Protein 1S0A (pdb70)

Foldseek 3Di:
DDPVVQVCCLQPPDDPPADNVDGFDDFAFDFWDFQWTAGPVGFIAREQACVPQQQQRTGPDVLLVVLLVVLVVVPQADWPVVDDDDLLVLLLVLVCVPADPQFRAKWKDFAQLVLVVLVLLLLVLLCVLVVAQANAEEEEALAARDDDQQRLLRYHCVLSVCVVVVPPHDHHHYFYHQDAACHDDDPVSCPRVVVCCVVCLRHHSEYEYAAQARPPSARGGHHLVVVVVRLVSCVVSVHFYEHEQQNVACQQQLDRGSNVSNPHHGQKYKYWNLLSPPHTMIMITGGPSSQVSSCSGDVNHRPDGDRRTSRSSSSSSSSSSVVVCVVVPLNVLQVVLQVLLCVLLVCLVVAPQFDDWDGGGQKTKTFGPFFFQQNVLQVLSVVLRHGWHAGGRIGMGRGHSSDDSVSSNSVSVSVSVVRRDCPGGDD/DDVVVQVCCLQPNDDPPADNVDGFDDFAFDFWDQQWTAGPVGFIFREQALVPQQQQRTGPDVLLVVLLVVLVVVPQADWPVVDDDDLLVLLLVLVCVVADPQFRDKFKDFAQLVLVVLVLLLLVLLCVLVVAQANAEEEEALAARDDDQVRLLRYHCVLSVCVVPVVPHDHHHYFYDQDAAQVDDDDPVRCPRVVVCCVVCLRHHSEYEYAAQARPPSARGGHHLVVLVVRQVSCVVSVHFYEHRQQNVACQQQLDNGSNVNNPDHGQKYKYWNLLSPPHTMIMITHGPSSQVSSCNGDVNGSPDGDRRTSRSSSSSSSSSSVVVCVVVVLNVLQVVLQVLLCVLLVVLVPAPFFDDWDGGRQKTKTFGPFFFQQNVLQVLSVVLRHGWHADGRIGMGRGHSSDDSVSSNSSSVSVSVSRNDCPGGD

CATH classification: 3.90.1150.10 (+1 more: 3.40.640.10)

Sequence (854 aa):
MTTDDLAFDQRHILHPFTSMTSPLPVYPVVSAEGCELILSDGRRLVDGMSSWWAAIHGYNHPQLNAAMKSQIDAMSHVMFGGITHAPAIELCRKLVAMTPQPLECVFLADSGSVAVEVAMKMALQYWQAKGEARQRFLTFRNGYHGDTFGAMSVCDPDNSMHSLWKGYLPENLFAPAPQSRMGEWDERDMVGFARLMAAHRHEIAAVIIEPIVQGAGGMRMYHPEWLKRIRKICDREGILLIADEIATGFGRTGKLFACEHAEIAPDILCLGALTGGTMTLSATLTTREVAETISNGEAGCFMHGPTFMGNPLACAAANASLAILESGDWQQQVADIEVQLREQLAPARDAEMVADVRVLGAIGVVETTHPVNMAALQKFFVEQGVWIRPFGKLIYLMPPYIILPQQLQRLTAAVNRAVQDETFFCQMTTDDLAFDQRHILHPFTSMTSPLPVYPVVSAEGCELILSDGRRLVDGMSSWWAAIHGYNHPQLNAAMKSQIDAMSHVMFGGITHAPAIELCRKLVAMTPQPLECVFLADSGSVAVEVAMKMALQYWQAKGEARQRFLTFRNGYHGDTFGAMSVCDPDNSMHSLWKGYLPENLFAPAPQSRMDGEWDERDMVGFARLMAAHRHEIAAVIIEPIVQGAGGMRMYHPEWLKRIRKICDREGILLIADEIATGFGRTGKLFACEHAEIAPDILCLGALTGGTMTLSATLTTREVAETISNGEAGCFMHGPTFMGNPLACAAANASLAILESGDWQQQVADIEVQLREQLAPARDAEMVADVRVLGAIGVVETTHPVNMAALQKFFVEQGVWIRPFGKLIYLMPPYIILPQQLQRLTAAVNRAVQDETFFC

Organism: Escherichia coli (strain K12) (NCBI:txid83333)

Nearest PDB structures (foldseek):
  1s0a-assembly1_A  TM=1.002E+00  e=1.554E-94  Escherichia coli
  1s09-assembly1_A  TM=1.002E+00  e=9.209E-93  Escherichia coli
  1s06-assembly1_A  TM=1.001E+00  e=6.142E-91  Escherichia coli
  1mlz-assembly1_A  TM=1.001E+00  e=1.582E-90  Escherichia coli
  6ed7-assembly1_A  TM=9.965E-01  e=1.898E-89  Escherichia coli

Secondary structure (DSSP, 8-state):
--HHHHHHHHHHB--TT--SSSPPP-EEEEEEEBTEEEETTS-EEEESSTTTTT-TT-BS-HHHHHHHHHHHHH-S----SSEE-HHHHHHHHHHHHHS-TT--EEEEESSHHHHHHHHHHHHHHHHHHHT----EEEEETT----SSHHHHTTS-TTTTTGGGGTTTS---EEEPPP-SB-----GGGGHHHHHHHHHHTTTEEEEEE-SSEE-TTT-EEB-THHHHHHHHHHHHHT-EEEEE-TTTTTTTTSSSSGGGGGT---SEEEE--TTSSSS--EEEEE-HHHHHHHHTSTTSS-S---TTTT-HHHHHHHHHHHHHHHT-HHHHHHHHHHHHHHHHHGGGGG-TTEEEEEEETTEEEEEESS-B-HHHHHHHHHHTTEE---BTTEEEE---TT--HHHHHHHHHHHHHHTSSGGGB--/--HHHHHHHHHHB--TT--SSSPPP-EEEEEEEBTEEEETTS-EEEESSTTTTT-TT-BS-HHHHHHHHHHHHH-S----SSEE-HHHHHHHHHHHHHS-TT--EEEEESSHHHHHHHHHHHHHHHHHHHT----EEEEETT----SSHHHHTTS-TTTTTGGGTTTTS---EEEPPP-SBSSS---GGGGHHHHHHHHHHGGGEEEEEE-SSEETTTT-EEB-THHHHHHHHHHHHHT-EEEEE-TTTTTTTTSSSSGGGGTT---SEEEE--TTSSSS--EEEEE-HHHHHHHHHSTTSS-----TTTT-HHHHHHHHHHHHHHHTSHHHHHHHHHHHHHHHHHGGGGGSTTEEEEEEETTEEEEEESS-B-HHHHHHHHHHTTEE---BTTEEEE---TT--HHHHHHHHHHHHHHTSSGGGB-

GO terms:
  GO:0004015 S-adenosyl-L-methionine:8-amino-7-oxononanoate transaminase activity (F, EXP)
  GO:0030170 pyridoxal phosphate binding (F, IDA)
  GO:0042803 protein homodimerization activity (F, IDA)
  GO:0004015 S-adenosyl-L-methionine:8-amino-7-oxononanoate transaminase activity (F, IDA)
  GO:0009102 biotin biosynthetic process (P, IMP)
  GO:0009102 biotin biosynthetic process (P, IDA)

Radius of gyration: 26.05 Å; Cα contacts (8 Å, |Δi|>4): 1954; chains: 2; bounding box: 64×56×75 Å

B-factor: mean 24.83, std 7.84, range [9.36, 62.86]

Solvent-accessible surface area: 27401 Å² total

Structure (mmCIF, N/CA/C/O backbone):
data_1S0A
#
_entry.id   1S0A
#
_cell.length_a   58.508
_cell.length_b   55.659
_cell.length_c   121.396
_cell.angle_alpha   90.00
_cell.angle_beta   97.04
_cell.angle_gamma   90.00
#
_symmetry.space_group_name_H-M   'P 1 21 1'
#
loop_
_entity.id
_entity.type
_entity.pdbx_description
1 polymer 'Adenosylmethionine-8-amino-7-oxononanoate aminotransferase'
2 non-polymer 'SODIUM ION'
3 water water
#
loop_
_atom_site.group_PDB
_atom_site.id
_atom_site.type_symbol
_atom_site.label_atom_id
_atom_site.label_alt_id
_atom_site.label_comp_id
_atom_site.label_asym_id
_atom_site.label_entity_id
_atom_site.label_seq_id
_atom_site.pdbx_PDB_ins_code
_atom_site.Cartn_x
_atom_site.Cartn_y
_atom_site.Cartn_z
_atom_site.occupancy
_atom_site.B_iso_or_equiv
_atom_site.auth_seq_id
_atom_site.auth_comp_id
_atom_site.auth_asym_id
_atom_site.auth_atom_id
_atom_site.pdbx_PDB_model_num
ATOM 1 N N . MET A 1 1 ? 33.083 17.776 30.800 1.00 35.49 1 MET A N 1
ATOM 2 C CA . MET A 1 1 ? 33.534 16.478 31.380 1.00 35.08 1 MET A CA 1
ATOM 3 C C . MET A 1 1 ? 35.056 16.418 31.529 1.00 34.99 1 MET A C 1
ATOM 4 O O . MET A 1 1 ? 35.789 16.528 30.551 1.00 35.39 1 MET A O 1
ATOM 9 N N . THR A 1 2 ? 35.517 16.348 32.772 1.00 34.53 2 THR A N 1
ATOM 10 C CA . THR A 1 2 ? 36.925 16.126 33.092 1.00 34.19 2 THR A CA 1
ATOM 11 C C . THR A 1 2 ? 37.426 14.711 32.810 1.00 33.92 2 THR A C 1
ATOM 12 O O . THR A 1 2 ? 36.639 13.787 32.598 1.00 33.60 2 THR A O 1
ATOM 16 N N . THR A 1 3 ? 38.749 14.549 32.828 1.00 33.28 3 THR A N 1
ATOM 17 C CA . THR A 1 3 ? 39.367 13.236 32.654 1.00 33.03 3 THR A CA 1
ATOM 18 C C . THR A 1 3 ? 38.905 12.316 33.783 1.00 32.04 3 THR A C 1
ATOM 19 O O . THR A 1 3 ? 38.696 11.123 33.574 1.00 32.00 3 THR A O 1
ATOM 23 N N . ASP A 1 4 ? 38.746 12.877 34.979 1.00 31.17 4 ASP A N 1
ATOM 24 C CA . ASP A 1 4 ? 38.300 12.102 36.130 1.00 30.49 4 ASP A CA 1
ATOM 25 C C . ASP A 1 4 ? 36.863 11.592 35.930 1.00 29.39 4 ASP A C 1
ATOM 26 O O . ASP A 1 4 ? 36.521 10.499 36.391 1.00 28.86 4 ASP A O 1
ATOM 31 N N . ASP A 1 5 ? 36.038 12.393 35.255 1.00 28.00 5 ASP A N 1
ATOM 32 C CA . ASP A 1 5 ? 34.664 12.002 34.915 1.00 27.00 5 ASP A CA 1
ATOM 33 C C . ASP A 1 5 ? 34.723 10.757 34.032 1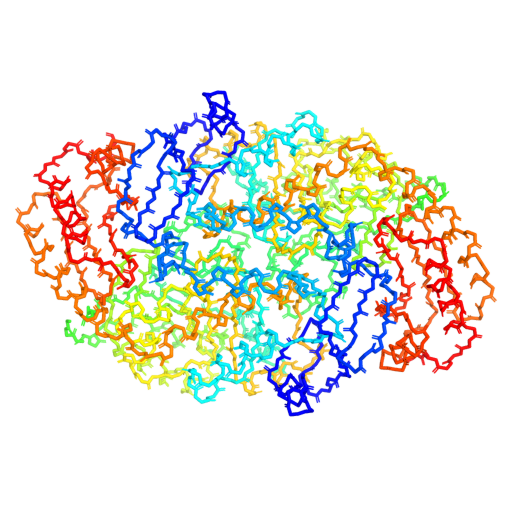.00 25.91 5 ASP A C 1
ATOM 34 O O . ASP A 1 5 ? 33.974 9.795 34.221 1.00 24.79 5 ASP A O 1
ATOM 39 N N . LEU A 1 6 ? 35.625 10.784 33.057 1.00 24.94 6 LEU A N 1
ATOM 40 C CA . LEU A 1 6 ? 35.774 9.676 32.119 1.00 24.01 6 LEU A CA 1
ATOM 41 C C . LEU A 1 6 ? 36.349 8.452 32.818 1.00 23.20 6 LEU A C 1
ATOM 42 O O . LEU A 1 6 ? 36.003 7.321 32.493 1.00 22.50 6 LEU A O 1
ATOM 47 N N . ALA A 1 7 ? 37.223 8.669 33.793 1.00 22.04 7 ALA A N 1
ATOM 48 C CA . ALA A 1 7 ? 37.784 7.543 34.522 1.00 21.55 7 ALA A CA 1
ATOM 49 C C . ALA A 1 7 ? 36.694 6.895 35.377 1.00 20.85 7 ALA A C 1
ATOM 50 O O . ALA A 1 7 ? 36.655 5.674 35.538 1.00 20.78 7 ALA A O 1
ATOM 52 N N . PHE A 1 8 ? 35.812 7.717 35.929 1.00 20.29 8 PHE A N 1
ATOM 53 C CA . PHE A 1 8 ? 34.738 7.196 36.765 1.00 19.77 8 PHE A CA 1
ATOM 54 C C . PHE A 1 8 ? 33.791 6.376 35.903 1.00 18.82 8 PHE A C 1
ATOM 55 O O . PHE A 1 8 ? 33.373 5.297 36.288 1.00 18.30 8 PHE A O 1
ATOM 63 N N . ASP A 1 9 ? 33.454 6.893 34.727 1.00 18.35 9 ASP A N 1
ATOM 64 C CA . ASP A 1 9 ? 32.606 6.144 33.818 1.00 18.00 9 ASP A CA 1
ATOM 65 C C . ASP A 1 9 ? 33.227 4.787 33.502 1.00 18.09 9 ASP A C 1
ATOM 66 O O . ASP A 1 9 ? 32.560 3.759 33.549 1.00 17.85 9 ASP A O 1
ATOM 71 N N . GLN A 1 10 ? 34.524 4.770 33.187 1.00 18.15 10 GLN A N 1
ATOM 72 C CA . GLN A 1 10 ? 35.159 3.508 32.836 1.00 18.74 10 GLN A CA 1
ATOM 73 C C . GLN A 1 10 ? 35.073 2.454 33.939 1.00 18.93 10 GLN A C 1
ATOM 74 O O . GLN A 1 10 ? 34.791 1.292 33.650 1.00 19.45 10 GLN A O 1
ATOM 80 N N . ARG A 1 11 ? 35.300 2.844 35.188 1.00 19.63 11 ARG A N 1
ATOM 81 C CA . ARG A 1 11 ? 35.355 1.853 36.275 1.00 20.03 11 ARG A CA 1
ATOM 82 C C . ARG A 1 11 ? 34.044 1.591 36.999 1.00 19.25 11 ARG A C 1
ATOM 83 O O . ARG A 1 11 ? 33.942 0.569 37.673 1.00 18.90 11 ARG A O 1
ATOM 91 N N . HIS A 1 12 ? 33.052 2.468 36.843 1.00 18.40 12 HIS A N 1
ATOM 92 C CA . HIS A 1 12 ? 31.795 2.338 37.600 1.00 18.04 12 HIS A CA 1
ATOM 93 C C . HIS A 1 12 ? 30.489 2.258 36.800 1.00 17.17 12 HIS A C 1
ATOM 94 O O . HIS A 1 12 ? 29.443 1.916 37.367 1.00 17.06 12 HIS A O 1
ATOM 101 N N . ILE A 1 13 ? 30.524 2.573 35.514 1.00 16.37 13 ILE A N 1
ATOM 102 C CA . ILE A 1 13 ? 29.291 2.625 34.723 1.00 15.86 13 ILE A CA 1
ATOM 103 C C . ILE A 1 13 ? 29.260 1.538 33.648 1.00 16.12 13 ILE A C 1
ATOM 104 O O . ILE A 1 13 ? 30.114 1.506 32.769 1.00 15.39 13 ILE A O 1
ATOM 109 N N . LEU A 1 14 ? 28.287 0.634 33.735 1.00 16.08 14 LEU A N 1
ATOM 110 C CA . LEU A 1 14 ? 28.125 -0.406 32.722 1.00 16.41 14 LEU A CA 1
ATOM 111 C C . LEU A 1 14 ? 27.480 0.202 31.486 1.00 16.80 14 LEU A C 1
ATOM 112 O O . LEU A 1 14 ? 26.657 1.112 31.595 1.00 16.07 14 LEU A O 1
ATOM 117 N N . HIS A 1 15 ? 27.857 -0.314 30.321 1.00 16.67 15 HIS A N 1
ATOM 118 C CA . HIS A 1 15 ? 27.300 0.123 29.051 1.00 16.75 15 HIS A CA 1
ATOM 119 C C . HIS A 1 15 ? 26.732 -1.137 28.379 1.00 17.23 15 HIS A C 1
ATOM 120 O O . HIS A 1 15 ? 26.957 -2.250 28.847 1.00 17.55 15 HIS A O 1
ATOM 127 N N . PRO A 1 16 ? 25.977 -0.989 27.300 1.00 17.35 16 PRO A N 1
ATOM 128 C CA . PRO A 1 16 ? 25.370 -2.159 26.667 1.00 18.08 16 PRO A CA 1
ATOM 129 C C . PRO A 1 16 ? 26.363 -3.226 26.205 1.00 18.99 16 PRO A C 1
ATOM 130 O O . PRO A 1 16 ? 27.329 -2.913 25.511 1.00 18.56 16 PRO A O 1
ATOM 134 N N . PHE A 1 17 ? 26.117 -4.463 26.627 1.00 20.01 17 PHE A N 1
ATOM 135 C CA . PHE A 1 17 ? 26.831 -5.632 26.130 1.00 21.09 17 PHE A CA 1
ATOM 136 C C . PHE A 1 17 ? 28.329 -5.421 25.938 1.00 21.67 17 PHE A C 1
ATOM 137 O O . PHE A 1 17 ? 28.857 -5.654 24.851 1.00 22.59 17 PHE A O 1
ATOM 145 N N . THR A 1 18 ? 29.012 -4.982 26.986 1.00 22.57 18 THR A N 1
ATOM 146 C CA . THR A 1 18 ? 30.442 -4.743 26.889 1.00 23.16 18 THR A CA 1
ATOM 147 C C . THR A 1 18 ? 31.127 -5.011 28.230 1.00 23.42 18 THR A C 1
ATOM 148 O O . THR A 1 18 ? 30.511 -4.902 29.296 1.00 23.32 18 THR A O 1
ATOM 152 N N . SER A 1 19 ? 32.400 -5.391 28.171 1.00 23.76 19 SER A N 1
ATOM 153 C CA . SER A 1 19 ? 33.131 -5.822 29.368 1.00 23.95 19 SER A CA 1
ATOM 154 C C . SER A 1 19 ? 33.447 -4.737 30.389 1.00 24.71 19 SER A C 1
ATOM 155 O O . SER A 1 19 ? 33.790 -3.611 30.034 1.00 24.58 19 SER A O 1
ATOM 158 N N . MET A 1 20 ? 33.349 -5.105 31.667 1.00 25.56 20 MET A N 1
ATOM 159 C CA . MET A 1 20 ? 33.748 -4.232 32.767 1.00 26.46 20 MET A CA 1
ATOM 160 C C . MET A 1 20 ? 35.196 -4.536 33.180 1.00 27.23 20 MET A C 1
ATOM 161 O O . MET A 1 20 ? 35.801 -3.775 33.936 1.00 27.54 20 MET A O 1
ATOM 166 N N . THR A 1 21 ? 35.739 -5.652 32.694 1.00 28.00 21 THR A N 1
ATOM 167 C CA . THR A 1 21 ? 37.111 -6.053 33.012 1.00 28.67 21 THR A CA 1
ATOM 168 C C . THR A 1 21 ? 38.088 -5.636 31.916 1.00 28.87 21 THR A C 1
ATOM 169 O O . THR A 1 21 ? 39.265 -5.382 32.188 1.00 29.94 21 THR A O 1
ATOM 173 N N . SER A 1 22 ? 37.607 -5.601 30.678 1.00 28.51 22 SER A N 1
ATOM 174 C CA . SER A 1 22 ? 38.405 -5.149 29.537 1.00 28.22 22 SER A CA 1
ATOM 175 C C . SER A 1 22 ? 37.596 -4.107 28.763 1.00 27.24 22 SER A C 1
ATOM 176 O O . SER A 1 22 ? 37.263 -4.304 27.607 1.00 27.21 22 SER A O 1
ATOM 179 N N . PRO A 1 23 ? 37.280 -2.988 29.397 1.00 26.39 23 PRO A N 1
ATOM 180 C CA . PRO A 1 23 ? 36.449 -1.975 28.747 1.00 25.50 23 PRO A CA 1
ATOM 181 C C . PRO A 1 23 ? 37.145 -1.322 27.566 1.00 24.81 23 PRO A C 1
ATOM 182 O O . PRO A 1 23 ? 38.363 -1.127 27.588 1.00 24.26 23 PRO A O 1
ATOM 186 N N . LEU A 1 24 ? 36.375 -1.016 26.529 1.00 23.69 24 LEU A N 1
ATOM 187 C CA . LEU A 1 24 ? 36.911 -0.342 25.351 1.00 23.08 24 LEU A CA 1
ATOM 188 C C . LEU A 1 24 ? 36.545 1.135 25.449 1.00 22.24 24 LEU A C 1
ATOM 189 O O . LEU A 1 24 ? 35.640 1.514 26.195 1.00 21.27 24 LEU A O 1
ATOM 194 N N . PRO A 1 25 ? 37.248 1.979 24.711 1.00 21.48 25 PRO A N 1
ATOM 195 C CA . PRO A 1 25 ? 37.013 3.421 24.777 1.00 21.09 25 PRO A CA 1
ATOM 196 C C . PRO A 1 25 ? 35.570 3.838 24.514 1.00 20.44 25 PRO A C 1
ATOM 197 O O . PRO A 1 25 ? 34.887 3.229 23.686 1.00 20.09 25 PRO A O 1
ATOM 201 N N . VAL A 1 26 ? 35.109 4.847 25.241 1.00 19.89 26 VAL A N 1
ATOM 202 C CA . VAL A 1 26 ? 33.821 5.470 24.942 1.00 19.71 26 VAL A CA 1
ATOM 203 C C . VAL A 1 26 ? 34.081 6.940 24.634 1.00 19.22 26 VAL A C 1
ATOM 204 O O . VAL A 1 26 ? 35.061 7.523 25.101 1.00 19.68 26 VAL A O 1
ATOM 208 N N . TYR A 1 27 ? 33.206 7.527 23.830 1.00 18.19 27 TYR A N 1
ATOM 209 C CA . TYR A 1 27 ? 33.369 8.895 23.382 1.00 18.14 27 TYR A CA 1
ATOM 210 C C . TYR A 1 27 ? 32.373 9.807 24.079 1.00 18.39 27 TYR A C 1
ATOM 211 O O . TYR A 1 27 ? 31.182 9.540 24.057 1.00 18.48 27 TYR A O 1
ATOM 220 N N . PRO A 1 28 ? 32.866 10.868 24.711 1.00 19.24 28 PRO A N 1
ATOM 221 C CA . PRO A 1 28 ? 32.011 11.779 25.477 1.00 19.26 28 PRO A CA 1
ATOM 222 C C . PRO A 1 28 ? 31.259 12.764 24.597 1.00 19.50 28 PRO A C 1
ATOM 223 O O . PRO A 1 28 ? 31.865 13.579 23.897 1.00 18.99 28 PRO A O 1
ATOM 227 N N . VAL A 1 29 ? 29.936 12.689 24.641 1.00 19.19 29 VAL A N 1
ATOM 228 C CA . VAL A 1 29 ? 29.092 13.563 23.851 1.00 19.51 29 VAL A CA 1
ATOM 229 C C . VAL A 1 29 ? 28.512 14.633 24.769 1.00 19.94 29 VAL A C 1
ATOM 230 O O . VAL A 1 29 ? 28.013 14.318 25.857 1.00 19.25 29 VAL A O 1
ATOM 234 N N . VAL A 1 30 ? 28.589 15.891 24.340 1.00 20.47 30 VAL A N 1
ATOM 235 C CA . VAL A 1 30 ? 28.082 17.007 25.146 1.00 20.94 30 VAL A CA 1
ATOM 236 C C . VAL A 1 30 ? 26.720 17.520 24.667 1.00 20.94 30 VAL A C 1
ATOM 237 O O . VAL A 1 30 ? 25.919 18.013 25.464 1.00 21.32 30 VAL A O 1
ATOM 241 N N . SER A 1 31 ? 26.451 17.395 23.375 1.00 20.57 31 SER A N 1
ATOM 242 C CA . SER A 1 31 ? 25.190 17.859 22.813 1.00 20.73 31 SER A CA 1
ATOM 243 C C . SER A 1 31 ? 24.993 17.245 21.443 1.00 20.64 31 SER A C 1
ATOM 244 O O . SER A 1 31 ? 25.855 16.526 20.945 1.00 20.07 31 SER A O 1
ATOM 247 N N . ALA A 1 32 ? 23.849 17.523 20.835 1.00 21.01 32 ALA A N 1
ATOM 248 C CA . ALA A 1 32 ? 23.552 17.024 19.504 1.00 21.58 32 ALA A CA 1
ATOM 249 C C . ALA A 1 32 ? 22.576 17.981 18.843 1.00 22.18 32 ALA A C 1
ATOM 250 O O . ALA A 1 32 ? 21.764 18.600 19.522 1.00 22.57 32 ALA A O 1
ATOM 252 N N . GLU A 1 33 ? 22.671 18.118 17.527 1.00 22.53 33 GLU A N 1
ATOM 253 C CA . GLU A 1 33 ? 21.774 18.999 16.791 1.00 22.92 33 GLU A CA 1
ATOM 254 C C . GLU A 1 33 ? 21.727 18.557 15.340 1.00 22.86 33 GLU A C 1
ATOM 255 O O . GLU A 1 33 ? 22.742 18.138 14.773 1.00 22.53 33 GLU A O 1
ATOM 261 N N . GLY A 1 34 ? 20.547 18.645 14.739 1.00 22.73 34 GLY A N 1
ATOM 262 C CA . GLY A 1 34 ? 20.366 18.190 13.385 1.00 22.99 34 GLY A CA 1
ATOM 263 C C . GLY A 1 34 ? 20.743 16.730 13.285 1.00 23.03 34 GLY A C 1
ATOM 264 O O . GLY A 1 34 ? 20.184 15.874 13.967 1.00 23.14 34 GLY A O 1
ATOM 265 N N . CYS A 1 35 ? 21.717 16.445 12.441 1.00 22.76 35 CYS A N 1
ATOM 266 C CA . CYS A 1 35 ? 22.119 15.083 12.205 1.00 22.89 35 CYS A CA 1
ATOM 267 C C . CYS A 1 35 ? 23.549 14.841 12.727 1.00 22.85 35 CYS A C 1
ATOM 268 O O . CYS A 1 35 ? 24.236 13.894 12.321 1.00 23.00 35 CYS A O 1
ATOM 273 N N . GLU A 1 36 ? 23.966 15.681 13.671 1.00 22.64 36 GLU A N 1
ATOM 274 C CA . GLU A 1 36 ? 25.309 15.614 14.231 1.00 22.58 36 GLU A CA 1
ATOM 275 C C . GLU A 1 36 ? 25.363 15.476 15.753 1.00 21.99 36 GLU A C 1
ATOM 276 O O . GLU A 1 36 ? 24.507 16.000 16.478 1.00 21.86 36 GLU A O 1
ATOM 282 N N . LEU A 1 37 ? 26.369 14.732 16.211 1.00 21.16 37 LEU A N 1
ATOM 283 C CA . LEU A 1 37 ? 26.677 14.583 17.619 1.00 20.69 37 LEU A CA 1
ATOM 284 C C . LEU A 1 37 ? 27.897 15.453 17.852 1.00 20.96 37 LEU A C 1
ATOM 285 O O . LEU A 1 37 ? 28.791 15.488 17.008 1.00 20.42 37 LEU A O 1
ATOM 290 N N . ILE A 1 38 ? 27.949 16.139 18.991 1.00 21.42 38 ILE A N 1
ATOM 291 C CA . ILE A 1 38 ? 29.086 16.995 19.312 1.00 22.06 38 ILE A CA 1
ATOM 292 C C . ILE A 1 38 ? 29.856 16.434 20.505 1.00 22.19 38 ILE A C 1
ATOM 293 O O . ILE A 1 38 ? 29.310 16.304 21.591 1.00 21.44 38 ILE A O 1
ATOM 298 N N . LEU A 1 39 ? 31.125 16.093 20.288 1.00 22.56 39 LEU A N 1
ATOM 299 C CA . LEU A 1 39 ? 31.969 15.548 21.347 1.00 23.09 39 LEU A CA 1
ATOM 300 C C . LEU A 1 39 ? 32.482 16.628 22.295 1.00 23.87 39 LEU A C 1
ATOM 301 O O . LEU A 1 39 ? 32.477 17.811 21.960 1.00 23.44 39 LEU A O 1
ATOM 306 N N . SER A 1 40 ? 32.947 16.203 23.471 1.00 24.76 40 SER A N 1
ATOM 307 C CA . SER A 1 40 ? 33.489 17.119 24.467 1.00 25.78 40 SER A CA 1
ATOM 308 C C . SER A 1 40 ? 34.656 17.949 23.918 1.00 26.15 40 SER A C 1
ATOM 309 O O . SER A 1 40 ? 34.878 19.065 24.372 1.00 26.66 40 SER A O 1
ATOM 312 N N . ASP A 1 41 ? 35.398 17.416 22.949 1.00 26.34 41 ASP A N 1
ATOM 313 C CA . ASP A 1 41 ? 36.534 18.152 22.385 1.00 26.61 41 ASP A CA 1
ATOM 314 C C . ASP A 1 41 ? 36.124 19.109 21.258 1.00 26.48 41 ASP A C 1
ATOM 315 O O . ASP A 1 41 ? 36.976 19.762 20.649 1.00 26.55 41 ASP A O 1
ATOM 320 N N . GLY A 1 42 ? 34.826 19.186 20.980 1.00 26.17 42 GLY A N 1
ATOM 321 C CA . GLY A 1 42 ? 34.307 20.065 19.945 1.00 26.06 42 GLY A CA 1
ATOM 322 C C . GLY A 1 42 ? 34.069 19.424 18.586 1.00 25.82 42 GLY A C 1
ATOM 323 O O . GLY A 1 42 ? 33.428 20.026 17.724 1.00 25.77 42 GLY A O 1
ATOM 324 N N . ARG A 1 43 ? 34.561 18.207 18.379 1.00 25.82 43 ARG A N 1
ATOM 325 C CA . ARG A 1 43 ? 34.390 17.530 17.092 1.00 25.87 43 ARG A CA 1
ATOM 326 C C . ARG A 1 43 ? 32.936 17.153 16.794 1.00 25.35 43 ARG A C 1
ATOM 327 O O . ARG A 1 43 ? 32.231 16.625 17.653 1.00 25.17 43 ARG A O 1
ATOM 335 N N . ARG A 1 44 ? 32.504 17.403 15.562 1.00 24.61 44 ARG A N 1
ATOM 336 C CA . ARG A 1 44 ? 31.142 17.095 15.149 1.00 24.17 44 ARG A CA 1
ATOM 337 C C . ARG A 1 44 ? 31.137 15.836 14.320 1.00 23.50 44 ARG A C 1
ATOM 338 O O . ARG A 1 44 ? 31.939 15.672 13.389 1.00 23.56 44 ARG A O 1
ATOM 346 N N . LEU A 1 45 ? 30.223 14.939 14.660 1.00 22.04 45 LEU A N 1
ATOM 347 C CA . LEU A 1 45 ? 30.109 13.683 13.956 1.00 21.29 45 LEU A CA 1
ATOM 348 C C . LEU A 1 45 ? 28.748 13.559 13.306 1.00 20.70 45 LEU A C 1
ATOM 349 O O . LEU A 1 45 ? 27.716 13.761 13.953 1.00 20.78 45 LEU A O 1
ATOM 354 N N . VAL A 1 46 ? 28.750 13.218 12.027 1.00 19.89 46 VAL A N 1
ATOM 355 C CA . VAL A 1 46 ? 27.522 12.912 11.325 1.00 19.42 46 VAL A CA 1
ATOM 356 C C . VAL A 1 46 ? 26.997 11.590 11.860 1.00 19.01 46 VAL A C 1
ATOM 357 O O . VAL A 1 46 ? 27.678 10.570 11.806 1.00 18.40 46 VAL A O 1
ATOM 361 N N . ASP A 1 47 ? 25.774 11.597 12.372 1.00 18.79 47 ASP A N 1
ATOM 362 C CA . ASP A 1 47 ? 25.207 10.389 12.946 1.00 18.53 47 ASP A CA 1
ATOM 363 C C . ASP A 1 47 ? 24.658 9.447 11.888 1.00 18.36 47 ASP A C 1
ATOM 364 O O . ASP A 1 47 ? 23.708 9.780 11.166 1.00 19.27 47 ASP A O 1
ATOM 369 N N . GLY A 1 48 ? 25.234 8.258 11.808 1.00 16.98 48 GLY A N 1
ATOM 370 C CA . GLY A 1 48 ? 24.765 7.262 10.880 1.00 16.63 48 GLY A CA 1
ATOM 371 C C . GLY A 1 48 ? 23.815 6.249 11.494 1.00 15.94 48 GLY A C 1
ATOM 372 O O . GLY A 1 48 ? 23.269 5.405 10.786 1.00 15.93 48 GLY A O 1
ATOM 373 N N . MET A 1 49 ? 23.587 6.348 12.806 1.00 15.54 49 MET A N 1
ATOM 374 C CA . MET A 1 49 ? 22.836 5.321 13.523 1.00 15.68 49 MET A CA 1
ATOM 375 C C . MET A 1 49 ? 21.437 5.677 14.015 1.00 15.39 49 MET A C 1
ATOM 376 O O . MET A 1 49 ? 20.680 4.772 14.349 1.00 15.14 49 MET A O 1
ATOM 381 N N . SER A 1 50 ? 21.105 6.963 14.094 1.00 15.22 50 SER A N 1
ATOM 382 C CA . SER A 1 50 ? 19.824 7.393 14.676 1.00 14.90 50 SER A CA 1
ATOM 383 C C . SER A 1 50 ? 19.684 6.898 16.134 1.00 15.16 50 SER A C 1
ATOM 384 O O . SER A 1 50 ? 18.570 6.613 16.601 1.00 14.27 50 SER A O 1
ATOM 387 N N . SER A 1 51 ? 20.815 6.803 16.832 1.00 15.28 51 SER A N 1
ATOM 388 C CA . SER A 1 51 ? 20.867 6.299 18.206 1.00 15.63 51 SER A CA 1
ATOM 389 C C . SER A 1 51 ? 20.128 4.971 18.294 1.00 16.04 51 SER A C 1
ATOM 390 O O . SER A 1 51 ? 19.347 4.733 19.228 1.00 16.72 51 SER A O 1
ATOM 393 N N . TRP A 1 52 ? 20.399 4.106 17.316 1.00 15.65 52 TRP A N 1
ATOM 394 C CA . TRP A 1 52 ? 19.743 2.811 17.150 1.00 15.85 52 TRP A CA 1
ATOM 395 C C . TRP A 1 52 ? 18.271 2.959 16.757 1.00 15.48 52 TRP A C 1
ATOM 396 O O . TRP A 1 52 ? 17.376 2.742 17.576 1.00 15.41 52 TRP A O 1
ATOM 407 N N . TRP A 1 53 ? 18.067 3.347 15.492 1.00 15.61 53 TRP A N 1
ATOM 408 C CA . TRP A 1 53 ? 16.767 3.426 14.833 1.00 16.15 53 TRP A CA 1
ATOM 409 C C . TRP A 1 53 ? 15.886 4.621 15.225 1.00 16.03 53 TRP A C 1
ATOM 410 O O . TRP A 1 53 ? 15.225 5.230 14.378 1.00 15.61 53 TRP A O 1
ATOM 421 N N . ALA A 1 54 ? 15.902 4.957 16.505 1.00 15.68 54 ALA A N 1
ATOM 422 C CA . ALA A 1 54 ? 14.915 5.858 17.108 1.00 15.98 54 ALA A CA 1
ATOM 423 C C . ALA A 1 54 ? 14.865 7.323 16.652 1.00 16.08 54 ALA A C 1
ATOM 424 O O . ALA A 1 54 ? 13.774 7.883 16.503 1.00 16.01 54 ALA A O 1
ATOM 426 N N . ALA A 1 55 ? 16.020 7.943 16.468 1.00 16.52 55 ALA A N 1
ATOM 427 C CA . ALA A 1 55 ? 16.080 9.368 16.190 1.00 16.73 55 ALA A CA 1
ATOM 428 C C . ALA A 1 55 ? 15.827 9.658 14.707 1.00 17.21 55 ALA A C 1
ATOM 429 O O . ALA A 1 55 ? 16.667 10.257 14.032 1.00 16.64 55 ALA A O 1
ATOM 431 N N . ILE A 1 56 ? 14.646 9.265 14.235 1.00 17.44 56 ILE A N 1
ATOM 432 C CA . ILE A 1 56 ? 14.292 9.421 12.812 1.00 17.63 56 ILE A CA 1
ATOM 433 C C . ILE A 1 56 ? 14.252 10.878 12.357 1.00 18.35 56 ILE A C 1
ATOM 434 O O . ILE A 1 56 ? 14.401 11.154 11.155 1.00 18.51 56 ILE A O 1
ATOM 439 N N . HIS A 1 57 ? 14.076 11.799 13.302 1.00 18.38 57 HIS A N 1
ATOM 440 C CA . HIS A 1 57 ? 14.047 13.233 12.993 1.00 18.98 57 HIS A CA 1
ATOM 441 C C . HIS A 1 57 ? 15.316 13.947 13.4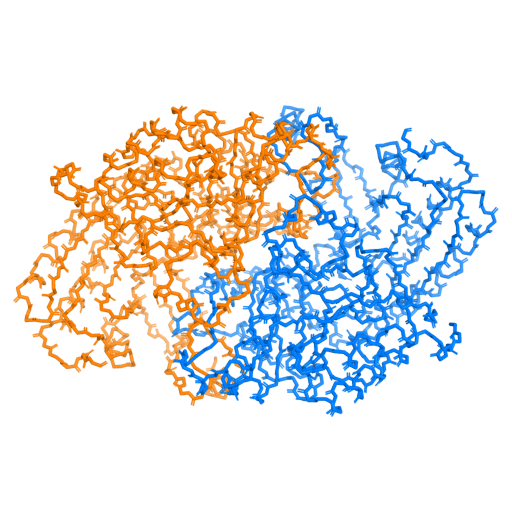18 1.00 19.04 57 HIS A C 1
ATOM 442 O O . HIS A 1 57 ? 15.354 15.172 13.472 1.00 18.57 57 HIS A O 1
ATOM 449 N N . GLY A 1 58 ? 16.363 13.198 13.723 1.00 19.21 58 GLY A N 1
ATOM 450 C CA . GLY A 1 58 ? 17.590 13.817 14.171 1.00 19.76 58 GLY A CA 1
ATOM 451 C C . GLY A 1 58 ? 17.515 14.271 15.614 1.00 20.20 58 GLY A C 1
ATOM 452 O O . GLY A 1 58 ? 16.723 13.745 16.411 1.00 20.69 58 GLY A O 1
ATOM 453 N N . TYR A 1 59 ? 18.339 15.253 15.949 1.00 20.84 59 TYR A N 1
ATOM 454 C CA . TYR A 1 59 ? 18.486 15.725 17.314 1.00 21.45 59 TYR A CA 1
ATOM 455 C C . TYR A 1 59 ? 18.121 17.203 17.450 1.00 22.81 59 TYR A C 1
ATOM 456 O O . TYR A 1 59 ? 18.165 17.958 16.465 1.00 22.73 59 TYR A O 1
ATOM 465 N N . ASN A 1 60 ? 17.776 17.605 18.674 1.00 23.77 60 ASN A N 1
ATOM 466 C CA . ASN A 1 60 ? 17.382 18.983 18.969 1.00 24.72 60 ASN A CA 1
ATOM 467 C C . ASN A 1 60 ? 16.399 19.528 17.948 1.00 24.95 60 ASN A C 1
ATOM 468 O O . ASN A 1 60 ? 16.577 20.630 17.422 1.00 25.70 60 ASN A O 1
ATOM 473 N N . HIS A 1 61 ? 15.374 18.740 17.658 1.00 25.09 61 HIS A N 1
ATOM 474 C CA . HIS A 1 61 ? 14.362 19.124 16.686 1.00 25.15 61 HIS A CA 1
ATOM 475 C C . HIS A 1 61 ? 13.462 20.147 17.367 1.00 25.28 61 HIS A C 1
ATOM 476 O O . HIS A 1 61 ? 12.938 19.890 18.444 1.00 24.89 61 HIS A O 1
ATOM 483 N N . PRO A 1 62 ? 13.297 21.315 16.757 1.00 25.49 62 PRO A N 1
ATOM 484 C CA . PRO A 1 62 ? 12.518 22.395 17.379 1.00 25.59 62 PRO A CA 1
ATOM 485 C C . PRO A 1 62 ? 11.080 22.027 17.766 1.00 25.43 62 PRO A C 1
ATOM 486 O O . PRO A 1 62 ? 10.606 22.491 18.816 1.00 26.14 62 PRO A O 1
ATOM 490 N N . GLN A 1 63 ? 10.403 21.219 16.954 1.00 25.10 63 GLN A N 1
ATOM 491 C CA . GLN A 1 63 ? 9.034 20.801 17.248 1.00 24.82 63 GLN A CA 1
ATOM 492 C C . GLN A 1 63 ? 8.982 19.796 18.407 1.00 24.54 63 GLN A C 1
ATOM 493 O O . GLN A 1 63 ? 8.107 19.885 19.279 1.00 23.92 63 GLN A O 1
ATOM 499 N N . LEU A 1 64 ? 9.898 18.829 18.399 1.00 23.77 64 LEU A N 1
ATOM 500 C CA . LEU A 1 64 ? 9.959 17.846 19.479 1.00 23.28 64 LEU A CA 1
ATOM 501 C C . LEU A 1 64 ? 10.259 18.579 20.778 1.00 23.17 64 LEU A C 1
ATOM 502 O O . LEU A 1 64 ? 9.614 18.316 21.797 1.00 23.37 64 LEU A O 1
ATOM 507 N N . ASN A 1 65 ? 11.224 19.499 20.727 1.00 23.08 65 ASN A N 1
ATOM 508 C CA . ASN A 1 65 ? 11.655 20.276 21.891 1.00 23.35 65 ASN A CA 1
ATOM 509 C C . ASN A 1 65 ? 10.504 21.073 22.497 1.00 23.23 65 ASN A C 1
ATOM 510 O O . ASN A 1 65 ? 10.263 21.018 23.697 1.00 23.37 65 ASN A O 1
ATOM 515 N N . ALA A 1 66 ? 9.801 21.816 21.651 1.00 23.47 66 ALA A N 1
ATOM 516 C CA . ALA A 1 66 ? 8.688 22.656 22.104 1.00 23.22 66 ALA A CA 1
ATOM 517 C C . ALA A 1 66 ? 7.557 21.844 22.749 1.00 23.05 66 ALA A C 1
ATOM 518 O O . ALA A 1 66 ? 7.008 22.237 23.787 1.00 23.39 66 ALA A O 1
ATOM 520 N N . ALA A 1 67 ? 7.213 20.712 22.142 1.00 22.65 67 ALA A N 1
ATOM 521 C CA . ALA A 1 67 ? 6.175 19.832 22.672 1.00 22.23 67 ALA A CA 1
ATOM 522 C C . ALA A 1 67 ? 6.556 19.269 24.051 1.00 22.04 67 ALA A C 1
ATOM 523 O O . ALA A 1 67 ? 5.712 19.184 24.940 1.00 21.79 67 ALA A O 1
ATOM 525 N N . MET A 1 68 ? 7.824 18.888 24.221 1.00 21.74 68 MET A N 1
ATOM 526 C CA . MET A 1 68 ? 8.298 18.366 25.503 1.00 21.57 68 MET A CA 1
ATOM 527 C C . MET A 1 68 ? 8.259 19.440 26.596 1.00 21.70 68 MET A C 1
ATOM 528 O O . MET A 1 68 ? 7.731 19.214 27.690 1.00 20.98 68 MET A O 1
ATOM 533 N N . LYS A 1 69 ? 8.817 20.607 26.290 1.00 21.95 69 LYS A N 1
ATOM 534 C CA . LYS A 1 69 ? 8.846 21.718 27.234 1.00 22.18 69 LYS A CA 1
ATOM 535 C C . LYS A 1 69 ? 7.421 22.134 27.627 1.00 22.15 69 LYS A C 1
ATOM 536 O O . LYS A 1 69 ? 7.151 22.401 28.797 1.00 21.60 69 LYS A O 1
ATOM 542 N N . SER A 1 70 ? 6.519 22.173 26.655 1.00 21.96 70 SER A N 1
ATOM 543 C CA . SER A 1 70 ? 5.119 22.526 26.920 1.00 22.51 70 SER A CA 1
ATOM 544 C C . SER A 1 70 ? 4.443 21.511 27.859 1.00 22.27 70 SER A C 1
ATOM 545 O O . SER A 1 70 ? 3.674 21.897 28.746 1.00 22.58 70 SER A O 1
ATOM 548 N N . GLN A 1 71 ? 4.735 20.224 27.696 1.00 21.73 71 GLN A N 1
ATOM 549 C CA . GLN A 1 71 ? 4.131 19.225 28.587 1.00 20.91 71 GLN A CA 1
ATOM 550 C C . GLN A 1 71 ? 4.727 19.291 29.992 1.00 20.94 71 GLN A C 1
ATOM 551 O O . GLN A 1 71 ? 4.019 19.065 30.984 1.00 21.00 71 GLN A O 1
ATOM 557 N N . ILE A 1 72 ? 6.019 19.602 30.080 1.00 20.31 72 ILE A N 1
ATOM 558 C CA . ILE A 1 72 ? 6.680 19.791 31.372 1.00 20.61 72 ILE A CA 1
ATOM 559 C C . ILE A 1 72 ? 5.938 20.901 32.135 1.00 20.82 72 ILE A C 1
ATOM 560 O O . ILE A 1 72 ? 5.689 20.794 33.326 1.00 20.83 72 ILE A O 1
ATOM 565 N N . ASP A 1 73 ? 5.545 21.949 31.416 1.00 21.75 73 ASP A N 1
ATOM 566 C CA . ASP A 1 73 ? 4.813 23.069 32.010 1.00 21.97 73 ASP A CA 1
ATOM 567 C C . ASP A 1 73 ? 3.454 22.668 32.591 1.00 21.81 73 ASP A C 1
ATOM 568 O O . ASP A 1 73 ? 2.997 23.265 33.558 1.00 22.43 73 ASP A O 1
ATOM 573 N N . ALA A 1 74 ? 2.801 21.689 31.976 1.00 21.59 74 ALA A N 1
ATOM 574 C CA . ALA A 1 74 ? 1.514 21.184 32.449 1.00 21.27 74 ALA A CA 1
ATOM 575 C C . ALA A 1 74 ? 1.746 20.157 33.567 1.00 20.94 74 ALA A C 1
ATOM 576 O O . ALA A 1 74 ? 1.310 20.348 34.702 1.00 21.18 74 ALA A O 1
ATOM 578 N N . MET A 1 75 ? 2.435 19.071 33.220 1.00 20.57 75 MET A N 1
ATOM 579 C CA . MET A 1 75 ? 2.828 18.024 34.159 1.00 20.54 75 MET A CA 1
ATOM 580 C C . MET A 1 75 ? 3.660 16.998 33.380 1.00 19.97 75 MET A C 1
ATOM 581 O O . MET A 1 75 ? 3.212 16.487 32.360 1.00 19.21 75 MET A O 1
ATOM 586 N N . SER A 1 76 ? 4.865 16.700 33.850 1.00 20.15 76 SER A N 1
ATOM 587 C CA . SER A 1 76 ? 5.688 15.709 33.154 1.00 20.04 76 SER A CA 1
ATOM 588 C C . SER A 1 76 ? 5.130 14.303 33.382 1.00 19.24 76 SER A C 1
ATOM 589 O O . SER A 1 76 ? 5.131 13.466 32.462 1.00 19.18 76 SER A O 1
ATOM 592 N N . HIS A 1 77 ? 4.628 14.061 34.594 1.00 18.16 77 HIS A N 1
ATOM 593 C CA . HIS A 1 77 ? 4.034 12.783 34.929 1.00 17.71 77 HIS A CA 1
ATOM 594 C C . HIS A 1 77 ? 2.915 12.843 35.969 1.00 17.69 77 HIS A C 1
ATOM 595 O O . HIS A 1 77 ? 2.947 13.648 36.904 1.00 17.87 77 HIS A O 1
ATOM 602 N N . VAL A 1 78 ? 1.930 11.974 35.763 1.00 17.59 78 VAL A N 1
ATOM 603 C CA . VAL A 1 78 ? 0.879 11.682 36.734 1.00 16.98 78 VAL A CA 1
ATOM 604 C C . VAL A 1 78 ? 0.520 10.211 36.509 1.00 16.66 78 VAL A C 1
ATOM 605 O O . VAL A 1 78 ? 0.614 9.712 35.389 1.00 15.95 78 VAL A O 1
ATOM 609 N N . MET A 1 79 ? 0.135 9.509 37.574 1.00 16.56 79 MET A N 1
ATOM 610 C CA . MET A 1 79 ? -0.228 8.097 37.480 1.00 16.46 79 MET A CA 1
ATOM 611 C C . MET A 1 79 ? -1.423 7.863 36.548 1.00 16.14 79 MET A C 1
ATOM 612 O O . MET A 1 79 ? -2.288 8.734 36.408 1.00 15.87 79 MET A O 1
ATOM 617 N N . PHE A 1 80 ? -1.472 6.679 35.942 1.00 16.13 80 PHE A N 1
ATOM 618 C CA . PHE A 1 80 ? -2.527 6.298 34.987 1.00 16.23 80 PHE A CA 1
ATOM 619 C C . PHE A 1 80 ? -3.596 5.390 35.606 1.00 16.32 80 PHE A C 1
ATOM 620 O O . PHE A 1 80 ? -4.514 4.955 34.917 1.00 16.75 80 PHE A O 1
ATOM 628 N N . GLY A 1 81 ? -3.476 5.083 36.895 1.00 15.92 81 GLY A N 1
ATOM 629 C CA . GLY A 1 81 ? -4.473 4.265 37.562 1.00 16.38 81 GLY A CA 1
ATOM 630 C C . GLY A 1 81 ? -5.640 5.134 38.004 1.00 16.62 81 GLY A C 1
ATOM 631 O O . GLY A 1 81 ? -5.492 5.930 38.924 1.00 16.71 81 GLY A O 1
ATOM 632 N N . GLY A 1 82 ? -6.791 4.987 37.352 1.00 16.84 82 GLY A N 1
ATOM 633 C CA . GLY A 1 82 ? -7.953 5.799 37.679 1.00 17.04 82 GLY A CA 1
ATOM 634 C C . GLY A 1 82 ? -7.916 7.211 37.112 1.00 17.00 82 GLY A C 1
ATOM 635 O O . GLY A 1 82 ? -8.801 8.023 37.395 1.00 17.47 82 GLY A O 1
ATOM 636 N N . ILE A 1 83 ? -6.908 7.490 36.294 1.00 17.22 83 ILE A N 1
ATOM 637 C CA . ILE A 1 83 ? -6.684 8.818 35.729 1.00 17.23 83 ILE A CA 1
ATOM 638 C C . ILE A 1 83 ? -6.372 8.681 34.255 1.00 17.64 83 ILE A C 1
ATOM 639 O O . ILE A 1 83 ? -5.764 7.693 33.830 1.00 17.13 83 ILE A O 1
ATOM 644 N N . THR A 1 84 ? -6.811 9.656 33.465 1.00 18.34 84 THR A N 1
ATOM 645 C CA . THR A 1 84 ? -6.369 9.750 32.078 1.00 18.00 84 THR A CA 1
ATOM 646 C C . THR A 1 84 ? -5.985 11.209 31.809 1.00 17.74 84 THR A C 1
ATOM 647 O O . THR A 1 84 ? -6.131 12.069 32.685 1.00 17.08 84 THR A O 1
ATOM 651 N N . HIS A 1 85 ? -5.427 11.475 30.633 1.00 17.43 85 HIS A N 1
ATOM 652 C CA . HIS A 1 85 ? -4.921 12.796 30.307 1.00 17.54 85 HIS A CA 1
ATOM 653 C C . HIS A 1 85 ? -4.817 12.956 28.786 1.00 17.73 85 HIS A C 1
ATOM 654 O O . HIS A 1 85 ? -4.827 11.975 28.054 1.00 17.17 85 HIS A O 1
ATOM 661 N N . ALA A 1 86 ? -4.714 14.200 28.333 1.00 18.14 86 ALA A N 1
ATOM 662 C CA . ALA A 1 86 ? -4.739 14.516 26.910 1.00 18.48 86 ALA A CA 1
ATOM 663 C C . ALA A 1 86 ? -3.617 13.860 26.090 1.00 18.51 86 ALA A C 1
ATOM 664 O O . ALA A 1 86 ? -3.884 13.313 25.032 1.00 18.29 86 ALA A O 1
ATOM 666 N N . PRO A 1 87 ? -2.369 13.936 26.534 1.00 18.47 87 PRO A N 1
ATOM 667 C CA . PRO A 1 87 ? -1.283 13.331 25.751 1.00 18.15 87 PRO A CA 1
ATOM 668 C C . PRO A 1 87 ? -1.514 11.851 25.428 1.00 17.80 87 PRO A C 1
ATOM 669 O O . PRO A 1 87 ? -1.285 11.427 24.296 1.00 17.49 87 PRO A O 1
ATOM 673 N N . ALA A 1 88 ? -1.966 11.070 26.401 1.00 17.17 88 ALA A N 1
ATOM 674 C CA . ALA A 1 88 ? -2.200 9.650 26.180 1.00 17.02 88 ALA A CA 1
ATOM 675 C C . ALA A 1 88 ? -3.346 9.415 25.200 1.00 16.76 88 ALA A C 1
ATOM 676 O O . ALA A 1 88 ? -3.273 8.561 24.328 1.00 15.96 88 ALA A O 1
ATOM 678 N N . ILE A 1 89 ? -4.424 10.171 25.353 1.00 17.06 89 ILE A N 1
ATOM 679 C CA . ILE A 1 89 ? -5.563 10.029 24.461 1.00 17.42 89 ILE A CA 1
ATOM 680 C C . ILE A 1 89 ? -5.185 10.401 23.014 1.00 17.51 89 ILE A C 1
ATOM 681 O O . ILE A 1 89 ? -5.518 9.664 22.094 1.00 17.74 89 ILE A O 1
ATOM 686 N N . GLU A 1 90 ? -4.474 11.513 22.823 1.00 18.64 90 GLU A N 1
ATOM 687 C CA . GLU A 1 90 ? -4.039 11.945 21.484 1.00 18.96 90 GLU A CA 1
ATOM 688 C C . GLU A 1 90 ? -3.130 10.889 20.852 1.00 18.69 90 GLU A C 1
ATOM 689 O O . GLU A 1 90 ? -3.291 10.541 19.682 1.00 18.20 90 GLU A O 1
ATOM 695 N N . LEU A 1 91 ? -2.175 10.373 21.624 1.00 18.09 91 LEU A N 1
ATOM 696 C CA . LEU A 1 91 ? -1.279 9.337 21.104 1.00 17.43 91 LEU A CA 1
ATOM 697 C C . LEU A 1 91 ? -2.039 8.075 20.713 1.00 16.87 91 LEU A C 1
ATOM 698 O O . LEU A 1 91 ? -1.816 7.522 19.643 1.00 16.97 91 LEU A O 1
ATOM 703 N N . CYS A 1 92 ? -2.928 7.602 21.579 1.00 16.58 92 CYS A N 1
ATOM 704 C CA . CYS A 1 92 ? -3.674 6.389 21.265 1.00 16.33 92 CYS A CA 1
ATOM 705 C C . CYS A 1 92 ? -4.582 6.617 20.047 1.00 16.74 92 CYS A C 1
ATOM 706 O O . CYS A 1 92 ? -4.734 5.725 19.225 1.00 16.60 92 CYS A O 1
ATOM 709 N N . ARG A 1 93 ? -5.132 7.819 19.903 1.00 17.55 93 ARG A N 1
ATOM 710 C CA . ARG A 1 93 ? -5.946 8.123 18.720 1.00 18.33 93 ARG A CA 1
ATOM 711 C C . ARG A 1 93 ? -5.106 7.969 17.443 1.00 18.18 93 ARG A C 1
ATOM 712 O O . ARG A 1 93 ? -5.558 7.389 16.460 1.00 18.52 93 ARG A O 1
ATOM 720 N N . LYS A 1 94 ? -3.889 8.495 17.464 1.00 18.75 94 LYS A N 1
ATOM 721 C CA . LYS A 1 94 ? -3.004 8.417 16.300 1.00 18.74 94 LYS A CA 1
ATOM 722 C C . LYS A 1 94 ? -2.606 6.975 16.011 1.00 18.24 94 LYS A C 1
ATOM 723 O O . LYS A 1 94 ? -2.689 6.517 14.871 1.00 17.81 94 LYS A O 1
ATOM 729 N N . LEU A 1 95 ? -2.188 6.245 17.046 1.00 17.66 95 LEU A N 1
ATOM 730 C CA . LEU A 1 95 ? -1.746 4.869 16.862 1.00 17.23 95 LEU A CA 1
ATOM 731 C C . LEU A 1 95 ? -2.842 3.968 16.304 1.00 17.52 95 LEU A C 1
ATOM 732 O O . LEU A 1 95 ? -2.589 3.123 15.455 1.00 17.12 95 LEU A O 1
ATOM 737 N N . VAL A 1 96 ? -4.064 4.139 16.794 1.00 17.85 96 VAL A N 1
ATOM 738 C CA . VAL A 1 96 ? -5.177 3.346 16.323 1.00 17.57 96 VAL A CA 1
ATOM 739 C C . VAL A 1 96 ? -5.470 3.652 14.847 1.00 17.88 96 VAL A C 1
ATOM 740 O O . VAL A 1 96 ? -5.659 2.727 14.047 1.00 17.39 96 VAL A O 1
ATOM 744 N N . ALA A 1 97 ? -5.475 4.943 14.510 1.00 18.19 97 ALA A N 1
ATOM 745 C CA . ALA A 1 97 ? -5.802 5.431 13.165 1.00 19.12 97 ALA A CA 1
ATOM 746 C C . ALA A 1 97 ? -4.775 5.029 12.109 1.00 19.50 97 ALA A C 1
ATOM 747 O O . ALA A 1 97 ? -5.143 4.725 10.978 1.00 20.04 97 ALA A O 1
ATOM 749 N N . MET A 1 98 ? -3.493 5.050 12.474 1.00 20.09 98 MET A N 1
ATOM 750 C CA . MET A 1 98 ? -2.408 4.756 11.528 1.00 20.08 98 MET A CA 1
ATOM 751 C C . MET A 1 98 ? -2.104 3.269 11.330 1.00 20.18 98 MET A C 1
ATOM 752 O O . MET A 1 98 ? -1.437 2.901 10.365 1.00 20.43 98 MET A O 1
ATOM 757 N N . THR A 1 99 ? -2.577 2.412 12.231 1.00 20.39 99 THR A N 1
ATOM 758 C CA . THR A 1 99 ? -2.350 0.979 12.099 1.00 20.46 99 THR A CA 1
ATOM 759 C C . THR A 1 99 ? -3.565 0.313 11.459 1.00 21.16 99 THR A C 1
ATOM 760 O O . THR A 1 99 ? -4.632 0.930 11.379 1.00 21.59 99 THR A O 1
ATOM 764 N N . PRO A 1 100 ? -3.417 -0.927 10.992 1.00 21.95 100 PRO A N 1
ATOM 765 C CA . PRO A 1 100 ? -4.528 -1.656 10.374 1.00 22.42 100 PRO A CA 1
ATOM 766 C C . PRO A 1 100 ? -5.800 -1.673 11.218 1.00 22.92 100 PRO A C 1
ATOM 767 O O . PRO A 1 100 ? -5.755 -1.725 12.450 1.00 22.88 100 PRO A O 1
ATOM 771 N N . GLN A 1 101 ? -6.932 -1.657 10.526 1.00 23.14 101 GLN A N 1
ATOM 772 C CA . GLN A 1 101 ? -8.251 -1.543 11.149 1.00 23.65 101 GLN A CA 1
ATOM 773 C C . GLN A 1 101 ? -8.500 -2.345 12.432 1.00 23.06 101 GLN A C 1
ATOM 774 O O . GLN A 1 101 ? -9.002 -1.785 13.400 1.00 23.31 101 GLN A O 1
ATOM 780 N N . PRO A 1 102 ? -8.192 -3.644 12.439 1.00 22.64 102 PRO A N 1
ATOM 781 C CA . PRO A 1 102 ? -8.457 -4.493 13.603 1.00 21.87 102 PRO A CA 1
ATOM 782 C C . PRO A 1 102 ? -7.677 -4.133 14.855 1.00 20.83 102 PRO A C 1
ATOM 783 O O . PRO A 1 102 ? -8.113 -4.476 15.948 1.00 20.92 102 PRO A O 1
ATOM 787 N N . LEU A 1 103 ? -6.550 -3.454 14.701 1.00 19.98 103 LEU A N 1
ATOM 788 C CA . LEU A 1 103 ? -5.721 -3.087 15.847 1.00 19.32 103 LEU A CA 1
ATOM 789 C C . LEU A 1 103 ? -6.249 -1.805 16.471 1.00 18.97 103 LEU A C 1
ATOM 790 O O . LEU A 1 103 ? -5.919 -0.725 16.012 1.00 19.25 103 LEU A O 1
ATOM 795 N N . GLU A 1 104 ? -7.045 -1.926 17.530 1.00 18.87 104 GLU A N 1
ATOM 796 C CA . GLU A 1 104 ? -7.731 -0.768 18.102 1.00 19.16 104 GLU A CA 1
ATOM 797 C C . GLU A 1 104 ? -7.692 -0.626 19.628 1.00 18.63 104 GLU A C 1
ATOM 798 O O . GLU A 1 104 ? -8.339 0.272 20.178 1.00 18.53 104 GLU A O 1
ATOM 804 N N . CYS A 1 105 ? -6.977 -1.519 20.304 1.00 18.11 105 CYS A N 1
ATOM 805 C CA . CYS A 1 105 ? -6.829 -1.464 21.757 1.00 18.33 105 CYS A CA 1
ATOM 806 C C . CYS A 1 105 ? -5.351 -1.294 22.043 1.00 17.76 105 CYS A C 1
ATOM 807 O O . CYS A 1 105 ? -4.543 -2.095 21.564 1.00 18.26 105 CYS A O 1
ATOM 810 N N . VAL A 1 106 ? -5.013 -0.274 22.824 1.00 16.92 106 VAL A N 1
ATOM 811 C CA . VAL A 1 106 ? -3.622 0.098 23.062 1.00 16.07 106 VAL A CA 1
ATOM 812 C C . VAL A 1 106 ? -3.202 -0.062 24.515 1.00 16.14 106 VAL A C 1
ATOM 813 O O . VAL A 1 106 ? -3.872 0.438 25.412 1.00 16.50 106 VAL A O 1
ATOM 817 N N . PHE A 1 107 ? -2.085 -0.753 24.720 1.00 15.70 107 PHE A N 1
ATOM 818 C CA . PHE A 1 107 ? -1.450 -0.853 26.029 1.00 15.13 107 PHE A CA 1
ATOM 819 C C . PHE A 1 107 ? -0.109 -0.131 25.936 1.00 15.11 107 PHE A C 1
ATOM 820 O O . PHE A 1 107 ? 0.812 -0.622 25.279 1.00 15.54 107 PHE A O 1
ATOM 828 N N . LEU A 1 108 ? 0.007 1.028 26.578 1.00 14.80 108 LEU A N 1
ATOM 829 C CA . LEU A 1 108 ? 1.255 1.780 26.559 1.00 14.54 108 LEU A CA 1
ATOM 830 C C . LEU A 1 108 ? 2.195 1.223 27.619 1.00 14.75 108 LEU A C 1
ATOM 831 O O . LEU A 1 108 ? 1.751 0.803 28.667 1.00 13.90 108 LEU A O 1
ATOM 836 N N . ALA A 1 109 ? 3.490 1.201 27.328 1.00 14.51 109 ALA A N 1
ATOM 837 C CA . ALA A 1 109 ? 4.463 0.744 28.310 1.00 14.87 109 ALA A CA 1
ATOM 838 C C . ALA A 1 109 ? 5.756 1.556 28.179 1.00 15.39 109 ALA A C 1
ATOM 839 O O . ALA A 1 109 ? 5.803 2.546 27.434 1.00 15.05 109 ALA A O 1
ATOM 841 N N . ASP A 1 110 ? 6.800 1.165 28.908 1.00 16.54 110 ASP A N 1
ATOM 842 C CA . ASP A 1 110 ? 8.011 1.988 28.952 1.00 17.38 110 ASP A CA 1
ATOM 843 C C . ASP A 1 110 ? 9.129 1.628 27.970 1.00 17.27 110 ASP A C 1
ATOM 844 O O . ASP A 1 110 ? 9.851 2.518 27.513 1.00 19.54 110 ASP A O 1
ATOM 853 N N . SER A 1 111 ? 9.287 0.362 27.635 1.00 15.87 111 SER A N 1
ATOM 854 C CA . SER A 1 111 ? 10.405 -0.034 26.779 1.00 15.31 111 SER A CA 1
ATOM 855 C C . SER A 1 111 ? 9.970 -1.132 25.826 1.00 14.49 111 SER A C 1
ATOM 856 O O . SER A 1 111 ? 8.941 -1.764 26.041 1.00 13.94 111 SER A O 1
ATOM 859 N N . GLY A 1 112 ? 10.751 -1.351 24.769 1.00 14.17 112 GLY A N 1
ATOM 860 C CA . GLY A 1 112 ? 10.427 -2.363 23.774 1.00 13.58 112 GLY A CA 1
ATOM 861 C C . GLY A 1 112 ? 10.285 -3.755 24.355 1.00 13.59 112 GLY A C 1
ATOM 862 O O . GLY A 1 112 ? 9.346 -4.491 24.063 1.00 13.16 112 GLY A O 1
ATOM 863 N N . SER A 1 113 ? 11.249 -4.133 25.181 1.00 13.31 113 SER A N 1
ATOM 864 C CA . SER A 1 113 ? 11.232 -5.436 25.801 1.00 13.05 113 SER A CA 1
ATOM 865 C C . SER A 1 113 ? 9.946 -5.659 26.590 1.00 12.69 113 SER A C 1
ATOM 866 O O . SER A 1 113 ? 9.347 -6.729 26.542 1.00 11.92 113 SER A O 1
ATOM 871 N N . VAL A 1 114 ? 9.523 -4.647 27.329 1.00 12.39 114 VAL A N 1
ATOM 872 C CA . VAL A 1 114 ? 8.293 -4.763 28.096 1.00 13.09 114 VAL A CA 1
ATOM 873 C C . VAL A 1 114 ? 7.099 -4.893 27.149 1.00 12.59 114 VAL A C 1
ATOM 874 O O . VAL A 1 114 ? 6.162 -5.637 27.419 1.00 12.69 114 VAL A O 1
ATOM 878 N N . ALA A 1 115 ? 7.135 -4.186 26.031 1.00 13.44 115 ALA A N 1
ATOM 879 C CA . ALA A 1 115 ? 6.036 -4.287 25.060 1.00 13.46 115 ALA A CA 1
ATOM 880 C C . ALA A 1 115 ? 5.893 -5.709 24.515 1.00 13.37 115 ALA A C 1
ATOM 881 O O . ALA A 1 115 ? 4.781 -6.202 24.316 1.00 13.42 115 ALA A O 1
ATOM 883 N N . VAL A 1 116 ? 7.020 -6.367 24.267 1.00 13.80 116 VAL A N 1
ATOM 884 C CA . VAL A 1 116 ? 7.021 -7.757 23.839 1.00 13.86 116 VAL A CA 1
ATOM 885 C C . VAL A 1 116 ? 6.480 -8.651 24.961 1.00 14.29 116 VAL A C 1
ATOM 886 O O . VAL A 1 116 ? 5.681 -9.543 24.709 1.00 14.64 116 VAL A O 1
ATOM 890 N N . GLU A 1 117 ? 6.922 -8.421 26.195 1.00 14.65 117 GLU A N 1
ATOM 891 C CA . GLU A 1 117 ? 6.438 -9.193 27.343 1.00 15.10 117 GLU A CA 1
ATOM 892 C C . GLU A 1 117 ? 4.915 -9.076 27.445 1.00 15.14 117 GLU A C 1
ATOM 893 O O . GLU A 1 117 ? 4.214 -10.054 27.714 1.00 15.66 117 GLU A O 1
ATOM 899 N N . VAL A 1 118 ? 4.421 -7.861 27.218 1.00 14.96 118 VAL A N 1
ATOM 900 C CA . VAL A 1 118 ? 2.991 -7.566 27.235 1.00 14.69 118 VAL A CA 1
ATOM 901 C C . VAL A 1 118 ? 2.294 -8.380 26.146 1.00 14.82 118 VAL A C 1
ATOM 902 O O . VAL A 1 118 ? 1.276 -9.018 26.395 1.00 14.06 118 VAL A O 1
ATOM 906 N N . ALA A 1 119 ? 2.853 -8.353 24.937 1.00 15.10 119 ALA A N 1
ATOM 907 C CA . ALA A 1 119 ? 2.284 -9.099 23.823 1.00 15.88 119 ALA A CA 1
ATOM 908 C C . ALA A 1 119 ? 2.203 -10.590 24.138 1.00 15.98 119 ALA A C 1
ATOM 909 O O . ALA A 1 119 ? 1.179 -11.230 23.893 1.00 16.86 119 ALA A O 1
ATOM 911 N N . MET A 1 120 ? 3.288 -11.141 24.690 1.00 16.49 120 MET A N 1
ATOM 912 C CA . MET A 1 120 ? 3.348 -12.548 25.034 1.00 17.07 120 MET A CA 1
ATOM 913 C C . MET A 1 120 ? 2.315 -12.890 26.102 1.00 17.42 120 MET A C 1
ATOM 914 O O . MET A 1 120 ? 1.628 -13.891 25.977 1.00 18.23 120 MET A O 1
ATOM 919 N N . LYS A 1 121 ? 2.200 -12.048 27.128 1.00 18.05 121 LYS A N 1
ATOM 920 C CA . LYS A 1 121 ? 1.210 -12.235 28.195 1.00 18.45 121 LYS A CA 1
ATOM 921 C C . LYS A 1 121 ? -0.221 -12.145 27.654 1.00 18.96 121 LYS A C 1
ATOM 922 O O . LYS A 1 121 ? -1.106 -12.898 28.083 1.00 19.02 121 LYS A O 1
ATOM 928 N N . MET A 1 122 ? -0.455 -11.243 26.704 1.00 19.27 122 MET A N 1
ATOM 929 C CA . MET A 1 122 ? -1.778 -11.148 26.086 1.00 19.45 122 MET A CA 1
ATOM 930 C C . MET A 1 122 ? -2.137 -12.488 25.454 1.00 19.77 122 MET A C 1
ATOM 931 O O . MET A 1 122 ? -3.242 -13.011 25.653 1.00 19.44 122 MET A O 1
ATOM 936 N N . ALA A 1 123 ? -1.210 -13.034 24.674 1.00 19.44 123 ALA A N 1
ATOM 937 C CA . ALA A 1 123 ? -1.439 -14.307 24.002 1.00 20.20 123 ALA A CA 1
ATOM 938 C C . ALA A 1 123 ? -1.733 -15.419 25.016 1.00 20.52 123 ALA A C 1
ATOM 939 O O . ALA A 1 123 ? -2.662 -16.200 24.831 1.00 20.12 123 ALA A O 1
ATOM 941 N N . LEU A 1 124 ? -0.950 -15.478 26.090 1.00 21.07 124 LEU A N 1
ATOM 942 C CA . LEU A 1 124 ? -1.140 -16.493 27.121 1.00 21.93 124 LEU A CA 1
ATOM 943 C C . LEU A 1 124 ? -2.478 -16.345 27.848 1.00 22.34 124 LEU A C 1
ATOM 944 O O . LEU A 1 124 ? -3.183 -17.339 28.061 1.00 22.65 124 LEU A O 1
ATOM 949 N N . GLN A 1 125 ? -2.826 -15.118 28.233 1.00 22.90 125 GLN A N 1
ATOM 950 C CA . GLN A 1 125 ? -4.078 -14.863 28.950 1.00 23.64 125 GLN A CA 1
ATOM 951 C C . GLN A 1 125 ? -5.289 -15.089 28.057 1.00 24.03 125 GLN A C 1
ATOM 952 O O . GLN A 1 125 ? -6.340 -15.543 28.520 1.00 23.86 125 GLN A O 1
ATOM 958 N N . TYR A 1 126 ? -5.129 -14.764 26.780 1.00 24.29 126 TYR A N 1
ATOM 959 C CA . TYR A 1 126 ? -6.164 -14.978 25.784 1.00 24.60 126 TYR A CA 1
ATOM 960 C C . TYR A 1 126 ? -6.561 -16.455 25.752 1.00 24.81 126 TYR A C 1
ATOM 961 O O . TYR A 1 126 ? -7.741 -16.799 25.879 1.00 24.76 126 TYR A O 1
ATOM 970 N N . TRP A 1 127 ? -5.578 -17.335 25.598 1.00 25.14 127 TRP A N 1
ATOM 971 C CA . TRP A 1 127 ? -5.865 -18.761 25.539 1.00 25.55 127 TRP A CA 1
ATOM 972 C C . TRP A 1 127 ? -6.330 -19.301 26.894 1.00 26.20 127 TRP A C 1
ATOM 973 O O . TRP A 1 127 ? -7.173 -20.196 26.944 1.00 26.17 127 TRP A O 1
ATOM 984 N N . GLN A 1 128 ? -5.808 -18.750 27.986 1.00 26.88 128 GLN A N 1
ATOM 985 C CA . GLN A 1 128 ? -6.243 -19.165 29.320 1.00 27.76 128 GLN A CA 1
ATOM 986 C C . GLN A 1 128 ? -7.746 -18.907 29.460 1.00 28.11 128 GLN A C 1
ATOM 987 O O . GLN A 1 128 ? -8.481 -19.728 30.002 1.00 28.12 128 GLN A O 1
ATOM 993 N N . ALA A 1 129 ? -8.200 -17.761 28.959 1.00 28.79 129 ALA A N 1
ATOM 994 C CA . ALA A 1 129 ? -9.610 -17.394 29.045 1.00 29.40 129 ALA A CA 1
ATOM 995 C C . ALA A 1 129 ? -10.482 -18.292 28.164 1.00 29.92 129 ALA A C 1
ATOM 996 O O . ALA A 1 129 ? -11.642 -18.531 28.492 1.00 30.09 129 ALA A O 1
ATOM 998 N N . LYS A 1 130 ? -9.925 -18.781 27.055 1.00 30.86 130 LYS A N 1
ATOM 999 C CA . LYS A 1 130 ? -10.652 -19.661 26.140 1.00 31.62 130 LYS A CA 1
ATOM 1000 C C . LYS A 1 130 ? -10.589 -21.114 26.592 1.00 32.11 130 LYS A C 1
ATOM 1001 O O . LYS A 1 130 ? -11.219 -21.982 25.987 1.00 31.98 130 LYS A O 1
ATOM 1007 N N . GLY A 1 131 ? -9.810 -21.379 27.639 1.00 32.72 131 GLY A N 1
ATOM 1008 C CA . GLY A 1 131 ? -9.686 -22.715 28.194 1.00 33.25 131 GLY A CA 1
ATOM 1009 C C . GLY A 1 131 ? -8.868 -23.663 27.348 1.00 33.92 131 GLY A C 1
ATOM 1010 O O . GLY A 1 131 ? -9.078 -24.877 27.388 1.00 33.98 131 GLY A O 1
ATOM 1011 N N . GLU A 1 132 ? -7.932 -23.112 26.586 1.00 34.62 132 GLU A N 1
ATOM 1012 C CA . GLU A 1 132 ? -7.080 -23.923 25.728 1.00 35.39 132 GLU A CA 1
ATOM 1013 C C . GLU A 1 132 ? -5.663 -23.958 26.286 1.00 35.39 132 GLU A C 1
ATOM 1014 O O . GLU A 1 132 ? -5.116 -22.924 26.679 1.00 35.68 132 GLU A O 1
ATOM 1020 N N . ALA A 1 133 ? -5.073 -25.149 26.329 1.00 35.31 133 ALA A N 1
ATOM 1021 C CA . ALA A 1 133 ? -3.710 -25.307 26.821 1.00 35.35 133 ALA A CA 1
ATOM 1022 C C . ALA A 1 133 ? -2.720 -24.909 25.732 1.00 35.03 133 ALA A C 1
ATOM 1023 O O . ALA A 1 133 ? -2.227 -25.760 24.982 1.00 35.33 133 ALA A O 1
ATOM 1025 N N . ARG A 1 134 ? -2.436 -23.614 25.646 1.00 34.45 134 ARG A N 1
ATOM 1026 C CA . ARG A 1 134 ? -1.501 -23.094 24.656 1.00 33.91 134 ARG A CA 1
ATOM 1027 C C . ARG A 1 134 ? -0.471 -22.182 25.330 1.00 33.37 134 ARG A C 1
ATOM 1028 O O . ARG A 1 134 ? -0.799 -21.083 25.770 1.00 33.33 134 ARG A O 1
ATOM 1036 N N . GLN A 1 135 ? 0.775 -22.639 25.409 1.00 32.69 135 GLN A N 1
ATOM 1037 C CA . GLN A 1 135 ? 1.829 -21.861 26.047 1.00 32.05 135 GLN A CA 1
ATOM 1038 C C . GLN A 1 135 ? 3.116 -21.782 25.230 1.00 30.95 135 GLN A C 1
ATOM 1039 O O . GLN A 1 135 ? 4.109 -21.255 25.715 1.00 30.92 135 GLN A O 1
ATOM 1045 N N . ARG A 1 136 ? 3.108 -22.302 24.003 1.00 29.55 136 ARG A N 1
ATOM 1046 C CA . ARG A 1 136 ? 4.293 -22.244 23.146 1.00 28.72 136 ARG A CA 1
ATOM 1047 C C . ARG A 1 136 ? 4.259 -21.063 22.206 1.00 26.87 136 ARG A C 1
ATOM 1048 O O . ARG A 1 136 ? 3.190 -20.633 21.773 1.00 26.58 136 ARG A O 1
ATOM 1056 N N . PHE A 1 137 ? 5.442 -20.571 21.860 1.00 25.14 137 PHE A N 1
ATOM 1057 C CA . PHE A 1 137 ? 5.574 -19.542 20.844 1.00 24.00 137 PHE A CA 1
ATOM 1058 C C . PHE A 1 137 ? 6.384 -20.122 19.691 1.00 23.61 137 PHE A C 1
ATOM 1059 O O . PHE A 1 137 ? 7.337 -20.876 19.904 1.00 23.86 137 PHE A O 1
ATOM 1067 N N . LEU A 1 138 ? 5.966 -19.814 18.473 1.00 23.41 138 LEU A N 1
ATOM 1068 C CA . LEU A 1 138 ? 6.685 -20.251 17.289 1.00 23.12 138 LEU A CA 1
ATOM 1069 C C . LEU A 1 138 ? 7.331 -19.013 16.697 1.00 23.09 138 LEU A C 1
ATOM 1070 O O . LEU A 1 138 ? 6.657 -18.018 16.448 1.00 22.41 138 LEU A O 1
ATOM 1075 N N . THR A 1 139 ? 8.640 -19.058 16.492 1.00 23.48 139 THR A N 1
ATOM 1076 C CA . THR A 1 139 ? 9.347 -17.916 15.934 1.00 24.22 139 THR A CA 1
ATOM 1077 C C . THR A 1 139 ? 10.407 -18.352 14.922 1.00 24.42 139 THR A C 1
ATOM 1078 O O . THR A 1 139 ? 10.514 -19.539 14.610 1.00 24.60 139 THR A O 1
ATOM 1082 N N . PHE A 1 140 ? 11.167 -17.381 14.410 1.00 25.01 140 PHE A N 1
ATOM 1083 C CA . PHE A 1 140 ? 12.233 -17.611 13.433 1.00 25.45 140 PHE A CA 1
ATOM 1084 C C . PHE A 1 140 ? 13.596 -17.589 14.102 1.00 25.03 140 PHE A C 1
ATOM 1085 O O . PHE A 1 140 ? 13.811 -16.828 15.047 1.00 24.91 140 PHE A O 1
ATOM 1093 N N . ARG A 1 141 ? 14.540 -18.371 13.579 1.00 24.79 141 ARG A N 1
ATOM 1094 C CA . ARG A 1 141 ? 15.930 -18.239 13.998 1.00 24.60 141 ARG A CA 1
ATOM 1095 C C . ARG A 1 141 ? 16.413 -16.853 13.535 1.00 23.84 141 ARG A C 1
ATOM 1096 O O . ARG A 1 141 ? 15.827 -16.257 12.624 1.00 23.34 141 ARG A O 1
ATOM 1104 N N . ASN A 1 142 ? 17.441 -16.327 14.202 1.00 23.12 142 ASN A N 1
ATOM 1105 C CA . ASN A 1 142 ? 17.984 -14.993 13.934 1.00 22.83 142 ASN A CA 1
ATOM 1106 C C . ASN A 1 142 ? 17.067 -13.834 14.346 1.00 21.68 142 ASN A C 1
ATOM 1107 O O . ASN A 1 142 ? 17.289 -12.697 13.947 1.00 21.93 142 ASN A O 1
ATOM 1112 N N . GLY A 1 143 ? 16.050 -14.117 15.149 1.00 20.70 143 GLY A N 1
ATOM 1113 C CA . GLY A 1 143 ? 15.159 -13.076 15.628 1.00 19.65 143 GLY A CA 1
ATOM 1114 C C . GLY A 1 143 ? 15.647 -12.443 16.920 1.00 19.09 143 GLY A C 1
ATOM 1115 O O . GLY A 1 143 ? 16.449 -13.029 17.660 1.00 19.31 143 GLY A O 1
ATOM 1116 N N . TYR A 1 144 ? 15.178 -11.227 17.180 1.00 18.22 144 TYR A N 1
ATOM 1117 C CA . TYR A 1 144 ? 15.509 -10.511 18.406 1.00 17.28 144 TYR A CA 1
ATOM 1118 C C . TYR A 1 144 ? 14.277 -9.777 18.865 1.00 17.04 144 TYR A C 1
ATOM 1119 O O . TYR A 1 144 ? 13.674 -9.045 18.085 1.00 16.91 144 TYR A O 1
ATOM 1128 N N . HIS A 1 145 ? 13.939 -9.933 20.138 1.00 16.20 145 HIS A N 1
ATOM 1129 C CA . HIS A 1 145 ? 12.740 -9.305 20.674 1.00 15.87 145 HIS A CA 1
ATOM 1130 C C . HIS A 1 145 ? 12.949 -8.624 22.020 1.00 15.98 145 HIS A C 1
ATOM 1131 O O . HIS A 1 145 ? 11.982 -8.192 22.626 1.00 15.83 145 HIS A O 1
ATOM 1138 N N . GLY A 1 146 ? 14.196 -8.511 22.472 1.00 16.38 146 GLY A N 1
ATOM 1139 C CA . GLY A 1 146 ? 14.474 -7.841 23.739 1.00 16.45 146 GLY A CA 1
ATOM 1140 C C . GLY A 1 146 ? 15.275 -8.673 24.720 1.00 17.19 146 GLY A C 1
ATOM 1141 O O . GLY A 1 146 ? 15.546 -9.839 24.449 1.00 17.18 146 GLY A O 1
ATOM 1142 N N . ASP A 1 147 ? 15.611 -8.076 25.871 1.00 17.34 147 ASP A N 1
ATOM 1143 C CA . ASP A 1 147 ? 16.490 -8.720 26.859 1.00 17.98 147 ASP A CA 1
ATOM 1144 C C . ASP A 1 147 ? 15.869 -9.200 28.165 1.00 17.82 147 ASP A C 1
ATOM 1145 O O . ASP A 1 147 ? 16.557 -9.817 28.971 1.00 18.71 147 ASP A O 1
ATOM 1154 N N . THR A 1 148 ? 14.601 -8.901 28.410 1.00 17.42 148 THR A N 1
ATOM 1155 C CA . THR A 1 148 ? 13.968 -9.419 29.615 1.00 17.59 148 THR A CA 1
ATOM 1156 C C . THR A 1 148 ? 13.701 -10.907 29.355 1.00 18.00 148 THR A C 1
ATOM 1157 O O . THR A 1 148 ? 13.750 -11.348 28.207 1.00 17.25 148 THR A O 1
ATOM 1161 N N . PHE A 1 149 ? 13.413 -11.674 30.408 1.00 18.01 149 PHE A N 1
ATOM 1162 C CA . PHE A 1 149 ? 13.363 -13.128 30.282 1.00 19.31 149 PHE A CA 1
ATOM 1163 C C . PHE A 1 149 ? 12.337 -13.678 29.290 1.00 18.68 149 PHE A C 1
ATOM 1164 O O . PHE A 1 149 ? 12.642 -14.627 28.567 1.00 19.20 149 PHE A O 1
ATOM 1172 N N . GLY A 1 150 ? 11.135 -13.113 29.259 1.00 18.41 150 GLY A N 1
ATOM 1173 C CA . GLY A 1 150 ? 10.131 -13.546 28.298 1.00 18.45 150 GLY A CA 1
ATOM 1174 C C . GLY A 1 150 ? 10.595 -13.265 26.870 1.00 18.52 150 GLY A C 1
ATOM 1175 O O . GLY A 1 150 ? 10.538 -14.137 26.000 1.00 18.55 150 GLY A O 1
ATOM 1176 N N . ALA A 1 151 ? 11.035 -12.035 26.619 1.00 18.51 151 ALA A N 1
ATOM 1177 C CA . ALA A 1 151 ? 11.550 -11.666 25.306 1.00 18.53 151 ALA A CA 1
ATOM 1178 C C . ALA A 1 151 ? 12.732 -12.552 24.915 1.00 18.55 151 ALA A C 1
ATOM 1179 O O . ALA A 1 151 ? 12.803 -13.055 23.797 1.00 18.48 151 ALA A O 1
ATOM 1181 N N . MET A 1 152 ? 13.657 -12.762 25.840 1.00 18.83 152 MET A N 1
ATOM 1182 C CA . MET A 1 152 ? 14.804 -13.625 25.578 1.00 19.53 152 MET A CA 1
ATOM 1183 C C . MET A 1 152 ? 14.400 -15.022 25.081 1.00 19.62 152 MET A C 1
ATOM 1184 O O . MET A 1 152 ? 15.086 -15.607 24.235 1.00 19.69 152 MET A O 1
ATOM 1189 N N . SER A 1 153 ? 13.289 -15.543 25.598 1.00 19.57 153 SER A N 1
ATOM 1190 C CA . SER A 1 153 ? 12.830 -16.890 25.265 1.00 20.19 153 SER A CA 1
ATOM 1191 C C . SER A 1 153 ? 12.422 -17.056 23.805 1.00 20.62 153 SER A C 1
ATOM 1192 O O . SER A 1 153 ? 12.245 -18.190 23.350 1.00 20.72 153 SER A O 1
ATOM 1195 N N . VAL A 1 154 ? 12.267 -15.950 23.077 1.00 21.05 154 VAL A N 1
ATOM 1196 C CA . VAL A 1 154 ? 11.954 -16.026 21.644 1.00 21.52 154 VAL A CA 1
ATOM 1197 C C . VAL A 1 154 ? 13.057 -15.441 20.758 1.00 22.16 154 VAL A C 1
ATOM 1198 O O . VAL A 1 154 ? 12.876 -15.292 19.549 1.00 22.15 154 VAL A O 1
ATOM 1202 N N . CYS A 1 155 ? 14.191 -15.101 21.368 1.00 22.35 155 CYS A N 1
ATOM 1203 C CA . CYS A 1 155 ? 15.358 -14.642 20.638 1.00 22.76 155 CYS A CA 1
ATOM 1204 C C . CYS A 1 155 ? 16.154 -15.848 20.152 1.00 23.59 155 CYS A C 1
ATOM 1205 O O . CYS A 1 155 ? 16.031 -16.943 20.709 1.00 23.02 155 CYS A O 1
ATOM 1208 N N . ASP A 1 156 ? 16.965 -15.634 19.121 1.00 25.22 156 ASP A N 1
ATOM 1209 C CA . ASP A 1 156 ? 17.803 -16.689 18.554 1.00 26.64 156 ASP A CA 1
ATOM 1210 C C . ASP A 1 156 ? 18.607 -17.327 19.686 1.00 27.76 156 ASP A C 1
ATOM 1211 O O . ASP A 1 156 ? 19.313 -16.645 20.411 1.00 27.71 156 ASP A O 1
ATOM 1216 N N . PRO A 1 157 ? 18.491 -18.633 19.854 1.00 29.42 157 PRO A N 1
ATOM 1217 C CA . PRO A 1 157 ? 19.173 -19.306 20.960 1.00 30.70 157 PRO A CA 1
ATOM 1218 C C . PRO A 1 157 ? 20.686 -19.152 20.887 1.00 32.07 157 PRO A C 1
ATOM 1219 O O . PRO A 1 157 ? 21.358 -19.191 21.920 1.00 32.57 157 PRO A O 1
ATOM 1223 N N . ASP A 1 158 ? 21.197 -18.945 19.679 1.00 33.52 158 ASP A N 1
ATOM 1224 C CA . ASP A 1 158 ? 22.631 -18.833 19.438 1.00 34.79 158 ASP A CA 1
ATOM 1225 C C . ASP A 1 158 ? 23.142 -17.408 19.621 1.00 35.70 158 ASP A C 1
ATOM 1226 O O . ASP A 1 158 ? 24.048 -17.166 20.424 1.00 35.99 158 ASP A O 1
ATOM 1231 N N . ASN A 1 159 ? 22.563 -16.466 18.883 1.00 36.29 159 ASN A N 1
ATOM 1232 C CA . ASN A 1 159 ? 22.918 -15.058 19.029 1.00 37.05 159 ASN A CA 1
ATOM 1233 C C . ASN A 1 159 ? 22.702 -14.569 20.461 1.00 37.62 159 ASN A C 1
ATOM 1234 O O . ASN A 1 159 ? 23.506 -13.806 20.998 1.00 38.06 159 ASN A O 1
ATOM 1239 N N . SER A 1 160 ? 21.618 -15.032 21.075 1.00 38.12 160 SER A N 1
ATOM 1240 C CA . SER A 1 160 ? 21.215 -14.616 22.411 1.00 38.59 160 SER A CA 1
ATOM 1241 C C . SER A 1 160 ? 21.813 -15.541 23.527 1.00 38.66 160 SER A C 1
ATOM 1242 O O . SER A 1 160 ? 21.494 -15.335 24.709 1.00 38.76 160 SER A O 1
ATOM 1245 N N . MET A 1 161 ? 22.640 -16.541 23.130 1.00 38.75 161 MET A N 1
ATOM 1246 C CA . MET A 1 161 ? 23.433 -17.467 24.010 1.00 39.03 161 MET A CA 1
ATOM 1247 C C . MET A 1 161 ? 22.612 -18.177 25.095 1.00 38.76 161 MET A C 1
ATOM 1248 O O . MET A 1 161 ? 22.941 -18.090 26.277 1.00 38.72 161 MET A O 1
ATOM 1253 N N . HIS A 1 162 ? 21.504 -18.802 24.708 1.00 38.53 162 HIS A N 1
ATOM 1254 C CA . HIS A 1 162 ? 20.592 -19.462 25.645 1.00 38.35 162 HIS A CA 1
ATOM 1255 C C . HIS A 1 162 ? 21.246 -20.477 26.590 1.00 38.39 162 HIS A C 1
ATOM 1256 O O . HIS A 1 162 ? 20.677 -20.820 27.629 1.00 38.13 162 HIS A O 1
ATOM 1263 N N . SER A 1 163 ? 22.440 -20.942 26.241 1.00 38.46 163 SER A N 1
ATOM 1264 C CA . SER A 1 163 ? 23.155 -21.892 27.091 1.00 38.51 163 SER A CA 1
ATOM 1265 C C . SER A 1 163 ? 23.415 -21.288 28.469 1.00 38.67 163 SER A C 1
ATOM 1266 O O . SER A 1 163 ? 23.480 -22.011 29.462 1.00 38.43 163 SER A O 1
ATOM 1269 N N . LEU A 1 164 ? 23.552 -19.962 28.526 1.00 38.80 164 LEU A N 1
ATOM 1270 C CA . LEU A 1 164 ? 23.761 -19.260 29.791 1.00 38.99 164 LEU A CA 1
ATOM 1271 C C . LEU A 1 164 ? 22.589 -19.431 30.752 1.00 39.12 164 LEU A C 1
ATOM 1272 O O . LEU A 1 164 ? 22.772 -19.388 31.970 1.00 39.18 164 LEU A O 1
ATOM 1277 N N . TRP A 1 165 ? 21.391 -19.618 30.202 1.00 39.49 165 TRP A N 1
ATOM 1278 C CA . TRP A 1 165 ? 20.167 -19.668 31.003 1.00 39.69 165 TRP A CA 1
ATOM 1279 C C . TRP A 1 165 ? 19.420 -20.995 30.878 1.00 40.06 165 TRP A C 1
ATOM 1280 O O . TRP A 1 165 ? 18.285 -21.111 31.342 1.00 40.35 165 TRP A O 1
ATOM 1291 N N . LYS A 1 166 ? 20.050 -21.983 30.249 1.00 40.42 166 LYS A N 1
ATOM 1292 C CA . LYS A 1 166 ? 19.424 -23.286 30.033 1.00 40.62 166 LYS A CA 1
ATOM 1293 C C . LYS A 1 166 ? 18.834 -23.820 31.327 1.00 40.84 166 LYS A C 1
ATOM 1294 O O . LYS A 1 166 ? 19.556 -24.093 32.287 1.00 40.81 166 LYS A O 1
ATOM 1300 N N . GLY A 1 167 ? 17.516 -23.962 31.347 1.00 40.94 167 GLY A N 1
ATOM 1301 C CA . GLY A 1 167 ? 16.828 -24.448 32.523 1.00 41.07 167 GLY A CA 1
ATOM 1302 C C . GLY A 1 167 ? 15.956 -23.367 33.119 1.00 41.09 167 GLY A C 1
ATOM 1303 O O . GLY A 1 167 ? 15.023 -23.665 33.867 1.00 41.45 167 GLY A O 1
ATOM 1304 N N . TYR A 1 168 ? 16.252 -22.109 32.798 1.00 40.82 168 TYR A N 1
ATOM 1305 C CA . TYR A 1 168 ? 15.457 -21.008 33.325 1.00 40.61 168 TYR A CA 1
ATOM 1306 C C . TYR A 1 168 ? 14.442 -20.540 32.294 1.00 40.05 168 TYR A C 1
ATOM 1307 O O . TYR A 1 168 ? 13.294 -20.251 32.630 1.00 40.62 168 TYR A O 1
ATOM 1316 N N . LEU A 1 169 ? 14.865 -20.462 31.037 1.00 39.33 169 LEU A N 1
ATOM 1317 C CA . LEU A 1 169 ? 13.978 -20.019 29.970 1.00 38.45 169 LEU A CA 1
ATOM 1318 C C . LEU A 1 169 ? 13.024 -21.123 29.513 1.00 37.67 169 LEU A C 1
ATOM 1319 O O . LEU A 1 169 ? 13.420 -22.278 29.368 1.00 37.73 169 LEU A O 1
ATOM 1324 N N . PRO A 1 170 ? 11.767 -20.768 29.270 1.00 36.57 170 PRO A N 1
ATOM 1325 C CA . PRO A 1 170 ? 10.820 -21.712 28.675 1.00 35.86 170 PRO A CA 1
ATOM 1326 C C . PRO A 1 170 ? 11.343 -22.101 27.288 1.00 34.54 170 PRO A C 1
ATOM 1327 O O . PRO A 1 170 ? 12.026 -21.289 26.659 1.00 34.68 170 PRO A O 1
ATOM 1331 N N . GLU A 1 171 ? 11.041 -23.305 26.816 1.00 33.00 171 GLU A N 1
ATOM 1332 C CA . GLU A 1 171 ? 11.530 -23.746 25.511 1.00 31.47 171 GLU A CA 1
ATOM 1333 C C . GLU A 1 171 ? 10.509 -23.528 24.388 1.00 29.69 171 GLU A C 1
ATOM 1334 O O . GLU A 1 171 ? 9.483 -24.208 24.330 1.00 29.95 171 GLU A O 1
ATOM 1340 N N . ASN A 1 172 ? 10.796 -22.591 23.489 1.00 28.06 172 ASN A N 1
ATOM 1341 C CA . ASN A 1 172 ? 9.883 -22.310 22.384 1.00 26.36 172 ASN A CA 1
ATOM 1342 C C . ASN A 1 172 ? 10.304 -22.988 21.072 1.00 26.09 172 ASN A C 1
ATOM 1343 O O . ASN A 1 172 ? 11.282 -23.723 21.033 1.00 25.18 172 ASN A O 1
ATOM 1348 N N . LEU A 1 173 ? 9.539 -22.756 20.014 1.00 25.69 173 LEU A N 1
ATOM 1349 C CA . LEU A 1 173 ? 9.793 -23.394 18.727 1.00 25.46 173 LEU A CA 1
ATOM 1350 C C . LEU A 1 173 ? 10.472 -22.430 17.773 1.00 25.27 173 LEU A C 1
ATOM 1351 O O . LEU A 1 173 ? 10.017 -21.307 17.585 1.00 24.31 173 LEU A O 1
ATOM 1356 N N . PHE A 1 174 ? 11.556 -22.884 17.158 1.00 25.15 174 PHE A N 1
ATOM 1357 C CA . PHE A 1 174 ? 12.327 -22.035 16.269 1.00 25.48 174 PHE A CA 1
ATOM 1358 C C . PHE A 1 174 ? 12.395 -22.590 14.862 1.00 26.32 174 PHE A C 1
ATOM 1359 O O . PHE A 1 174 ? 13.064 -23.589 14.607 1.00 26.42 174 PHE A O 1
ATOM 1367 N N . ALA A 1 175 ? 11.705 -21.926 13.950 1.00 27.11 175 ALA A N 1
ATOM 1368 C CA . ALA A 1 175 ? 11.734 -22.327 12.559 1.00 27.91 175 ALA A CA 1
ATOM 1369 C C . ALA A 1 175 ? 12.984 -21.719 11.947 1.00 28.49 175 ALA A C 1
ATOM 1370 O O . ALA A 1 175 ? 13.546 -20.753 12.477 1.00 28.39 175 ALA A O 1
ATOM 1372 N N . PRO A 1 176 ? 13.440 -22.280 10.837 1.00 29.34 176 PRO A N 1
ATOM 1373 C CA . PRO A 1 176 ? 14.631 -21.753 10.178 1.00 29.86 176 PRO A CA 1
ATOM 1374 C C . PRO A 1 176 ? 14.465 -20.286 9.817 1.00 30.40 176 PRO A C 1
ATOM 1375 O O . PRO A 1 176 ? 13.344 -19.819 9.595 1.00 30.65 176 PRO A O 1
ATOM 1379 N N . ALA A 1 177 ? 15.578 -19.567 9.784 1.00 31.07 177 ALA A N 1
ATOM 1380 C CA . ALA A 1 177 ? 15.575 -18.177 9.380 1.00 31.65 177 ALA A CA 1
ATOM 1381 C C . ALA A 1 177 ? 15.113 -18.117 7.930 1.00 32.32 177 ALA A C 1
ATOM 1382 O O . ALA A 1 177 ? 15.502 -18.955 7.118 1.00 32.19 177 ALA A O 1
ATOM 1384 N N . PRO A 1 178 ? 14.287 -17.134 7.603 1.00 33.11 178 PRO A N 1
ATOM 1385 C CA . PRO A 1 178 ? 13.786 -16.989 6.236 1.00 33.77 178 PRO A CA 1
ATOM 1386 C C . PRO A 1 178 ? 14.942 -16.785 5.266 1.00 34.78 178 PRO A C 1
ATOM 1387 O O . PRO A 1 178 ? 15.754 -15.881 5.475 1.00 34.44 178 PRO A O 1
ATOM 1391 N N . GLN A 1 179 ? 15.011 -17.620 4.232 1.00 35.76 179 GLN A N 1
ATOM 1392 C CA . GLN A 1 179 ? 16.076 -17.550 3.233 1.00 36.93 179 GLN A CA 1
ATOM 1393 C C . GLN A 1 179 ? 15.788 -16.557 2.114 1.00 37.27 179 GLN A C 1
ATOM 1394 O O . GLN A 1 179 ? 16.638 -15.736 1.785 1.00 37.53 179 GLN A O 1
ATOM 1400 N N . SER A 1 180 ? 14.605 -16.654 1.515 1.00 37.82 180 SER A N 1
ATOM 1401 C CA . SER A 1 180 ? 14.218 -15.778 0.407 1.00 38.19 180 SER A CA 1
ATOM 1402 C C . SER A 1 180 ? 14.500 -14.306 0.726 1.00 38.75 180 SER A C 1
ATOM 1403 O O . SER A 1 180 ? 14.059 -13.804 1.756 1.00 38.84 180 SER A O 1
ATOM 1406 N N . ARG A 1 181 ? 15.224 -13.622 -0.164 1.00 39.28 181 ARG A N 1
ATOM 1407 C CA . ARG A 1 181 ? 15.630 -12.227 0.056 1.00 39.64 181 ARG A CA 1
ATOM 1408 C C . ARG A 1 181 ? 14.595 -11.211 -0.402 1.00 39.81 181 ARG A C 1
ATOM 1409 O O . ARG A 1 181 ? 13.872 -11.429 -1.382 1.00 39.48 181 ARG A O 1
ATOM 1417 N N . MET A 1 182 ? 14.537 -10.099 0.327 1.00 39.92 182 MET A N 1
ATOM 1418 C CA . MET A 1 182 ? 13.630 -9.007 0.009 1.00 40.17 182 MET A CA 1
ATOM 1419 C C . MET A 1 182 ? 13.917 -8.483 -1.398 1.00 40.23 182 MET A C 1
ATOM 1420 O O . MET A 1 182 ? 12.998 -8.292 -2.193 1.00 40.33 182 MET A O 1
ATOM 1425 N N . GLY A 1 184 ? 14.693 -10.479 -4.040 1.00 44.13 184 GLY A N 1
ATOM 1426 C CA . GLY A 1 184 ? 14.960 -11.843 -4.467 1.00 43.98 184 GLY A CA 1
ATOM 1427 C C . GLY A 1 184 ? 13.683 -12.587 -4.818 1.00 43.87 184 GLY A C 1
ATOM 1428 O O . GLY A 1 184 ? 12.587 -12.056 -4.647 1.00 43.80 184 GLY A O 1
ATOM 1429 N N . GLU A 1 185 ? 13.823 -13.811 -5.323 1.00 43.70 185 GLU A N 1
ATOM 1430 C CA . GLU A 1 185 ? 12.677 -14.630 -5.699 1.00 43.59 185 GLU A CA 1
ATOM 1431 C C . GLU A 1 185 ? 12.268 -15.577 -4.576 1.00 43.50 185 GLU A C 1
ATOM 1432 O O . GLU A 1 185 ? 13.091 -15.989 -3.755 1.00 43.54 185 GLU A O 1
ATOM 1438 N N . TRP A 1 186 ? 10.986 -15.910 -4.546 1.00 43.23 186 TRP A N 1
ATOM 1439 C CA . TRP A 1 186 ? 10.442 -16.797 -3.539 1.00 43.07 186 TRP A CA 1
ATOM 1440 C C . TRP A 1 186 ? 10.774 -18.238 -3.889 1.00 43.01 186 TRP A C 1
ATOM 1441 O O . TRP A 1 186 ? 10.632 -18.659 -5.040 1.00 42.92 186 TRP A O 1
ATOM 1452 N N . ASP A 1 187 ? 11.254 -18.978 -2.897 1.00 42.83 187 ASP A N 1
ATOM 1453 C CA . ASP A 1 187 ? 11.500 -20.400 -3.056 1.00 42.57 187 ASP A CA 1
ATOM 1454 C C . ASP A 1 187 ? 10.586 -21.129 -2.081 1.00 42.36 187 ASP A C 1
ATOM 1455 O O . ASP A 1 187 ? 10.732 -21.006 -0.865 1.00 42.19 187 ASP A O 1
ATOM 1460 N N . GLU A 1 188 ? 9.649 -21.897 -2.621 1.00 41.93 188 GLU A N 1
ATOM 1461 C CA . GLU A 1 188 ? 8.670 -22.610 -1.810 1.00 41.79 188 GLU A CA 1
ATOM 1462 C C . GLU A 1 188 ? 9.294 -23.546 -0.769 1.00 41.44 188 GLU A C 1
ATOM 1463 O O . GLU A 1 188 ? 8.668 -23.850 0.245 1.00 41.34 188 GLU A O 1
ATOM 1469 N N . ARG A 1 189 ? 10.519 -24.002 -1.022 1.00 41.03 189 ARG A N 1
ATOM 1470 C CA . ARG A 1 189 ? 11.218 -24.902 -0.103 1.00 40.98 189 ARG A CA 1
ATOM 1471 C C . ARG A 1 189 ? 11.577 -24.216 1.220 1.00 40.38 189 ARG A C 1
ATOM 1472 O O . ARG A 1 189 ? 11.831 -24.882 2.226 1.00 40.27 189 ARG A O 1
ATOM 1480 N N . ASP A 1 190 ? 11.601 -22.889 1.200 1.00 39.94 190 ASP A N 1
ATOM 1481 C CA . ASP A 1 190 ? 11.857 -22.078 2.387 1.00 39.52 190 ASP A CA 1
ATOM 1482 C C . ASP A 1 190 ? 10.827 -22.397 3.490 1.00 39.29 190 ASP A C 1
ATOM 1483 O O . ASP A 1 190 ? 11.151 -22.330 4.672 1.00 38.79 190 ASP A O 1
ATOM 1488 N N . MET A 1 191 ? 9.603 -22.766 3.096 1.00 38.85 191 MET A N 1
ATOM 1489 C CA . MET A 1 191 ? 8.511 -23.068 4.038 1.00 38.82 191 MET A CA 1
ATOM 1490 C C . MET A 1 191 ? 8.539 -24.445 4.738 1.00 38.19 191 MET A C 1
ATOM 1491 O O . MET A 1 191 ? 7.870 -24.611 5.757 1.00 38.35 191 MET A O 1
ATOM 1496 N N . VAL A 1 192 ? 9.287 -25.422 4.218 1.00 37.74 192 VAL A N 1
ATOM 1497 C CA . VAL A 1 192 ? 9.258 -26.800 4.766 1.00 37.30 192 VAL A CA 1
ATOM 1498 C C . VAL A 1 192 ? 9.485 -26.875 6.303 1.00 36.59 192 VAL A C 1
ATOM 1499 O O . VAL A 1 192 ? 8.745 -27.569 6.998 1.00 36.58 192 VAL A O 1
ATOM 1503 N N . GLY A 1 193 ? 10.467 -26.138 6.826 1.00 35.81 193 GLY A N 1
ATOM 1504 C CA . GLY A 1 193 ? 10.760 -26.115 8.258 1.00 35.32 193 GLY A CA 1
ATOM 1505 C C . GLY A 1 193 ? 9.652 -25.541 9.129 1.00 34.73 193 GLY A C 1
ATOM 1506 O O . GLY A 1 193 ? 9.270 -26.143 10.134 1.00 34.66 193 GLY A O 1
ATOM 1507 N N . PHE A 1 194 ? 9.152 -24.366 8.756 1.00 34.26 194 PHE A N 1
ATOM 1508 C CA . PHE A 1 194 ? 8.062 -23.714 9.476 1.00 33.92 194 PHE A CA 1
ATOM 1509 C C . PHE A 1 194 ? 6.819 -24.610 9.467 1.00 33.79 194 PHE A C 1
ATOM 1510 O O . PHE A 1 194 ? 6.145 -24.763 10.483 1.00 33.77 194 PHE A O 1
ATOM 1518 N N . ALA A 1 195 ? 6.528 -25.208 8.316 1.00 33.66 195 ALA A N 1
ATOM 1519 C CA . ALA A 1 195 ? 5.379 -26.104 8.168 1.00 33.45 195 ALA A CA 1
ATOM 1520 C C . ALA A 1 195 ? 5.481 -27.340 9.065 1.00 33.26 195 ALA A C 1
ATOM 1521 O O . ALA A 1 195 ? 4.502 -27.734 9.697 1.00 33.19 195 ALA A O 1
ATOM 1523 N N . ARG A 1 196 ? 6.661 -27.956 9.106 1.00 33.28 196 ARG A N 1
ATOM 1524 C CA . ARG A 1 196 ? 6.887 -29.135 9.940 1.00 33.16 196 ARG A CA 1
ATOM 1525 C C . ARG A 1 196 ? 6.547 -28.843 11.407 1.00 33.01 196 ARG A C 1
ATOM 1526 O O . ARG A 1 196 ? 5.837 -29.616 12.057 1.00 32.88 196 ARG A O 1
ATOM 1534 N N . LEU A 1 197 ? 7.052 -27.726 11.924 1.00 32.71 197 LEU A N 1
ATOM 1535 C CA . LEU A 1 197 ? 6.789 -27.338 13.310 1.00 32.77 197 LEU A CA 1
ATOM 1536 C C . LEU A 1 197 ? 5.299 -27.099 13.553 1.00 32.74 197 LEU A C 1
ATOM 1537 O O . LEU A 1 197 ? 4.739 -27.605 14.519 1.00 32.56 197 LEU A O 1
ATOM 1542 N N . MET A 1 198 ? 4.660 -26.343 12.666 1.00 33.02 198 MET A N 1
ATOM 1543 C CA . MET A 1 198 ? 3.236 -26.052 12.798 1.00 33.53 198 MET A CA 1
ATOM 1544 C C . MET A 1 198 ? 2.409 -27.344 12.851 1.00 33.82 198 MET A C 1
ATOM 1545 O O . MET A 1 198 ? 1.483 -27.451 13.649 1.00 34.12 198 MET A O 1
ATOM 1550 N N . ALA A 1 199 ? 2.754 -28.332 12.028 1.00 34.33 199 ALA A N 1
ATOM 1551 C CA . ALA A 1 199 ? 2.011 -29.600 12.004 1.00 34.60 199 ALA A CA 1
ATOM 1552 C C . ALA A 1 199 ? 2.114 -30.368 13.320 1.00 34.62 199 ALA A C 1
ATOM 1553 O O . ALA A 1 199 ? 1.115 -30.873 13.831 1.00 35.15 199 ALA A O 1
ATOM 1555 N N . ALA A 1 200 ? 3.323 -30.465 13.856 1.00 34.60 200 ALA A N 1
ATOM 1556 C CA . ALA A 1 200 ? 3.554 -31.176 15.103 1.00 34.32 200 ALA A CA 1
ATOM 1557 C C . ALA A 1 200 ? 3.032 -30.426 16.340 1.00 34.22 200 ALA A C 1
ATOM 1558 O O . ALA A 1 200 ? 2.686 -31.063 17.331 1.00 34.69 200 ALA A O 1
ATOM 1560 N N . HIS A 1 201 ? 2.933 -29.095 16.278 1.00 33.52 201 HIS A N 1
ATOM 1561 C CA . HIS A 1 201 ? 2.581 -28.306 17.468 1.00 33.15 201 HIS A CA 1
ATOM 1562 C C . HIS A 1 201 ? 1.389 -27.349 17.367 1.00 32.53 201 HIS A C 1
ATOM 1563 O O . HIS A 1 201 ? 1.135 -26.603 18.307 1.00 32.24 201 HIS A O 1
ATOM 1570 N N . ARG A 1 202 ? 0.652 -27.373 16.264 1.00 32.43 202 ARG A N 1
ATOM 1571 C CA . ARG A 1 202 ? -0.457 -26.436 16.076 1.00 32.35 202 ARG A CA 1
ATOM 1572 C C . ARG A 1 202 ? -1.403 -26.360 17.279 1.00 32.08 202 ARG A C 1
ATOM 1573 O O . ARG A 1 202 ? -1.950 -25.298 17.576 1.00 32.25 202 ARG A O 1
ATOM 1581 N N . HIS A 1 203 ? -1.581 -27.476 17.977 1.00 31.46 203 HIS A N 1
ATOM 1582 C CA . HIS A 1 203 ? -2.492 -27.533 19.120 1.00 31.16 203 HIS A CA 1
ATOM 1583 C C . HIS A 1 203 ? -2.012 -26.777 20.360 1.00 30.30 203 HIS A C 1
ATOM 1584 O O . HIS A 1 203 ? -2.833 -26.363 21.185 1.00 30.29 203 HIS A O 1
ATOM 1591 N N . GLU A 1 204 ? -0.700 -26.612 20.513 1.00 29.03 204 GLU A N 1
ATOM 1592 C CA . GLU A 1 204 ? -0.161 -25.932 21.702 1.00 28.22 204 GLU A CA 1
ATOM 1593 C C . GLU A 1 204 ? 0.466 -24.554 21.450 1.00 27.01 204 GLU A C 1
ATOM 1594 O O . GLU A 1 204 ? 0.941 -23.910 22.387 1.00 27.06 204 GLU A O 1
ATOM 1600 N N . ILE A 1 205 ? 0.446 -24.076 20.211 1.00 25.69 205 ILE A N 1
ATOM 1601 C CA . ILE A 1 205 ? 1.032 -22.766 19.917 1.00 24.77 205 ILE A CA 1
ATOM 1602 C C . ILE A 1 205 ? 0.075 -21.631 20.274 1.00 24.01 205 ILE A C 1
ATOM 1603 O O . ILE A 1 205 ? -1.060 -21.583 19.788 1.00 23.27 205 ILE A O 1
ATOM 1608 N N . ALA A 1 206 ? 0.542 -20.726 21.132 1.00 23.05 206 ALA A N 1
ATOM 1609 C CA . ALA A 1 206 ? -0.239 -19.571 21.544 1.00 22.71 206 ALA A CA 1
ATOM 1610 C C . ALA A 1 206 ? -0.171 -18.494 20.472 1.00 22.09 206 ALA A C 1
ATOM 1611 O O . ALA A 1 206 ? -1.175 -17.876 20.148 1.00 22.78 206 ALA A O 1
ATOM 1613 N N . ALA A 1 207 ? 1.020 -18.273 19.927 1.00 21.73 207 ALA A N 1
ATOM 1614 C CA . ALA A 1 207 ? 1.212 -17.259 18.897 1.00 20.86 207 ALA A CA 1
ATOM 1615 C C . ALA A 1 207 ? 2.495 -17.476 18.114 1.00 20.56 207 ALA A C 1
ATOM 1616 O O . ALA A 1 207 ? 3.409 -18.154 18.568 1.00 20.96 207 ALA A O 1
ATOM 1618 N N . VAL A 1 208 ? 2.528 -16.887 16.928 1.00 20.53 208 VAL A N 1
ATOM 1619 C CA . VAL A 1 208 ? 3.722 -16.809 16.120 1.00 20.01 208 VAL A CA 1
ATOM 1620 C C . VAL A 1 208 ? 4.212 -15.391 16.357 1.00 19.68 208 VAL A C 1
ATOM 1621 O O . VAL A 1 208 ? 3.414 -14.452 16.356 1.00 19.08 208 VAL A O 1
ATOM 1625 N N . ILE A 1 209 ? 5.503 -15.230 16.626 1.00 19.28 209 ILE A N 1
ATOM 1626 C CA . ILE A 1 209 ? 6.071 -13.901 16.803 1.00 19.25 209 ILE A CA 1
ATOM 1627 C C . ILE A 1 209 ? 7.286 -13.740 15.890 1.00 19.26 209 ILE A C 1
ATOM 1628 O O . ILE A 1 209 ? 8.173 -14.593 15.870 1.00 19.24 209 ILE A O 1
ATOM 1633 N N . ILE A 1 210 ? 7.304 -12.663 15.114 1.00 19.13 210 ILE A N 1
ATOM 1634 C CA . ILE A 1 210 ? 8.404 -12.387 14.196 1.00 19.34 210 ILE A CA 1
ATOM 1635 C C . ILE A 1 210 ? 8.609 -10.894 14.015 1.00 18.74 210 ILE A C 1
ATOM 1636 O O . ILE A 1 210 ? 7.714 -10.091 14.312 1.00 19.19 210 ILE A O 1
ATOM 1641 N N . GLU A 1 211 ? 9.791 -10.530 13.521 1.00 17.86 211 GLU A N 1
ATOM 1642 C CA . GLU A 1 211 ? 10.078 -9.168 13.091 1.00 17.55 211 GLU A CA 1
ATOM 1643 C C . GLU A 1 211 ? 9.742 -9.176 11.596 1.00 17.97 211 GLU A C 1
ATOM 1644 O O . GLU A 1 211 ? 10.345 -9.945 10.843 1.00 18.29 211 GLU A O 1
ATOM 1650 N N . PRO A 1 212 ? 8.807 -8.348 11.158 1.00 17.99 212 PRO A N 1
ATOM 1651 C CA . PRO A 1 212 ? 8.419 -8.329 9.737 1.00 18.25 212 PRO A CA 1
ATOM 1652 C C . PRO A 1 212 ? 9.476 -7.720 8.819 1.00 18.49 212 PRO A C 1
ATOM 1653 O O . PRO A 1 212 ? 9.953 -6.614 9.067 1.00 18.64 212 PRO A O 1
ATOM 1657 N N . ILE A 1 213 ? 9.829 -8.465 7.771 1.00 19.49 213 ILE A N 1
ATOM 1658 C CA . ILE A 1 213 ? 10.758 -8.029 6.716 1.00 19.97 213 ILE A CA 1
ATOM 1659 C C . ILE A 1 213 ? 12.226 -7.880 7.124 1.00 20.23 213 ILE A C 1
ATOM 1660 O O . ILE A 1 213 ? 13.113 -8.363 6.423 1.00 20.90 213 ILE A O 1
ATOM 1665 N N . VAL A 1 214 ? 12.493 -7.218 8.244 1.00 20.45 214 VAL A N 1
ATOM 1666 C CA . VAL A 1 214 ? 13.869 -7.008 8.672 1.00 20.37 214 VAL A CA 1
ATOM 1667 C C . VAL A 1 214 ? 14.114 -7.633 10.042 1.00 20.44 214 VAL A C 1
ATOM 1668 O O . VAL A 1 214 ? 13.409 -7.330 11.000 1.00 20.75 214 VAL A O 1
ATOM 1672 N N . GLN A 1 215 ? 15.083 -8.536 10.106 1.00 20.12 215 GLN A N 1
ATOM 1673 C CA . GLN A 1 215 ? 15.531 -9.110 11.360 1.00 20.48 215 GLN A CA 1
ATOM 1674 C C . GLN A 1 215 ? 16.730 -8.261 11.762 1.00 21.34 215 GLN A C 1
ATOM 1675 O O . GLN A 1 215 ? 17.802 -8.372 11.159 1.00 21.26 215 GLN A O 1
ATOM 1681 N N . GLY A 1 216 ? 16.548 -7.407 12.770 1.00 21.49 216 GLY A N 1
ATOM 1682 C CA . GLY A 1 216 ? 17.566 -6.450 13.162 1.00 22.34 216 GLY A CA 1
ATOM 1683 C C . GLY A 1 216 ? 18.779 -6.962 13.913 1.00 22.84 216 GLY A C 1
ATOM 1684 O O . GLY A 1 216 ? 19.759 -7.387 13.314 1.00 22.82 216 GLY A O 1
ATOM 1685 N N . ALA A 1 217 ? 18.716 -6.914 15.239 1.00 23.69 217 ALA A N 1
ATOM 1686 C CA . ALA A 1 217 ? 19.862 -7.273 16.076 1.00 24.05 217 ALA A CA 1
ATOM 1687 C C . ALA A 1 217 ? 20.384 -8.682 15.812 1.00 24.19 217 ALA A C 1
ATOM 1688 O O . ALA A 1 217 ? 21.547 -8.989 16.094 1.00 24.84 217 ALA A O 1
ATOM 1690 N N . GLY A 1 218 ? 19.536 -9.534 15.250 1.00 24.12 218 GLY A N 1
ATOM 1691 C CA . GLY A 1 218 ? 19.898 -10.911 14.972 1.00 24.37 218 GLY A CA 1
ATOM 1692 C C . GLY A 1 218 ? 20.654 -11.133 13.679 1.00 24.46 218 GLY A C 1
ATOM 1693 O O . GLY A 1 218 ? 20.960 -12.277 13.337 1.00 25.26 218 GLY A O 1
ATOM 1694 N N . GLY A 1 219 ? 20.929 -10.063 12.939 1.00 24.25 219 GLY A N 1
ATOM 1695 C CA . GLY A 1 219 ? 21.740 -10.177 11.733 1.00 23.92 219 GLY A CA 1
ATOM 1696 C C . GLY A 1 219 ? 21.444 -9.191 10.615 1.00 23.56 219 GLY A C 1
ATOM 1697 O O . GLY A 1 219 ? 22.001 -9.329 9.526 1.00 23.27 219 GLY A O 1
ATOM 1698 N N . MET A 1 220 ? 20.569 -8.215 10.863 1.00 23.24 220 MET A N 1
ATOM 1699 C CA . MET A 1 220 ? 20.226 -7.213 9.858 1.00 23.02 220 MET A CA 1
ATOM 1700 C C . MET A 1 220 ? 19.888 -7.911 8.542 1.00 23.37 220 MET A C 1
ATOM 1701 O O . MET A 1 220 ? 20.417 -7.577 7.480 1.00 24.00 220 MET A O 1
ATOM 1706 N N . ARG A 1 221 ? 19.006 -8.893 8.640 1.00 23.59 221 ARG A N 1
ATOM 1707 C CA . ARG A 1 221 ? 18.586 -9.694 7.501 1.00 24.00 221 ARG A CA 1
ATOM 1708 C C . ARG A 1 221 ? 17.324 -9.103 6.903 1.00 24.09 221 ARG A C 1
ATOM 1709 O O . ARG A 1 221 ? 16.500 -8.540 7.619 1.00 23.74 221 ARG A O 1
ATOM 1717 N N . MET A 1 222 ? 17.166 -9.254 5.591 1.00 24.09 222 MET A N 1
ATOM 1718 C CA . MET A 1 222 ? 16.033 -8.677 4.880 1.00 24.31 222 MET A CA 1
ATOM 1719 C C . MET A 1 222 ? 15.373 -9.767 4.057 1.00 24.44 222 MET A C 1
ATOM 1720 O O . MET A 1 222 ? 15.971 -10.257 3.101 1.00 24.87 222 MET A O 1
ATOM 1725 N N . TYR A 1 223 ? 14.144 -10.144 4.406 1.00 24.28 223 TYR A N 1
ATOM 1726 C CA . TYR A 1 223 ? 13.488 -11.263 3.726 1.00 24.49 223 TYR A CA 1
ATOM 1727 C C . TYR A 1 223 ? 12.232 -10.901 2.925 1.00 25.17 223 TYR A C 1
ATOM 1728 O O . TYR A 1 223 ? 11.684 -9.804 3.039 1.00 24.75 223 TYR A O 1
ATOM 1737 N N . HIS A 1 224 ? 11.810 -11.855 2.097 1.00 26.21 224 HIS A N 1
ATOM 1738 C CA . HIS A 1 224 ? 10.689 -11.703 1.172 1.00 27.08 224 HIS A CA 1
ATOM 1739 C C . HIS A 1 224 ? 9.337 -11.545 1.875 1.00 27.07 224 HIS A C 1
ATOM 1740 O O . HIS A 1 224 ? 9.015 -12.326 2.755 1.00 27.02 224 HIS A O 1
ATOM 1747 N N . PRO A 1 225 ? 8.535 -10.564 1.466 1.00 27.38 225 PRO A N 1
ATOM 1748 C CA . PRO A 1 225 ? 7.211 -10.331 2.064 1.00 27.48 225 PRO A CA 1
ATOM 1749 C C . PRO A 1 225 ? 6.214 -11.481 1.920 1.00 27.51 225 PRO A C 1
ATOM 1750 O O . PRO A 1 225 ? 5.234 -11.525 2.660 1.00 27.11 225 PRO A O 1
ATOM 1754 N N . GLU A 1 226 ? 6.454 -12.401 0.991 1.00 27.70 226 GLU A N 1
ATOM 1755 C CA . GLU A 1 226 ? 5.577 -13.555 0.818 1.00 27.92 226 GLU A CA 1
ATOM 1756 C C . GLU A 1 226 ? 5.516 -14.362 2.121 1.00 27.52 226 GLU A C 1
ATOM 1757 O O . GLU A 1 226 ? 4.487 -14.952 2.436 1.00 27.22 226 GLU A O 1
ATOM 1763 N N . TRP A 1 227 ? 6.607 -14.347 2.887 1.00 27.46 227 TRP A N 1
ATOM 1764 C CA . TRP A 1 227 ? 6.645 -15.019 4.186 1.00 27.33 227 TRP A CA 1
ATOM 1765 C C . TRP A 1 227 ? 5.538 -14.521 5.105 1.00 27.27 227 TRP A C 1
ATOM 1766 O O . TRP A 1 227 ? 4.904 -15.306 5.793 1.00 27.57 227 TRP A O 1
ATOM 1777 N N . LEU A 1 228 ? 5.308 -13.216 5.127 1.00 27.21 228 LEU A N 1
ATOM 1778 C CA . LEU A 1 228 ? 4.286 -12.664 6.008 1.00 27.39 228 LEU A CA 1
ATOM 1779 C C . LEU A 1 228 ? 2.902 -13.056 5.511 1.00 27.76 228 LEU A C 1
ATOM 1780 O O . LEU A 1 228 ? 2.024 -13.407 6.292 1.00 27.25 228 LEU A O 1
ATOM 1785 N N . LYS A 1 229 ? 2.711 -12.998 4.199 1.00 28.27 229 LYS A N 1
ATOM 1786 C CA . LYS A 1 229 ? 1.430 -13.372 3.621 1.00 29.11 229 LYS A CA 1
ATOM 1787 C C . LYS A 1 229 ? 1.053 -14.790 4.017 1.00 28.81 229 LYS A C 1
ATOM 1788 O O . LYS A 1 229 ? -0.078 -15.051 4.417 1.00 28.82 229 LYS A O 1
ATOM 1794 N N . ARG A 1 230 ? 2.013 -15.701 3.934 1.00 28.94 230 ARG A N 1
ATOM 1795 C CA . ARG A 1 230 ? 1.777 -17.098 4.277 1.00 29.10 230 ARG A CA 1
ATOM 1796 C C . ARG A 1 230 ? 1.544 -17.310 5.751 1.00 28.60 230 ARG A C 1
ATOM 1797 O O . ARG A 1 230 ? 0.650 -18.058 6.139 1.00 28.50 230 ARG A O 1
ATOM 1805 N N . ILE A 1 231 ? 2.376 -16.680 6.575 1.00 28.23 231 ILE A N 1
ATOM 1806 C CA . ILE A 1 231 ? 2.247 -16.821 8.017 1.00 27.58 231 ILE A CA 1
ATOM 1807 C C . ILE A 1 231 ? 0.866 -16.323 8.452 1.00 26.87 231 ILE A C 1
ATOM 1808 O O . ILE A 1 231 ? 0.213 -16.951 9.273 1.00 26.53 231 ILE A O 1
ATOM 1813 N N . ARG A 1 232 ? 0.398 -15.228 7.866 1.00 26.77 232 ARG A N 1
ATOM 1814 C CA . ARG A 1 232 ? -0.930 -14.718 8.198 1.00 26.57 232 ARG A CA 1
ATOM 1815 C C . ARG A 1 232 ? -2.000 -15.755 7.830 1.00 26.97 232 ARG A C 1
ATOM 1816 O O . ARG A 1 232 ? -2.917 -15.996 8.607 1.00 26.52 232 ARG A O 1
ATOM 1824 N N . LYS A 1 233 ? -1.872 -16.375 6.655 1.00 27.37 233 LYS A N 1
ATOM 1825 C CA . LYS A 1 233 ? -2.839 -17.385 6.212 1.00 27.69 233 LYS A CA 1
ATOM 1826 C C . LYS A 1 233 ? -2.815 -18.626 7.092 1.00 27.93 233 LYS A C 1
ATOM 1827 O O . LYS A 1 233 ? -3.859 -19.160 7.448 1.00 28.12 233 LYS A O 1
ATOM 1833 N N . ILE A 1 234 ? -1.620 -19.071 7.460 1.00 27.99 234 ILE A N 1
ATOM 1834 C CA . ILE A 1 234 ? -1.481 -20.241 8.312 1.00 28.29 234 ILE A CA 1
ATOM 1835 C C . ILE A 1 234 ? -2.075 -19.964 9.702 1.00 28.41 234 ILE A C 1
ATOM 1836 O O . ILE A 1 234 ? -2.790 -20.798 10.253 1.00 28.46 234 ILE A O 1
ATOM 1841 N N . CYS A 1 235 ? -1.785 -18.793 10.264 1.00 28.58 235 CYS A N 1
ATOM 1842 C CA . CYS A 1 235 ? -2.328 -18.428 11.575 1.00 28.41 235 CYS A CA 1
ATOM 1843 C C . CYS A 1 235 ? -3.849 -18.365 11.538 1.00 29.05 235 CYS A C 1
ATOM 1844 O O . CYS A 1 235 ? -4.517 -18.876 12.441 1.00 29.19 235 CYS A O 1
ATOM 1847 N N . ASP A 1 236 ? -4.386 -17.733 10.499 1.00 29.72 236 ASP A N 1
ATOM 1848 C CA . ASP A 1 236 ? -5.833 -17.648 10.323 1.00 30.50 236 ASP A CA 1
ATOM 1849 C C . ASP A 1 236 ? -6.417 -19.044 10.296 1.00 30.98 236 ASP A C 1
ATOM 1850 O O . ASP A 1 236 ? -7.443 -19.325 10.921 1.00 31.17 236 ASP A O 1
ATOM 1855 N N . ARG A 1 237 ? -5.731 -19.914 9.567 1.00 31.61 237 ARG A N 1
ATOM 1856 C CA . ARG A 1 237 ? -6.175 -21.284 9.364 1.00 32.33 237 ARG A CA 1
ATOM 1857 C C . ARG A 1 237 ? -6.202 -22.095 10.665 1.00 32.12 237 ARG A C 1
ATOM 1858 O O . ARG A 1 237 ? -7.116 -22.888 10.883 1.00 32.25 237 ARG A O 1
ATOM 1866 N N . GLU A 1 238 ? -5.229 -21.867 11.544 1.00 31.60 238 GLU A N 1
ATOM 1867 C CA . GLU A 1 238 ? -5.119 -22.618 12.792 1.00 31.23 238 GLU A CA 1
ATOM 1868 C C . GLU A 1 238 ? -5.738 -21.879 13.982 1.00 30.37 238 GLU A C 1
ATOM 1869 O O . GLU A 1 238 ? -5.852 -22.437 15.074 1.00 30.80 238 GLU A O 1
ATOM 1875 N N . GLY A 1 239 ? -6.154 -20.635 13.768 1.00 29.13 239 GLY A N 1
ATOM 1876 C CA . GLY A 1 239 ? -6.737 -19.833 14.830 1.00 28.45 239 GLY A CA 1
ATOM 1877 C C . GLY A 1 239 ? -5.679 -19.327 15.794 1.00 27.60 239 GLY A C 1
ATOM 1878 O O . GLY A 1 239 ? -5.974 -19.008 16.945 1.00 28.75 239 GLY A O 1
ATOM 1879 N N . ILE A 1 240 ? -4.444 -19.237 15.310 1.00 26.33 240 ILE A N 1
ATOM 1880 C CA . ILE A 1 240 ? -3.315 -18.807 16.127 1.00 24.95 240 ILE A CA 1
ATOM 1881 C C . ILE A 1 240 ? -3.096 -17.301 15.991 1.00 23.92 240 ILE A C 1
ATOM 1882 O O . ILE A 1 240 ? -3.299 -16.720 14.923 1.00 23.69 240 ILE A O 1
ATOM 1887 N N . LEU A 1 241 ? -2.683 -16.669 17.081 1.00 22.67 241 LEU A N 1
ATOM 1888 C CA . LEU A 1 241 ? -2.418 -15.238 17.076 1.00 21.73 241 LEU A CA 1
ATOM 1889 C C . LEU A 1 241 ? -1.077 -14.924 16.414 1.00 20.75 241 LEU A C 1
ATOM 1890 O O . LEU A 1 241 ? -0.095 -15.635 16.625 1.00 20.60 241 LEU A O 1
ATOM 1895 N N . LEU A 1 242 ? -1.034 -13.845 15.639 1.00 19.57 242 LEU A N 1
ATOM 1896 C CA . LEU A 1 242 ? 0.220 -13.378 15.040 1.00 18.88 242 LEU A CA 1
ATOM 1897 C C . LEU A 1 242 ? 0.699 -12.106 15.740 1.00 18.12 242 LEU A C 1
ATOM 1898 O O . LEU A 1 242 ? -0.005 -11.094 15.762 1.00 16.90 242 LEU A O 1
ATOM 1903 N N . ILE A 1 243 ? 1.896 -12.166 16.325 1.00 17.57 243 ILE A N 1
ATOM 1904 C CA . ILE A 1 243 ? 2.509 -10.988 16.920 1.00 16.71 243 ILE A CA 1
ATOM 1905 C C . ILE A 1 243 ? 3.586 -10.461 15.967 1.00 16.23 243 ILE A C 1
ATOM 1906 O O . ILE A 1 243 ? 4.524 -11.180 15.606 1.00 16.55 243 ILE A O 1
ATOM 1911 N N . ALA A 1 244 ? 3.444 -9.217 15.545 1.00 15.98 244 ALA A N 1
ATOM 1912 C CA . ALA A 1 244 ? 4.453 -8.574 14.726 1.00 16.06 244 ALA A CA 1
ATOM 1913 C C . ALA A 1 244 ? 5.250 -7.611 15.592 1.00 16.19 244 ALA A C 1
ATOM 1914 O O . ALA A 1 244 ? 4.708 -6.646 16.129 1.00 16.10 244 ALA A O 1
ATOM 1916 N N . ASP A 1 245 ? 6.542 -7.870 15.726 1.00 15.54 245 ASP A N 1
ATOM 1917 C CA . ASP A 1 245 ? 7.398 -6.978 16.495 1.00 15.79 245 ASP A CA 1
ATOM 1918 C C . ASP A 1 245 ? 8.003 -5.916 15.570 1.00 15.65 245 ASP A C 1
ATOM 1919 O O . ASP A 1 245 ? 9.000 -6.179 14.889 1.00 15.74 245 ASP A O 1
ATOM 1924 N N . GLU A 1 246 ? 7.395 -4.733 15.550 1.00 15.44 246 GLU A N 1
ATOM 1925 C CA . GLU A 1 246 ? 7.868 -3.624 14.723 1.00 15.79 246 GLU A CA 1
ATOM 1926 C C . GLU A 1 246 ? 8.556 -2.541 15.558 1.00 15.61 246 GLU A C 1
ATOM 1927 O O . GLU A 1 246 ? 8.567 -1.356 15.214 1.00 15.20 246 GLU A O 1
ATOM 1933 N N . ILE A 1 247 ? 9.169 -2.949 16.660 1.00 15.20 247 ILE A N 1
ATOM 1934 C CA . ILE A 1 247 ? 9.859 -1.980 17.486 1.00 15.49 247 ILE A CA 1
ATOM 1935 C C . ILE A 1 247 ? 11.008 -1.307 16.708 1.00 15.37 247 ILE A C 1
ATOM 1936 O O . ILE A 1 247 ? 11.314 -0.151 16.955 1.00 15.59 247 ILE A O 1
ATOM 1941 N N . ALA A 1 248 ? 11.628 -2.022 15.768 1.00 15.75 248 ALA A N 1
ATOM 1942 C CA . ALA A 1 248 ? 12.681 -1.447 14.927 1.00 15.78 248 ALA A CA 1
ATOM 1943 C C . ALA A 1 248 ? 12.196 -0.977 13.539 1.00 16.49 248 ALA A C 1
ATOM 1944 O O . ALA A 1 248 ? 12.682 0.027 13.020 1.00 17.32 248 ALA A O 1
ATOM 1946 N N . THR A 1 249 ? 11.265 -1.711 12.941 1.00 17.27 249 THR A N 1
ATOM 1947 C CA . THR A 1 249 ? 10.816 -1.416 11.567 1.00 17.76 249 THR A CA 1
ATOM 1948 C C . THR A 1 249 ? 9.718 -0.357 11.458 1.00 18.35 249 THR A C 1
ATOM 1949 O O . THR A 1 249 ? 9.449 0.151 10.356 1.00 18.90 249 THR A O 1
ATOM 1953 N N . GLY A 1 250 ? 9.061 -0.045 12.574 1.00 18.07 250 GLY A N 1
ATOM 1954 C CA . GLY A 1 250 ? 7.945 0.886 12.561 1.00 18.31 250 GLY A CA 1
ATOM 1955 C C . GLY A 1 250 ? 8.276 2.320 12.178 1.00 18.43 250 GLY A C 1
ATOM 1956 O O . GLY A 1 250 ? 9.430 2.758 12.217 1.00 19.50 250 GLY A O 1
ATOM 1957 N N . PHE A 1 251 ? 7.248 3.049 11.757 1.00 17.79 251 PHE A N 1
ATOM 1958 C CA . PHE A 1 251 ? 7.373 4.472 11.486 1.00 17.33 251 PHE A CA 1
ATOM 1959 C C . PHE A 1 251 ? 8.309 4.851 10.326 1.00 17.43 251 PHE A C 1
ATOM 1960 O O . PHE A 1 251 ? 9.104 5.781 10.438 1.00 17.41 251 PHE A O 1
ATOM 1968 N N . GLY A 1 252 ? 8.176 4.117 9.226 1.00 17.52 252 GLY A N 1
ATOM 1969 C CA . GLY A 1 252 ? 8.795 4.474 7.954 1.00 18.04 252 GLY A CA 1
ATOM 1970 C C . GLY A 1 252 ? 10.145 3.904 7.571 1.00 18.49 252 GLY A C 1
ATOM 1971 O O . GLY A 1 252 ? 10.535 3.995 6.411 1.00 18.26 252 GLY A O 1
ATOM 1972 N N . ARG A 1 253 ? 10.844 3.281 8.507 1.00 18.78 253 ARG A N 1
ATOM 1973 C CA . ARG A 1 253 ? 12.239 2.898 8.263 1.00 19.48 253 ARG A CA 1
ATOM 1974 C C . ARG A 1 253 ? 12.490 2.060 6.990 1.00 19.46 253 ARG A C 1
ATOM 1975 O O . ARG A 1 253 ? 13.487 2.288 6.293 1.00 20.93 253 ARG A O 1
ATOM 1983 N N . THR A 1 254 ? 11.613 1.104 6.688 1.00 19.80 254 THR A N 1
ATOM 1984 C CA . THR A 1 254 ? 11.804 0.224 5.529 1.00 19.91 254 THR A CA 1
ATOM 1985 C C . THR A 1 254 ? 11.189 0.744 4.244 1.00 20.76 254 THR A C 1
ATOM 1986 O O . THR A 1 254 ? 11.188 0.018 3.247 1.00 20.95 254 THR A O 1
ATOM 1990 N N . GLY A 1 255 ? 10.644 1.957 4.275 1.00 21.50 255 GLY A N 1
ATOM 1991 C CA . GLY A 1 255 ? 10.032 2.550 3.095 1.00 22.58 255 GLY A CA 1
ATOM 1992 C C . GLY A 1 255 ? 8.517 2.595 3.143 1.00 23.31 255 GLY A C 1
ATOM 1993 O O . GLY A 1 255 ? 7.886 3.267 2.319 1.00 24.13 255 GLY A O 1
ATOM 1994 N N . LYS A 1 256 ? 7.931 1.844 4.071 1.00 23.47 256 LYS A N 1
ATOM 1995 C CA . LYS A 1 256 ? 6.488 1.872 4.302 1.00 23.40 256 LYS A CA 1
ATOM 1996 C C . LYS A 1 256 ? 6.283 2.217 5.769 1.00 23.05 256 LYS A C 1
ATOM 1997 O O . LYS A 1 256 ? 7.178 1.980 6.586 1.00 22.68 256 LYS A O 1
ATOM 2003 N N . LEU A 1 257 ? 5.120 2.764 6.109 1.00 22.14 257 LEU A N 1
ATOM 2004 C CA . LEU A 1 257 ? 4.889 3.238 7.475 1.00 21.84 257 LEU A CA 1
ATOM 2005 C C . LEU A 1 257 ? 5.161 2.141 8.508 1.00 21.45 257 LEU A C 1
ATOM 2006 O O . LEU A 1 257 ? 5.805 2.394 9.518 1.00 21.53 257 LEU A O 1
ATOM 2011 N N . PHE A 1 258 ? 4.640 0.947 8.251 1.00 21.40 258 PHE A N 1
ATOM 2012 C CA . PHE A 1 258 ? 4.899 -0.241 9.062 1.00 21.43 258 PHE A CA 1
ATOM 2013 C C . PHE A 1 258 ? 5.299 -1.351 8.084 1.00 21.80 258 PHE A C 1
ATOM 2014 O O . PHE A 1 258 ? 4.699 -1.479 7.012 1.00 22.30 258 PHE A O 1
ATOM 2022 N N . ALA A 1 259 ? 6.310 -2.145 8.431 1.00 21.69 259 ALA A N 1
ATOM 2023 C CA . ALA A 1 259 ? 6.811 -3.179 7.518 1.00 21.68 259 ALA A CA 1
ATOM 2024 C C . ALA A 1 259 ? 5.759 -4.202 7.117 1.00 21.87 259 ALA A C 1
ATOM 2025 O O . ALA A 1 259 ? 5.883 -4.845 6.074 1.00 21.55 259 ALA A O 1
ATOM 2027 N N . CYS A 1 260 ? 4.734 -4.377 7.942 1.00 21.95 260 CYS A N 1
ATOM 2028 C CA . CYS A 1 260 ? 3.683 -5.323 7.623 1.00 22.34 260 CYS A CA 1
ATOM 2029 C C . CYS A 1 260 ? 3.010 -4.941 6.313 1.00 22.81 260 CYS A C 1
ATOM 2030 O O . CYS A 1 260 ? 2.442 -5.799 5.648 1.00 23.25 260 CYS A O 1
ATOM 2033 N N . GLU A 1 261 ? 3.073 -3.659 5.968 1.00 23.18 261 GLU A N 1
ATOM 2034 C CA . GLU A 1 261 ? 2.455 -3.153 4.741 1.00 23.94 261 GLU A CA 1
ATOM 2035 C C . GLU A 1 261 ? 3.067 -3.790 3.506 1.00 24.61 261 GLU A C 1
ATOM 2036 O O . GLU A 1 261 ? 2.380 -3.964 2.499 1.00 24.60 261 GLU A O 1
ATOM 2042 N N . HIS A 1 262 ? 4.346 -4.149 3.567 1.00 24.93 262 HIS A N 1
ATOM 2043 C CA . HIS A 1 262 ? 4.998 -4.778 2.428 1.00 25.26 262 HIS A CA 1
ATOM 2044 C C . HIS A 1 262 ? 4.218 -6.013 1.975 1.00 25.93 262 HIS A C 1
ATOM 2045 O O . HIS A 1 262 ? 4.333 -6.437 0.830 1.00 26.25 262 HIS A O 1
ATOM 2052 N N . ALA A 1 263 ? 3.449 -6.612 2.883 1.00 26.43 263 ALA A N 1
ATOM 2053 C CA . ALA A 1 263 ? 2.640 -7.788 2.571 1.00 26.82 263 ALA A CA 1
ATOM 2054 C C . ALA A 1 263 ? 1.134 -7.514 2.672 1.00 27.30 263 ALA A C 1
ATOM 2055 O O . ALA A 1 263 ? 0.323 -8.418 2.442 1.00 27.53 263 ALA A O 1
ATOM 2057 N N . GLU A 1 264 ? 0.771 -6.281 3.023 1.00 27.88 264 GLU A N 1
ATOM 2058 C CA . GLU A 1 264 ? -0.629 -5.881 3.205 1.00 28.69 264 GLU A CA 1
ATOM 2059 C C . GLU A 1 264 ? -1.343 -6.846 4.144 1.00 28.41 264 GLU A C 1
ATOM 2060 O O . GLU A 1 264 ? -2.422 -7.354 3.844 1.00 28.74 264 GLU A O 1
ATOM 2066 N N . ILE A 1 265 ? -0.711 -7.083 5.289 1.00 28.01 265 ILE A N 1
ATOM 2067 C CA . ILE A 1 265 ? -1.191 -8.019 6.285 1.00 27.50 265 ILE A CA 1
ATOM 2068 C C . ILE A 1 265 ? -1.340 -7.275 7.603 1.00 26.40 265 ILE A C 1
ATOM 2069 O O . ILE A 1 265 ? -0.678 -6.265 7.810 1.00 26.82 265 ILE A O 1
ATOM 2074 N N . ALA A 1 266 ? -2.229 -7.759 8.467 1.00 25.23 266 ALA A N 1
ATOM 2075 C CA . ALA A 1 266 ? -2.414 -7.186 9.799 1.00 24.32 266 ALA A CA 1
ATOM 2076 C C . ALA A 1 266 ? -2.165 -8.270 10.841 1.00 23.06 266 ALA A C 1
ATOM 2077 O O . ALA A 1 266 ? -2.695 -9.378 10.744 1.00 22.74 266 ALA A O 1
ATOM 2079 N N . PRO A 1 267 ? -1.341 -7.970 11.838 1.00 21.67 267 PRO A N 1
ATOM 2080 C CA . PRO A 1 267 ? -1.116 -8.935 12.907 1.00 21.04 267 PRO A CA 1
ATOM 2081 C C . PRO A 1 267 ? -2.256 -8.837 13.902 1.00 20.28 267 PRO A C 1
ATOM 2082 O O . PRO A 1 267 ? -3.047 -7.903 13.793 1.00 20.60 267 PRO A O 1
ATOM 2086 N N . ASP A 1 268 ? -2.338 -9.772 14.841 1.00 19.51 268 ASP A N 1
ATOM 2087 C CA . ASP A 1 268 ? -3.330 -9.706 15.908 1.00 18.56 268 ASP A CA 1
ATOM 2088 C C . ASP A 1 268 ? -2.794 -8.836 17.027 1.00 18.34 268 ASP A C 1
ATOM 2089 O O . ASP A 1 268 ? -3.562 -8.224 17.775 1.00 18.01 268 ASP A O 1
ATOM 2094 N N . ILE A 1 269 ? -1.468 -8.820 17.146 1.00 17.30 269 ILE A N 1
ATOM 2095 C CA . ILE A 1 269 ? -0.784 -8.019 18.149 1.00 17.12 269 ILE A CA 1
ATOM 2096 C C . ILE A 1 269 ? 0.425 -7.338 17.490 1.00 16.40 269 ILE A C 1
ATOM 2097 O O . ILE A 1 269 ? 1.197 -7.982 16.765 1.00 16.98 269 ILE A O 1
ATOM 2102 N N . LEU A 1 270 ? 0.569 -6.043 17.751 1.00 16.42 270 LEU A N 1
ATOM 2103 C CA . LEU A 1 270 ? 1.640 -5.222 17.182 1.00 16.01 270 LEU A CA 1
ATOM 2104 C C . LEU A 1 270 ? 2.431 -4.516 18.280 1.00 16.13 270 LEU A C 1
ATOM 2105 O O . LEU A 1 270 ? 1.850 -3.815 19.106 1.00 15.62 270 LEU A O 1
ATOM 2110 N N . CYS A 1 271 ? 3.756 -4.685 18.269 1.00 16.12 271 CYS A N 1
ATOM 2111 C CA . CYS A 1 271 ? 4.625 -4.035 19.242 1.00 16.14 271 CYS A CA 1
ATOM 2112 C C . CYS A 1 271 ? 5.383 -2.896 18.572 1.00 16.05 271 CYS A C 1
ATOM 2113 O O . CYS A 1 271 ? 5.926 -3.065 17.475 1.00 16.41 271 CYS A O 1
ATOM 2116 N N . LEU A 1 272 ? 5.428 -1.750 19.246 1.00 16.31 272 LEU A N 1
ATOM 2117 C CA . LEU A 1 272 ? 6.072 -0.546 18.741 1.00 16.68 272 LEU A CA 1
ATOM 2118 C C . LEU A 1 272 ? 6.959 0.066 19.828 1.00 16.94 272 LEU A C 1
ATOM 2119 O O . LEU A 1 272 ? 6.684 -0.079 21.018 1.00 17.31 272 LEU A O 1
ATOM 2124 N N . GLY A 1 273 ? 8.016 0.752 19.415 1.00 17.48 273 GLY A N 1
ATOM 2125 C CA . GLY A 1 273 ? 8.920 1.402 20.348 1.00 17.68 273 GLY A CA 1
ATOM 2126 C C . GLY A 1 273 ? 9.905 2.265 19.575 1.00 18.22 273 GLY A C 1
ATOM 2127 O O . GLY A 1 273 ? 9.541 2.848 18.551 1.00 17.96 273 GLY A O 1
ATOM 2152 N N . ALA A 1 275 ? 11.482 4.438 17.538 1.00 17.43 275 ALA A N 1
ATOM 2153 C CA . ALA A 1 275 ? 11.140 5.691 16.849 1.00 17.12 275 ALA A CA 1
ATOM 2154 C C . ALA A 1 275 ? 9.790 6.308 17.248 1.00 16.71 275 ALA A C 1
ATOM 2155 O O . ALA A 1 275 ? 9.450 7.403 16.800 1.00 16.51 275 ALA A O 1
ATOM 2157 N N . LEU A 1 276 ? 9.038 5.606 18.088 1.00 16.40 276 LEU A N 1
ATOM 2158 C CA . LEU A 1 276 ? 7.748 6.083 18.576 1.00 16.28 276 LEU A CA 1
ATOM 2159 C C . LEU A 1 276 ? 7.816 7.519 19.100 1.00 15.99 276 LEU A C 1
ATOM 2160 O O . LEU A 1 276 ? 6.931 8.328 18.800 1.00 16.70 276 LEU A O 1
ATOM 2165 N N . THR A 1 277 ? 8.848 7.830 19.887 1.00 15.86 277 THR A N 1
ATOM 2166 C CA . THR A 1 277 ? 9.043 9.164 20.461 1.00 15.85 277 THR A CA 1
ATOM 2167 C C . THR A 1 277 ? 10.028 10.032 19.693 1.00 15.61 277 THR A C 1
ATOM 2168 O O . THR A 1 277 ? 10.436 11.087 20.180 1.00 15.51 277 THR A O 1
ATOM 2172 N N . GLY A 1 278 ? 10.429 9.590 18.511 1.00 16.67 278 GLY A N 1
ATOM 2173 C CA . GLY A 1 278 ? 11.422 10.316 17.746 1.00 16.66 278 GLY A CA 1
ATOM 2174 C C . GLY A 1 278 ? 12.777 10.168 18.424 1.00 16.88 278 GLY A C 1
ATOM 2175 O O . GLY A 1 278 ? 13.671 10.984 18.247 1.00 16.96 278 GLY A O 1
ATOM 2176 N N . GLY A 1 279 ? 12.927 9.109 19.211 1.00 16.92 279 GLY A N 1
ATOM 2177 C CA . GLY A 1 279 ? 14.176 8.866 19.911 1.00 17.29 279 GLY A CA 1
ATOM 2178 C C . GLY A 1 279 ? 14.547 9.958 20.900 1.00 17.38 279 GLY A C 1
ATOM 2179 O O . GLY A 1 279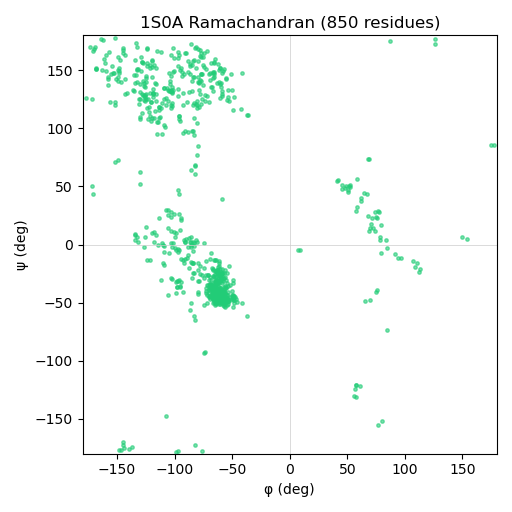 ? 15.718 10.307 21.022 1.00 18.44 279 GLY A O 1
ATOM 2180 N N . THR A 1 280 ? 13.561 10.519 21.594 1.00 17.17 280 THR A N 1
ATOM 2181 C CA . THR A 1 280 ? 13.830 11.543 22.606 1.00 17.01 280 THR A CA 1
ATOM 2182 C C . THR A 1 280 ? 13.903 10.933 23.997 1.00 16.36 280 THR A C 1
ATOM 2183 O O . THR A 1 280 ? 14.600 11.442 24.876 1.00 16.74 280 THR A O 1
ATOM 2187 N N . MET A 1 281 ? 13.147 9.858 24.193 1.00 15.86 281 MET A N 1
ATOM 2188 C CA . MET A 1 281 ? 13.035 9.216 25.496 1.00 15.85 281 MET A CA 1
ATOM 2189 C C . MET A 1 281 ? 12.287 7.902 25.322 1.00 15.17 281 MET A C 1
ATOM 2190 O O . MET A 1 281 ? 11.661 7.665 24.290 1.00 15.02 281 MET A O 1
ATOM 2195 N N . THR A 1 282 ? 12.318 7.038 26.327 1.00 15.07 282 THR A N 1
ATOM 2196 C CA . THR A 1 282 ? 11.731 5.721 26.144 1.00 14.84 282 THR A CA 1
ATOM 2197 C C . THR A 1 282 ? 10.208 5.693 26.274 1.00 14.62 282 THR A C 1
ATOM 2198 O O . THR A 1 282 ? 9.638 6.377 27.111 1.00 14.81 282 THR A O 1
ATOM 2202 N N . LEU A 1 283 ? 9.581 4.910 25.405 1.00 14.42 283 LEU A N 1
ATOM 2203 C CA . LEU A 1 283 ? 8.145 4.669 25.423 1.00 14.55 283 LEU A CA 1
ATOM 2204 C C . LEU A 1 283 ? 7.903 3.507 24.471 1.00 14.73 283 LEU A C 1
ATOM 2205 O O . LEU A 1 283 ? 8.657 3.321 23.513 1.00 15.19 283 LEU A O 1
ATOM 2210 N N . SER A 1 284 ? 6.866 2.725 24.732 1.00 14.41 284 SER A N 1
ATOM 2211 C CA . SER A 1 284 ? 6.504 1.631 23.854 1.00 14.45 284 SER A CA 1
ATOM 2212 C C . SER A 1 284 ? 4.988 1.488 23.814 1.00 14.79 284 SER A C 1
ATOM 2213 O O . SER A 1 284 ? 4.288 2.084 24.618 1.00 14.35 284 SER A O 1
ATOM 2216 N N . ALA A 1 285 ? 4.490 0.708 22.863 1.00 14.89 285 ALA A N 1
ATOM 2217 C CA . ALA A 1 285 ? 3.061 0.446 22.778 1.00 14.94 285 ALA A CA 1
ATOM 2218 C C . ALA A 1 285 ? 2.810 -0.931 22.197 1.00 15.34 285 ALA A C 1
ATOM 2219 O O . ALA A 1 285 ? 3.507 -1.377 21.270 1.00 15.35 285 ALA A O 1
ATOM 2221 N N . THR A 1 286 ? 1.812 -1.609 22.746 1.00 14.97 286 THR A N 1
ATOM 2222 C CA . THR A 1 286 ? 1.386 -2.882 22.216 1.00 15.33 286 THR A CA 1
ATOM 2223 C C . THR A 1 286 ? -0.084 -2.744 21.875 1.00 15.22 286 THR A C 1
ATOM 2224 O O . THR A 1 286 ? -0.914 -2.462 22.739 1.00 14.91 286 THR A O 1
ATOM 2228 N N . LEU A 1 287 ? -0.399 -2.907 20.600 1.00 15.34 287 LEU A N 1
ATOM 2229 C CA . LEU A 1 287 ? -1.782 -2.825 20.161 1.00 16.16 287 LEU A CA 1
ATOM 2230 C C . LEU A 1 287 ? -2.306 -4.221 19.871 1.00 16.73 287 LEU A C 1
ATOM 2231 O O . LEU A 1 287 ? -1.572 -5.099 19.438 1.00 16.19 287 LEU A O 1
ATOM 2236 N N . THR A 1 288 ? -3.589 -4.426 20.108 1.00 17.48 288 THR A N 1
ATOM 2237 C CA . THR A 1 288 ? -4.207 -5.682 19.774 1.00 18.34 288 THR A CA 1
ATOM 2238 C C . THR A 1 288 ? -5.651 -5.430 19.348 1.00 18.79 288 THR A C 1
ATOM 2239 O O . THR A 1 288 ? -6.092 -4.276 19.240 1.00 18.53 288 THR A O 1
ATOM 2243 N N . THR A 1 289 ? -6.359 -6.514 19.074 1.00 19.53 289 THR A N 1
ATOM 2244 C CA . THR A 1 289 ? -7.733 -6.449 18.604 1.00 20.66 289 THR A CA 1
ATOM 2245 C C . THR A 1 289 ? -8.730 -6.489 19.739 1.00 21.73 289 THR A C 1
ATOM 2246 O O . THR A 1 289 ? -8.401 -6.845 20.869 1.00 21.57 289 THR A O 1
ATOM 2250 N N . ARG A 1 290 ? -9.964 -6.121 19.416 1.00 23.15 290 ARG A N 1
ATOM 2251 C CA . ARG A 1 290 ? -11.070 -6.186 20.354 1.00 24.13 290 ARG A CA 1
ATOM 2252 C C . ARG A 1 290 ? -11.276 -7.629 20.819 1.00 24.61 290 ARG A C 1
ATOM 2253 O O . ARG A 1 290 ? -11.534 -7.875 21.995 1.00 24.76 290 ARG A O 1
ATOM 2261 N N . GLU A 1 291 ? -11.166 -8.580 19.893 1.00 25.46 291 GLU A N 1
ATOM 2262 C CA . GLU A 1 291 ? -11.328 -9.997 20.239 1.00 26.22 291 GLU A CA 1
ATOM 2263 C C . GLU A 1 291 ? -10.344 -10.416 21.326 1.00 25.99 291 GLU A C 1
ATOM 2264 O O . GLU A 1 291 ? -10.695 -11.144 22.248 1.00 25.88 291 GLU A O 1
ATOM 2270 N N . VAL A 1 292 ? -9.100 -9.967 21.215 1.00 26.10 292 VAL A N 1
ATOM 2271 C CA . VAL A 1 292 ? -8.099 -10.326 22.208 1.00 26.09 292 VAL A CA 1
ATOM 2272 C C . VAL A 1 292 ? -8.342 -9.613 23.537 1.00 26.25 292 VAL A C 1
ATOM 2273 O O . VAL A 1 292 ? -8.371 -10.249 24.596 1.00 25.83 292 VAL A O 1
ATOM 2277 N N . ALA A 1 293 ? -8.529 -8.298 23.479 1.00 26.48 293 ALA A N 1
ATOM 2278 C CA . ALA A 1 293 ? -8.677 -7.484 24.688 1.00 27.05 293 ALA A CA 1
ATOM 2279 C C . ALA A 1 293 ? -9.900 -7.856 25.522 1.00 27.66 293 ALA A C 1
ATOM 2280 O O . ALA A 1 293 ? -9.814 -7.953 26.751 1.00 27.95 293 ALA A O 1
ATOM 2282 N N . GLU A 1 294 ? -11.030 -8.063 24.858 1.00 28.19 294 GLU A N 1
ATOM 2283 C CA . GLU A 1 294 ? -12.275 -8.412 25.543 1.00 28.83 294 GLU A CA 1
ATOM 2284 C C . GLU A 1 294 ? -12.207 -9.827 26.111 1.00 28.79 294 GLU A C 1
ATOM 2285 O O . GLU A 1 294 ? -12.580 -10.070 27.262 1.00 29.00 294 GLU A O 1
ATOM 2291 N N . THR A 1 295 ? -11.716 -10.760 25.309 1.00 28.68 295 THR A N 1
ATOM 2292 C CA . THR A 1 295 ? -11.576 -12.138 25.756 1.00 28.92 295 THR A CA 1
ATOM 2293 C C . THR A 1 295 ? -10.805 -12.177 27.076 1.00 28.83 295 THR A C 1
ATOM 2294 O O . THR A 1 295 ? -11.229 -12.817 28.045 1.00 28.28 295 THR A O 1
ATOM 2298 N N . ILE A 1 296 ? -9.673 -11.481 27.117 1.00 28.94 296 ILE A N 1
ATOM 2299 C CA . ILE A 1 296 ? -8.854 -11.440 28.324 1.00 28.97 296 ILE A CA 1
ATOM 2300 C C . ILE A 1 296 ? -9.616 -10.890 29.533 1.00 29.62 296 ILE A C 1
ATOM 2301 O O . ILE A 1 296 ? -9.564 -11.473 30.619 1.00 29.24 296 ILE A O 1
ATOM 2306 N N . SER A 1 297 ? -10.308 -9.766 29.359 1.00 29.97 297 SER A N 1
ATOM 2307 C CA . SER A 1 297 ? -11.041 -9.157 30.469 1.00 30.69 297 SER A CA 1
ATOM 2308 C C . SER A 1 297 ? -12.218 -10.023 30.925 1.00 30.94 297 SER A C 1
ATOM 2309 O O . SER A 1 297 ? -12.665 -9.902 32.065 1.00 31.22 297 SER A O 1
ATOM 2312 N N . ASN A 1 298 ? -12.705 -10.901 30.048 1.00 31.35 298 ASN A N 1
ATOM 2313 C CA . ASN A 1 298 ? -13.807 -11.807 30.397 1.00 31.97 298 ASN A CA 1
ATOM 2314 C C . ASN A 1 298 ? -13.332 -13.127 31.033 1.00 32.01 298 ASN A C 1
ATOM 2315 O O . ASN A 1 298 ? -14.153 -13.957 31.421 1.00 32.52 298 ASN A O 1
ATOM 2320 N N . GLY A 1 299 ? -12.015 -13.311 31.152 1.00 32.19 299 GLY A N 1
ATOM 2321 C CA . GLY A 1 299 ? -11.447 -14.468 31.841 1.00 31.97 299 GLY A CA 1
ATOM 2322 C C . GLY A 1 299 ? -11.409 -14.280 33.360 1.00 32.16 299 GLY A C 1
ATOM 2323 O O . GLY A 1 299 ? -11.916 -13.280 33.882 1.00 32.28 299 GLY A O 1
ATOM 2324 N N . GLU A 1 300 ? -10.762 -15.211 34.064 1.00 31.94 300 GLU A N 1
ATOM 2325 C CA . GLU A 1 300 ? -10.756 -15.245 35.535 1.00 31.88 300 GLU A CA 1
ATOM 2326 C C . GLU A 1 300 ? -10.120 -14.051 36.242 1.00 31.56 300 GLU A C 1
ATOM 2327 O O . GLU A 1 300 ? -10.536 -13.691 37.343 1.00 31.78 300 GLU A O 1
ATOM 2333 N N . ALA A 1 301 ? -9.111 -13.447 35.624 1.00 30.90 301 ALA A N 1
ATOM 2334 C CA . ALA A 1 301 ? -8.428 -12.301 36.221 1.00 30.21 301 ALA A CA 1
ATOM 2335 C C . ALA A 1 301 ? -9.281 -11.040 36.132 1.00 29.75 301 ALA A C 1
ATOM 2336 O O . ALA A 1 301 ? -9.063 -10.080 36.871 1.00 29.66 301 ALA A O 1
ATOM 2338 N N . GLY A 1 302 ? -10.245 -11.040 35.217 1.00 29.02 302 GLY A N 1
ATOM 2339 C CA . GLY A 1 302 ? -11.115 -9.893 35.023 1.00 28.63 302 GLY A CA 1
ATOM 2340 C C . GLY A 1 302 ? -10.419 -8.684 34.426 1.00 28.01 302 GLY A C 1
ATOM 2341 O O . GLY A 1 302 ? -10.981 -7.589 34.394 1.00 28.05 302 GLY A O 1
ATOM 2342 N N . CYS A 1 303 ? -9.196 -8.874 33.943 1.00 27.22 303 CYS A N 1
ATOM 2343 C CA . CYS A 1 303 ? -8.430 -7.777 33.368 1.00 26.66 303 CYS A CA 1
ATOM 2344 C C . CYS A 1 303 ? -7.153 -8.315 32.757 1.00 25.75 303 CYS A C 1
ATOM 2345 O O . CYS A 1 303 ? -6.814 -9.486 32.945 1.00 25.61 303 CYS A O 1
ATOM 2348 N N . PHE A 1 304 ? -6.453 -7.462 32.015 1.00 25.07 304 PHE A N 1
ATOM 2349 C CA . PHE A 1 304 ? -5.122 -7.806 31.536 1.00 24.53 304 PHE A CA 1
ATOM 2350 C C . PHE A 1 304 ? -4.172 -7.491 32.696 1.00 24.39 304 PHE A C 1
ATOM 2351 O O . PHE A 1 304 ? -4.105 -6.355 33.170 1.00 24.40 304 PHE A O 1
ATOM 2359 N N . MET A 1 305 ? -3.438 -8.502 33.142 1.00 24.16 305 MET A N 1
ATOM 2360 C CA . MET A 1 305 ? -2.618 -8.401 34.345 1.00 23.97 305 MET A CA 1
ATOM 2361 C C . MET A 1 305 ? -1.252 -7.739 34.144 1.00 23.23 305 MET A C 1
ATOM 2362 O O . MET A 1 305 ? -0.207 -8.384 34.277 1.00 23.43 305 MET A O 1
ATOM 2367 N N . HIS A 1 306 ? -1.264 -6.440 33.872 1.00 22.41 306 HIS A N 1
ATOM 2368 C CA . HIS A 1 306 ? -0.031 -5.680 33.683 1.00 21.62 306 HIS A CA 1
ATOM 2369 C C . HIS A 1 306 ? -0.331 -4.191 33.902 1.00 21.56 306 HIS A C 1
ATOM 2370 O O . HIS A 1 306 ? -1.450 -3.733 33.654 1.00 20.98 306 HIS A O 1
ATOM 2377 N N . GLY A 1 307 ? 0.654 -3.436 34.380 1.00 20.73 307 GLY A N 1
ATOM 2378 C CA . GLY A 1 307 ? 0.454 -2.020 34.625 1.00 20.28 307 GLY A CA 1
ATOM 2379 C C . GLY A 1 307 ? 1.682 -1.361 35.217 1.00 19.61 307 GLY A C 1
ATOM 2380 O O . GLY A 1 307 ? 1.788 -1.223 36.444 1.00 19.93 307 GLY A O 1
ATOM 2381 N N . PRO A 1 308 ? 2.608 -0.942 34.359 1.00 18.99 308 PRO A N 1
ATOM 2382 C CA . PRO A 1 308 ? 3.857 -0.324 34.810 1.00 18.34 308 PRO A CA 1
ATOM 2383 C C . PRO A 1 308 ? 3.630 1.018 35.478 1.00 17.32 308 PRO A C 1
ATOM 2384 O O . PRO A 1 308 ? 2.704 1.738 35.109 1.00 16.67 308 PRO A O 1
ATOM 2388 N N . THR A 1 309 ? 4.474 1.338 36.455 1.00 16.46 309 THR A N 1
ATOM 2389 C CA . THR A 1 309 ? 4.350 2.563 37.221 1.00 16.01 309 THR A CA 1
ATOM 2390 C C . THR A 1 309 ? 4.188 3.804 36.368 1.00 15.47 309 THR A C 1
ATOM 2391 O O . THR A 1 309 ? 3.333 4.636 36.647 1.00 15.71 309 THR A O 1
ATOM 2395 N N . PHE A 1 310 ? 5.030 3.935 35.350 1.00 14.10 310 PHE A N 1
ATOM 2396 C CA . PHE A 1 310 ? 4.989 5.119 34.493 1.00 14.31 310 PHE A CA 1
ATOM 2397 C C . PHE A 1 310 ? 4.138 4.946 33.232 1.00 13.99 310 PHE A C 1
ATOM 2398 O O . PHE A 1 310 ? 4.322 5.675 32.255 1.00 13.88 310 PHE A O 1
ATOM 2406 N N . MET A 1 311 ? 3.196 4.009 33.264 1.00 14.72 311 MET A N 1
ATOM 2407 C CA . MET A 1 311 ? 2.322 3.765 32.118 1.00 15.12 311 MET A CA 1
ATOM 2408 C C . MET A 1 311 ? 1.645 5.072 31.695 1.00 15.39 311 MET A C 1
ATOM 2409 O O . MET A 1 311 ? 1.120 5.812 32.535 1.00 15.10 311 MET A O 1
ATOM 2414 N N . GLY A 1 312 ? 1.663 5.342 30.397 1.00 15.37 312 GLY A N 1
ATOM 2415 C CA . GLY A 1 312 ? 1.042 6.537 29.843 1.00 15.70 312 GLY A CA 1
ATOM 2416 C C . GLY A 1 312 ? 1.719 7.856 30.149 1.00 15.78 312 GLY A C 1
ATOM 2417 O O . GLY A 1 312 ? 1.116 8.915 29.984 1.00 16.13 312 GLY A O 1
ATOM 2418 N N . ASN A 1 313 ? 2.980 7.806 30.574 1.00 15.86 313 ASN A N 1
ATOM 2419 C CA . ASN A 1 313 ? 3.740 9.007 30.916 1.00 15.90 313 ASN A CA 1
ATOM 2420 C C . ASN A 1 313 ? 3.443 10.199 30.008 1.00 16.07 313 ASN A C 1
ATOM 2421 O O . ASN A 1 313 ? 3.779 10.165 28.829 1.00 15.22 313 ASN A O 1
ATOM 2426 N N . PRO A 1 314 ? 2.801 11.242 30.544 1.00 16.44 314 PRO A N 1
ATOM 2427 C CA . PRO A 1 314 ? 2.466 12.425 29.744 1.00 16.83 314 PRO A CA 1
ATOM 2428 C C . PRO A 1 314 ? 3.622 12.981 28.920 1.00 16.69 314 PRO A C 1
ATOM 2429 O O . PRO A 1 314 ? 3.414 13.309 27.756 1.00 17.19 314 PRO A O 1
ATOM 2433 N N . LEU A 1 315 ? 4.815 13.092 29.500 1.00 16.54 315 LEU A N 1
ATOM 2434 C CA . LEU A 1 315 ? 5.938 13.687 28.779 1.00 16.52 315 LEU A CA 1
ATOM 2435 C C . LEU A 1 315 ? 6.303 12.889 27.527 1.00 16.30 315 LEU A C 1
ATOM 2436 O O . LEU A 1 315 ? 6.393 13.456 26.427 1.00 15.49 315 LEU A O 1
ATOM 2441 N N . ALA A 1 316 ? 6.487 11.576 27.688 1.00 16.55 316 ALA A N 1
ATOM 2442 C CA . ALA A 1 316 ? 6.831 10.685 26.575 1.00 16.56 316 ALA A CA 1
ATOM 2443 C C . ALA A 1 316 ? 5.702 10.653 25.549 1.00 16.58 316 ALA A C 1
ATOM 2444 O O . ALA A 1 316 ? 5.947 10.627 24.348 1.00 16.34 316 ALA A O 1
ATOM 2446 N N . CYS A 1 317 ? 4.459 10.663 26.020 1.00 16.28 317 CYS A N 1
ATOM 2447 C CA . CYS A 1 317 ? 3.330 10.680 25.098 1.00 16.74 317 CYS A CA 1
ATOM 2448 C C . CYS A 1 317 ? 3.326 11.957 24.243 1.00 16.65 317 CYS A C 1
ATOM 2449 O O . CYS A 1 317 ? 3.013 11.919 23.050 1.00 17.17 317 CYS A O 1
ATOM 2452 N N . ALA A 1 318 ? 3.683 13.078 24.852 1.00 16.78 318 ALA A N 1
ATOM 2453 C CA . ALA A 1 318 ? 3.706 14.357 24.146 1.00 16.77 318 ALA A CA 1
ATOM 2454 C C . ALA A 1 318 ? 4.832 14.378 23.102 1.00 16.81 318 ALA A C 1
ATOM 2455 O O . ALA A 1 318 ? 4.680 14.925 21.997 1.00 16.49 318 ALA A O 1
ATOM 2457 N N . ALA A 1 319 ? 5.962 13.776 23.455 1.00 16.50 319 ALA A N 1
ATOM 2458 C CA . ALA A 1 319 ? 7.077 13.668 22.520 1.00 16.47 319 ALA A CA 1
ATOM 2459 C C . ALA A 1 319 ? 6.651 12.821 21.316 1.00 16.74 319 ALA A C 1
ATOM 2460 O O . ALA A 1 319 ? 6.902 13.185 20.159 1.00 17.28 319 ALA A O 1
ATOM 2462 N N . ALA A 1 320 ? 6.005 11.688 21.585 1.00 16.90 320 ALA A N 1
ATOM 2463 C CA . ALA A 1 320 ? 5.555 10.778 20.536 1.00 17.20 320 ALA A CA 1
ATOM 2464 C C . ALA A 1 320 ? 4.504 11.444 19.651 1.00 18.14 320 ALA A C 1
ATOM 2465 O O . ALA A 1 320 ? 4.497 11.245 18.443 1.00 18.18 320 ALA A O 1
ATOM 2467 N N . ASN A 1 321 ? 3.608 12.210 20.265 1.00 18.62 321 ASN A N 1
ATOM 2468 C CA . ASN A 1 321 ? 2.610 12.958 19.499 1.00 19.63 321 ASN A CA 1
ATOM 2469 C C . AS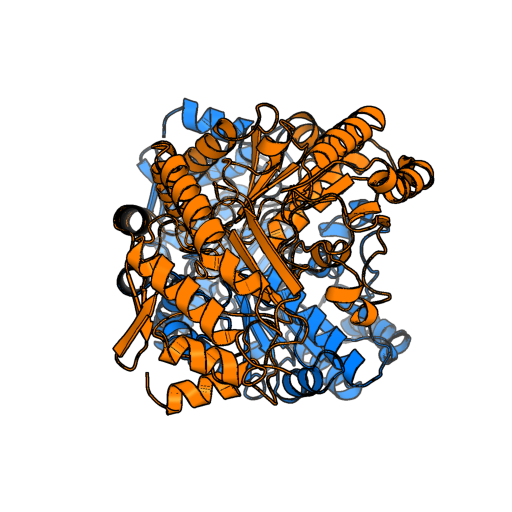N A 1 321 ? 3.283 13.908 18.517 1.00 20.08 321 ASN A C 1
ATOM 2470 O O . ASN A 1 321 ? 2.910 13.955 17.346 1.00 21.12 321 ASN A O 1
ATOM 2475 N N . ALA A 1 322 ? 4.288 14.637 18.981 1.00 20.40 322 ALA A N 1
ATOM 2476 C CA . ALA A 1 322 ? 5.005 15.570 18.120 1.00 20.91 322 ALA A CA 1
ATOM 2477 C C . ALA A 1 322 ? 5.742 14.817 17.004 1.00 21.22 322 ALA A C 1
ATOM 2478 O O . ALA A 1 322 ? 5.762 15.257 15.851 1.00 21.44 322 ALA A O 1
ATOM 2480 N N . SER A 1 323 ? 6.360 13.689 17.350 1.00 21.14 323 SER A N 1
ATOM 2481 C CA . SER A 1 323 ? 7.069 12.878 16.361 1.00 21.43 323 SER A CA 1
ATOM 2482 C C . SER A 1 323 ? 6.120 12.340 15.292 1.00 21.77 323 SER A C 1
ATOM 2483 O O . SER A 1 323 ? 6.447 12.343 14.098 1.00 22.04 323 SER A O 1
ATOM 2486 N N . LEU A 1 324 ? 4.947 11.872 15.708 1.00 22.06 324 LEU A N 1
ATOM 2487 C CA . LEU A 1 324 ? 3.949 11.377 14.769 1.00 22.46 324 LEU A CA 1
ATOM 2488 C C . LEU A 1 324 ? 3.407 12.503 13.885 1.00 23.26 324 LEU A C 1
ATOM 2489 O O . LEU A 1 324 ? 3.118 12.269 12.713 1.00 22.90 324 LEU A O 1
ATOM 2494 N N . ALA A 1 325 ? 3.276 13.704 14.452 1.00 24.13 325 ALA A N 1
ATOM 2495 C CA . ALA A 1 325 ? 2.796 14.877 13.708 1.00 24.87 325 ALA A CA 1
ATOM 2496 C C . ALA A 1 325 ? 3.768 15.266 12.595 1.00 25.41 325 ALA A C 1
ATOM 2497 O O . ALA A 1 325 ? 3.358 15.798 11.567 1.00 25.74 325 ALA A O 1
ATOM 2499 N N . ILE A 1 326 ? 5.055 15.037 12.816 1.00 25.42 326 ILE A N 1
ATOM 2500 C CA . ILE A 1 326 ? 6.039 15.306 11.776 1.00 25.74 326 ILE A CA 1
ATOM 2501 C C . ILE A 1 326 ? 5.818 14.295 10.638 1.00 25.73 326 ILE A C 1
ATOM 2502 O O . ILE A 1 326 ? 5.842 14.661 9.462 1.00 26.39 326 ILE A O 1
ATOM 2507 N N . LEU A 1 327 ? 5.594 13.026 10.989 1.00 26.02 327 LEU A N 1
ATOM 2508 C CA . LEU A 1 327 ? 5.360 11.972 10.000 1.00 26.14 327 LEU A CA 1
ATOM 2509 C C . LEU A 1 327 ? 4.067 12.183 9.210 1.00 26.94 327 LEU A C 1
ATOM 2510 O O . LEU A 1 327 ? 3.969 11.768 8.051 1.00 26.67 327 LEU A O 1
ATOM 2515 N N . GLU A 1 328 ? 3.072 12.794 9.848 1.00 27.58 328 GLU A N 1
ATOM 2516 C CA . GLU A 1 328 ? 1.778 13.047 9.204 1.00 28.61 328 GLU A CA 1
ATOM 2517 C C . GLU A 1 328 ? 1.896 13.828 7.897 1.00 29.08 328 GLU A C 1
ATOM 2518 O O . GLU A 1 328 ? 1.075 13.656 6.996 1.00 29.58 328 GLU A O 1
ATOM 2524 N N . SER A 1 329 ? 2.904 14.685 7.800 1.00 29.58 329 SER A N 1
ATOM 2525 C CA . SER A 1 329 ? 3.146 15.456 6.578 1.00 30.04 329 SER A CA 1
ATOM 2526 C C . SER A 1 329 ? 3.417 14.568 5.355 1.00 30.03 329 SER A C 1
ATOM 2527 O O . SER A 1 329 ? 3.188 14.992 4.217 1.00 30.67 329 SER A O 1
ATOM 2530 N N . GLY A 1 330 ? 3.928 13.355 5.573 1.00 29.44 330 GLY A N 1
ATOM 2531 C CA . GLY A 1 330 ? 4.266 12.455 4.477 1.00 28.92 330 GLY A CA 1
ATOM 2532 C C . GLY A 1 330 ? 5.645 12.668 3.849 1.00 28.36 330 GLY A C 1
ATOM 2533 O O . GLY A 1 330 ? 6.020 11.913 2.958 1.00 28.33 330 GLY A O 1
ATOM 2534 N N . ASP A 1 331 ? 6.400 13.670 4.298 1.00 28.00 331 ASP A N 1
ATOM 2535 C CA . ASP A 1 331 ? 7.740 13.940 3.749 1.00 27.99 331 ASP A CA 1
ATOM 2536 C C . ASP A 1 331 ? 8.704 12.768 3.888 1.00 27.59 331 ASP A C 1
ATOM 2537 O O . ASP A 1 331 ? 9.594 12.586 3.058 1.00 27.55 331 ASP A O 1
ATOM 2542 N N . TRP A 1 332 ? 8.553 12.002 4.964 1.00 26.76 332 TRP A N 1
ATOM 2543 C CA . TRP A 1 332 ? 9.418 10.851 5.214 1.00 26.37 332 TRP A CA 1
ATOM 2544 C C . TRP A 1 332 ? 9.436 9.870 4.039 1.00 26.65 332 TRP A C 1
ATOM 2545 O O . TRP A 1 332 ? 10.454 9.220 3.780 1.00 26.51 332 TRP A O 1
ATOM 2556 N N . GLN A 1 333 ? 8.312 9.755 3.336 1.00 27.18 333 GLN A N 1
ATOM 2557 C CA . GLN A 1 333 ? 8.205 8.814 2.223 1.00 27.57 333 GLN A CA 1
ATOM 2558 C C . GLN A 1 333 ? 9.286 9.061 1.170 1.00 27.42 333 GLN A C 1
ATOM 2559 O O . GLN A 1 333 ? 10.017 8.134 0.813 1.00 27.02 333 GLN A O 1
ATOM 2565 N N . GLN A 1 334 ? 9.387 10.292 0.670 1.00 27.33 334 GLN A N 1
ATOM 2566 C CA . GLN A 1 334 ? 10.387 10.605 -0.355 1.00 27.61 334 GLN A CA 1
ATOM 2567 C C . GLN A 1 334 ? 11.791 10.695 0.240 1.00 26.95 334 GLN A C 1
ATOM 2568 O O . GLN A 1 334 ? 12.775 10.432 -0.445 1.00 26.78 334 GLN A O 1
ATOM 2574 N N . GLN A 1 335 ? 11.886 11.067 1.512 1.00 26.06 335 GLN A N 1
ATOM 2575 C CA . GLN A 1 335 ? 13.183 11.154 2.177 1.00 25.80 335 GLN A CA 1
ATOM 2576 C C . GLN A 1 335 ? 13.815 9.758 2.270 1.00 25.09 335 GLN A C 1
ATOM 2577 O O . GLN A 1 335 ? 15.008 9.580 2.021 1.00 24.93 335 GLN A O 1
ATOM 2583 N N . VAL A 1 336 ? 13.006 8.760 2.610 1.00 24.31 336 VAL A N 1
ATOM 2584 C CA . VAL A 1 336 ? 13.507 7.400 2.731 1.00 23.70 336 VAL A CA 1
ATOM 2585 C C . VAL A 1 336 ? 13.808 6.808 1.347 1.00 23.12 336 VAL A C 1
ATOM 2586 O O . VAL A 1 336 ? 14.829 6.148 1.161 1.00 22.70 336 VAL A O 1
ATOM 2590 N N . ALA A 1 337 ? 12.944 7.087 0.372 1.00 22.60 337 ALA A N 1
ATOM 2591 C CA . ALA A 1 337 ? 13.137 6.573 -0.980 1.00 22.39 337 ALA A CA 1
ATOM 2592 C C . ALA A 1 337 ? 14.463 7.070 -1.526 1.00 21.86 337 ALA A C 1
ATOM 2593 O O . ALA A 1 337 ? 15.213 6.303 -2.129 1.00 22.13 337 ALA A O 1
ATOM 2595 N N . ASP A 1 338 ? 14.766 8.342 -1.288 1.00 22.00 338 ASP A N 1
ATOM 2596 C CA . ASP A 1 338 ? 16.015 8.926 -1.771 1.00 22.30 338 ASP A CA 1
ATOM 2597 C C . ASP A 1 338 ? 17.220 8.354 -1.006 1.00 22.10 338 ASP A C 1
ATOM 2598 O O . ASP A 1 338 ? 18.277 8.107 -1.589 1.00 21.40 338 ASP A O 1
ATOM 2603 N N . ILE A 1 339 ? 17.065 8.157 0.303 1.00 21.94 339 ILE A N 1
ATOM 2604 C CA . ILE A 1 339 ? 18.127 7.547 1.101 1.00 22.08 339 ILE A CA 1
ATOM 2605 C C . ILE A 1 339 ? 18.421 6.139 0.579 1.00 21.92 339 ILE A C 1
ATOM 2606 O O . ILE A 1 339 ? 19.582 5.744 0.497 1.00 22.10 339 ILE A O 1
ATOM 2611 N N . GLU A 1 340 ? 17.374 5.407 0.194 1.00 22.11 340 GLU A N 1
ATOM 2612 C CA . GLU A 1 340 ? 17.530 4.051 -0.339 1.00 22.66 340 GLU A CA 1
ATOM 2613 C C . GLU A 1 340 ? 18.341 4.033 -1.636 1.00 22.87 340 GLU A C 1
ATOM 2614 O O . GLU A 1 340 ? 19.234 3.208 -1.816 1.00 22.66 340 GLU A O 1
ATOM 2620 N N . VAL A 1 341 ? 18.006 4.938 -2.547 1.00 23.16 341 VAL A N 1
ATOM 2621 C CA . VAL A 1 341 ? 18.738 5.039 -3.801 1.00 23.33 341 VAL A CA 1
ATOM 2622 C C . VAL A 1 341 ? 20.204 5.369 -3.541 1.00 23.25 341 VAL A C 1
ATOM 2623 O O . VAL A 1 341 ? 21.097 4.737 -4.107 1.00 23.59 341 VAL A O 1
ATOM 2627 N N . GLN A 1 342 ? 20.452 6.360 -2.687 1.00 23.03 342 GLN A N 1
ATOM 2628 C CA . GLN A 1 342 ? 21.820 6.756 -2.376 1.00 23.13 342 GLN A CA 1
ATOM 2629 C C . GLN A 1 342 ? 22.604 5.629 -1.684 1.00 22.75 342 GLN A C 1
ATOM 2630 O O . GLN A 1 342 ? 23.792 5.427 -1.962 1.00 21.76 342 GLN A O 1
ATOM 2636 N N . LEU A 1 343 ? 21.952 4.898 -0.782 1.00 22.46 343 LEU A N 1
ATOM 2637 C CA . LEU A 1 343 ? 22.606 3.766 -0.132 1.00 22.42 343 LEU A CA 1
ATOM 2638 C C . LEU A 1 343 ? 22.992 2.694 -1.161 1.00 22.99 343 LEU A C 1
ATOM 2639 O O . LEU A 1 343 ? 24.105 2.157 -1.136 1.00 22.88 343 LEU A O 1
ATOM 2644 N N . ARG A 1 344 ? 22.068 2.387 -2.064 1.00 23.75 344 ARG A N 1
ATOM 2645 C CA . ARG A 1 344 ? 22.303 1.374 -3.089 1.00 24.62 344 ARG A CA 1
ATOM 2646 C C . ARG A 1 344 ? 23.469 1.789 -3.989 1.00 24.30 344 ARG A C 1
ATOM 2647 O O . ARG A 1 344 ? 24.397 1.005 -4.229 1.00 24.30 344 ARG A O 1
ATOM 2655 N N . GLU A 1 345 ? 23.403 3.033 -4.465 1.00 24.37 345 GLU A N 1
ATOM 2656 C CA . GLU A 1 345 ? 24.375 3.615 -5.406 1.00 24.82 345 GLU A CA 1
ATOM 2657 C C . GLU A 1 345 ? 25.826 3.586 -4.685 0.00 23.61 345 GLU A C 1
ATOM 2658 O O . GLU A 1 345 ? 26.822 3.160 -5.249 1.00 23.08 345 GLU A O 1
ATOM 2664 N N . GLN A 1 346 ? 25.908 4.071 -3.422 1.00 24.23 346 GLN A N 1
ATOM 2665 C CA . GLN A 1 346 ? 27.154 4.375 -2.712 1.00 24.24 346 GLN A CA 1
ATOM 2666 C C . GLN A 1 346 ? 27.797 3.183 -2.023 1.00 24.04 346 GLN A C 1
ATOM 2667 O O . GLN A 1 346 ? 28.986 3.203 -1.712 1.00 23.81 346 GLN A O 1
ATOM 2673 N N . LEU A 1 347 ? 26.980 2.182 -1.704 1.00 23.76 347 LEU A N 1
ATOM 2674 C CA . LEU A 1 347 ? 27.491 0.993 -1.039 1.00 24.12 347 LEU A CA 1
ATOM 2675 C C . LEU A 1 347 ? 27.850 -0.071 -2.076 1.00 24.58 347 LEU A C 1
ATOM 2676 O O . LEU A 1 347 ? 28.555 -1.029 -1.784 1.00 24.59 347 LEU A O 1
ATOM 2681 N N . ALA A 1 348 ? 27.398 0.122 -3.312 1.00 25.01 348 ALA A N 1
ATOM 2682 C CA . ALA A 1 348 ? 27.698 -0.836 -4.374 1.00 25.24 348 ALA A CA 1
ATOM 2683 C C . ALA A 1 348 ? 29.189 -1.206 -4.469 1.00 25.21 348 ALA A C 1
ATOM 2684 O O . ALA A 1 348 ? 29.521 -2.371 -4.646 1.00 25.56 348 ALA A O 1
ATOM 2686 N N . PRO A 1 349 ? 30.086 -0.230 -4.368 1.00 25.38 349 PRO A N 1
ATOM 2687 C CA . PRO A 1 349 ? 31.528 -0.504 -4.439 1.00 25.53 349 PRO A CA 1
ATOM 2688 C C . PRO A 1 349 ? 32.049 -1.450 -3.361 1.00 25.68 349 PRO A C 1
ATOM 2689 O O . PRO A 1 349 ? 33.083 -2.072 -3.568 1.00 25.72 349 PRO A O 1
ATOM 2693 N N . ALA A 1 350 ? 31.360 -1.561 -2.229 1.00 25.58 350 ALA A N 1
ATOM 2694 C CA . ALA A 1 350 ? 31.803 -2.476 -1.186 1.00 25.74 350 ALA A CA 1
ATOM 2695 C C . ALA A 1 350 ? 31.775 -3.905 -1.726 1.00 25.74 350 ALA A C 1
ATOM 2696 O O . ALA A 1 350 ? 32.421 -4.800 -1.190 1.00 25.84 350 ALA A O 1
ATOM 2698 N N . ARG A 1 351 ? 31.019 -4.117 -2.797 1.00 26.27 351 ARG A N 1
ATOM 2699 C CA . ARG A 1 351 ? 30.971 -5.426 -3.435 1.00 26.73 351 ARG A CA 1
ATOM 2700 C C . ARG A 1 351 ? 32.301 -5.780 -4.126 1.00 26.83 351 ARG A C 1
ATOM 2701 O O . ARG A 1 351 ? 32.499 -6.929 -4.527 1.00 27.44 351 ARG A O 1
ATOM 2709 N N . ASP A 1 352 ? 33.197 -4.804 -4.276 1.00 26.46 352 ASP A N 1
ATOM 2710 C CA . ASP A 1 352 ? 34.523 -5.048 -4.854 1.00 26.40 352 ASP A CA 1
ATOM 2711 C C . ASP A 1 352 ? 35.602 -5.195 -3.764 1.00 25.31 352 ASP A C 1
ATOM 2712 O O . ASP A 1 352 ? 36.759 -5.476 -4.064 1.00 25.26 352 ASP A O 1
ATOM 2717 N N . ALA A 1 353 ? 35.221 -4.991 -2.503 1.00 24.25 353 ALA A N 1
ATOM 2718 C CA . ALA A 1 353 ? 36.162 -4.994 -1.379 1.00 23.15 353 ALA A CA 1
ATOM 2719 C C . ALA A 1 353 ? 36.453 -6.388 -0.838 1.00 22.54 353 ALA A C 1
ATOM 2720 O O . ALA A 1 353 ? 35.552 -7.209 -0.700 1.00 21.50 353 ALA A O 1
ATOM 2722 N N . GLU A 1 354 ? 37.710 -6.627 -0.478 1.00 22.09 354 GLU A N 1
ATOM 2723 C CA . GLU A 1 354 ? 38.127 -7.945 -0.021 1.00 22.53 354 GLU A CA 1
ATOM 2724 C C . GLU A 1 354 ? 37.451 -8.392 1.271 1.00 22.17 354 GLU A C 1
ATOM 2725 O O . GLU A 1 354 ? 37.189 -9.573 1.449 1.00 22.32 354 GLU A O 1
ATOM 2731 N N . MET A 1 355 ? 37.155 -7.455 2.166 1.00 21.76 355 MET A N 1
ATOM 2732 C CA . MET A 1 355 ? 36.602 -7.833 3.468 1.00 21.56 355 MET A CA 1
ATOM 2733 C C . MET A 1 355 ? 35.084 -8.008 3.513 1.00 21.34 355 MET A C 1
ATOM 2734 O O . MET A 1 355 ? 34.540 -8.243 4.592 1.00 20.89 355 MET A O 1
ATOM 2739 N N . VAL A 1 356 ? 34.412 -7.934 2.362 1.00 20.95 356 VAL A N 1
ATOM 2740 C CA . VAL A 1 356 ? 32.945 -7.973 2.318 1.00 21.36 356 VAL A CA 1
ATOM 2741 C C . VAL A 1 356 ? 32.348 -9.322 1.892 1.00 21.48 356 VAL A C 1
ATOM 2742 O O . VAL A 1 356 ? 32.802 -9.945 0.934 1.00 21.76 356 VAL A O 1
ATOM 2746 N N . ALA A 1 357 ? 31.320 -9.745 2.623 1.00 21.77 357 ALA A N 1
ATOM 2747 C CA . ALA A 1 357 ? 30.587 -10.966 2.310 1.00 22.00 357 ALA A CA 1
ATOM 2748 C C . ALA A 1 357 ? 29.283 -10.702 1.551 1.00 22.06 357 ALA A C 1
ATOM 2749 O O . ALA A 1 357 ? 28.853 -11.527 0.741 1.00 22.06 357 ALA A O 1
ATOM 2751 N N . ASP A 1 358 ? 28.658 -9.557 1.829 1.00 22.24 358 ASP A N 1
ATOM 2752 C CA . ASP A 1 358 ? 27.364 -9.206 1.245 1.00 22.34 358 ASP A CA 1
ATOM 2753 C C . ASP A 1 358 ? 27.003 -7.748 1.498 1.00 22.19 358 ASP A C 1
ATOM 2754 O O . ASP A 1 358 ? 27.416 -7.173 2.498 1.00 21.94 358 ASP A O 1
ATOM 2759 N N . VAL A 1 359 ? 26.228 -7.164 0.584 1.00 22.02 359 VAL A N 1
ATOM 2760 C CA . VAL A 1 359 ? 25.707 -5.813 0.718 1.00 22.12 359 VAL A CA 1
ATOM 2761 C C . VAL A 1 359 ? 24.200 -5.874 0.451 1.00 22.22 359 VAL A C 1
ATOM 2762 O O . VAL A 1 359 ? 23.763 -6.500 -0.516 1.00 22.69 359 VAL A O 1
ATOM 2766 N N . ARG A 1 360 ? 23.405 -5.268 1.325 1.00 21.76 360 ARG A N 1
ATOM 2767 C CA . ARG A 1 360 ? 21.953 -5.243 1.158 1.00 21.78 360 ARG A CA 1
ATOM 2768 C C . ARG A 1 360 ? 21.380 -3.937 1.706 1.00 21.44 360 ARG A C 1
ATOM 2769 O O . ARG A 1 360 ? 21.844 -3.421 2.730 1.00 21.28 360 ARG A O 1
ATOM 2777 N N . VAL A 1 361 ? 20.400 -3.386 0.987 1.00 21.07 361 VAL A N 1
ATOM 2778 C CA . VAL A 1 361 ? 19.747 -2.141 1.337 1.00 20.83 361 VAL A CA 1
ATOM 2779 C C . VAL A 1 361 ? 18.235 -2.284 1.241 1.00 20.69 361 VAL A C 1
ATOM 2780 O O . VAL A 1 361 ? 17.725 -2.938 0.339 1.00 19.80 361 VAL A O 1
ATOM 2784 N N . LEU A 1 362 ? 17.531 -1.683 2.193 1.00 20.64 362 LEU A N 1
ATOM 2785 C CA . LEU A 1 362 ? 16.077 -1.607 2.168 1.00 20.47 362 LEU A CA 1
ATOM 2786 C C . LEU A 1 362 ? 15.690 -0.346 2.914 1.00 20.42 362 LEU A C 1
ATOM 2787 O O . LEU A 1 362 ? 16.027 -0.198 4.098 1.00 20.16 362 LEU A O 1
ATOM 2792 N N . GLY A 1 363 ? 14.999 0.569 2.230 1.00 20.08 363 GLY A N 1
ATOM 2793 C CA . GLY A 1 363 ? 14.598 1.837 2.816 1.00 20.07 363 GLY A CA 1
ATOM 2794 C C . GLY A 1 363 ? 15.791 2.625 3.327 1.00 20.19 363 GLY A C 1
ATOM 2795 O O . GLY A 1 363 ? 16.791 2.789 2.623 1.00 20.88 363 GLY A O 1
ATOM 2796 N N . ALA A 1 364 ? 15.706 3.114 4.560 1.00 19.84 364 ALA A N 1
ATOM 2797 C CA . ALA A 1 364 ? 16.807 3.867 5.146 1.00 19.63 364 ALA A CA 1
ATOM 2798 C C . ALA A 1 364 ? 17.686 2.950 6.000 1.00 19.53 364 ALA A C 1
ATOM 2799 O O . ALA A 1 364 ? 18.090 3.318 7.111 1.00 20.03 364 ALA A O 1
ATOM 2801 N N . ILE A 1 365 ? 17.958 1.759 5.467 1.00 19.57 365 ILE A N 1
ATOM 2802 C CA . ILE A 1 365 ? 18.829 0.769 6.091 1.00 19.36 365 ILE A CA 1
ATOM 2803 C C . ILE A 1 365 ? 19.826 0.281 5.041 1.00 19.65 365 ILE A C 1
ATOM 2804 O O . ILE A 1 365 ? 19.419 -0.189 3.977 1.00 19.23 365 ILE A O 1
ATOM 2809 N N . GLY A 1 366 ? 21.114 0.383 5.347 1.00 19.41 366 GLY A N 1
ATOM 2810 C CA . GLY A 1 366 ? 22.171 -0.089 4.469 1.00 19.36 366 GLY A CA 1
ATOM 2811 C C . GLY A 1 366 ? 23.123 -0.944 5.278 1.00 19.46 366 GLY A C 1
ATOM 2812 O O . GLY A 1 366 ? 23.636 -0.492 6.314 1.00 20.18 366 GLY A O 1
ATOM 2813 N N . VAL A 1 367 ? 23.355 -2.174 4.825 1.00 19.35 367 VAL A N 1
ATOM 2814 C CA . VAL A 1 367 ? 24.176 -3.126 5.564 1.00 19.13 367 VAL A CA 1
ATOM 2815 C C . VAL A 1 367 ? 25.330 -3.673 4.744 1.00 18.98 367 VAL A C 1
ATOM 2816 O O . VAL A 1 367 ? 25.136 -4.139 3.622 1.00 18.51 367 VAL A O 1
ATOM 2820 N N . VAL A 1 368 ? 26.524 -3.606 5.320 1.00 18.36 368 VAL A N 1
ATOM 2821 C CA . VAL A 1 368 ? 27.703 -4.225 4.731 1.00 18.48 368 VAL A CA 1
ATOM 2822 C C . VAL A 1 368 ? 28.151 -5.316 5.699 1.00 18.66 368 VAL A C 1
ATOM 2823 O O . VAL A 1 368 ? 28.667 -5.019 6.792 1.00 18.72 368 VAL A O 1
ATOM 2827 N N . GLU A 1 369 ? 27.896 -6.570 5.329 1.00 18.78 369 GLU A N 1
ATOM 2828 C CA . GLU A 1 369 ? 28.305 -7.711 6.139 1.00 19.35 369 GLU A CA 1
ATOM 2829 C C . GLU A 1 369 ? 29.726 -8.096 5.750 1.00 18.97 369 GLU A C 1
ATOM 2830 O O . GLU A 1 369 ? 30.040 -8.233 4.576 1.00 19.30 369 GLU A O 1
ATOM 2836 N N . THR A 1 370 ? 30.579 -8.276 6.744 1.00 18.89 370 THR A N 1
ATOM 2837 C CA . THR A 1 370 ? 31.983 -8.588 6.497 1.00 18.61 370 THR A CA 1
ATOM 2838 C C . THR A 1 370 ? 32.309 -10.062 6.734 1.00 19.19 370 THR A C 1
ATOM 2839 O O . THR A 1 370 ? 31.548 -10.789 7.357 1.00 18.71 370 THR A O 1
ATOM 2843 N N . THR A 1 371 ? 33.453 -10.501 6.217 1.00 19.44 371 THR A N 1
ATOM 2844 C CA . THR A 1 371 ? 33.872 -11.892 6.326 1.00 19.89 371 THR A CA 1
ATOM 2845 C C . THR A 1 371 ? 34.448 -12.232 7.696 1.00 19.78 371 THR A C 1
ATOM 2846 O O . THR A 1 371 ? 34.430 -13.388 8.108 1.00 19.95 371 THR A O 1
ATOM 2850 N N . HIS A 1 372 ? 34.979 -11.222 8.381 1.00 20.16 372 HIS A N 1
ATOM 2851 C CA . HIS A 1 372 ? 35.586 -11.382 9.696 1.00 20.48 372 HIS A CA 1
ATOM 2852 C C . HIS A 1 372 ? 34.964 -10.380 10.675 1.00 20.00 372 HIS A C 1
ATOM 2853 O O . HIS A 1 372 ? 34.460 -9.337 10.266 1.00 18.69 372 HIS A O 1
ATOM 2860 N N . PRO A 1 373 ? 35.015 -10.667 11.970 1.00 20.23 373 PRO A N 1
ATOM 2861 C CA . PRO A 1 373 ? 34.493 -9.718 12.955 1.00 20.06 373 PRO A CA 1
ATOM 2862 C C . PRO A 1 373 ? 35.302 -8.428 12.976 1.00 19.70 373 PRO A C 1
ATOM 2863 O O . PRO A 1 373 ? 36.518 -8.441 12.771 1.00 19.72 373 PRO A O 1
ATOM 2867 N N . VAL A 1 374 ? 34.641 -7.312 13.245 1.00 18.93 374 VAL A N 1
ATOM 2868 C CA . VAL A 1 374 ? 35.344 -6.039 13.308 1.00 18.61 374 VAL A CA 1
ATOM 2869 C C . VAL A 1 374 ? 36.152 -5.911 14.581 1.00 18.34 374 VAL A C 1
ATOM 2870 O O . VAL A 1 374 ? 35.815 -6.504 15.608 1.00 18.13 374 VAL A O 1
ATOM 2874 N N . ASN A 1 375 ? 37.216 -5.127 14.496 1.00 18.43 375 ASN A N 1
ATOM 2875 C CA . ASN A 1 375 ? 38.006 -4.739 15.661 1.00 18.52 375 ASN A CA 1
ATOM 2876 C C . ASN A 1 375 ? 37.279 -3.519 16.237 1.00 18.09 375 ASN A C 1
ATOM 2877 O O . ASN A 1 375 ? 37.437 -2.411 15.732 1.00 17.82 375 ASN A O 1
ATOM 2882 N N . MET A 1 376 ? 36.448 -3.725 17.258 1.00 18.09 376 MET A N 1
ATOM 2883 C CA . MET A 1 376 ? 35.575 -2.654 17.751 1.00 18.33 376 MET A CA 1
ATOM 2884 C C . MET A 1 376 ? 36.289 -1.357 18.121 1.00 18.25 376 MET A C 1
ATOM 2885 O O . MET A 1 376 ? 35.869 -0.278 17.714 1.00 18.25 376 MET A O 1
ATOM 2890 N N . ALA A 1 377 ? 37.363 -1.447 18.896 1.00 18.42 377 ALA A N 1
ATOM 2891 C CA . ALA A 1 377 ? 38.075 -0.237 19.311 1.00 18.36 377 ALA A CA 1
ATOM 2892 C C . ALA A 1 377 ? 38.718 0.503 18.141 1.00 18.35 377 ALA A C 1
ATOM 2893 O O . ALA A 1 377 ? 38.519 1.705 17.980 1.00 18.59 377 ALA A O 1
ATOM 2895 N N . ALA A 1 378 ? 39.466 -0.208 17.306 1.00 18.18 378 ALA A N 1
ATOM 2896 C CA . ALA A 1 378 ? 40.167 0.425 16.202 1.00 18.31 378 ALA A CA 1
ATOM 2897 C C . ALA A 1 378 ? 39.199 1.002 15.169 1.00 18.23 378 ALA A C 1
ATOM 2898 O O . ALA A 1 378 ? 39.398 2.113 14.683 1.00 18.61 378 ALA A O 1
ATOM 2900 N N . LEU A 1 379 ? 38.154 0.253 14.834 1.00 18.16 379 LEU A N 1
ATOM 2901 C CA . LEU A 1 379 ? 37.195 0.727 13.823 1.00 18.24 379 LEU A CA 1
ATOM 2902 C C . LEU A 1 379 ? 36.346 1.895 14.329 1.00 17.94 379 LEU A C 1
ATOM 2903 O O . LEU A 1 379 ? 36.062 2.829 13.577 1.00 17.95 379 LEU A O 1
ATOM 2908 N N . GLN A 1 380 ? 35.952 1.864 15.600 1.00 17.95 380 GLN A N 1
ATOM 2909 C CA . GLN A 1 380 ? 35.176 2.977 16.157 1.00 18.02 380 GLN A CA 1
ATOM 2910 C C . GLN A 1 380 ? 36.001 4.268 16.088 1.00 18.27 380 GLN A C 1
ATOM 2911 O O . GLN A 1 380 ? 35.485 5.334 15.752 1.00 17.71 380 GLN A O 1
ATOM 2917 N N . LYS A 1 381 ? 37.287 4.166 16.414 1.00 18.45 381 LYS A N 1
ATOM 2918 C CA . LYS A 1 381 ? 38.171 5.322 16.380 1.00 18.96 381 LYS A CA 1
ATOM 2919 C C . LYS A 1 381 ? 38.323 5.823 14.956 1.00 18.68 381 LYS A C 1
ATOM 2920 O O . LYS A 1 381 ? 38.293 7.027 14.701 1.00 18.35 381 LYS A O 1
ATOM 2926 N N . PHE A 1 382 ? 38.485 4.896 14.022 1.00 18.54 382 PHE A N 1
ATOM 2927 C CA . PHE A 1 382 ? 38.588 5.271 12.625 1.00 18.81 382 PHE A CA 1
ATOM 2928 C C . PHE A 1 382 ? 37.398 6.128 12.203 1.00 18.53 382 PHE A C 1
ATOM 2929 O O . PHE A 1 382 ? 37.571 7.210 11.634 1.00 18.79 382 PHE A O 1
ATOM 2937 N N . PHE A 1 383 ? 36.189 5.645 12.484 1.00 18.32 383 PHE A N 1
ATOM 2938 C CA . PHE A 1 383 ? 34.980 6.378 12.104 1.00 18.10 383 PHE A CA 1
ATOM 2939 C C . PHE A 1 383 ? 34.970 7.764 12.743 1.00 18.14 383 PHE A C 1
ATOM 2940 O O . PHE A 1 383 ? 34.716 8.757 12.066 1.00 17.90 383 PHE A O 1
ATOM 2948 N N . VAL A 1 384 ? 35.261 7.834 14.039 1.00 18.20 384 VAL A N 1
ATOM 2949 C CA . VAL A 1 384 ? 35.300 9.119 14.739 1.00 18.72 384 VAL A CA 1
ATOM 2950 C C . VAL A 1 384 ? 36.297 10.068 14.056 1.00 20.27 384 VAL A C 1
ATOM 2951 O O . VAL A 1 384 ? 36.042 11.273 13.913 1.00 21.03 384 VAL A O 1
ATOM 2955 N N . GLU A 1 385 ? 37.426 9.521 13.626 1.00 21.08 385 GLU A N 1
ATOM 2956 C CA . GLU A 1 385 ? 38.439 10.323 12.945 1.00 22.34 385 GLU A CA 1
ATOM 2957 C C . GLU A 1 385 ? 37.965 10.837 11.585 1.00 22.37 385 GLU A C 1
ATOM 2958 O O . GLU A 1 385 ? 38.446 11.871 11.113 1.00 22.76 385 GLU A O 1
ATOM 2964 N N . GLN A 1 386 ? 37.039 10.113 10.965 1.00 22.39 386 GLN A N 1
ATOM 2965 C CA . GLN A 1 386 ? 36.467 10.495 9.680 1.00 22.39 386 GLN A CA 1
ATOM 2966 C C . GLN A 1 386 ? 35.275 11.440 9.864 1.00 21.96 386 GLN A C 1
ATOM 2967 O O . GLN A 1 386 ? 34.629 11.836 8.889 1.00 22.59 386 GLN A O 1
ATOM 2973 N N . GLY A 1 387 ? 34.987 11.794 11.117 1.00 21.25 387 GLY A N 1
ATOM 2974 C CA . GLY A 1 387 ? 33.907 12.713 11.431 1.00 20.52 387 GLY A CA 1
ATOM 2975 C C . GLY A 1 387 ? 32.525 12.096 11.341 1.00 19.64 387 GLY A C 1
ATOM 2976 O O . GLY A 1 387 ? 31.556 12.795 11.051 1.00 19.31 387 GLY A O 1
ATOM 2977 N N . VAL A 1 388 ? 32.428 10.791 11.582 1.00 19.31 388 VAL A N 1
ATOM 2978 C CA . VAL A 1 388 ? 31.141 10.106 11.526 1.00 18.69 388 VAL A CA 1
ATOM 2979 C C . VAL A 1 388 ? 30.919 9.217 12.742 1.00 18.25 388 VAL A C 1
ATOM 2980 O O . VAL A 1 388 ? 31.867 8.721 13.351 1.00 18.08 388 VAL A O 1
ATOM 2984 N N . TRP A 1 389 ? 29.656 9.041 13.117 1.00 17.13 389 TRP A N 1
ATOM 2985 C CA . TRP A 1 389 ? 29.345 8.108 14.175 1.00 16.59 389 TRP A CA 1
ATOM 2986 C C . TRP A 1 389 ? 28.653 6.900 13.561 1.00 16.30 389 TRP A C 1
ATOM 2987 O O . TRP A 1 389 ? 27.480 6.957 13.194 1.00 15.92 389 TRP A O 1
ATOM 2998 N N . ILE A 1 390 ? 29.418 5.820 13.424 1.00 16.55 390 ILE A N 1
ATOM 2999 C CA . ILE A 1 390 ? 28.920 4.553 12.927 1.00 16.47 390 ILE A CA 1
ATOM 3000 C C . ILE A 1 390 ? 29.316 3.526 13.972 1.00 16.52 390 ILE A C 1
ATOM 3001 O O . ILE A 1 390 ? 30.486 3.463 14.370 1.00 17.07 390 ILE A O 1
ATOM 3006 N N . ARG A 1 391 ? 28.340 2.744 14.422 1.00 16.32 391 ARG A N 1
ATOM 3007 C CA . ARG A 1 391 ? 28.548 1.790 15.504 1.00 16.22 391 ARG A CA 1
ATOM 3008 C C . ARG A 1 391 ? 28.374 0.375 14.998 1.00 16.10 391 ARG A C 1
ATOM 3009 O O . ARG A 1 391 ? 27.259 -0.142 14.906 1.00 15.64 391 ARG A O 1
ATOM 3017 N N . PRO A 1 392 ? 29.477 -0.261 14.641 1.00 16.60 392 PRO A N 1
ATOM 3018 C CA . PRO A 1 392 ? 29.410 -1.614 14.100 1.00 17.26 392 PRO A CA 1
ATOM 3019 C C . PRO A 1 392 ? 29.254 -2.647 15.192 1.00 18.40 392 PRO A C 1
ATOM 3020 O O . PRO A 1 392 ? 29.390 -2.313 16.370 1.00 17.85 392 PRO A O 1
ATOM 3024 N N . PHE A 1 393 ? 28.941 -3.877 14.810 1.00 19.52 393 PHE A N 1
ATOM 3025 C CA . PHE A 1 393 ? 28.968 -4.990 15.759 1.00 21.12 393 PHE A CA 1
ATOM 3026 C C . PHE A 1 393 ? 29.121 -6.309 15.035 1.00 20.45 393 PHE A C 1
ATOM 3027 O O . PHE A 1 393 ? 28.483 -6.552 14.005 1.00 20.40 393 PHE A O 1
ATOM 3042 N N . GLY A 1 394 ? 29.977 -7.156 15.595 1.00 20.19 394 GLY A N 1
ATOM 3043 C CA . GLY A 1 394 ? 30.266 -8.445 15.006 1.00 19.73 394 GLY A CA 1
ATOM 3044 C C . GLY A 1 394 ? 30.784 -8.273 13.595 1.00 19.44 394 GLY A C 1
ATOM 3045 O O . GLY A 1 394 ? 31.783 -7.601 13.365 1.00 19.20 394 GLY A O 1
ATOM 3046 N N . LYS A 1 395 ? 30.080 -8.865 12.642 1.00 19.35 395 LYS A N 1
ATOM 3047 C CA . LYS A 1 395 ? 30.470 -8.770 11.243 1.00 19.64 395 LYS A CA 1
ATOM 3048 C C . LYS A 1 395 ? 29.524 -7.862 10.483 1.00 19.70 395 LYS A C 1
ATOM 3049 O O . LYS A 1 395 ? 29.302 -8.060 9.285 1.00 19.31 395 LYS A O 1
ATOM 3055 N N . LEU A 1 396 ? 28.941 -6.875 11.165 1.00 19.08 396 LEU A N 1
ATOM 3056 C CA . LEU A 1 396 ? 28.026 -5.951 10.497 1.00 19.34 396 LEU A CA 1
ATOM 3057 C C . LEU A 1 396 ? 28.443 -4.496 10.618 1.00 18.89 396 LEU A C 1
ATOM 3058 O O . LEU A 1 396 ? 28.646 -3.990 11.714 1.00 19.02 396 LEU A O 1
ATOM 3063 N N . ILE A 1 397 ? 28.570 -3.823 9.478 1.00 18.31 397 ILE A N 1
ATOM 3064 C CA . ILE A 1 397 ? 28.792 -2.388 9.472 1.00 17.97 397 ILE A CA 1
ATOM 3065 C C . ILE A 1 397 ? 27.568 -1.848 8.763 1.00 18.32 397 ILE A C 1
ATOM 3066 O O . ILE A 1 397 ? 27.414 -2.031 7.550 1.00 18.69 397 ILE A O 1
ATOM 3071 N N . TYR A 1 398 ? 26.691 -1.190 9.507 1.00 18.16 398 TYR A N 1
ATOM 3072 C CA . TYR A 1 398 ? 25.419 -0.777 8.936 1.00 17.96 398 TYR A CA 1
ATOM 3073 C C . TYR A 1 398 ? 25.039 0.657 9.261 1.00 18.23 398 TYR A C 1
ATOM 3074 O O . TYR A 1 398 ? 25.530 1.251 10.226 1.00 17.31 398 TYR A O 1
ATOM 3083 N N . LEU A 1 399 ? 24.150 1.200 8.429 1.00 18.07 399 LEU A N 1
ATOM 3084 C CA . LEU A 1 399 ? 23.711 2.577 8.538 1.00 18.06 399 LEU A CA 1
ATOM 3085 C C . LEU A 1 399 ? 22.199 2.627 8.595 1.00 18.01 399 LEU A C 1
ATOM 3086 O O . LEU A 1 399 ? 21.523 1.907 7.878 1.00 17.36 399 LEU A O 1
ATOM 3091 N N . MET A 1 400 ? 21.693 3.494 9.460 1.00 18.47 400 MET A N 1
ATOM 3092 C CA . MET A 1 400 ? 20.271 3.749 9.611 1.00 18.69 400 MET A CA 1
ATOM 3093 C C . MET A 1 400 ? 20.164 5.200 10.036 1.00 17.94 400 MET A C 1
ATOM 3094 O O . MET A 1 400 ? 19.868 5.516 11.188 1.00 17.64 400 MET A O 1
ATOM 3099 N N . PRO A 1 401 ? 20.416 6.102 9.100 1.00 17.56 401 PRO A N 1
ATOM 3100 C CA . PRO A 1 401 ? 20.497 7.525 9.419 1.00 17.26 401 PRO A CA 1
ATOM 3101 C C . PRO A 1 401 ? 19.138 8.183 9.606 1.00 16.91 401 PRO A C 1
ATOM 3102 O O . PRO A 1 401 ? 18.134 7.624 9.190 1.00 16.55 401 PRO A O 1
ATOM 3106 N N . PRO A 1 402 ? 19.113 9.340 10.250 1.00 17.31 402 PRO A N 1
ATOM 3107 C CA . PRO A 1 402 ? 17.873 10.105 10.390 1.00 17.90 402 PRO A CA 1
ATOM 3108 C C . PRO A 1 402 ? 17.305 10.426 9.016 1.00 18.65 402 PRO A C 1
ATOM 3109 O O . PRO A 1 402 ? 18.071 10.579 8.056 1.00 18.90 402 PRO A O 1
ATOM 3113 N N . TYR A 1 403 ? 15.987 10.518 8.918 1.00 19.15 403 TYR A N 1
ATOM 3114 C CA . TYR A 1 403 ? 15.354 10.761 7.621 1.00 19.96 403 TYR A CA 1
ATOM 3115 C C . TYR A 1 403 ? 15.753 12.111 7.027 1.00 20.47 403 TYR A C 1
ATOM 3116 O O . TYR A 1 403 ? 15.705 12.286 5.805 1.00 20.74 403 TYR A O 1
ATOM 3125 N N . ILE A 1 404 ? 16.149 13.050 7.884 1.00 20.99 404 ILE A N 1
ATOM 3126 C CA . ILE A 1 404 ? 16.500 14.409 7.464 1.00 21.84 404 ILE A CA 1
ATOM 3127 C C . ILE A 1 404 ? 17.952 14.577 7.048 1.00 21.29 404 ILE A C 1
ATOM 3128 O O . ILE A 1 404 ? 18.385 15.693 6.775 1.00 21.86 404 ILE A O 1
ATOM 3133 N N . ILE A 1 405 ? 18.707 13.488 7.002 1.00 20.64 405 ILE A N 1
ATOM 3134 C CA . ILE A 1 405 ? 20.121 13.593 6.659 1.00 20.82 405 ILE A CA 1
ATOM 3135 C C . ILE A 1 405 ? 20.327 14.185 5.259 1.00 21.10 405 ILE A C 1
ATOM 3136 O O . ILE A 1 405 ? 19.618 13.847 4.314 1.00 20.91 405 ILE A O 1
ATOM 3141 N N . LEU A 1 406 ? 21.300 15.075 5.149 1.00 21.85 406 LEU A N 1
ATOM 3142 C CA . LEU A 1 406 ? 21.644 15.675 3.863 1.00 22.41 406 LEU A CA 1
ATOM 3143 C C . LEU A 1 406 ? 22.458 14.699 3.026 1.00 22.72 406 LEU A C 1
ATOM 3144 O O . LEU A 1 406 ? 23.227 13.899 3.555 1.00 22.56 406 LEU A O 1
ATOM 3149 N N . PRO A 1 407 ? 22.286 14.750 1.712 1.00 22.82 407 PRO A N 1
ATOM 3150 C CA . PRO A 1 407 ? 23.088 13.932 0.802 1.00 22.89 407 PRO A CA 1
ATOM 3151 C C . PRO A 1 407 ? 24.596 14.015 1.056 1.00 22.87 407 PRO A C 1
ATOM 3152 O O . PRO A 1 407 ? 25.243 12.977 0.977 1.00 23.75 407 PRO A O 1
ATOM 3156 N N . GLN A 1 408 ? 25.153 15.179 1.364 1.00 22.91 408 GLN A N 1
ATOM 3157 C CA . GLN A 1 408 ? 26.602 15.264 1.592 1.00 23.15 408 GLN A CA 1
ATOM 3158 C C . GLN A 1 408 ? 27.004 14.573 2.902 1.00 22.33 408 GLN A C 1
ATOM 3159 O O . GLN A 1 408 ? 28.089 14.013 3.002 1.00 22.10 408 GLN A O 1
ATOM 3165 N N . GLN A 1 409 ? 26.100 14.584 3.875 1.00 21.60 409 GLN A N 1
ATOM 3166 C CA . GLN A 1 409 ? 26.307 13.874 5.134 1.00 21.28 409 GLN A CA 1
ATOM 3167 C C . GLN A 1 409 ? 26.247 12.355 4.916 1.00 21.17 409 GLN A C 1
ATOM 3168 O O . GLN A 1 409 ? 27.099 11.618 5.425 1.00 21.47 409 GLN A O 1
ATOM 3174 N N . LEU A 1 410 ? 25.270 11.893 4.135 1.00 21.13 410 LEU A N 1
ATOM 3175 C CA . LEU A 1 410 ? 25.104 10.464 3.869 1.00 21.36 410 LEU A CA 1
ATOM 3176 C C . LEU A 1 410 ? 26.321 9.974 3.110 1.00 21.69 410 LEU A C 1
ATOM 3177 O O . LEU A 1 410 ? 26.784 8.844 3.285 1.00 21.14 410 LEU A O 1
ATOM 3182 N N . GLN A 1 411 ? 26.848 10.850 2.272 1.00 22.77 411 GLN A N 1
ATOM 3183 C CA . GLN A 1 411 ? 28.000 10.500 1.475 1.00 23.43 411 GLN A CA 1
ATOM 3184 C C . GLN A 1 411 ? 29.238 10.300 2.337 1.00 23.11 411 GLN A C 1
ATOM 3185 O O . GLN A 1 411 ? 30.043 9.403 2.078 1.00 23.32 411 GLN A O 1
ATOM 3196 N N . ARG A 1 412 ? 29.419 11.157 3.331 1.00 22.78 412 ARG A N 1
ATOM 3197 C CA . ARG A 1 412 ? 30.539 10.998 4.239 1.00 22.70 412 ARG A CA 1
ATOM 3198 C C . ARG A 1 412 ? 30.414 9.630 4.922 1.00 21.59 412 ARG A C 1
ATOM 3199 O O . ARG A 1 412 ? 31.414 8.938 5.098 1.00 21.45 412 ARG A O 1
ATOM 3207 N N . LEU A 1 413 ? 29.187 9.216 5.249 1.00 20.55 413 LEU A N 1
ATOM 3208 C CA . LEU A 1 413 ? 28.965 7.910 5.900 1.00 19.93 413 LEU A CA 1
ATOM 3209 C C . LEU A 1 413 ? 29.341 6.733 4.990 1.00 19.83 413 LEU A C 1
ATOM 3210 O O . LEU A 1 413 ? 30.117 5.855 5.379 1.00 19.44 413 LEU A O 1
ATOM 3215 N N . THR A 1 414 ? 28.810 6.715 3.766 1.00 19.60 414 THR A N 1
ATOM 3216 C CA . THR A 1 414 ? 29.079 5.607 2.862 1.00 19.61 414 THR A CA 1
ATOM 3217 C C . THR A 1 414 ? 30.552 5.534 2.460 1.00 19.23 414 THR A C 1
ATOM 3218 O O . THR A 1 414 ? 31.098 4.444 2.307 1.00 19.51 414 THR A O 1
ATOM 3222 N N . ALA A 1 415 ? 31.186 6.688 2.280 1.00 19.37 415 ALA A N 1
ATOM 3223 C CA . ALA A 1 415 ? 32.610 6.736 1.938 1.00 19.32 415 ALA A CA 1
ATOM 3224 C C . ALA A 1 415 ? 33.453 6.107 3.052 1.00 19.53 415 ALA A C 1
ATOM 3225 O O . ALA A 1 415 ? 34.424 5.372 2.794 1.00 19.34 415 ALA A O 1
ATOM 3227 N N . ALA A 1 416 ? 33.100 6.433 4.291 1.00 19.42 416 ALA A N 1
ATOM 3228 C CA . ALA A 1 416 ? 33.785 5.878 5.454 1.00 19.09 416 ALA A CA 1
ATOM 3229 C C . ALA A 1 416 ? 33.621 4.366 5.523 1.00 18.93 416 ALA A C 1
ATOM 3230 O O . ALA A 1 416 ? 34.567 3.641 5.852 1.00 19.03 416 ALA A O 1
ATOM 3232 N N . VAL A 1 417 ? 32.414 3.886 5.245 1.00 18.67 417 VAL A N 1
ATOM 3233 C CA . VAL A 1 417 ? 32.160 2.456 5.274 1.00 18.77 417 VAL A CA 1
ATOM 3234 C C . VAL A 1 417 ? 33.024 1.758 4.212 1.00 19.06 417 VAL A C 1
ATOM 3235 O O . VAL A 1 417 ? 33.690 0.762 4.492 1.00 18.25 417 VAL A O 1
ATOM 3239 N N . ASN A 1 418 ? 33.014 2.285 2.992 1.00 19.69 418 ASN A N 1
ATOM 3240 C CA . ASN A 1 418 ? 33.791 1.677 1.910 1.00 20.40 418 ASN A CA 1
ATOM 3241 C C . ASN A 1 418 ? 35.284 1.649 2.224 1.00 20.22 418 ASN A C 1
ATOM 3242 O O . ASN A 1 418 ? 35.965 0.671 1.922 1.00 20.19 418 ASN A O 1
ATOM 3247 N N . ARG A 1 419 ? 35.789 2.717 2.832 1.00 20.38 419 ARG A N 1
ATOM 3248 C CA . ARG A 1 419 ? 37.197 2.795 3.201 1.00 20.96 419 ARG A CA 1
ATOM 3249 C C . ARG A 1 419 ? 37.535 1.793 4.299 1.00 20.83 419 ARG A C 1
ATOM 3250 O O . ARG A 1 419 ? 38.603 1.185 4.285 1.00 20.99 419 ARG A O 1
ATOM 3258 N N . ALA A 1 420 ? 36.611 1.584 5.237 1.00 20.31 420 ALA A N 1
ATOM 3259 C CA . ALA A 1 420 ? 36.863 0.647 6.326 1.00 20.33 420 ALA A CA 1
ATOM 3260 C C . ALA A 1 420 ? 37.042 -0.808 5.876 1.00 20.40 420 ALA A C 1
ATOM 3261 O O . ALA A 1 420 ? 37.742 -1.582 6.537 1.00 20.02 420 ALA A O 1
ATOM 3263 N N . VAL A 1 421 ? 36.419 -1.176 4.763 1.00 20.24 421 VAL A N 1
ATOM 3264 C CA . VAL A 1 421 ? 36.391 -2.566 4.320 1.00 21.19 421 VAL A CA 1
ATOM 3265 C C . VAL A 1 421 ? 37.402 -2.905 3.218 1.00 22.08 421 VAL A C 1
ATOM 3266 O O . VAL A 1 421 ? 37.400 -4.018 2.716 1.00 22.10 421 VAL A O 1
ATOM 3270 N N . GLN A 1 422 ? 38.276 -1.965 2.872 1.00 23.55 422 GLN A N 1
ATOM 3271 C CA . GLN A 1 422 ? 39.268 -2.200 1.808 1.00 24.66 422 GLN A CA 1
ATOM 3272 C C . GLN A 1 422 ? 40.311 -3.284 2.122 1.00 25.15 422 GLN A C 1
ATOM 3273 O O . GLN A 1 422 ? 40.727 -4.020 1.222 1.00 25.66 422 GLN A O 1
ATOM 3279 N N . ASP A 1 423 ? 40.736 -3.385 3.380 1.00 25.40 423 ASP A N 1
ATOM 3280 C CA . ASP A 1 423 ? 41.699 -4.422 3.775 1.00 25.44 423 ASP A CA 1
ATOM 3281 C C . ASP A 1 423 ? 41.477 -4.888 5.226 1.00 25.36 423 ASP A C 1
ATOM 3282 O O . ASP A 1 423 ? 40.536 -4.443 5.890 1.00 25.01 423 ASP A O 1
ATOM 3287 N N . GLU A 1 424 ? 42.338 -5.782 5.712 1.00 25.23 424 GLU A N 1
ATOM 3288 C CA . GLU A 1 424 ? 42.161 -6.386 7.037 1.00 25.28 424 GLU A CA 1
ATOM 3289 C C . GLU A 1 424 ? 42.491 -5.483 8.243 1.00 24.36 424 GLU A C 1
ATOM 3290 O O . GLU A 1 424 ? 42.368 -5.928 9.378 1.00 23.71 424 GLU A O 1
ATOM 3296 N N . THR A 1 425 ? 42.879 -4.230 8.014 1.00 23.61 425 THR A N 1
ATOM 3297 C CA . THR A 1 425 ? 43.319 -3.349 9.109 1.00 23.55 425 THR A CA 1
ATOM 3298 C C . THR A 1 425 ? 42.384 -3.308 10.322 1.00 23.30 425 THR A C 1
ATOM 3299 O O . THR A 1 425 ? 42.812 -3.462 11.472 1.00 22.63 425 THR A O 1
ATOM 3303 N N . PHE A 1 426 ? 41.103 -3.082 10.068 1.00 22.64 426 PHE A N 1
ATOM 3304 C CA . PHE A 1 426 ? 40.149 -2.935 11.160 1.00 22.94 426 PHE A CA 1
ATOM 3305 C C . PHE A 1 426 ? 39.382 -4.206 11.518 1.00 23.35 426 PHE A C 1
ATOM 3306 O O . PHE A 1 426 ? 38.291 -4.135 12.082 1.00 22.49 426 PHE A O 1
ATOM 3314 N N . PHE A 1 427 ? 39.968 -5.369 11.252 1.00 24.41 427 PHE A N 1
ATOM 3315 C CA . PHE A 1 427 ? 39.254 -6.625 11.470 1.00 25.94 427 PHE A CA 1
ATOM 3316 C C . PHE A 1 427 ? 39.864 -7.639 12.416 1.00 28.47 427 PHE A C 1
ATOM 3317 O O . PHE A 1 427 ? 41.085 -7.689 12.614 1.00 27.74 427 PHE A O 1
ATOM 3325 N N . CYS A 1 428 ? 38.927 -8.404 12.984 1.00 31.42 428 CYS A N 1
ATOM 3326 C CA . CYS A 1 428 ? 39.103 -9.459 13.972 1.00 34.28 428 CYS A CA 1
ATOM 3327 C C . CYS A 1 428 ? 39.149 -8.882 15.357 1.00 35.71 428 CYS A C 1
ATOM 3328 O O . CYS A 1 428 ? 38.204 -8.987 16.123 1.00 36.18 428 CYS A O 1
ATOM 3331 N N . GLN A 1 429 ? 40.264 -8.242 15.646 1.00 37.83 429 GLN A N 1
ATOM 3332 C CA . GLN A 1 429 ? 40.492 -7.632 16.918 1.00 38.99 429 GLN A CA 1
ATOM 3333 C C . GLN A 1 429 ? 41.993 -7.506 16.998 1.00 39.73 429 GLN A C 1
ATOM 3334 O O . GLN A 1 429 ? 42.591 -6.853 16.137 1.00 40.87 429 GLN A O 1
ATOM 3341 N N . MET B 1 1 ? -10.117 18.763 27.230 1.00 35.29 1 MET B N 1
ATOM 3342 C CA . MET B 1 1 ? -10.606 17.361 27.116 1.00 35.41 1 MET B CA 1
ATOM 3343 C C . MET B 1 1 ? -12.132 17.324 27.026 1.00 34.75 1 MET B C 1
ATOM 3344 O O . MET B 1 1 ? -12.828 17.810 27.915 1.00 35.25 1 MET B O 1
ATOM 3349 N N . THR B 1 2 ? -12.645 16.851 25.898 1.00 33.84 2 THR B N 1
ATOM 3350 C CA . THR B 1 2 ? -14.076 16.637 25.721 1.00 32.81 2 THR B CA 1
ATOM 3351 C C . THR B 1 2 ? -14.587 15.287 26.216 1.00 32.11 2 THR B C 1
ATOM 3352 O O . THR B 1 2 ? -13.815 14.407 26.586 1.00 31.49 2 THR B O 1
ATOM 3356 N N . THR B 1 3 ? -15.907 15.122 26.213 1.00 31.10 3 THR B N 1
ATOM 3357 C CA . THR B 1 3 ? -16.491 13.849 26.612 1.00 30.38 3 THR B CA 1
ATOM 3358 C C . THR B 1 3 ? -16.197 12.798 25.528 1.00 29.12 3 THR B C 1
ATOM 3359 O O . THR B 1 3 ? -16.136 11.603 25.823 1.00 28.94 3 THR B O 1
ATOM 3363 N N . ASP B 1 4 ? -15.999 13.238 24.283 1.00 27.80 4 ASP B N 1
ATOM 3364 C CA . ASP B 1 4 ? -15.660 12.309 23.207 1.00 26.84 4 ASP B CA 1
ATOM 3365 C C . ASP B 1 4 ? -14.280 11.717 23.483 1.00 25.56 4 ASP B C 1
ATOM 3366 O O . ASP B 1 4 ? -14.041 10.543 23.206 1.00 24.90 4 ASP B O 1
ATOM 3371 N N . ASP B 1 5 ? -13.392 12.549 24.023 1.00 24.90 5 ASP B N 1
ATOM 3372 C CA . ASP B 1 5 ? -12.043 12.120 24.409 1.00 23.90 5 ASP B CA 1
ATOM 3373 C C . ASP B 1 5 ? -12.144 11.045 25.487 1.00 23.46 5 ASP B C 1
ATOM 3374 O O . ASP B 1 5 ? -11.474 10.012 25.418 1.00 22.79 5 ASP B O 1
ATOM 3379 N N . LEU B 1 6 ? -12.990 11.282 26.486 1.00 22.57 6 LEU B N 1
ATOM 3380 C CA . LEU B 1 6 ? -13.177 10.314 27.566 1.00 22.41 6 LEU B CA 1
ATOM 3381 C C . LEU B 1 6 ? -13.791 9.013 27.050 1.00 21.68 6 LEU B C 1
ATOM 3382 O O . LEU B 1 6 ? -13.478 7.930 27.543 1.00 21.14 6 LEU B O 1
ATOM 3387 N N . ALA B 1 7 ? -14.675 9.110 26.061 1.00 20.79 7 ALA B N 1
ATOM 3388 C CA . ALA B 1 7 ? -15.267 7.920 25.468 1.00 20.07 7 ALA B CA 1
ATOM 3389 C C . ALA B 1 7 ? -14.193 7.109 24.740 1.00 20.00 7 ALA B C 1
ATOM 3390 O O . ALA B 1 7 ? -14.182 5.878 24.791 1.00 20.38 7 ALA B O 1
ATOM 3392 N N . PHE B 1 8 ? -13.294 7.799 24.053 1.00 19.52 8 PHE B N 1
ATOM 3393 C CA . PHE B 1 8 ? -12.248 7.108 23.305 1.00 19.34 8 PHE B CA 1
ATOM 3394 C C . PHE B 1 8 ? -11.336 6.357 24.274 1.00 18.86 8 PHE B C 1
ATOM 3395 O O . PHE B 1 8 ? -10.993 5.203 24.044 1.00 18.83 8 PHE B O 1
ATOM 3403 N N . ASP B 1 9 ? -10.949 7.037 25.345 1.00 18.68 9 ASP B N 1
ATOM 3404 C CA . ASP B 1 9 ? -10.115 6.444 26.386 1.00 18.59 9 ASP B CA 1
ATOM 3405 C C . ASP B 1 9 ? -10.761 5.170 26.920 1.00 19.11 9 ASP B C 1
ATOM 3406 O O . ASP B 1 9 ? -10.126 4.119 27.024 1.00 19.02 9 ASP B O 1
ATOM 3411 N N . GLN B 1 10 ? -12.048 5.239 27.234 1.00 19.17 10 GLN B N 1
ATOM 3412 C CA . GLN B 1 10 ? -12.709 4.070 27.766 1.00 19.62 10 GLN B CA 1
ATOM 3413 C C . GLN B 1 10 ? -12.717 2.906 26.786 1.00 19.51 10 GLN B C 1
ATOM 3414 O O . GLN B 1 10 ? -12.489 1.759 27.163 1.00 19.77 10 GLN B O 1
ATOM 3420 N N . ARG B 1 11 ? -12.962 3.199 25.517 1.00 19.33 11 ARG B N 1
ATOM 3421 C CA . ARG B 1 11 ? -13.077 2.162 24.508 1.00 19.41 11 ARG B CA 1
ATOM 3422 C C . ARG B 1 11 ? -11.760 1.577 23.994 1.00 19.00 11 ARG B C 1
ATOM 3423 O O . ARG B 1 11 ? -11.707 0.409 23.614 1.00 19.48 11 ARG B O 1
ATOM 3431 N N . HIS B 1 12 ? -10.710 2.387 23.962 1.00 18.68 12 HIS B N 1
ATOM 3432 C CA . HIS B 1 12 ? -9.479 1.982 23.287 1.00 18.61 12 HIS B CA 1
ATOM 3433 C C . HIS B 1 12 ? -8.202 1.945 24.110 1.00 18.24 12 HIS B C 1
ATOM 3434 O O . HIS B 1 12 ? -7.203 1.397 23.638 1.00 18.55 12 HIS B O 1
ATOM 3441 N N . ILE B 1 13 ? -8.214 2.529 25.304 1.00 17.65 13 ILE B N 1
ATOM 3442 C CA . ILE B 1 13 ? -6.983 2.668 26.090 1.00 17.31 13 ILE B CA 1
ATOM 3443 C C . ILE B 1 13 ? -6.984 1.804 27.348 1.00 17.51 13 ILE B C 1
ATOM 3444 O O . ILE B 1 13 ? -7.825 1.999 28.239 1.00 17.43 13 ILE B O 1
ATOM 3449 N N . LEU B 1 14 ? -6.049 0.854 27.421 1.00 16.69 14 LEU B N 1
ATOM 3450 C CA . LEU B 1 14 ? -5.923 0.006 28.602 1.00 17.41 14 LEU B CA 1
ATOM 3451 C C . LEU B 1 14 ? -5.252 0.827 29.698 1.00 17.06 14 LEU B C 1
ATOM 3452 O O . LEU B 1 14 ? -4.433 1.706 29.416 1.00 16.90 14 LEU B O 1
ATOM 3457 N N . HIS B 1 15 ? -5.625 0.558 30.946 1.00 17.42 15 HIS B N 1
ATOM 3458 C CA . HIS B 1 15 ? -5.019 1.204 32.104 1.00 17.49 15 HIS B CA 1
ATOM 3459 C C . HIS B 1 15 ? -4.495 0.075 33.007 1.00 18.44 15 HIS B C 1
ATOM 3460 O O . HIS B 1 15 ? -4.810 -1.096 32.798 1.00 19.36 15 HIS B O 1
ATOM 3467 N N . PRO B 1 16 ? -3.690 0.402 34.003 1.00 19.29 16 PRO B N 1
ATOM 3468 C CA . PRO B 1 16 ? -3.132 -0.638 34.877 1.00 20.31 16 PRO B CA 1
ATOM 3469 C C . PRO B 1 16 ? -4.176 -1.568 35.536 1.00 21.88 16 PRO B C 1
ATOM 3470 O O . PRO B 1 16 ? -5.098 -1.094 36.207 1.00 21.96 16 PRO B O 1
ATOM 3474 N N . PHE B 1 17 ? -4.018 -2.876 35.319 1.00 23.53 17 PHE B N 1
ATOM 3475 C CA . PHE B 1 17 ? -4.823 -3.913 35.981 1.00 25.17 17 PHE B CA 1
ATOM 3476 C C . PHE B 1 17 ? -6.310 -3.595 36.100 1.00 26.40 17 PHE B C 1
ATOM 3477 O O . PHE B 1 17 ? -6.866 -3.636 37.198 1.00 26.93 17 PHE B O 1
ATOM 3485 N N . THR B 1 18 ? -6.955 -3.316 34.973 1.00 27.85 18 THR B N 1
ATOM 3486 C CA . THR B 1 18 ? -8.372 -2.953 34.981 1.00 29.11 18 THR B CA 1
ATOM 3487 C C . THR B 1 18 ? -9.055 -3.424 33.687 1.00 29.96 18 THR B C 1
ATOM 3488 O O . THR B 1 18 ? -8.425 -3.505 32.639 1.00 30.10 18 THR B O 1
ATOM 3492 N N . SER B 1 19 ? -10.347 -3.743 33.776 1.00 30.90 19 SER B N 1
ATOM 3493 C CA . SER B 1 19 ? -11.090 -4.335 32.658 1.00 31.57 19 SER B CA 1
ATOM 3494 C C . SER B 1 19 ? -11.346 -3.415 31.472 1.00 31.84 19 SER B C 1
ATOM 3495 O O . SER B 1 19 ? -11.514 -2.207 31.645 1.00 32.32 19 SER B O 1
ATOM 3498 N N . MET B 1 20 ? -11.384 -4.017 30.282 1.00 32.21 20 MET B N 1
ATOM 3499 C CA . MET B 1 20 ? -11.705 -3.327 29.033 1.00 32.58 20 MET B CA 1
ATOM 3500 C C . MET B 1 20 ? -13.188 -3.517 28.715 1.00 32.91 20 MET B C 1
ATOM 3501 O O . MET B 1 20 ? -13.699 -2.927 27.763 1.00 33.01 20 MET B O 1
ATOM 3506 N N . THR B 1 21 ? -13.869 -4.321 29.535 1.00 33.24 21 THR B N 1
ATOM 3507 C CA . THR B 1 21 ? -15.288 -4.630 29.335 1.00 33.39 21 THR B CA 1
ATOM 3508 C C . THR B 1 21 ? -16.176 -4.032 30.416 1.00 33.62 21 THR B C 1
ATOM 3509 O O . THR B 1 21 ? -17.329 -3.705 30.157 1.00 33.63 21 THR B O 1
ATOM 3513 N N . SER B 1 22 ? -15.639 -3.902 31.624 1.00 33.65 22 SER B N 1
ATOM 3514 C CA . SER B 1 22 ? -16.367 -3.325 32.741 1.00 34.05 22 SER B CA 1
ATOM 3515 C C . SER B 1 22 ? -15.506 -2.261 33.399 1.00 33.68 22 SER B C 1
ATOM 3516 O O . SER B 1 22 ? -15.320 -2.285 34.613 1.00 33.93 22 SER B O 1
ATOM 3519 N N . PRO B 1 23 ? -14.990 -1.315 32.620 1.00 33.22 23 PRO B N 1
ATOM 3520 C CA . PRO B 1 23 ? -14.081 -0.321 33.187 1.00 32.77 23 PRO B CA 1
ATOM 3521 C C . PRO B 1 23 ? -14.817 0.631 34.100 1.00 31.88 23 PRO B C 1
ATOM 3522 O O . PRO B 1 23 ? -15.992 0.931 33.876 1.00 32.29 23 PRO B O 1
ATOM 3526 N N . LEU B 1 24 ? -14.126 1.080 35.139 1.00 30.69 24 LEU B N 1
ATOM 3527 C CA . LEU B 1 24 ? -14.685 2.034 36.067 1.00 29.77 24 LEU B CA 1
ATOM 3528 C C . LEU B 1 24 ? -14.203 3.396 35.616 1.00 28.92 24 LEU B C 1
ATOM 3529 O O . LEU B 1 24 ? -13.263 3.494 34.827 1.00 28.25 24 LEU B O 1
ATOM 3534 N N . PRO B 1 25 ? -14.854 4.444 36.093 1.00 27.87 25 PRO B N 1
ATOM 3535 C CA . PRO B 1 25 ? -14.489 5.804 35.713 1.00 27.46 25 PRO B CA 1
ATOM 3536 C C . PRO B 1 25 ? -13.037 6.154 35.974 1.00 26.78 25 PRO B C 1
ATOM 3537 O O . PRO B 1 25 ? -12.450 5.695 36.962 1.00 26.69 25 PRO B O 1
ATOM 3541 N N . VAL B 1 26 ? -12.467 6.939 35.065 1.00 25.74 26 VAL B N 1
ATOM 3542 C CA . VAL B 1 26 ? -11.147 7.504 35.244 1.00 25.34 26 VAL B CA 1
ATOM 3543 C C . VAL B 1 26 ? -11.331 9.014 35.218 1.00 24.69 26 VAL B C 1
ATOM 3544 O O . VAL B 1 26 ? -12.191 9.536 34.490 1.00 25.63 26 VAL B O 1
ATOM 3548 N N . TYR B 1 27 ? -10.545 9.713 36.021 1.00 23.87 27 TYR B N 1
ATOM 3549 C CA . TYR B 1 27 ? -10.633 11.158 36.128 1.00 23.55 27 TYR B CA 1
ATOM 3550 C C . TYR B 1 27 ? -9.601 11.854 35.246 1.00 23.22 27 TYR B C 1
ATOM 3551 O O . TYR B 1 27 ? -8.420 11.534 35.292 1.00 22.44 27 TYR B O 1
ATOM 3560 N N . PRO B 1 28 ? -10.057 12.794 34.421 1.00 23.04 28 PRO B N 1
ATOM 3561 C CA . PRO B 1 28 ? -9.155 13.533 33.533 1.00 22.98 28 PRO B CA 1
ATOM 3562 C C . PRO B 1 28 ? -8.356 14.612 34.255 1.00 23.09 28 PRO B C 1
ATOM 3563 O O . PRO B 1 28 ? -8.924 15.523 34.854 1.00 23.19 28 PRO B O 1
ATOM 3567 N N . VAL B 1 29 ? -7.035 14.495 34.194 1.00 22.73 29 VAL B N 1
ATOM 3568 C CA . VAL B 1 29 ? -6.143 15.468 34.794 1.00 22.80 29 VAL B CA 1
ATOM 3569 C C . VAL B 1 29 ? -5.516 16.319 33.685 1.00 23.13 29 VAL B C 1
ATOM 3570 O O . VAL B 1 29 ? -5.037 15.780 32.684 1.00 23.03 29 VAL B O 1
ATOM 3574 N N . VAL B 1 30 ? -5.516 17.637 33.859 1.00 23.00 30 VAL B N 1
ATOM 3575 C CA . VAL B 1 30 ? -4.937 18.538 32.857 1.00 23.48 30 VAL B CA 1
ATOM 3576 C C . VAL B 1 30 ? -3.565 19.080 33.240 1.00 22.93 30 VAL B C 1
ATOM 3577 O O . VAL B 1 30 ? -2.749 19.394 32.366 1.00 23.01 30 VAL B O 1
ATOM 3581 N N . SER B 1 31 ? -3.311 19.212 34.537 1.00 22.64 31 SER B N 1
ATOM 3582 C CA . SER B 1 31 ? -2.040 19.721 35.016 1.00 22.24 31 SER B CA 1
ATOM 3583 C C . SER B 1 31 ? -1.868 19.355 36.480 1.00 21.94 31 SER B C 1
ATOM 3584 O O . SER B 1 31 ? -2.770 18.780 37.107 1.00 21.32 31 SER B O 1
ATOM 3587 N N . ALA B 1 32 ? -0.705 19.687 37.020 1.00 21.96 32 ALA B N 1
ATOM 3588 C CA . ALA B 1 32 ? -0.404 19.423 38.417 1.00 22.50 32 ALA B CA 1
ATOM 3589 C C . ALA B 1 32 ? 0.655 20.398 38.883 1.00 22.63 32 ALA B C 1
ATOM 3590 O O . ALA B 1 32 ? 1.522 20.789 38.102 1.00 22.54 32 ALA B O 1
ATOM 3592 N N . GLU B 1 33 ? 0.584 20.797 40.148 1.00 22.98 33 GLU B N 1
ATOM 3593 C CA . GLU B 1 33 ? 1.562 21.720 40.717 1.00 23.15 33 GLU B CA 1
ATOM 3594 C C . GLU B 1 33 ? 1.587 21.573 42.231 1.00 22.75 33 GLU B C 1
ATOM 3595 O O . GLU B 1 33 ? 0.547 21.366 42.853 1.00 21.89 33 GLU B O 1
ATOM 3601 N N . GLY B 1 34 ? 2.772 21.707 42.814 1.00 22.49 34 GLY B N 1
ATOM 3602 C CA . GLY B 1 34 ? 2.947 21.533 44.240 1.00 22.47 34 GLY B CA 1
ATOM 3603 C C . GLY B 1 34 ? 2.457 20.149 44.628 1.00 22.40 34 GLY B C 1
ATOM 3604 O O . GLY B 1 34 ? 2.892 19.149 44.061 1.00 21.90 34 GLY B O 1
ATOM 3605 N N . CYS B 1 35 ? 1.521 20.091 45.571 1.00 22.44 35 CYS B N 1
ATOM 3606 C CA . CYS B 1 35 ? 0.959 18.826 46.012 1.00 22.88 35 CYS B CA 1
ATOM 3607 C C . CYS B 1 35 ? -0.453 18.613 45.468 1.00 22.63 35 CYS B C 1
ATOM 3608 O O . CYS B 1 35 ? -1.239 17.891 46.076 1.00 22.07 35 CYS B O 1
ATOM 3611 N N . GLU B 1 36 ? -0.771 19.236 44.334 1.00 22.75 36 GLU B N 1
ATOM 3612 C CA . GLU B 1 36 ? -2.116 19.165 43.773 1.00 22.93 36 GLU B CA 1
ATOM 3613 C C . GLU B 1 36 ? -2.210 18.667 42.341 1.00 22.61 36 GLU B C 1
ATOM 3614 O O . GLU B 1 36 ? -1.368 18.988 41.493 1.00 22.03 36 GLU B O 1
ATOM 3620 N N . LEU B 1 37 ? -3.273 17.913 42.085 1.00 22.23 37 LEU B N 1
ATOM 3621 C CA . LEU B 1 37 ? -3.631 17.488 40.746 1.00 22.39 37 LEU B CA 1
ATOM 3622 C C . LEU B 1 37 ? -4.799 18.363 40.343 1.00 23.01 37 LEU B C 1
ATOM 3623 O O . LEU B 1 37 ? -5.684 18.623 41.157 1.00 22.53 37 LEU B O 1
ATOM 3628 N N . ILE B 1 38 ? -4.810 18.833 39.101 1.00 23.50 38 ILE B N 1
ATOM 3629 C CA . ILE B 1 38 ? -5.896 19.695 38.653 1.00 24.23 38 ILE B CA 1
ATOM 3630 C C . ILE B 1 38 ? -6.707 18.973 37.596 1.00 24.44 38 ILE B C 1
ATOM 3631 O O . ILE B 1 38 ? -6.203 18.651 36.518 1.00 24.11 38 ILE B O 1
ATOM 3636 N N . LEU B 1 39 ? -7.965 18.701 37.915 1.00 24.95 39 LEU B N 1
ATOM 3637 C CA . LEU B 1 39 ? -8.850 18.015 36.987 1.00 25.80 39 LEU B CA 1
ATOM 3638 C C . LEU B 1 39 ? -9.253 18.950 35.853 1.00 26.80 39 LEU B C 1
ATOM 3639 O O . LEU B 1 39 ? -9.280 20.167 36.017 1.00 26.97 39 LEU B O 1
ATOM 3644 N N . SER B 1 40 ? -9.529 18.376 34.691 1.00 28.04 40 SER B N 1
ATOM 3645 C CA . SER B 1 40 ? -9.936 19.167 33.545 1.00 29.30 40 SER B CA 1
ATOM 3646 C C . SER B 1 40 ? -11.033 20.132 33.911 1.00 29.97 40 SER B C 1
ATOM 3647 O O . SER B 1 40 ? -11.000 21.298 33.516 1.00 30.64 40 SER B O 1
ATOM 3650 N N . ASP B 1 41 ? -12.012 19.635 34.656 1.00 30.14 41 ASP B N 1
ATOM 3651 C CA . ASP B 1 41 ? -13.163 20.444 35.004 1.00 30.42 41 ASP B CA 1
ATOM 3652 C C . ASP B 1 41 ? -12.820 21.591 35.966 1.00 30.00 41 ASP B C 1
ATOM 3653 O O . ASP B 1 41 ? -13.664 22.443 36.221 1.00 30.29 41 ASP B O 1
ATOM 3658 N N . GLY B 1 42 ? -11.591 21.628 36.485 1.00 29.21 42 GLY B N 1
ATOM 3659 C CA . GLY B 1 42 ? -11.149 22.725 37.337 1.00 28.79 42 GLY B CA 1
ATOM 3660 C C . GLY B 1 42 ? -10.894 22.370 38.791 1.00 28.26 42 GLY B C 1
ATOM 3661 O O . GLY B 1 42 ? -10.138 23.043 39.485 1.00 28.33 42 GLY B O 1
ATOM 3662 N N . ARG B 1 43 ? -11.528 21.311 39.265 1.00 27.95 43 ARG B N 1
ATOM 3663 C CA . ARG B 1 43 ? -11.363 20.895 40.650 1.00 27.82 43 ARG B CA 1
ATOM 3664 C C . ARG B 1 43 ? -9.897 20.568 40.967 1.00 27.45 43 ARG B C 1
ATOM 3665 O O . ARG B 1 43 ? -9.212 19.911 40.176 1.00 27.22 43 ARG B O 1
ATOM 3673 N N . ARG B 1 44 ? -9.422 21.043 42.117 1.00 26.78 44 ARG B N 1
ATOM 3674 C CA . ARG B 1 44 ? -8.056 20.793 42.572 1.00 26.28 44 ARG B CA 1
ATOM 3675 C C . ARG B 1 44 ? -8.058 19.723 43.666 1.00 25.51 44 ARG B C 1
ATOM 3676 O O . ARG B 1 44 ? -8.841 19.800 44.618 1.00 25.41 44 ARG B O 1
ATOM 3684 N N . LEU B 1 45 ? -7.177 18.729 43.528 1.00 24.18 45 LEU B N 1
ATOM 3685 C CA . LEU B 1 45 ? -7.097 17.632 44.491 1.00 23.03 45 LEU B CA 1
ATOM 3686 C C . LEU B 1 45 ? -5.743 17.556 45.159 1.00 22.18 45 LEU B C 1
ATOM 3687 O O . LEU B 1 45 ? -4.716 17.628 44.485 1.00 21.33 45 LEU B O 1
ATOM 3692 N N . VAL B 1 46 ? -5.746 17.398 46.481 1.00 21.18 46 VAL B N 1
ATOM 3693 C CA . VAL B 1 46 ? -4.519 17.175 47.231 1.00 20.45 46 VAL B CA 1
ATOM 3694 C C . VAL B 1 46 ? -4.074 15.751 46.944 1.00 19.87 46 VAL B C 1
ATOM 3695 O O . VAL B 1 46 ? -4.817 14.803 47.172 1.00 19.13 46 VAL B O 1
ATOM 3699 N N . ASP B 1 47 ? -2.854 15.596 46.459 1.00 19.15 47 ASP B N 1
ATOM 3700 C CA . ASP B 1 47 ? -2.359 14.270 46.120 1.00 18.88 47 ASP B CA 1
ATOM 3701 C C . ASP B 1 47 ? -1.872 13.512 47.339 1.00 18.33 47 ASP B C 1
ATOM 3702 O O . ASP B 1 47 ? -0.956 13.959 48.037 1.00 19.14 47 ASP B O 1
ATOM 3707 N N . GLY B 1 48 ? -2.490 12.366 47.606 1.00 17.45 48 GLY B N 1
ATOM 3708 C CA . GLY B 1 48 ? -2.058 11.507 48.689 1.00 17.12 48 GLY B CA 1
ATOM 3709 C C . GLY B 1 48 ? -1.194 10.337 48.229 1.00 16.55 48 GLY B C 1
ATOM 3710 O O . GLY B 1 48 ? -0.675 9.593 49.054 1.00 16.71 48 GLY B O 1
ATOM 3711 N N . MET B 1 49 ? -0.985 10.204 46.922 1.00 16.23 49 MET B N 1
ATOM 3712 C CA . MET B 1 49 ? -0.310 9.019 46.376 1.00 15.90 49 MET B CA 1
ATOM 3713 C C . MET B 1 49 ? 1.094 9.187 45.795 1.00 15.91 49 MET B C 1
ATOM 3714 O O . MET B 1 49 ? 1.778 8.190 45.592 1.00 14.77 49 MET B O 1
ATOM 3719 N N . SER B 1 50 ? 1.517 10.417 45.512 1.00 15.73 50 SER B N 1
ATOM 3720 C CA . SER B 1 50 ? 2.813 10.652 44.875 1.00 15.62 50 SER B CA 1
ATOM 3721 C C . SER B 1 50 ? 2.901 9.918 43.535 1.00 15.57 50 SER B C 1
ATOM 3722 O O . SER B 1 50 ? 4.001 9.560 43.092 1.00 14.52 50 SER B O 1
ATOM 3725 N N . SER B 1 51 ? 1.745 9.726 42.894 1.00 15.50 51 SER B N 1
ATOM 3726 C CA . SER B 1 51 ? 1.632 8.958 41.645 1.00 15.88 51 SER B CA 1
ATOM 3727 C C . SER B 1 51 ? 2.317 7.604 41.795 1.00 16.12 51 SER B C 1
ATOM 3728 O O . SER B 1 51 ? 3.082 7.178 40.939 1.00 15.98 51 SER B O 1
ATOM 3731 N N . TRP B 1 52 ? 2.019 6.943 42.909 1.00 16.07 52 TRP B N 1
ATOM 3732 C CA . TRP B 1 52 ? 2.605 5.662 43.276 1.00 15.83 52 TRP B CA 1
ATOM 3733 C C . TRP B 1 52 ? 4.089 5.826 43.613 1.00 15.36 52 TRP B C 1
ATOM 3734 O O . TRP B 1 52 ? 4.969 5.466 42.818 1.00 15.63 52 TRP B O 1
ATOM 3745 N N . TRP B 1 53 ? 4.327 6.412 44.791 1.00 15.24 53 TRP B N 1
ATOM 3746 C CA . TRP B 1 53 ? 5.643 6.570 45.426 1.00 15.44 53 TRP B CA 1
ATOM 3747 C C . TRP B 1 53 ? 6.540 7.640 44.808 1.00 15.46 53 TRP B C 1
ATOM 3748 O O . TRP B 1 53 ? 7.204 8.401 45.507 1.00 16.07 53 TRP B O 1
ATOM 3759 N N . ALA B 1 54 ? 6.540 7.701 43.489 1.00 14.97 54 ALA B N 1
ATOM 3760 C CA . ALA B 1 54 ? 7.560 8.437 42.745 1.00 15.10 54 ALA B CA 1
ATOM 3761 C C . ALA B 1 54 ? 7.703 9.947 42.948 1.00 15.50 54 ALA B C 1
ATOM 3762 O O . ALA B 1 54 ? 8.820 10.451 42.955 1.00 14.54 54 ALA B O 1
ATOM 3764 N N . ALA B 1 55 ? 6.594 10.662 43.085 1.00 15.54 55 ALA B N 1
ATOM 3765 C CA . ALA B 1 55 ? 6.642 12.126 43.083 1.00 16.13 55 ALA B CA 1
ATOM 3766 C C . ALA B 1 55 ? 6.928 12.683 44.465 1.00 16.64 55 ALA B C 1
ATOM 3767 O O . ALA B 1 55 ? 6.120 13.413 45.037 1.00 17.25 55 ALA B O 1
ATOM 3769 N N . ILE B 1 56 ? 8.113 12.364 44.965 1.00 16.41 56 ILE B N 1
ATOM 3770 C CA . ILE B 1 56 ? 8.516 12.758 46.312 1.00 16.26 56 ILE B CA 1
ATOM 3771 C C . ILE B 1 56 ? 8.641 14.263 46.492 1.00 16.60 56 ILE B C 1
ATOM 3772 O O . ILE B 1 56 ? 8.505 14.762 47.600 1.00 17.18 56 ILE B O 1
ATOM 3777 N N . HIS B 1 57 ? 8.893 14.980 45.410 1.00 16.99 57 HIS B N 1
ATOM 3778 C CA . HIS B 1 57 ? 9.006 16.433 45.471 1.00 17.54 57 HIS B CA 1
ATOM 3779 C C . HIS B 1 57 ? 7.751 17.097 44.926 1.00 17.60 57 HIS B C 1
ATOM 3780 O O . HIS B 1 57 ? 7.747 18.296 44.650 1.00 18.82 57 HIS B O 1
ATOM 3787 N N . GLY B 1 58 ? 6.694 16.323 44.724 1.00 18.38 58 GLY B N 1
ATOM 3788 C CA . GLY B 1 58 ? 5.469 16.871 44.188 1.00 18.58 58 GLY B CA 1
ATOM 3789 C C . GLY B 1 58 ? 5.536 17.046 42.680 1.00 19.47 58 GLY B C 1
ATOM 3790 O O . GLY B 1 58 ? 6.291 16.340 41.999 1.00 19.19 58 GLY B O 1
ATOM 3791 N N . TYR B 1 59 ? 4.773 18.020 42.185 1.00 19.85 59 TYR B N 1
ATOM 3792 C CA . TYR B 1 59 ? 4.606 18.265 40.763 1.00 20.47 59 TYR B CA 1
ATOM 3793 C C . TYR B 1 59 ? 5.039 19.674 40.366 1.00 21.18 59 TYR B C 1
ATOM 3794 O O . TYR B 1 59 ? 5.018 20.598 41.181 1.00 21.22 59 TYR B O 1
ATOM 3803 N N . ASN B 1 60 ? 5.424 19.823 39.103 1.00 22.02 60 ASN B N 1
ATOM 3804 C CA . ASN B 1 60 ? 5.941 21.091 38.596 1.00 22.63 60 ASN B CA 1
ATOM 3805 C C . ASN B 1 60 ? 6.959 21.699 39.556 1.00 23.17 60 ASN B C 1
ATOM 3806 O O . ASN B 1 60 ? 6.851 22.859 39.938 1.00 23.26 60 ASN B O 1
ATOM 3811 N N . HIS B 1 61 ? 7.943 20.908 39.957 1.00 23.36 61 HIS B N 1
ATOM 3812 C CA . HIS B 1 61 ? 8.975 21.408 40.857 1.00 23.98 61 HIS B CA 1
ATOM 3813 C C . HIS B 1 61 ? 9.954 22.243 40.025 1.00 24.24 61 HIS B C 1
ATOM 3814 O O . HIS B 1 61 ? 10.420 21.781 38.983 1.00 24.24 61 HIS B O 1
ATOM 3821 N N . PRO B 1 62 ? 10.253 23.467 40.467 1.00 24.74 62 PRO B N 1
ATOM 3822 C CA . PRO B 1 62 ? 11.136 24.372 39.717 1.00 24.92 62 PRO B CA 1
ATOM 3823 C C . PRO B 1 62 ? 12.483 23.765 39.354 1.00 24.77 62 PRO B C 1
ATOM 3824 O O . PRO B 1 62 ? 12.907 23.901 38.208 1.00 24.98 62 PRO B O 1
ATOM 3828 N N . GLN B 1 63 ? 13.146 23.127 40.313 1.00 25.02 63 GLN B N 1
ATOM 3829 C CA . GLN B 1 63 ? 14.466 22.546 40.080 1.00 24.88 63 GLN B CA 1
ATOM 3830 C C . GLN B 1 63 ? 14.407 21.397 39.068 1.00 24.29 63 GLN B C 1
ATOM 3831 O O . GLN B 1 63 ? 15.288 21.284 38.209 1.00 24.35 63 GLN B O 1
ATOM 3837 N N . LEU B 1 64 ? 13.383 20.548 39.164 1.00 23.26 64 LEU B N 1
ATOM 3838 C CA . LEU B 1 64 ? 13.232 19.424 38.234 1.00 22.82 64 LEU B CA 1
ATOM 3839 C C . LEU B 1 64 ? 12.954 19.949 36.822 1.00 22.50 64 LEU B C 1
ATOM 3840 O O . LEU B 1 64 ? 13.585 19.522 35.846 1.00 21.39 64 LEU B O 1
ATOM 3845 N N . ASN B 1 65 ? 12.024 20.899 36.727 1.00 22.11 65 ASN B N 1
ATOM 3846 C CA . ASN B 1 65 ? 11.675 21.529 35.459 1.00 22.22 65 ASN B CA 1
ATOM 3847 C C . ASN B 1 65 ? 12.878 22.159 34.771 1.00 21.81 65 ASN B C 1
ATOM 3848 O O . ASN B 1 65 ? 13.104 21.929 33.582 1.00 22.63 65 ASN B O 1
ATOM 3853 N N . ALA B 1 66 ? 13.634 22.950 35.526 1.00 22.04 66 ALA B N 1
ATOM 3854 C CA . ALA B 1 66 ? 14.799 23.661 34.996 1.00 22.04 66 ALA B CA 1
ATOM 3855 C C . ALA B 1 66 ? 15.837 22.678 34.472 1.00 21.98 66 ALA B C 1
ATOM 3856 O O . ALA B 1 66 ? 16.362 22.851 33.374 1.00 21.82 66 ALA B O 1
ATOM 3858 N N . ALA B 1 67 ? 16.124 21.643 35.256 1.00 21.72 67 ALA B N 1
ATOM 3859 C CA . ALA B 1 67 ? 17.110 20.642 34.849 1.00 21.53 67 ALA B CA 1
ATOM 3860 C C . ALA B 1 67 ? 16.676 19.914 33.576 1.00 21.54 67 ALA B C 1
ATOM 3861 O O . ALA B 1 67 ? 17.502 19.664 32.702 1.00 21.51 67 ALA B O 1
ATOM 3863 N N . MET B 1 68 ? 15.387 19.586 33.471 1.00 21.39 68 MET B N 1
ATOM 3864 C CA . MET B 1 68 ? 14.866 18.890 32.294 1.00 21.46 68 MET B CA 1
ATOM 3865 C C . MET B 1 68 ? 14.933 19.753 31.025 1.00 21.78 68 MET B C 1
ATOM 3866 O O . MET B 1 68 ? 15.358 19.273 29.971 1.00 21.15 68 MET B O 1
ATOM 3871 N N . LYS B 1 69 ? 14.499 21.011 31.123 1.00 21.94 69 LYS B N 1
ATOM 3872 C CA . LYS B 1 69 ? 14.545 21.938 29.988 1.00 22.10 69 LYS B CA 1
ATOM 3873 C C . LYS B 1 69 ? 15.972 22.203 29.527 1.00 22.01 69 LYS B C 1
ATOM 3874 O O . LYS B 1 69 ? 16.230 22.265 28.332 1.00 21.58 69 LYS B O 1
ATOM 3880 N N . SER B 1 70 ? 16.888 22.378 30.473 1.00 22.14 70 SER B N 1
ATOM 3881 C CA . SER B 1 70 ? 18.294 22.583 30.126 1.00 22.42 70 SER B CA 1
ATOM 3882 C C . SER B 1 70 ? 18.851 21.356 29.382 1.00 22.02 70 SER B C 1
ATOM 3883 O O . SER B 1 70 ? 19.575 21.501 28.388 1.00 21.91 70 SER B O 1
ATOM 3886 N N . GLN B 1 71 ? 18.519 20.149 29.843 1.00 21.08 71 GLN B N 1
ATOM 3887 C CA . GLN B 1 71 ? 19.020 18.942 29.168 1.00 20.73 71 GLN B CA 1
ATOM 3888 C C . GLN B 1 71 ? 18.452 18.819 27.763 1.00 20.45 71 GLN B C 1
ATOM 3889 O O . GLN B 1 71 ? 19.155 18.402 26.858 1.00 20.28 71 GLN B O 1
ATOM 3895 N N . ILE B 1 72 ? 17.178 19.170 27.581 1.00 20.37 72 ILE B N 1
ATOM 3896 C CA . ILE B 1 72 ? 16.561 19.126 26.251 1.00 20.69 72 ILE B CA 1
ATOM 3897 C C . ILE B 1 72 ? 17.350 20.007 25.265 1.00 20.86 72 ILE B C 1
ATOM 3898 O O . ILE B 1 72 ? 17.562 19.635 24.105 1.00 20.62 72 ILE B O 1
ATOM 3903 N N . ASP B 1 73 ? 17.800 21.156 25.753 1.00 21.36 73 ASP B N 1
ATOM 3904 C CA . ASP B 1 73 ? 18.589 22.105 24.961 1.00 21.78 73 ASP B CA 1
ATOM 3905 C C . ASP B 1 73 ? 19.925 21.516 24.508 1.00 21.66 73 ASP B C 1
ATOM 3906 O O . ASP B 1 73 ? 20.421 21.855 23.432 1.00 22.45 73 ASP B O 1
ATOM 3911 N N . ALA B 1 74 ? 20.506 20.645 25.328 1.00 21.20 74 ALA B N 1
ATOM 3912 C CA . ALA B 1 74 ? 21.754 19.962 24.988 1.00 20.91 74 ALA B CA 1
ATOM 3913 C C . ALA B 1 74 ? 21.458 18.756 24.092 1.00 20.75 74 ALA B C 1
ATOM 3914 O O . ALA B 1 74 ? 21.869 18.704 22.928 1.00 21.08 74 ALA B O 1
ATOM 3916 N N . MET B 1 75 ? 20.749 17.781 24.654 1.00 20.38 75 MET B N 1
ATOM 3917 C CA . MET B 1 75 ? 20.298 16.608 23.928 1.00 20.02 75 MET B CA 1
ATOM 3918 C C . MET B 1 75 ? 19.354 15.807 24.829 1.00 19.58 75 MET B C 1
ATOM 3919 O O . MET B 1 75 ? 19.726 15.473 25.951 1.00 18.65 75 MET B O 1
ATOM 3924 N N . SER B 1 76 ? 18.146 15.528 24.341 1.00 19.00 76 SER B N 1
ATOM 3925 C CA . SER B 1 76 ? 17.171 14.733 25.080 1.00 19.64 76 SER B CA 1
ATOM 3926 C C . SER B 1 76 ? 17.693 13.315 25.195 1.00 18.58 76 SER B C 1
ATOM 3927 O O . SER B 1 76 ? 17.608 12.691 26.261 1.00 18.79 76 SER B O 1
ATOM 3930 N N . HIS B 1 77 ? 18.245 12.814 24.094 1.00 17.78 77 HIS B N 1
ATOM 3931 C CA . HIS B 1 77 ? 18.768 11.467 24.057 1.00 17.21 77 HIS B CA 1
ATOM 3932 C C . HIS B 1 77 ? 19.894 11.252 23.038 1.00 17.06 77 HIS B C 1
ATOM 3933 O O . HIS B 1 77 ? 19.941 11.893 21.987 1.00 16.63 77 HIS B O 1
ATOM 3940 N N . VAL B 1 78 ? 20.803 10.351 23.392 1.00 16.40 78 VAL B N 1
ATOM 3941 C CA . VAL B 1 78 ? 21.820 9.836 22.485 1.00 16.12 78 VAL B CA 1
ATOM 3942 C C . VAL B 1 78 ? 22.087 8.401 22.972 1.00 15.98 78 VAL B C 1
ATOM 3943 O O . VAL B 1 78 ? 21.931 8.112 24.159 1.00 15.18 78 VAL B O 1
ATOM 3947 N N . MET B 1 79 ? 22.467 7.499 22.071 1.00 15.31 79 MET B N 1
ATOM 3948 C CA . MET B 1 79 ? 22.753 6.117 22.466 1.00 15.41 79 MET B CA 1
ATOM 3949 C C . MET B 1 79 ? 23.925 6.042 23.455 1.00 15.12 79 MET B C 1
ATOM 3950 O O . MET B 1 79 ? 24.808 6.898 23.455 1.00 15.32 79 MET B O 1
ATOM 3955 N N . PHE B 1 80 ? 23.948 4.979 24.255 1.00 14.50 80 PHE B N 1
ATOM 3956 C CA . PHE B 1 80 ? 24.973 4.780 25.276 1.00 14.96 80 PHE B CA 1
ATOM 3957 C C . PHE B 1 80 ? 26.004 3.743 24.811 1.00 15.13 80 PHE B C 1
ATOM 3958 O O . PHE B 1 80 ? 26.931 3.406 25.548 1.00 15.83 80 PHE B O 1
ATOM 3966 N N . GLY B 1 81 ? 25.837 3.218 23.602 1.00 15.17 81 GLY B N 1
ATOM 3967 C CA . GLY B 1 81 ? 26.779 2.250 23.054 1.00 15.40 81 GLY B CA 1
ATOM 3968 C C . GLY B 1 81 ? 28.011 2.936 22.486 1.00 15.78 81 GLY B C 1
ATOM 3969 O O . GLY B 1 81 ? 27.937 3.534 21.421 1.00 16.24 81 GLY B O 1
ATOM 3970 N N . GLY B 1 82 ? 29.133 2.877 23.202 1.00 16.35 82 GLY B N 1
ATOM 3971 C CA . GLY B 1 82 ? 30.363 3.524 22.757 1.00 16.28 82 GLY B CA 1
ATOM 3972 C C . GLY B 1 82 ? 30.432 5.003 23.115 1.00 16.05 82 GLY B C 1
ATOM 3973 O O . GLY B 1 82 ? 31.384 5.701 22.757 1.00 16.44 82 GLY B O 1
ATOM 3974 N N . ILE B 1 83 ? 29.421 5.471 23.838 1.00 15.80 83 ILE B N 1
ATOM 3975 C CA . ILE B 1 83 ? 29.277 6.874 24.172 1.00 15.85 83 ILE B CA 1
ATOM 3976 C C . ILE B 1 83 ? 28.947 7.044 25.651 1.00 16.36 83 ILE B C 1
ATOM 3977 O O . ILE B 1 83 ? 28.259 6.212 26.241 1.00 15.72 83 ILE B O 1
ATOM 3982 N N . THR B 1 84 ? 29.449 8.113 26.249 1.00 16.72 84 THR B N 1
ATOM 3983 C CA . THR B 1 84 ? 29.028 8.474 27.593 1.00 16.98 84 THR B CA 1
ATOM 3984 C C . THR B 1 84 ? 28.698 9.967 27.592 1.00 17.00 84 THR B C 1
ATOM 3985 O O . THR B 1 84 ? 28.941 10.672 26.597 1.00 17.29 84 THR B O 1
ATOM 3989 N N . HIS B 1 85 ? 28.102 10.441 28.681 1.00 16.82 85 HIS B N 1
ATOM 3990 C CA . HIS B 1 85 ? 27.696 11.835 28.773 1.00 17.14 85 HIS B CA 1
ATOM 3991 C C . HIS B 1 85 ? 27.585 12.268 30.232 1.00 17.10 85 HIS B C 1
ATOM 3992 O O . HIS B 1 85 ? 27.591 11.433 31.140 1.00 17.68 85 HIS B O 1
ATOM 3999 N N . ALA B 1 86 ? 27.505 13.579 30.441 1.00 17.29 86 ALA B N 1
ATOM 4000 C CA . ALA B 1 86 ? 27.543 14.166 31.780 1.00 17.38 86 ALA B CA 1
ATOM 4001 C C . ALA B 1 86 ? 26.384 13.757 32.695 1.00 17.60 86 ALA B C 1
ATOM 4002 O O . ALA B 1 86 ? 26.615 13.434 33.857 1.00 17.68 86 ALA B O 1
ATOM 4004 N N . PRO B 1 87 ? 25.152 13.799 32.214 1.00 17.80 87 PRO B N 1
ATOM 4005 C CA . PRO B 1 87 ? 24.023 13.372 33.048 1.00 17.45 87 PRO B CA 1
ATOM 4006 C C . PRO B 1 87 ? 24.212 11.960 33.600 1.00 16.68 87 PRO B C 1
ATOM 4007 O O . PRO B 1 87 ? 23.974 11.731 34.784 1.00 16.18 87 PRO B O 1
ATOM 4011 N N . ALA B 1 88 ? 24.626 11.017 32.761 1.00 16.21 88 ALA B N 1
ATOM 4012 C CA . ALA B 1 88 ? 24.842 9.654 33.239 1.00 15.73 88 ALA B CA 1
ATOM 4013 C C . ALA B 1 88 ? 25.974 9.605 34.266 1.00 15.75 88 ALA B C 1
ATOM 4014 O O . ALA B 1 88 ? 25.840 8.979 35.306 1.00 14.97 88 ALA B O 1
ATOM 4016 N N . ILE B 1 89 ? 27.090 10.268 33.985 1.00 16.10 89 ILE B N 1
ATOM 4017 C CA . ILE B 1 89 ? 28.199 10.241 34.943 1.00 16.86 89 ILE B CA 1
ATOM 4018 C C . ILE B 1 89 ? 27.812 10.895 36.285 1.00 17.16 89 ILE B C 1
ATOM 4019 O O . ILE B 1 89 ? 28.053 10.325 37.359 1.00 17.66 89 ILE B O 1
ATOM 4024 N N . GLU B 1 90 ? 27.206 12.070 36.236 1.00 17.44 90 GLU B N 1
ATOM 4025 C CA . GLU B 1 90 ? 26.805 12.754 37.468 1.00 18.14 90 GLU B CA 1
ATOM 4026 C C . GLU B 1 90 ? 25.831 11.885 38.287 1.00 17.85 90 GLU B C 1
ATOM 4027 O O . GLU B 1 90 ? 25.961 11.771 39.516 1.00 17.58 90 GLU B O 1
ATOM 4033 N N . LEU B 1 91 ? 24.878 11.255 37.606 1.00 17.11 91 LEU B N 1
ATOM 4034 C CA . LEU B 1 91 ? 23.891 10.428 38.296 1.00 16.76 91 LEU B CA 1
ATOM 4035 C C . LEU B 1 91 ? 24.551 9.216 38.946 1.00 16.65 91 LEU B C 1
ATOM 4036 O O . LEU B 1 91 ? 24.277 8.902 40.108 1.00 16.72 91 LEU B O 1
ATOM 4041 N N . CYS B 1 92 ? 25.403 8.520 38.197 1.00 16.66 92 CYS B N 1
ATOM 4042 C CA . CYS B 1 92 ? 26.077 7.339 38.733 1.00 17.14 92 CYS B CA 1
ATOM 4043 C C . CYS B 1 92 ? 27.026 7.704 39.868 1.00 17.51 92 CYS B C 1
ATOM 4044 O O . CYS B 1 92 ? 27.187 6.931 40.807 1.00 17.55 92 CYS B O 1
ATOM 4047 N N . ARG B 1 93 ? 27.646 8.874 39.797 1.00 18.24 93 ARG B N 1
ATOM 4048 C CA . ARG B 1 93 ? 28.502 9.319 40.903 1.00 19.07 93 ARG B CA 1
ATOM 4049 C C . ARG B 1 93 ? 27.682 9.403 42.190 1.00 19.59 93 ARG B C 1
ATOM 4050 O O . ARG B 1 93 ? 28.095 8.899 43.251 1.00 19.58 93 ARG B O 1
ATOM 4058 N N . LYS B 1 94 ? 26.508 10.020 42.082 1.00 19.88 94 LYS B N 1
ATOM 4059 C CA . LYS B 1 94 ? 25.615 10.214 43.219 1.00 19.87 94 LYS B CA 1
ATOM 4060 C C . LYS B 1 94 ? 25.107 8.896 43.784 1.00 19.46 94 LYS B C 1
ATOM 4061 O O . LYS B 1 94 ? 25.091 8.712 45.000 1.00 19.15 94 LYS B O 1
ATOM 4067 N N . LEU B 1 95 ? 24.697 7.981 42.904 1.00 18.69 95 LEU B N 1
ATOM 4068 C CA . LEU B 1 95 ? 24.197 6.685 43.339 1.00 18.46 95 LEU B CA 1
ATOM 4069 C C . LEU B 1 95 ? 25.276 5.859 44.025 1.00 18.51 95 LEU B C 1
ATOM 4070 O O . LEU B 1 95 ? 25.019 5.212 45.032 1.00 18.28 95 LEU B O 1
ATOM 4075 N N . VAL B 1 96 ? 26.486 5.874 43.478 1.00 18.81 96 VAL B N 1
ATOM 4076 C CA . VAL B 1 96 ? 27.568 5.117 44.082 1.00 18.77 96 VAL B CA 1
ATOM 4077 C C . VAL B 1 96 ? 27.880 5.688 45.470 1.00 19.38 96 VAL B C 1
ATOM 4078 O O . VAL B 1 96 ? 28.044 4.945 46.435 1.00 19.39 96 VAL B O 1
ATOM 4082 N N . ALA B 1 97 ? 27.937 7.005 45.575 1.00 19.98 97 ALA B N 1
ATOM 4083 C CA . ALA B 1 97 ? 28.316 7.636 46.840 1.00 20.56 97 ALA B CA 1
ATOM 4084 C C . ALA B 1 97 ? 27.273 7.496 47.953 1.00 21.07 97 ALA B C 1
ATOM 4085 O O . ALA B 1 97 ? 27.629 7.347 49.126 1.00 21.50 97 ALA B O 1
ATOM 4087 N N . MET B 1 98 ? 25.996 7.524 47.592 1.00 21.45 98 MET B N 1
ATOM 4088 C CA . MET B 1 98 ? 24.918 7.497 48.586 1.00 21.72 98 MET B CA 1
ATOM 4089 C C . MET B 1 98 ? 24.528 6.095 49.062 1.00 21.59 98 MET B C 1
ATOM 4090 O O . MET B 1 98 ? 23.861 5.947 50.094 1.00 21.72 98 MET B O 1
ATOM 4095 N N . THR B 1 99 ? 24.937 5.072 48.322 1.00 21.63 99 THR B N 1
ATOM 4096 C CA . THR B 1 99 ? 24.657 3.702 48.704 1.00 22.02 99 THR B CA 1
ATOM 4097 C C . THR B 1 99 ? 25.858 3.115 49.426 1.00 22.42 99 THR B C 1
ATOM 4098 O O . THR B 1 99 ? 26.977 3.625 49.313 1.00 22.44 99 THR B O 1
ATOM 4102 N N . PRO B 1 100 ? 25.633 2.048 50.179 1.00 23.17 100 PRO B N 1
ATOM 4103 C CA . PRO B 1 100 ? 26.719 1.350 50.859 1.00 23.57 100 PRO B CA 1
ATOM 4104 C C . PRO B 1 100 ? 27.976 1.188 50.015 1.00 24.20 100 PRO B C 1
ATOM 4105 O O . PRO B 1 100 ? 27.941 1.027 48.794 1.00 24.21 100 PRO B O 1
ATOM 4109 N N . GLN B 1 101 ? 29.104 1.213 50.701 1.00 24.91 101 GLN B N 1
ATOM 4110 C CA . GLN B 1 101 ? 30.409 1.170 50.066 1.00 25.46 101 GLN B CA 1
ATOM 4111 C C . GLN B 1 101 ? 30.623 0.121 48.966 1.00 24.52 101 GLN B C 1
ATOM 4112 O O . GLN B 1 101 ? 31.190 0.424 47.913 1.00 24.58 101 GLN B O 1
ATOM 4118 N N . PRO B 1 102 ? 30.221 -1.121 49.204 1.00 23.69 102 PRO B N 1
ATOM 4119 C CA . PRO B 1 102 ? 30.425 -2.173 48.208 1.00 22.44 102 PRO B CA 1
ATOM 4120 C C . PRO B 1 102 ? 29.691 -1.955 46.888 1.00 21.23 102 PRO B C 1
ATOM 4121 O O . PRO B 1 102 ? 30.133 -2.500 45.878 1.00 20.35 102 PRO B O 1
ATOM 4125 N N . LEU B 1 103 ? 28.609 -1.183 46.909 1.00 20.30 103 LEU B N 1
ATOM 4126 C CA . LEU B 1 103 ? 27.791 -0.944 45.721 1.00 19.54 103 LEU B CA 1
ATOM 4127 C C . LEU B 1 103 ? 28.423 0.168 44.901 1.00 18.68 103 LEU B C 1
ATOM 4128 O O . LEU B 1 103 ? 28.177 1.340 45.155 1.00 19.10 103 LEU B O 1
ATOM 4133 N N . GLU B 1 104 ? 29.237 -0.209 43.922 1.00 18.62 104 GLU B N 1
ATOM 4134 C CA . GLU B 1 104 ? 30.004 0.775 43.170 1.00 18.65 104 GLU B CA 1
ATOM 4135 C C . GLU B 1 104 ? 29.944 0.639 41.645 1.00 17.98 104 GLU B C 1
ATOM 4136 O O . GLU B 1 104 ? 30.613 1.401 40.958 1.00 18.11 104 GLU B O 1
ATOM 4142 N N . CYS B 1 105 ? 29.181 -0.326 41.123 1.00 17.20 105 CYS B N 1
ATOM 4143 C CA . CYS B 1 105 ? 29.008 -0.484 39.672 1.00 17.22 105 CYS B CA 1
ATOM 4144 C C . CYS B 1 105 ? 27.532 -0.321 39.324 1.00 16.70 105 CYS B C 1
ATOM 4145 O O . CYS B 1 105 ? 26.673 -0.955 39.926 1.00 16.50 105 CYS B O 1
ATOM 4148 N N . VAL B 1 106 ? 27.236 0.512 38.335 1.00 16.05 106 VAL B N 1
ATOM 4149 C CA . VAL B 1 106 ? 25.849 0.854 38.054 1.00 16.08 106 VAL B CA 1
ATOM 4150 C C . VAL B 1 106 ? 25.386 0.455 36.655 1.00 15.53 106 VAL B C 1
ATOM 4151 O O . VAL B 1 106 ? 26.052 0.773 35.674 1.00 16.00 106 VAL B O 1
ATOM 4155 N N . PHE B 1 107 ? 24.246 -0.230 36.584 1.00 14.49 107 PHE B N 1
ATOM 4156 C CA . PHE B 1 107 ? 23.604 -0.553 35.307 1.00 13.68 107 PHE B CA 1
ATOM 4157 C C . PHE B 1 107 ? 22.300 0.242 35.246 1.00 13.60 107 PHE B C 1
ATOM 4158 O O . PHE B 1 107 ? 21.353 -0.051 35.970 1.00 12.89 107 PHE B O 1
ATOM 4166 N N . LEU B 1 108 ? 22.239 1.245 34.376 1.00 13.43 108 LEU B N 1
ATOM 4167 C CA . LEU B 1 108 ? 21.035 2.053 34.241 1.00 13.70 108 LEU B CA 1
ATOM 4168 C C . LEU B 1 108 ? 20.057 1.361 33.296 1.00 13.86 108 LEU B C 1
ATOM 4169 O O . LEU B 1 108 ? 20.466 0.738 32.334 1.00 13.47 108 LEU B O 1
ATOM 4174 N N . ALA B 1 109 ? 18.764 1.474 33.578 1.00 14.61 109 ALA B N 1
ATOM 4175 C CA . ALA B 1 109 ? 17.751 0.869 32.714 1.00 14.90 109 ALA B CA 1
ATOM 4176 C C . ALA B 1 109 ? 16.503 1.745 32.653 1.00 15.75 109 ALA B C 1
ATOM 4177 O O . ALA B 1 109 ? 16.532 2.883 33.142 1.00 13.95 109 ALA B O 1
ATOM 4179 N N . ASP B 1 110 ? 15.420 1.217 32.066 1.00 16.72 110 ASP B N 1
ATOM 4180 C CA . ASP B 1 110 ? 14.221 2.029 31.765 1.00 18.20 110 ASP B CA 1
ATOM 4181 C C . ASP B 1 110 ? 13.104 1.981 32.817 1.00 18.05 110 ASP B C 1
ATOM 4182 O O . ASP B 1 110 ? 12.432 2.988 33.032 1.00 20.11 110 ASP B O 1
ATOM 4191 N N . SER B 1 111 ? 12.895 0.832 33.451 1.00 17.07 111 SER B N 1
ATOM 4192 C CA . SER B 1 111 ? 11.793 0.647 34.403 1.00 16.33 111 SER B CA 1
ATOM 4193 C C . SER B 1 111 ? 12.193 -0.270 35.559 1.00 15.33 111 SER B C 1
ATOM 4194 O O . SER B 1 111 ? 13.204 -0.960 35.470 1.00 14.66 111 SER B O 1
ATOM 4197 N N . GLY B 1 112 ? 11.401 -0.261 36.635 1.00 14.72 112 GLY B N 1
ATOM 4198 C CA . GLY B 1 112 ? 11.652 -1.082 37.814 1.00 14.85 112 GLY B CA 1
ATOM 4199 C C . GLY B 1 112 ? 11.696 -2.567 37.508 1.00 14.61 112 GLY B C 1
ATOM 4200 O O . GLY B 1 112 ? 12.601 -3.272 37.904 1.00 13.78 112 GLY B O 1
ATOM 4201 N N . SER B 1 113 ? 10.716 -3.048 36.761 1.00 13.99 113 SER B N 1
ATOM 4202 C CA . SER B 1 113 ? 10.708 -4.436 36.386 1.00 14.06 113 SER B CA 1
ATOM 4203 C C . SER B 1 113 ? 11.978 -4.853 35.605 1.00 13.50 113 SER B C 1
ATOM 4204 O O . SER B 1 113 ? 12.525 -5.918 35.826 1.00 12.80 113 SER B O 1
ATOM 4208 N N . VAL B 1 114 ? 12.434 -4.009 34.682 1.00 13.16 114 VAL B N 1
ATOM 4209 C CA . VAL B 1 114 ? 13.640 -4.293 33.929 1.00 13.05 114 VAL B CA 1
ATOM 4210 C C . VAL B 1 114 ? 14.855 -4.315 34.875 1.00 13.24 114 VAL B C 1
ATOM 4211 O O . VAL B 1 114 ? 15.757 -5.134 34.705 1.00 12.73 114 VAL B O 1
ATOM 4215 N N . ALA B 1 115 ? 14.861 -3.428 35.871 1.00 13.65 115 ALA B N 1
ATOM 4216 C CA . ALA B 1 115 ? 15.954 -3.376 36.849 1.00 13.42 115 ALA B CA 1
ATOM 4217 C C . ALA B 1 115 ? 16.019 -4.701 37.623 1.00 13.39 115 ALA B C 1
ATOM 4218 O O . ALA B 1 115 ? 17.103 -5.216 37.927 1.00 13.91 115 ALA B O 1
ATOM 4220 N N . VAL B 1 116 ? 14.851 -5.242 37.946 1.00 13.33 116 VAL B N 1
ATOM 4221 C CA . VAL B 1 116 ? 14.767 -6.512 38.650 1.00 13.62 116 VAL B CA 1
ATOM 4222 C C . VAL B 1 116 ? 15.267 -7.639 37.739 1.00 13.92 116 VAL B C 1
ATOM 4223 O O . VAL B 1 116 ? 16.032 -8.493 38.178 1.00 14.14 116 VAL B O 1
ATOM 4227 N N . GLU B 1 117 ? 14.850 -7.633 36.474 1.00 14.20 117 GLU B N 1
ATOM 4228 C CA . GLU B 1 117 ? 15.322 -8.618 35.487 1.00 14.37 117 GLU B CA 1
ATOM 4229 C C . GLU B 1 117 ? 16.859 -8.570 35.363 1.00 14.04 117 GLU B C 1
ATOM 4230 O O . GLU B 1 117 ? 17.532 -9.595 35.244 1.00 14.04 117 GLU B O 1
ATOM 4236 N N . VAL B 1 118 ? 17.401 -7.364 35.384 1.00 13.81 118 VAL B N 1
ATOM 4237 C CA . VAL B 1 118 ? 18.838 -7.153 35.313 1.00 13.54 118 VAL B CA 1
ATOM 4238 C C . VAL B 1 118 ? 19.502 -7.792 36.537 1.00 13.58 118 VAL B C 1
ATOM 4239 O O . VAL B 1 118 ? 20.477 -8.546 36.409 1.00 13.74 118 VAL B O 1
ATOM 4243 N N . ALA B 1 119 ? 18.948 -7.515 37.712 1.00 13.69 119 ALA B N 1
ATOM 4244 C CA . ALA B 1 119 ? 19.471 -8.068 38.961 1.00 13.62 119 ALA B CA 1
ATOM 4245 C C . ALA B 1 119 ? 19.458 -9.600 38.911 1.00 13.76 119 ALA B C 1
ATOM 4246 O O . ALA B 1 119 ? 20.422 -10.257 39.284 1.00 14.66 119 ALA B O 1
ATOM 4248 N N . MET B 1 120 ? 18.350 -10.167 38.456 1.00 14.61 120 MET B N 1
ATOM 4249 C CA . MET B 1 120 ? 18.225 -11.617 38.372 1.00 15.02 120 MET B CA 1
ATOM 4250 C C . MET B 1 120 ? 19.235 -12.213 37.398 1.00 15.56 120 MET B C 1
ATOM 4251 O O . MET B 1 120 ? 19.890 -13.213 37.707 1.00 15.21 120 MET B O 1
ATOM 4256 N N . LYS B 1 121 ? 19.359 -11.601 36.219 1.00 15.75 121 LYS B N 1
ATOM 4257 C CA . LYS B 1 121 ? 20.357 -12.004 35.223 1.00 16.26 121 LYS B CA 1
ATOM 4258 C C . LYS B 1 121 ? 21.783 -11.866 35.760 1.00 16.51 121 LYS B C 1
ATOM 4259 O O . LYS B 1 121 ? 22.641 -12.707 35.467 1.00 16.93 121 LYS B O 1
ATOM 4265 N N . MET B 1 122 ? 22.048 -10.809 36.525 1.00 16.97 122 MET B N 1
ATOM 4266 C CA . MET B 1 122 ? 23.359 -10.631 37.126 1.00 17.44 122 MET B CA 1
ATOM 4267 C C . MET B 1 122 ? 23.656 -11.841 38.023 1.00 17.85 122 MET B C 1
ATOM 4268 O O . MET B 1 122 ? 24.745 -12.396 37.973 1.00 18.29 122 MET B O 1
ATOM 4273 N N . ALA B 1 123 ? 22.679 -12.248 38.826 1.00 18.37 123 ALA B N 1
ATOM 4274 C CA . ALA B 1 123 ? 22.863 -13.391 39.731 1.00 18.58 123 ALA B CA 1
ATOM 4275 C C . ALA B 1 123 ? 23.111 -14.681 38.963 1.00 19.14 123 ALA B C 1
ATOM 4276 O O . ALA B 1 123 ? 24.014 -15.448 39.302 1.00 19.33 123 ALA B O 1
ATOM 4278 N N . LEU B 1 124 ? 22.314 -14.914 37.926 1.00 19.69 124 LEU B N 1
ATOM 4279 C CA . LEU B 1 124 ? 22.446 -16.115 37.105 1.00 20.55 124 LEU B CA 1
ATOM 4280 C C . LEU B 1 124 ? 23.786 -16.145 36.351 1.00 20.95 124 LEU B C 1
ATOM 4281 O O . LEU B 1 124 ? 24.474 -17.167 36.333 1.00 21.04 124 LEU B O 1
ATOM 4286 N N . GLN B 1 125 ? 24.164 -15.029 35.734 1.00 20.73 125 GLN B N 1
ATOM 4287 C CA . GLN B 1 125 ? 25.429 -14.981 34.998 1.00 21.37 125 GLN B CA 1
ATOM 4288 C C . GLN B 1 125 ? 26.629 -15.112 35.932 1.00 21.43 125 GLN B C 1
ATOM 4289 O O . GLN B 1 125 ? 27.665 -15.670 35.555 1.00 21.65 125 GLN B O 1
ATOM 4295 N N . TYR B 1 126 ? 26.483 -14.581 37.139 1.00 21.82 126 TYR B N 1
ATOM 4296 C CA . TYR B 1 126 ? 27.527 -14.639 38.160 1.00 22.19 126 TYR B CA 1
ATOM 4297 C C . TYR B 1 126 ? 27.890 -16.094 38.457 1.00 22.63 126 TYR B C 1
ATOM 4298 O O . TYR B 1 126 ? 29.061 -16.482 38.391 1.00 22.32 126 TYR B O 1
ATOM 4307 N N . TRP B 1 127 ? 26.876 -16.900 38.757 1.00 22.91 127 TRP B N 1
ATOM 4308 C CA . TRP B 1 127 ? 27.095 -18.304 39.100 1.00 23.26 127 TRP B CA 1
ATOM 4309 C C . TRP B 1 127 ? 27.513 -19.130 37.897 1.00 24.17 127 TRP B C 1
ATOM 4310 O O . TRP B 1 127 ? 28.336 -20.045 38.016 1.00 24.48 127 TRP B O 1
ATOM 4321 N N . GLN B 1 128 ? 26.979 -18.796 36.729 1.00 24.88 128 GLN B N 1
ATOM 4322 C CA . GLN B 1 128 ? 27.373 -19.501 35.525 1.00 25.89 128 GLN B CA 1
ATOM 4323 C C . GLN B 1 128 ? 28.877 -19.310 35.323 1.00 26.54 128 GLN B C 1
ATOM 4324 O O . GLN B 1 128 ? 29.598 -20.261 35.028 1.00 26.50 128 GLN B O 1
ATOM 4330 N N . ALA B 1 129 ? 29.356 -18.085 35.511 1.00 27.30 129 ALA B N 1
ATOM 4331 C CA . ALA B 1 129 ? 30.782 -17.793 35.371 1.00 28.37 129 ALA B CA 1
ATOM 4332 C C . ALA B 1 129 ? 31.631 -18.552 36.389 1.00 29.27 129 ALA B C 1
ATOM 4333 O O . ALA B 1 129 ? 32.776 -18.907 36.107 1.00 29.87 129 ALA B O 1
ATOM 4335 N N . LYS B 1 130 ? 31.074 -18.798 37.569 1.00 29.98 130 LYS B N 1
ATOM 4336 C CA . LYS B 1 130 ? 31.808 -19.488 38.629 1.00 30.61 130 LYS B CA 1
ATOM 4337 C C . LYS B 1 130 ? 31.715 -21.010 38.519 1.00 31.24 130 LYS B C 1
ATOM 4338 O O . LYS B 1 130 ? 32.327 -21.729 39.312 1.00 31.53 130 LYS B O 1
ATOM 4344 N N . GLY B 1 131 ? 30.966 -21.494 37.531 1.00 31.70 131 GLY B N 1
ATOM 4345 C CA . GLY B 1 131 ? 30.814 -22.916 37.289 1.00 32.21 131 GLY B CA 1
ATOM 4346 C C . GLY B 1 131 ? 29.888 -23.614 38.272 1.00 32.72 131 GLY B C 1
ATOM 4347 O O . GLY B 1 131 ? 29.986 -24.824 38.459 1.00 32.85 131 GLY B O 1
ATOM 4348 N N . GLU B 1 132 ? 28.985 -22.864 38.899 1.00 32.83 132 GLU B N 1
ATOM 4349 C CA . GLU B 1 132 ? 28.065 -23.450 39.866 1.00 33.04 132 GLU B CA 1
ATOM 4350 C C . GLU B 1 132 ? 26.637 -23.498 39.333 1.00 33.01 132 GLU B C 1
ATOM 4351 O O . GLU B 1 132 ? 26.146 -22.528 38.753 1.00 33.32 132 GLU B O 1
ATOM 4357 N N . ALA B 1 133 ? 25.977 -24.638 39.528 1.00 32.81 133 ALA B N 1
ATOM 4358 C CA . ALA B 1 133 ? 24.603 -24.832 39.079 1.00 32.41 133 ALA B CA 1
ATOM 4359 C C . ALA B 1 133 ? 23.604 -24.204 40.054 1.00 32.05 133 ALA B C 1
ATOM 4360 O O . ALA B 1 133 ? 22.976 -24.909 40.854 1.00 32.18 133 ALA B O 1
ATOM 4362 N N . ARG B 1 134 ? 23.471 -22.878 39.989 1.00 31.12 134 ARG B N 1
ATOM 4363 C CA . ARG B 1 134 ? 22.528 -22.143 40.833 1.00 30.49 134 ARG B CA 1
ATOM 4364 C C . ARG B 1 134 ? 21.554 -21.332 39.966 1.00 29.92 134 ARG B C 1
ATOM 4365 O O . ARG B 1 134 ? 21.946 -20.330 39.370 1.00 29.83 134 ARG B O 1
ATOM 4373 N N . GLN B 1 135 ? 20.293 -21.754 39.897 1.00 29.30 135 GLN B N 1
ATOM 4374 C CA . GLN B 1 135 ? 19.288 -21.057 39.083 1.00 28.87 135 GLN B CA 1
ATOM 4375 C C . GLN B 1 135 ? 18.030 -20.665 39.837 1.00 27.61 135 GLN B C 1
ATOM 4376 O O . GLN B 1 135 ? 17.135 -20.049 39.274 1.00 27.58 135 GLN B O 1
ATOM 4382 N N . ARG B 1 136 ? 17.936 -21.023 41.104 1.00 26.06 136 ARG B N 1
ATOM 4383 C CA . ARG B 1 136 ? 16.719 -20.738 41.835 1.00 25.03 136 ARG B CA 1
ATOM 4384 C C . ARG B 1 136 ? 16.842 -19.465 42.659 1.00 23.54 136 ARG B C 1
ATOM 4385 O O . ARG B 1 136 ? 17.938 -19.052 43.031 1.00 22.72 136 ARG B O 1
ATOM 4393 N N . PHE B 1 137 ? 15.698 -18.841 42.910 1.00 21.94 137 PHE B N 1
ATOM 4394 C CA . PHE B 1 137 ? 15.626 -17.656 43.738 1.00 21.05 137 PHE B CA 1
ATOM 4395 C C . PHE B 1 137 ? 14.793 -17.945 44.981 1.00 20.87 137 PHE B C 1
ATOM 4396 O O . PHE B 1 137 ? 13.773 -18.611 44.907 1.00 20.34 137 PHE B O 1
ATOM 4404 N N . LEU B 1 138 ? 15.255 -17.463 46.127 1.00 20.58 138 LEU B N 1
ATOM 4405 C CA . LEU B 1 138 ? 14.503 -17.596 47.363 1.00 20.98 138 LEU B CA 1
ATOM 4406 C C . LEU B 1 138 ? 13.925 -16.235 47.684 1.00 21.06 138 LEU B C 1
ATOM 4407 O O . LEU B 1 138 ? 14.648 -15.249 47.790 1.00 20.77 138 LEU B O 1
ATOM 4412 N N . THR B 1 139 ? 12.611 -16.177 47.821 1.00 21.92 139 THR B N 1
ATOM 4413 C CA . THR B 1 139 ? 11.957 -14.928 48.090 1.00 22.78 139 THR B CA 1
ATOM 4414 C C . THR B 1 139 ? 10.915 -15.155 49.152 1.00 23.09 139 THR B C 1
ATOM 4415 O O . THR B 1 139 ? 10.795 -16.237 49.721 1.00 22.66 139 THR B O 1
ATOM 4419 N N . PHE B 1 140 ? 10.140 -14.130 49.420 1.00 23.59 140 PHE B N 1
ATOM 4420 C CA . PHE B 1 140 ? 9.193 -14.253 50.482 1.00 23.67 140 PHE B CA 1
ATOM 4421 C C . PHE B 1 140 ? 7.785 -14.102 49.919 1.00 23.35 140 PHE B C 1
ATOM 4422 O O . PHE B 1 140 ? 7.581 -13.417 48.920 1.00 23.22 140 PHE B O 1
ATOM 4437 N N . ARG B 1 141 ? 6.792 -14.676 50.589 1.00 22.50 141 ARG B N 1
ATOM 4438 C CA . ARG B 1 141 ? 5.419 -14.495 50.141 1.00 22.35 141 ARG B CA 1
ATOM 4439 C C . ARG B 1 141 ? 5.026 -13.029 50.370 1.00 21.45 141 ARG B C 1
ATOM 4440 O O . ARG B 1 141 ? 5.635 -12.339 51.194 1.00 20.58 141 ARG B O 1
ATOM 4448 N N . ASN B 1 142 ? 4.039 -12.559 49.607 1.00 20.61 142 ASN B N 1
ATOM 4449 C CA . ASN B 1 142 ? 3.546 -11.188 49.679 1.00 20.52 142 ASN B CA 1
ATOM 4450 C C . ASN B 1 142 ? 4.517 -10.186 49.048 1.00 19.11 142 ASN B C 1
ATOM 4451 O O . ASN B 1 142 ? 4.363 -8.965 49.188 1.00 18.99 142 ASN B O 1
ATOM 4456 N N . GLY B 1 143 ? 5.505 -10.718 48.341 1.00 17.91 143 GLY B N 1
ATOM 4457 C CA . GLY B 1 143 ? 6.476 -9.893 47.653 1.00 17.13 143 GLY B CA 1
ATOM 4458 C C . GLY B 1 143 ? 5.963 -9.486 46.290 1.00 16.71 143 GLY B C 1
ATOM 4459 O O . GLY B 1 143 ? 5.129 -10.181 45.684 1.00 15.86 143 GLY B O 1
ATOM 4460 N N . TYR B 1 144 ? 6.468 -8.358 45.807 1.00 15.82 144 TYR B N 1
ATOM 4461 C CA . TYR B 1 144 ? 6.136 -7.871 44.476 1.00 15.04 144 TYR B CA 1
ATOM 4462 C C . TYR B 1 144 ? 7.373 -7.238 43.868 1.00 14.42 144 TYR B C 1
ATOM 4463 O O . TYR B 1 144 ? 7.980 -6.367 44.489 1.00 14.13 144 TYR B O 1
ATOM 4472 N N . HIS B 1 145 ? 7.714 -7.639 42.642 1.00 13.57 145 HIS B N 1
ATOM 4473 C CA . HIS B 1 145 ? 8.948 -7.189 42.012 1.00 13.49 145 HIS B CA 1
ATOM 4474 C C . HIS B 1 145 ? 8.816 -6.732 40.566 1.00 13.48 145 HIS B C 1
ATOM 4475 O O . HIS B 1 145 ? 9.817 -6.484 39.918 1.00 12.98 145 HIS B O 1
ATOM 4482 N N . GLY B 1 146 ? 7.591 -6.623 40.066 1.00 14.69 146 GLY B N 1
ATOM 4483 C CA . GLY B 1 146 ? 7.381 -6.210 38.684 1.00 15.21 146 GLY B CA 1
ATOM 4484 C C . GLY B 1 146 ? 6.528 -7.171 37.876 1.00 16.30 146 GLY B C 1
ATOM 4485 O O . GLY B 1 146 ? 6.231 -8.278 38.347 1.00 15.60 146 GLY B O 1
ATOM 4486 N N . ASP B 1 147 ? 6.178 -6.750 36.652 1.00 16.67 147 ASP B N 1
ATOM 4487 C CA . ASP B 1 147 ? 5.224 -7.474 35.792 1.00 17.17 147 ASP B CA 1
ATOM 4488 C C . ASP B 1 147 ? 5.840 -8.280 34.595 1.00 17.09 147 ASP B C 1
ATOM 4489 O O . ASP B 1 147 ? 5.131 -9.034 33.925 1.00 17.20 147 ASP B O 1
ATOM 4498 N N . THR B 1 148 ? 7.144 -8.148 34.339 1.00 17.19 148 THR B N 1
ATOM 4499 C CA . THR B 1 148 ? 7.780 -8.950 33.289 1.00 17.84 148 THR B CA 1
ATOM 4500 C C . THR B 1 148 ? 7.990 -10.378 33.814 1.00 18.58 148 THR B C 1
ATOM 4501 O O . THR B 1 148 ? 7.925 -10.619 35.024 1.00 18.88 148 THR B O 1
ATOM 4505 N N . PHE B 1 149 ? 8.262 -11.316 32.914 1.00 19.63 149 PHE B N 1
ATOM 4506 C CA . PHE B 1 149 ? 8.318 -12.740 33.274 1.00 20.61 149 PHE B CA 1
ATOM 4507 C C . PHE B 1 149 ? 9.269 -13.095 34.424 1.00 20.28 149 PHE B C 1
ATOM 4508 O O . PHE B 1 149 ? 8.868 -13.805 35.350 1.00 20.81 149 PHE B O 1
ATOM 4523 N N . GLY B 1 150 ? 10.503 -12.607 34.377 1.00 19.62 150 GLY B N 1
ATOM 4524 C CA . GLY B 1 150 ? 11.449 -12.865 35.453 1.00 19.04 150 GLY B CA 1
ATOM 4525 C C . GLY B 1 150 ? 10.955 -12.328 36.790 1.00 18.71 150 GLY B C 1
ATOM 4526 O O . GLY B 1 150 ? 10.989 -13.028 37.818 1.00 17.97 150 GLY B O 1
ATOM 4527 N N . ALA B 1 151 ? 10.508 -11.072 36.777 1.00 18.07 151 ALA B N 1
ATOM 4528 C CA . ALA B 1 151 ? 9.991 -10.404 37.966 1.00 18.13 151 ALA B CA 1
ATOM 4529 C C . ALA B 1 151 ? 8.784 -11.146 38.506 1.00 18.01 151 ALA B C 1
ATOM 4530 O O . ALA B 1 151 ? 8.687 -11.389 39.711 1.00 16.66 151 ALA B O 1
ATOM 4532 N N . MET B 1 152 ? 7.861 -11.499 37.613 1.00 18.08 152 MET B N 1
ATOM 4533 C CA . MET B 1 152 ? 6.668 -12.241 38.014 1.00 18.59 152 MET B CA 1
ATOM 4534 C C . MET B 1 152 ? 7.039 -13.529 38.743 1.00 18.37 152 MET B C 1
ATOM 4535 O O . MET B 1 152 ? 6.339 -13.938 39.665 1.00 18.51 152 MET B O 1
ATOM 4540 N N . SER B 1 153 ? 8.120 -14.172 38.315 1.00 18.38 153 SER B N 1
ATOM 4541 C CA . SER B 1 153 ? 8.525 -15.456 38.892 1.00 18.65 153 SER B CA 1
ATOM 4542 C C . SER B 1 153 ? 8.928 -15.360 40.359 1.00 18.84 153 SER B C 1
ATOM 4543 O O . SER B 1 153 ? 9.063 -16.388 41.025 1.00 18.87 153 SER B O 1
ATOM 4546 N N . VAL B 1 154 ? 9.132 -14.146 40.861 1.00 18.88 154 VAL B N 1
ATOM 4547 C CA . VAL B 1 154 ? 9.461 -13.968 42.282 1.00 19.06 154 VAL B CA 1
ATOM 4548 C C . VAL B 1 154 ? 8.397 -13.157 43.025 1.00 19.60 154 VAL B C 1
ATOM 4549 O O . VAL B 1 154 ? 8.603 -12.757 44.176 1.00 19.61 154 VAL B O 1
ATOM 4553 N N . CYS B 1 155 ? 7.255 -12.924 42.377 1.00 20.11 155 CYS B N 1
ATOM 4554 C CA . CYS B 1 155 ? 6.125 -12.262 43.025 1.00 20.53 155 CYS B CA 1
ATOM 4555 C C . CYS B 1 155 ? 5.300 -13.323 43.745 1.00 21.40 155 CYS B C 1
ATOM 4556 O O . CYS B 1 155 ? 5.324 -14.488 43.365 1.00 20.71 155 CYS B O 1
ATOM 4559 N N . ASP B 1 156 ? 4.558 -12.918 44.768 1.00 23.08 156 ASP B N 1
ATOM 4560 C CA . ASP B 1 156 ? 3.704 -13.860 45.492 1.00 24.69 156 ASP B CA 1
ATOM 4561 C C . ASP B 1 156 ? 2.776 -14.596 44.520 1.00 25.98 156 ASP B C 1
ATOM 4562 O O . ASP B 1 156 ? 2.057 -13.963 43.755 1.00 25.66 156 ASP B O 1
ATOM 4567 N N . PRO B 1 157 ? 2.778 -15.925 44.558 1.00 27.49 157 PRO B N 1
ATOM 4568 C CA . PRO B 1 157 ? 1.953 -16.723 43.640 1.00 28.40 157 PRO B CA 1
ATOM 4569 C C . PRO B 1 157 ? 0.433 -16.517 43.779 1.00 29.43 157 PRO B C 1
ATOM 4570 O O . PRO B 1 157 ? -0.262 -16.619 42.769 1.00 29.53 157 PRO B O 1
ATOM 4574 N N . ASP B 1 158 ? -0.067 -16.247 44.984 1.00 30.42 158 ASP B N 1
ATOM 4575 C CA . ASP B 1 158 ? -1.498 -16.014 45.197 1.00 31.69 158 ASP B CA 1
ATOM 4576 C C . ASP B 1 158 ? -1.934 -14.644 44.682 1.00 32.72 158 ASP B C 1
ATOM 4577 O O . ASP B 1 158 ? -2.869 -14.540 43.889 1.00 33.09 158 ASP B O 1
ATOM 4582 N N . ASN B 1 159 ? -1.233 -13.601 45.114 1.00 33.72 159 ASN B N 1
ATOM 4583 C CA . ASN B 1 159 ? -1.564 -12.230 44.736 1.00 34.83 159 ASN B CA 1
ATOM 4584 C C . ASN B 1 159 ? -1.428 -11.942 43.243 1.00 35.75 159 ASN B C 1
ATOM 4585 O O . ASN B 1 159 ? -2.243 -11.220 42.671 1.00 36.24 159 ASN B O 1
ATOM 4590 N N . SER B 1 160 ? -0.401 -12.516 42.622 1.00 36.60 160 SER B N 1
ATOM 4591 C CA . SER B 1 160 ? -0.112 -12.295 41.206 1.00 37.16 160 SER B CA 1
ATOM 4592 C C . SER B 1 160 ? -0.783 -13.320 40.308 1.00 37.69 160 SER B C 1
ATOM 4593 O O . SER B 1 160 ? -0.565 -13.324 39.095 1.00 37.93 160 SER B O 1
ATOM 4596 N N . MET B 1 161 ? -1.559 -14.217 40.901 1.00 38.14 161 MET B N 1
ATOM 4597 C CA . MET B 1 161 ? -2.329 -15.159 40.115 1.00 38.45 161 MET B CA 1
ATOM 4598 C C . MET B 1 161 ? -1.403 -16.005 39.226 1.00 38.64 161 MET B C 1
ATOM 4599 O O . MET B 1 161 ? -1.566 -16.037 38.002 1.00 38.23 161 MET B O 1
ATOM 4604 N N . HIS B 1 162 ? -0.433 -16.689 39.838 1.00 38.72 162 HIS B N 1
ATOM 4605 C CA . HIS B 1 162 ? 0.512 -17.530 39.081 1.00 39.14 162 HIS B CA 1
ATOM 4606 C C . HIS B 1 162 ? -0.151 -18.692 38.305 1.00 39.37 162 HIS B C 1
ATOM 4607 O O . HIS B 1 162 ? 0.476 -19.271 37.418 1.00 39.34 162 HIS B O 1
ATOM 4614 N N . SER B 1 163 ? -1.412 -19.010 38.607 1.00 39.80 163 SER B N 1
ATOM 4615 C CA . SER B 1 163 ? -2.133 -20.090 37.910 1.00 40.24 163 SER B CA 1
ATOM 4616 C C . SER B 1 163 ? -2.324 -19.817 36.416 1.00 40.51 163 SER B C 1
ATOM 4617 O O . SER B 1 163 ? -2.527 -20.743 35.632 1.00 40.64 163 SER B O 1
ATOM 4620 N N . LEU B 1 164 ? -2.261 -18.546 36.030 1.00 40.82 164 LEU B N 1
ATOM 4621 C CA . LEU B 1 164 ? -2.431 -18.147 34.637 1.00 40.95 164 LEU B CA 1
ATOM 4622 C C . LEU B 1 164 ? -1.259 -18.593 33.790 1.00 41.08 164 LEU B C 1
ATOM 4623 O O . LEU B 1 164 ? -1.406 -18.822 32.586 1.00 41.13 164 LEU B O 1
ATOM 4628 N N . TRP B 1 165 ? -0.098 -18.713 34.428 1.00 41.30 165 TRP B N 1
ATOM 4629 C CA . TRP B 1 165 ? 1.138 -19.041 33.731 1.00 41.47 165 TRP B CA 1
ATOM 4630 C C . TRP B 1 165 ? 1.765 -20.366 34.178 1.00 41.83 165 TRP B C 1
ATOM 4631 O O . TRP B 1 165 ? 2.854 -20.707 33.713 1.00 42.08 165 TRP B O 1
ATOM 4642 N N . LYS B 1 166 ? 1.120 -21.095 35.090 1.00 42.27 166 LYS B N 1
ATOM 4643 C CA . LYS B 1 166 ? 1.639 -22.408 35.485 1.00 42.55 166 LYS B CA 1
ATOM 4644 C C . LYS B 1 166 ? 2.098 -23.163 34.262 1.00 42.36 166 LYS B C 1
ATOM 4645 O O . LYS B 1 166 ? 1.311 -23.462 33.362 1.00 42.55 166 LYS B O 1
ATOM 4651 N N . GLY B 1 167 ? 3.396 -23.437 34.247 1.00 42.25 167 GLY B N 1
ATOM 4652 C CA . GLY B 1 167 ? 4.030 -24.198 33.196 1.00 42.05 167 GLY B CA 1
ATOM 4653 C C . GLY B 1 167 ? 4.943 -23.334 32.356 1.00 41.73 167 GLY B C 1
ATOM 4654 O O . GLY B 1 167 ? 5.782 -23.855 31.622 1.00 41.96 167 GLY B O 1
ATOM 4655 N N . TYR B 1 168 ? 4.789 -22.015 32.458 1.00 41.14 168 TYR B N 1
ATOM 4656 C CA . TYR B 1 168 ? 5.614 -21.103 31.672 1.00 40.73 168 TYR B CA 1
ATOM 4657 C C . TYR B 1 168 ? 6.651 -20.461 32.564 1.00 40.05 168 TYR B C 1
ATOM 4658 O O . TYR B 1 168 ? 7.818 -20.350 32.196 1.00 40.13 168 TYR B O 1
ATOM 4667 N N . LEU B 1 169 ? 6.212 -20.042 33.744 1.00 39.32 169 LEU B N 1
ATOM 4668 C CA . LEU B 1 169 ? 7.108 -19.413 34.696 1.00 38.67 169 LEU B CA 1
ATOM 4669 C C . LEU B 1 169 ? 7.948 -20.477 35.387 1.00 37.84 169 LEU B C 1
ATOM 4670 O O . LEU B 1 169 ? 7.462 -21.560 35.683 1.00 38.07 169 LEU B O 1
ATOM 4675 N N . PRO B 1 170 ? 9.213 -20.165 35.632 1.00 36.96 170 PRO B N 1
ATOM 4676 C CA . PRO B 1 170 ? 10.085 -21.040 36.414 1.00 36.23 170 PRO B CA 1
ATOM 4677 C C . PRO B 1 170 ? 9.561 -21.078 37.853 1.00 35.20 170 PRO B C 1
ATOM 4678 O O . PRO B 1 170 ? 8.988 -20.084 38.309 1.00 35.41 170 PRO B O 1
ATOM 4682 N N . GLU B 1 171 ? 9.735 -22.191 38.557 1.00 33.68 171 GLU B N 1
ATOM 4683 C CA . GLU B 1 171 ? 9.224 -22.304 39.924 1.00 32.19 171 GLU B CA 1
ATOM 4684 C C . GLU B 1 171 ? 10.284 -22.000 40.996 1.00 30.60 171 GLU B C 1
ATOM 4685 O O . GLU B 1 171 ? 11.217 -22.776 41.217 1.00 30.63 171 GLU B O 1
ATOM 4691 N N . ASN B 1 172 ? 10.116 -20.874 41.683 1.00 28.44 172 ASN B N 1
ATOM 4692 C CA . ASN B 1 172 ? 11.066 -20.452 42.710 1.00 26.81 172 ASN B CA 1
ATOM 4693 C C . ASN B 1 172 ? 10.616 -20.845 44.121 1.00 26.21 172 ASN B C 1
ATOM 4694 O O . ASN B 1 172 ? 9.577 -21.488 44.290 1.00 25.95 172 ASN B O 1
ATOM 4699 N N . LEU B 1 173 ? 11.400 -20.465 45.123 1.00 25.25 173 LEU B N 1
ATOM 4700 C CA . LEU B 1 173 ? 11.125 -20.826 46.516 1.00 25.06 173 LEU B CA 1
ATOM 4701 C C . LEU B 1 173 ? 10.526 -19.657 47.284 1.00 24.34 173 LEU B C 1
ATOM 4702 O O . LEU B 1 173 ? 11.046 -18.543 47.245 1.00 23.65 173 LEU B O 1
ATOM 4707 N N . PHE B 1 174 ? 9.432 -19.921 47.990 1.00 23.96 174 PHE B N 1
ATOM 4708 C CA . PHE B 1 174 ? 8.711 -18.874 48.692 1.00 23.74 174 PHE B CA 1
ATOM 4709 C C . PHE B 1 174 ? 8.627 -19.120 50.192 1.00 23.73 174 PHE B C 1
ATOM 4710 O O . PHE B 1 174 ? 7.874 -19.981 50.655 1.00 23.94 174 PHE B O 1
ATOM 4718 N N . ALA B 1 175 ? 9.396 -18.350 50.950 1.00 23.18 175 ALA B N 1
ATOM 4719 C CA . ALA B 1 175 ? 9.348 -18.433 52.405 1.00 23.16 175 ALA B CA 1
ATOM 4720 C C . ALA B 1 175 ? 8.122 -17.653 52.874 1.00 23.22 175 ALA B C 1
ATOM 4721 O O . ALA B 1 175 ? 7.624 -16.795 52.161 1.00 22.66 175 ALA B O 1
ATOM 4723 N N . PRO B 1 176 ? 7.619 -17.941 54.066 1.00 23.05 176 PRO B N 1
ATOM 4724 C CA . PRO B 1 176 ? 6.454 -17.214 54.567 1.00 23.34 176 PRO B CA 1
ATOM 4725 C C . PRO B 1 176 ? 6.725 -15.714 54.694 1.00 23.29 176 PRO B C 1
ATOM 4726 O O . PRO B 1 176 ? 7.868 -15.282 54.883 1.00 23.05 176 PRO B O 1
ATOM 4730 N N . ALA B 1 177 ? 5.668 -14.927 54.562 1.00 23.79 177 ALA B N 1
ATOM 4731 C CA . ALA B 1 177 ? 5.773 -13.490 54.713 1.00 24.58 177 ALA B CA 1
ATOM 4732 C C . ALA B 1 177 ? 6.237 -13.217 56.144 1.00 25.26 177 ALA B C 1
ATOM 4733 O O . ALA B 1 177 ? 5.808 -13.896 57.076 1.00 25.35 177 ALA B O 1
ATOM 4735 N N . PRO B 1 178 ? 7.130 -12.253 56.320 1.00 26.12 178 PRO B N 1
ATOM 4736 C CA . PRO B 1 178 ? 7.592 -11.878 57.662 1.00 26.74 178 PRO B CA 1
ATOM 4737 C C . PRO B 1 178 ? 6.443 -11.418 58.576 1.00 27.34 178 PRO B C 1
ATOM 4738 O O . PRO B 1 178 ? 5.663 -10.542 58.194 1.00 27.15 178 PRO B O 1
ATOM 4742 N N . GLN B 1 179 ? 6.366 -11.994 59.775 1.00 28.03 179 GLN B N 1
ATOM 4743 C CA . GLN B 1 179 ? 5.292 -11.717 60.736 1.00 28.71 179 GLN B CA 1
ATOM 4744 C C . GLN B 1 179 ? 5.606 -10.605 61.740 1.00 29.15 179 GLN B C 1
ATOM 4745 O O . GLN B 1 179 ? 4.735 -9.798 62.066 1.00 29.24 179 GLN B O 1
ATOM 4751 N N . SER B 1 180 ? 6.831 -10.577 62.250 1.00 29.77 180 SER B N 1
ATOM 4752 C CA . SER B 1 180 ? 7.232 -9.550 63.212 1.00 30.47 180 SER B CA 1
ATOM 4753 C C . SER B 1 180 ? 7.068 -8.149 62.605 1.00 31.25 180 SER B C 1
ATOM 4754 O O . SER B 1 180 ? 7.505 -7.893 61.479 1.00 31.01 180 SER B O 1
ATOM 4757 N N . ARG B 1 181 ? 6.444 -7.250 63.361 1.00 32.03 181 ARG B N 1
ATOM 4758 C CA . ARG B 1 181 ? 6.150 -5.897 62.896 1.00 33.01 181 ARG B CA 1
ATOM 4759 C C . ARG B 1 181 ? 7.283 -4.891 63.108 1.00 33.46 181 ARG B C 1
ATOM 4760 O O . ARG B 1 181 ? 8.097 -5.029 64.019 1.00 33.14 181 ARG B O 1
ATOM 4768 N N . MET B 1 182 ? 7.309 -3.868 62.258 1.00 33.97 182 MET B N 1
ATOM 4769 C CA . MET B 1 182 ? 8.272 -2.783 62.394 1.00 35.04 182 MET B CA 1
ATOM 4770 C C . MET B 1 182 ? 7.997 -1.976 63.680 1.00 35.64 182 MET B C 1
ATOM 4771 O O . MET B 1 182 ? 8.938 -1.587 64.363 1.00 35.43 182 MET B O 1
ATOM 4776 N N . ASP B 1 183 ? 6.724 -1.715 63.992 1.00 36.76 183 ASP B N 1
ATOM 4777 C CA . ASP B 1 183 ? 6.343 -1.034 65.245 1.00 37.77 183 ASP B CA 1
ATOM 4778 C C . ASP B 1 183 ? 6.680 -1.887 66.455 1.00 38.61 183 ASP B C 1
ATOM 4779 O O . ASP B 1 183 ? 6.985 -1.371 67.535 1.00 39.10 183 ASP B O 1
ATOM 4784 N N . GLY B 1 184 ? 6.680 -3.198 66.254 1.00 39.28 184 GLY B N 1
ATOM 4785 C CA . GLY B 1 184 ? 6.720 -4.121 67.374 1.00 39.73 184 GLY B CA 1
ATOM 4786 C C . GLY B 1 184 ? 7.936 -4.950 67.745 1.00 39.99 184 GLY B C 1
ATOM 4787 O O . GLY B 1 184 ? 9.076 -4.530 67.553 1.00 40.22 184 GLY B O 1
ATOM 4788 N N . GLU B 1 185 ? 7.647 -6.147 68.276 1.00 40.51 185 GLU B N 1
ATOM 4789 C CA . GLU B 1 185 ? 8.630 -7.049 68.897 1.00 40.69 185 GLU B CA 1
ATOM 4790 C C . GLU B 1 185 ? 9.092 -8.203 68.004 1.00 40.81 185 GLU B C 1
ATOM 4791 O O . GLU B 1 185 ? 8.328 -8.689 67.170 1.00 41.07 185 GLU B O 1
ATOM 4793 N N . TRP B 1 186 ? 10.337 -8.645 68.201 1.00 40.78 186 TRP B N 1
ATOM 4794 C CA . TRP B 1 186 ? 10.914 -9.731 67.406 1.00 40.73 186 TRP B CA 1
ATOM 4795 C C . TRP B 1 186 ? 10.543 -11.085 67.958 1.00 40.82 186 TRP B C 1
ATOM 4796 O O . TRP B 1 186 ? 10.626 -11.339 69.157 1.00 40.75 186 TRP B O 1
ATOM 4807 N N . ASP B 1 187 ? 10.093 -11.947 67.064 1.00 40.87 187 ASP B N 1
ATOM 4808 C CA . ASP B 1 187 ? 9.734 -13.298 67.435 1.00 40.92 187 ASP B CA 1
ATOM 4809 C C . ASP B 1 187 ? 10.569 -14.251 66.586 1.00 40.58 187 ASP B C 1
ATOM 4810 O O . ASP B 1 187 ? 10.396 -14.303 65.370 1.00 40.14 187 ASP B O 1
ATOM 4815 N N . GLU B 1 188 ? 11.467 -15.005 67.223 1.00 40.03 188 GLU B N 1
ATOM 4816 C CA . GLU B 1 188 ? 12.345 -15.928 66.499 1.00 39.88 188 GLU B CA 1
ATOM 4817 C C . GLU B 1 188 ? 11.591 -17.065 65.778 1.00 39.35 188 GLU B C 1
ATOM 4818 O O . GLU B 1 188 ? 12.172 -17.732 64.923 1.00 39.09 188 GLU B O 1
ATOM 4824 N N . ARG B 1 189 ? 10.304 -17.258 66.092 1.00 38.74 189 ARG B N 1
ATOM 4825 C CA . ARG B 1 189 ? 9.465 -18.256 65.409 1.00 38.64 189 ARG B CA 1
ATOM 4826 C C . ARG B 1 189 ? 9.302 -17.865 63.942 1.00 37.93 189 ARG B C 1
ATOM 4827 O O . ARG B 1 189 ? 9.019 -18.699 63.085 1.00 37.90 189 ARG B O 1
ATOM 4835 N N . ASP B 1 190 ? 9.491 -16.580 63.665 1.00 37.25 190 ASP B N 1
ATOM 4836 C CA . ASP B 1 190 ? 9.350 -16.038 62.320 1.00 36.77 190 ASP B CA 1
ATOM 4837 C C . ASP B 1 190 ? 10.326 -16.682 61.327 1.00 36.22 190 ASP B C 1
ATOM 4838 O O . ASP B 1 190 ? 10.018 -16.787 60.138 1.00 36.04 190 ASP B O 1
ATOM 4843 N N . MET B 1 191 ? 11.496 -17.102 61.817 1.00 35.47 191 MET B N 1
ATOM 4844 C CA . MET B 1 191 ? 12.569 -17.617 60.957 1.00 35.30 191 MET B CA 1
ATOM 4845 C C . MET B 1 191 ? 12.444 -19.060 60.469 1.00 34.22 191 MET B C 1
ATOM 4846 O O . MET B 1 191 ? 13.049 -19.399 59.455 1.00 33.95 191 MET B O 1
ATOM 4851 N N . VAL B 1 192 ? 11.674 -19.900 61.162 1.00 33.29 192 VAL B N 1
ATOM 4852 C CA . VAL B 1 192 ? 11.676 -21.341 60.860 1.00 32.53 192 VAL B CA 1
ATOM 4853 C C . VAL B 1 192 ? 11.400 -21.640 59.382 1.00 31.33 192 VAL B C 1
ATOM 4854 O O . VAL B 1 192 ? 12.143 -22.397 58.759 1.00 30.98 192 VAL B O 1
ATOM 4858 N N . GLY B 1 193 ? 10.365 -21.032 58.810 1.00 30.11 193 GLY B N 1
ATOM 4859 C CA . GLY B 1 193 ? 10.038 -21.294 57.420 1.00 29.29 193 GLY B CA 1
ATOM 4860 C C . GLY B 1 193 ? 11.217 -21.012 56.508 1.00 28.39 193 GLY B C 1
ATOM 4861 O O . GLY B 1 193 ? 11.603 -21.842 55.695 1.00 28.56 193 GLY B O 1
ATOM 4862 N N . PHE B 1 194 ? 11.799 -19.831 56.654 1.00 27.47 194 PHE B N 1
ATOM 4863 C CA . PHE B 1 194 ? 12.930 -19.434 55.831 1.00 26.98 194 PHE B CA 1
ATOM 4864 C C . PHE B 1 194 ? 14.112 -20.372 56.038 1.00 26.71 194 PHE B C 1
ATOM 4865 O O . PHE B 1 194 ? 14.741 -20.817 55.079 1.00 25.99 194 PHE B O 1
ATOM 4873 N N . ALA B 1 195 ? 14.408 -20.670 57.300 1.00 26.74 195 ALA B N 1
ATOM 4874 C CA . ALA B 1 195 ? 15.506 -21.572 57.630 1.00 26.94 195 ALA B CA 1
ATOM 4875 C C . ALA B 1 195 ? 15.303 -22.938 56.981 1.00 27.06 195 ALA B C 1
ATOM 4876 O O . ALA B 1 195 ? 16.245 -23.513 56.442 1.00 26.87 195 ALA B O 1
ATOM 4878 N N . ARG B 1 196 ? 14.073 -23.445 57.021 1.00 27.40 196 ARG B N 1
ATOM 4879 C CA . ARG B 1 196 ? 13.768 -24.756 56.453 1.00 27.84 196 ARG B CA 1
ATOM 4880 C C . ARG B 1 196 ? 14.058 -24.774 54.956 1.00 28.13 196 ARG B C 1
ATOM 4881 O O . ARG B 1 196 ? 14.661 -25.719 54.442 1.00 27.86 196 ARG B O 1
ATOM 4889 N N . LEU B 1 197 ? 13.632 -23.725 54.258 1.00 28.34 197 LEU B N 1
ATOM 4890 C CA . LEU B 1 197 ? 13.866 -23.630 52.817 1.00 28.73 197 LEU B CA 1
ATOM 4891 C C . LEU B 1 197 ? 15.351 -23.541 52.475 1.00 28.88 197 LEU B C 1
ATOM 4892 O O . LEU B 1 197 ? 15.823 -24.219 51.567 1.00 29.21 197 LEU B O 1
ATOM 4897 N N . MET B 1 198 ? 16.080 -22.697 53.194 1.00 29.61 198 MET B N 1
ATOM 4898 C CA . MET B 1 198 ? 17.509 -22.520 52.953 1.00 30.12 198 MET B CA 1
ATOM 4899 C C . MET B 1 198 ? 18.273 -23.826 53.157 1.00 30.78 198 MET B C 1
ATOM 4900 O O . MET B 1 198 ? 19.069 -24.235 52.307 1.00 31.20 198 MET B O 1
ATOM 4905 N N . ALA B 1 199 ? 18.030 -24.481 54.289 1.00 31.22 199 ALA B N 1
ATOM 4906 C CA . ALA B 1 199 ? 18.707 -25.733 54.596 1.00 31.49 199 ALA B CA 1
ATOM 4907 C C . ALA B 1 199 ? 18.483 -26.758 53.488 1.00 31.72 199 ALA B C 1
ATOM 4908 O O . ALA B 1 199 ? 19.420 -27.430 53.060 1.00 32.36 199 ALA B O 1
ATOM 4910 N N . ALA B 1 200 ? 17.246 -26.858 53.010 1.00 31.75 200 ALA B N 1
ATOM 4911 C CA . ALA B 1 200 ? 16.894 -27.823 51.972 1.00 31.72 200 ALA B CA 1
ATOM 4912 C C . ALA B 1 200 ? 17.341 -27.446 50.555 1.00 31.84 200 ALA B C 1
ATOM 4913 O O . ALA B 1 200 ? 17.544 -28.331 49.724 1.00 31.89 200 ALA B O 1
ATOM 4915 N N . HIS B 1 201 ? 17.497 -26.156 50.268 1.00 31.88 201 HIS B N 1
ATOM 4916 C CA . HIS B 1 201 ? 17.790 -25.735 48.892 1.00 31.96 201 HIS B CA 1
ATOM 4917 C C . HIS B 1 201 ? 19.039 -24.889 48.704 1.00 32.20 201 HIS B C 1
ATOM 4918 O O . HIS B 1 201 ? 19.244 -24.319 47.635 1.00 32.14 201 HIS B O 1
ATOM 4925 N N . ARG B 1 202 ? 19.902 -24.862 49.708 1.00 32.29 202 ARG B N 1
ATOM 4926 C CA . ARG B 1 202 ? 21.074 -23.988 49.698 1.00 32.70 202 ARG B CA 1
ATOM 4927 C C . ARG B 1 202 ? 21.947 -24.030 48.451 1.00 32.69 202 ARG B C 1
ATOM 4928 O O . ARG B 1 202 ? 22.359 -23.012 47.920 1.00 32.88 202 ARG B O 1
ATOM 4936 N N . HIS B 1 203 ? 22.225 -25.221 47.989 1.00 32.59 203 HIS B N 1
ATOM 4937 C CA . HIS B 1 203 ? 23.127 -25.440 46.875 1.00 32.68 203 HIS B CA 1
ATOM 4938 C C . HIS B 1 203 ? 22.612 -25.048 45.499 0.50 31.80 203 HIS B C 1
ATOM 4939 O O . HIS B 1 203 ? 23.392 -24.968 44.555 0.50 31.49 203 HIS B O 1
ATOM 4952 N N . GLU B 1 204 ? 21.312 -24.812 45.374 1.00 31.00 204 GLU B N 1
ATOM 4953 C CA . GLU B 1 204 ? 20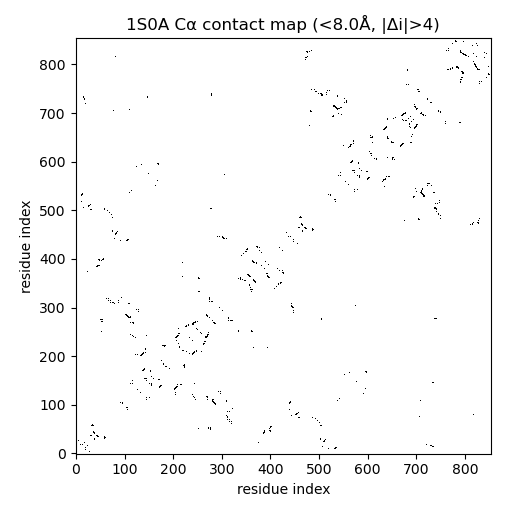.747 -24.408 44.087 1.00 30.31 204 GLU B CA 1
ATOM 4954 C C . GLU B 1 204 ? 20.283 -22.943 44.063 1.00 28.82 204 GLU B C 1
ATOM 4955 O O . GLU B 1 204 ? 19.806 -22.470 43.038 1.00 28.67 204 GLU B O 1
ATOM 4961 N N . ILE B 1 205 ? 20.418 -22.234 45.179 1.00 27.33 205 ILE B N 1
ATOM 4962 C CA . ILE B 1 205 ? 19.933 -20.854 45.257 1.00 26.00 205 ILE B CA 1
ATOM 4963 C C . ILE B 1 205 ? 20.947 -19.846 44.707 1.00 24.58 205 ILE B C 1
ATOM 4964 O O . ILE B 1 205 ? 22.067 -19.728 45.206 1.00 24.17 205 ILE B O 1
ATOM 4969 N N . ALA B 1 206 ? 20.538 -19.106 43.679 1.00 22.64 206 ALA B N 1
ATOM 4970 C CA . ALA B 1 206 ? 21.404 -18.085 43.087 1.00 21.64 206 ALA B CA 1
ATOM 4971 C C . ALA B 1 206 ? 21.372 -16.819 43.934 1.00 20.70 206 ALA B C 1
ATOM 4972 O O . ALA B 1 206 ? 22.396 -16.166 44.148 1.00 20.52 206 ALA B O 1
ATOM 4974 N N . ALA B 1 207 ? 20.186 -16.464 44.414 1.00 19.88 207 ALA B N 1
ATOM 4975 C CA . ALA B 1 207 ? 20.037 -15.269 45.233 1.00 19.38 207 ALA B CA 1
ATOM 4976 C C . ALA B 1 207 ? 18.766 -15.275 46.046 1.00 18.56 207 ALA B C 1
ATOM 4977 O O . ALA B 1 207 ? 17.799 -15.972 45.713 1.00 19.15 207 ALA B O 1
ATOM 4979 N N . VAL B 1 208 ? 18.798 -14.517 47.132 1.00 18.03 208 VAL B N 1
ATOM 4980 C CA . VAL B 1 208 ? 17.606 -14.184 47.890 1.00 17.86 208 VAL B CA 1
ATOM 4981 C C . VAL B 1 208 ? 17.191 -12.794 47.388 1.00 17.53 208 VAL B C 1
ATOM 4982 O O . VAL B 1 208 ? 18.035 -11.905 47.249 1.00 16.89 208 VAL B O 1
ATOM 4986 N N . ILE B 1 209 ? 15.907 -12.610 47.101 1.00 17.54 209 ILE B N 1
ATOM 4987 C CA . ILE B 1 209 ? 15.399 -11.297 46.700 1.00 17.36 209 ILE B CA 1
ATOM 4988 C C . ILE B 1 209 ? 14.238 -10.895 47.609 1.00 17.17 209 ILE B C 1
ATOM 4989 O O . ILE B 1 209 ? 13.302 -11.671 47.827 1.00 17.49 209 ILE B O 1
ATOM 4994 N N . ILE B 1 210 ? 14.316 -9.696 48.174 1.00 16.59 210 ILE B N 1
ATOM 4995 C CA . ILE B 1 210 ? 13.260 -9.191 49.026 1.00 17.15 210 ILE B CA 1
ATOM 4996 C C . ILE B 1 210 ? 13.125 -7.683 48.921 1.00 16.24 210 ILE B C 1
ATOM 4997 O O . ILE B 1 210 ? 14.064 -6.990 48.523 1.00 16.54 210 ILE B O 1
ATOM 5002 N N . GLU B 1 211 ? 11.953 -7.188 49.289 1.00 15.99 211 GLU B N 1
ATOM 5003 C CA . GLU B 1 211 ? 11.730 -5.763 49.470 1.00 16.12 211 GLU B CA 1
ATOM 5004 C C . GLU B 1 211 ? 12.089 -5.510 50.938 1.00 16.30 211 GLU B C 1
ATOM 5005 O O . GLU B 1 211 ? 11.514 -6.133 51.815 1.00 16.25 211 GLU B O 1
ATOM 5011 N N . PRO B 1 212 ? 13.031 -4.619 51.217 1.00 16.60 212 PRO B N 1
ATOM 5012 C CA . PRO B 1 212 ? 13.429 -4.356 52.611 1.00 17.09 212 PRO B CA 1
ATOM 5013 C C . PRO B 1 212 ? 12.395 -3.553 53.410 1.00 17.28 212 PRO B C 1
ATOM 5014 O O . PRO B 1 212 ? 11.935 -2.504 52.947 1.00 17.52 212 PRO B O 1
ATOM 5018 N N . ILE B 1 213 ? 12.033 -4.076 54.586 1.00 17.37 213 ILE B N 1
ATOM 5019 C CA . ILE B 1 213 ? 11.105 -3.446 55.532 1.00 17.59 213 ILE B CA 1
ATOM 5020 C C . ILE B 1 213 ? 9.649 -3.291 55.074 1.00 17.46 213 ILE B C 1
ATOM 5021 O O . ILE B 1 213 ? 8.726 -3.643 55.810 1.00 17.26 213 ILE B O 1
ATOM 5026 N N . VAL B 1 214 ? 9.427 -2.767 53.877 1.00 17.28 214 VAL B N 1
ATOM 5027 C CA . VAL B 1 214 ? 8.070 -2.580 53.400 1.00 17.50 214 VAL B CA 1
ATOM 5028 C C . VAL B 1 214 ? 7.809 -3.429 52.170 1.00 17.53 214 VAL B C 1
ATOM 5029 O O . VAL B 1 214 ? 8.538 -3.335 51.190 1.00 17.49 214 VAL B O 1
ATOM 5033 N N . GLN B 1 215 ? 6.786 -4.275 52.254 1.00 17.46 215 GLN B N 1
ATOM 5034 C CA . GLN B 1 215 ? 6.314 -5.042 51.112 1.00 18.12 215 GLN B CA 1
ATOM 5035 C C . GLN B 1 215 ? 5.157 -4.225 50.567 1.00 18.55 215 GLN B C 1
ATOM 5036 O O . GLN B 1 215 ? 4.085 -4.143 51.181 1.00 18.76 215 GLN B O 1
ATOM 5042 N N . GLY B 1 216 ? 5.386 -3.608 49.417 1.00 19.63 216 GLY B N 1
ATOM 5043 C CA . GLY B 1 216 ? 4.445 -2.665 48.849 1.00 20.18 216 GLY B CA 1
ATOM 5044 C C . GLY B 1 216 ? 3.184 -3.224 48.233 1.00 21.05 216 GLY B C 1
ATOM 5045 O O . GLY B 1 216 ? 2.172 -3.402 48.908 1.00 20.82 216 GLY B O 1
ATOM 5046 N N . ALA B 1 217 ? 3.243 -3.479 46.933 1.00 22.10 217 ALA B N 1
ATOM 5047 C CA . ALA B 1 217 ? 2.079 -3.923 46.185 1.00 22.80 217 ALA B CA 1
ATOM 5048 C C . ALA B 1 217 ? 1.479 -5.222 46.713 1.00 23.14 217 ALA B C 1
ATOM 5049 O O . ALA B 1 217 ? 0.313 -5.504 46.468 1.00 24.28 217 ALA B O 1
ATOM 5051 N N . GLY B 1 218 ? 2.259 -5.998 47.452 1.00 23.17 218 GLY B N 1
ATOM 5052 C CA . GLY B 1 218 ? 1.787 -7.247 48.021 1.00 23.20 218 GLY B CA 1
ATOM 5053 C C . GLY B 1 218 ? 1.018 -7.165 49.330 1.00 23.13 218 GLY B C 1
ATOM 5054 O O . GLY B 1 218 ? 0.590 -8.191 49.842 1.00 24.39 218 GLY B O 1
ATOM 5055 N N . GLY B 1 219 ? 0.836 -5.972 49.892 1.00 22.42 219 GLY B N 1
ATOM 5056 C CA . GLY B 1 219 ? 0.050 -5.843 51.109 1.00 21.77 219 GLY B CA 1
ATOM 5057 C C . GLY B 1 219 ? 0.358 -4.660 52.009 1.00 21.03 219 GLY B C 1
ATOM 5058 O O . GLY B 1 219 ? -0.232 -4.542 53.089 1.00 20.38 219 GLY B O 1
ATOM 5059 N N . MET B 1 220 ? 1.259 -3.783 51.565 1.00 20.25 220 MET B N 1
ATOM 5060 C CA . MET B 1 220 ? 1.698 -2.637 52.358 1.00 19.71 220 MET B CA 1
ATOM 5061 C C . MET B 1 220 ? 2.049 -3.077 53.783 1.00 20.09 220 MET B C 1
ATOM 5062 O O . MET B 1 220 ? 1.606 -2.473 54.768 1.00 19.88 220 MET B O 1
ATOM 5067 N N . ARG B 1 221 ? 2.847 -4.139 53.858 1.00 20.66 221 ARG B N 1
ATOM 5068 C CA . ARG B 1 221 ? 3.283 -4.735 55.115 1.00 21.13 221 ARG B CA 1
ATOM 5069 C C . ARG B 1 221 ? 4.559 -4.049 55.592 1.00 20.97 221 ARG B C 1
ATOM 5070 O O . ARG B 1 221 ? 5.368 -3.596 54.779 1.00 21.52 221 ARG B O 1
ATOM 5078 N N . MET B 1 222 ? 4.737 -3.970 56.909 1.00 20.65 222 MET B N 1
ATOM 5079 C CA . MET B 1 222 ? 5.901 -3.317 57.491 1.00 20.62 222 MET B CA 1
ATOM 5080 C C . MET B 1 222 ? 6.504 -4.251 58.519 1.00 20.83 222 MET B C 1
ATOM 5081 O O . MET B 1 222 ? 5.957 -4.402 59.603 1.00 21.28 222 MET B O 1
ATOM 5086 N N . TYR B 1 223 ? 7.651 -4.837 58.205 1.00 20.54 223 TYR B N 1
ATOM 5087 C CA . TYR B 1 223 ? 8.210 -5.879 59.075 1.00 21.02 223 TYR B CA 1
ATOM 5088 C C . TYR B 1 223 ? 9.488 -5.451 59.790 1.00 21.55 223 TYR B C 1
ATOM 5089 O O . TYR B 1 223 ? 10.121 -4.469 59.425 1.00 21.70 223 TYR B O 1
ATOM 5098 N N . HIS B 1 224 ? 9.863 -6.234 60.799 1.00 22.18 224 HIS B N 1
ATOM 5099 C CA . HIS B 1 224 ? 10.991 -5.925 61.673 1.00 22.93 224 HIS B CA 1
ATOM 5100 C C . HIS B 1 224 ? 12.340 -6.021 60.959 1.00 22.74 224 HIS B C 1
ATOM 5101 O O . HIS B 1 224 ? 12.592 -6.976 60.231 1.00 22.90 224 HIS B O 1
ATOM 5108 N N . PRO B 1 225 ? 13.210 -5.036 61.182 1.00 23.13 225 PRO B N 1
ATOM 5109 C CA . PRO B 1 225 ? 14.538 -4.994 60.554 1.00 23.36 225 PRO B CA 1
ATOM 5110 C C . PRO B 1 225 ? 15.430 -6.182 60.875 1.00 23.63 225 PRO B C 1
ATOM 5111 O O . PRO B 1 225 ? 16.301 -6.481 60.059 1.00 23.35 225 PRO B O 1
ATOM 5115 N N . GLU B 1 226 ? 15.228 -6.843 62.020 1.00 23.82 226 GLU B N 1
ATOM 5116 C CA . GLU B 1 226 ? 16.029 -8.020 62.372 1.00 24.40 226 GLU B CA 1
ATOM 5117 C C . GLU B 1 226 ? 16.017 -9.036 61.226 1.00 24.52 226 GLU B C 1
ATOM 5118 O O . GLU B 1 226 ? 17.002 -9.713 60.977 1.00 24.36 226 GLU B O 1
ATOM 5124 N N . TRP B 1 227 ? 14.900 -9.137 60.519 1.00 24.98 227 TRP B N 1
ATOM 5125 C CA . TRP B 1 227 ? 14.838 -10.009 59.352 1.00 25.51 227 TRP B CA 1
ATOM 5126 C C . TRP B 1 227 ? 15.993 -9.787 58.368 1.00 25.56 227 TRP B C 1
ATOM 5127 O O . TRP B 1 227 ? 16.615 -10.735 57.910 1.00 25.31 227 TRP B O 1
ATOM 5138 N N . LEU B 1 228 ? 16.274 -8.532 58.036 1.00 26.19 228 LEU B N 1
ATOM 5139 C CA . LEU B 1 228 ? 17.322 -8.219 57.063 1.00 26.53 228 LEU B CA 1
ATOM 5140 C C . LEU B 1 228 ? 18.700 -8.578 57.575 1.00 26.73 228 LEU B C 1
ATOM 5141 O O . LEU B 1 228 ? 19.532 -9.079 56.826 1.00 26.57 228 LEU B O 1
ATOM 5146 N N . LYS B 1 229 ? 18.941 -8.292 58.851 1.00 27.16 229 LYS B N 1
ATOM 5147 C CA . LYS B 1 229 ? 20.192 -8.661 59.500 1.00 27.46 229 LYS B CA 1
ATOM 5148 C C . LYS B 1 229 ? 20.407 -10.151 59.376 1.00 27.18 229 LYS B C 1
ATOM 5149 O O . LYS B 1 229 ? 21.481 -10.593 58.976 1.00 26.90 229 LYS B O 1
ATOM 5155 N N . ARG B 1 230 ? 19.373 -10.917 59.721 1.00 27.11 230 ARG B N 1
ATOM 5156 C CA . ARG B 1 230 ? 19.437 -12.368 59.682 1.00 26.99 230 ARG B CA 1
ATOM 5157 C C . ARG B 1 230 ? 19.693 -12.871 58.268 1.00 26.58 230 ARG B C 1
ATOM 5158 O O . ARG B 1 230 ? 20.573 -13.700 58.047 1.00 26.11 230 ARG B O 1
ATOM 5166 N N . ILE B 1 231 ? 18.928 -12.354 57.312 1.00 26.02 231 ILE B N 1
ATOM 5167 C CA . ILE B 1 231 ? 19.077 -12.761 55.918 1.00 25.74 231 ILE B CA 1
ATOM 5168 C C . ILE B 1 231 ? 20.468 -12.456 55.378 1.00 25.27 231 ILE B C 1
ATOM 5169 O O . ILE B 1 231 ? 21.076 -13.290 54.704 1.00 25.00 231 ILE B O 1
ATOM 5174 N N . ARG B 1 232 ? 20.970 -11.261 55.666 1.00 25.31 232 ARG B N 1
ATOM 5175 C CA . ARG B 1 232 ? 22.297 -10.863 55.204 1.00 25.58 232 ARG B CA 1
ATOM 5176 C C . ARG B 1 232 ? 23.349 -11.837 55.723 1.00 25.93 232 ARG B C 1
ATOM 5177 O O . ARG B 1 232 ? 24.228 -12.260 54.984 1.00 25.68 232 ARG B O 1
ATOM 5185 N N . LYS B 1 233 ? 23.248 -12.193 56.999 1.00 26.86 233 LYS B N 1
ATOM 5186 C CA . LYS B 1 233 ? 24.211 -13.100 57.612 1.00 27.52 233 LYS B CA 1
ATOM 5187 C C . LYS B 1 233 ? 24.126 -14.491 57.001 1.00 27.26 233 LYS B C 1
ATOM 5188 O O . LYS B 1 233 ? 25.152 -15.094 56.716 1.00 27.60 233 LYS B O 1
ATOM 5194 N N . ILE B 1 234 ? 22.910 -14.995 56.806 1.00 27.23 234 ILE B N 1
ATOM 5195 C CA . ILE B 1 234 ? 22.713 -16.308 56.196 1.00 27.21 234 ILE B CA 1
ATOM 5196 C C . ILE B 1 234 ? 23.304 -16.307 54.784 1.00 27.08 234 ILE B C 1
ATOM 5197 O O . ILE B 1 234 ? 24.004 -17.237 54.394 1.00 26.36 234 ILE B O 1
ATOM 5202 N N . CYS B 1 235 ? 23.015 -15.261 54.015 1.00 27.11 235 CYS B N 1
ATOM 5203 C CA . CYS B 1 235 ? 23.580 -15.149 52.672 1.00 27.12 235 CYS B CA 1
ATOM 5204 C C . CYS B 1 235 ? 25.119 -15.128 52.740 1.00 27.53 235 CYS B C 1
ATOM 5205 O O . CYS B 1 235 ? 25.762 -15.860 51.990 1.00 27.26 235 CYS B O 1
ATOM 5208 N N . ASP B 1 236 ? 25.694 -14.312 53.636 1.00 28.20 236 ASP B N 1
ATOM 5209 C CA . ASP B 1 236 ? 27.157 -14.247 53.828 1.00 29.15 236 ASP B CA 1
ATOM 5210 C C . ASP B 1 236 ? 27.746 -15.633 54.086 1.00 29.79 236 ASP B C 1
ATOM 5211 O O . ASP B 1 236 ? 28.750 -16.017 53.483 1.00 29.88 236 ASP B O 1
ATOM 5216 N N . ARG B 1 237 ? 27.107 -16.367 54.994 1.00 30.74 237 ARG B N 1
ATOM 5217 C CA . ARG B 1 237 ? 27.550 -17.706 55.389 1.00 31.53 237 ARG B CA 1
ATOM 5218 C C . ARG B 1 237 ? 27.441 -18.741 54.277 1.00 31.34 237 ARG B C 1
ATOM 5219 O O . ARG B 1 237 ? 28.319 -19.584 54.127 1.00 31.85 237 ARG B O 1
ATOM 5227 N N . GLU B 1 238 ? 26.366 -18.683 53.498 1.00 31.10 238 GLU B N 1
ATOM 5228 C CA . GLU B 1 238 ? 26.134 -19.662 52.442 1.00 30.75 238 GLU B CA 1
ATOM 5229 C C . GLU B 1 238 ? 26.769 -19.280 51.107 1.00 30.07 238 GLU B C 1
ATOM 5230 O O . GLU B 1 238 ? 26.802 -20.088 50.187 1.00 30.61 238 GLU B O 1
ATOM 5236 N N . GLY B 1 239 ? 27.274 -18.056 50.998 1.00 29.04 239 GLY B N 1
ATOM 5237 C CA . GLY B 1 239 ? 27.878 -17.596 49.761 1.00 28.31 239 GLY B CA 1
ATOM 5238 C C . GLY B 1 239 ? 26.835 -17.186 48.731 1.00 27.25 239 GLY B C 1
ATOM 5239 O O . GLY B 1 239 ? 27.147 -17.058 47.551 1.00 28.44 239 GLY B O 1
ATOM 5240 N N . ILE B 1 240 ? 25.604 -16.961 49.180 1.00 25.50 240 ILE B N 1
ATOM 5241 C CA . ILE B 1 240 ? 24.502 -16.602 48.285 1.00 24.13 240 ILE B CA 1
ATOM 5242 C C . ILE B 1 240 ? 24.363 -15.080 48.144 1.00 22.70 240 ILE B C 1
ATOM 5243 O O . ILE B 1 240 ? 24.623 -14.334 49.082 1.00 22.29 240 ILE B O 1
ATOM 5248 N N . LEU B 1 241 ? 23.947 -14.618 46.966 1.00 21.03 241 LEU B N 1
ATOM 5249 C CA . LEU B 1 241 ? 23.803 -13.181 46.727 1.00 19.97 241 LEU B CA 1
ATOM 5250 C C . LEU B 1 241 ? 22.500 -12.647 47.315 1.00 19.01 241 LEU B C 1
ATOM 5251 O O . LEU B 1 241 ? 21.493 -13.337 47.301 1.00 18.93 241 LEU B O 1
ATOM 5256 N N . LEU B 1 242 ? 22.521 -11.425 47.830 1.00 17.47 242 LEU B N 1
ATOM 5257 C CA . LEU B 1 242 ? 21.292 -10.814 48.334 1.00 17.50 242 LEU B CA 1
ATOM 5258 C C . LEU B 1 242 ? 20.875 -9.654 47.430 1.00 17.09 242 LEU B C 1
ATOM 5259 O O . LEU B 1 242 ? 21.665 -8.740 47.205 1.00 17.07 242 LEU B O 1
ATOM 5264 N N . ILE B 1 243 ? 19.666 -9.731 46.875 1.00 16.55 243 ILE B N 1
ATOM 5265 C CA . ILE B 1 243 ? 19.110 -8.645 46.077 1.00 16.23 243 ILE B CA 1
ATOM 5266 C C . ILE B 1 243 ? 18.083 -7.876 46.907 1.00 15.24 243 ILE B C 1
ATOM 5267 O O . ILE B 1 243 ? 17.095 -8.446 47.362 1.00 15.62 243 ILE B O 1
ATOM 5272 N N . ALA B 1 244 ? 18.314 -6.587 47.105 1.00 14.72 244 ALA B N 1
ATOM 5273 C CA . ALA B 1 244 ? 17.334 -5.746 47.782 1.00 14.77 244 ALA B CA 1
ATOM 5274 C C . ALA B 1 244 ? 16.595 -4.936 46.731 1.00 14.62 244 ALA B C 1
ATOM 5275 O O . ALA B 1 244 ? 17.204 -4.166 45.989 1.00 14.96 244 ALA B O 1
ATOM 5277 N N . ASP B 1 245 ? 15.287 -5.138 46.656 1.00 14.18 245 ASP B N 1
ATOM 5278 C CA . ASP B 1 245 ? 14.458 -4.391 45.720 1.00 14.09 245 ASP B CA 1
ATOM 5279 C C . ASP B 1 245 ? 13.913 -3.147 46.424 1.00 13.78 245 ASP B C 1
ATOM 5280 O O . ASP B 1 245 ? 12.901 -3.222 47.124 1.00 13.94 245 ASP B O 1
ATOM 5285 N N . GLU B 1 246 ? 14.601 -2.019 46.245 1.00 13.46 246 GLU B N 1
ATOM 5286 C CA . GLU B 1 246 ? 14.197 -0.743 46.835 1.00 13.63 246 GLU B CA 1
ATOM 5287 C C . GLU B 1 246 ? 13.534 0.199 45.831 1.00 13.41 246 GLU B C 1
ATOM 5288 O O . GLU B 1 246 ? 13.557 1.417 45.992 1.00 12.90 246 GLU B O 1
ATOM 5294 N N . ILE B 1 247 ? 12.895 -0.366 44.812 1.00 13.85 247 ILE B N 1
ATOM 5295 C CA . ILE B 1 247 ? 12.233 0.446 43.803 1.00 14.32 247 ILE B CA 1
ATOM 5296 C C . ILE B 1 247 ? 11.128 1.314 44.447 1.00 14.71 247 ILE B C 1
ATOM 5297 O O . ILE B 1 247 ? 10.892 2.427 43.994 1.00 15.27 247 ILE B O 1
ATOM 5302 N N . ALA B 1 248 ? 10.477 0.819 45.509 1.00 15.45 248 ALA B N 1
ATOM 5303 C CA . ALA B 1 248 ? 9.459 1.593 46.226 1.00 15.71 248 ALA B CA 1
ATOM 5304 C C . ALA B 1 248 ? 9.999 2.278 47.490 1.00 16.05 248 ALA B C 1
ATOM 5305 O O . ALA B 1 248 ? 9.594 3.392 47.804 1.00 17.50 248 ALA B O 1
ATOM 5307 N N . THR B 1 249 ? 10.901 1.623 48.204 1.00 16.02 249 THR B N 1
ATOM 5308 C CA . THR B 1 249 ? 11.384 2.155 49.489 1.00 16.51 249 THR B CA 1
ATOM 5309 C C . THR B 1 249 ? 12.541 3.153 49.410 1.00 16.92 249 THR B C 1
ATOM 5310 O O . THR B 1 249 ? 12.855 3.837 50.396 1.00 17.52 249 THR B O 1
ATOM 5314 N N . GLY B 1 250 ? 13.194 3.224 48.262 1.00 17.21 250 GLY B N 1
ATOM 5315 C CA . GLY B 1 250 ? 14.363 4.071 48.105 1.00 17.38 250 GLY B CA 1
ATOM 5316 C C . GLY B 1 250 ? 14.123 5.567 48.208 1.00 17.49 250 GLY B C 1
ATOM 5317 O O . GLY B 1 250 ? 13.001 6.061 48.029 1.00 18.25 250 GLY B O 1
ATOM 5318 N N . PHE B 1 251 ? 15.192 6.288 48.530 1.00 16.87 251 PHE B N 1
ATOM 5319 C CA . PHE B 1 251 ? 15.162 7.742 48.549 1.00 17.21 251 PHE B CA 1
ATOM 5320 C C . PHE B 1 251 ? 14.282 8.369 49.635 1.00 17.66 251 PHE B C 1
ATOM 5321 O O . PHE B 1 251 ? 13.547 9.313 49.378 1.00 17.47 251 PHE B O 1
ATOM 5329 N N . GLY B 1 252 ? 14.385 7.812 50.846 1.00 17.84 252 GLY B N 1
ATOM 5330 C CA . GLY B 1 252 ? 13.817 8.412 52.041 1.00 18.27 252 GLY B CA 1
ATOM 5331 C C . GLY B 1 252 ? 12.420 8.067 52.491 1.00 18.31 252 GLY B C 1
ATOM 5332 O O . GLY B 1 252 ? 12.051 8.435 53.599 1.00 19.49 252 GLY B O 1
ATOM 5333 N N . ARG B 1 253 ? 11.656 7.338 51.685 1.00 18.03 253 ARG B N 1
ATOM 5334 C CA . ARG B 1 253 ? 10.239 7.120 51.982 1.00 17.99 253 ARG B CA 1
ATOM 5335 C C . ARG B 1 253 ? 9.933 6.501 53.361 1.00 18.00 253 ARG B C 1
ATOM 5336 O O . ARG B 1 253 ? 8.948 6.889 53.984 1.00 18.07 253 ARG B O 1
ATOM 5344 N N . THR B 1 254 ? 10.777 5.593 53.849 1.00 17.74 254 THR B N 1
ATOM 5345 C CA . THR B 1 254 ? 10.544 4.939 55.138 1.00 18.47 254 THR B CA 1
ATOM 5346 C C . THR B 1 254 ? 11.203 5.657 56.323 1.00 19.13 254 THR B C 1
ATOM 5347 O O . THR B 1 254 ? 11.159 5.159 57.449 1.00 19.75 254 THR B O 1
ATOM 5351 N N . GLY B 1 255 ? 11.826 6.804 56.085 1.00 19.93 255 GLY B N 1
ATOM 5352 C CA . GLY B 1 255 ? 12.468 7.526 57.175 1.00 20.94 255 GLY B CA 1
ATOM 5353 C C . GLY B 1 255 ? 13.977 7.483 57.115 1.00 21.58 255 GLY B C 1
ATOM 5354 O O . GLY B 1 255 ? 14.645 8.297 57.763 1.00 22.61 255 GLY B O 1
ATOM 5355 N N . LYS B 1 256 ? 14.512 6.518 56.370 1.00 21.68 256 LYS B N 1
ATOM 5356 C CA . LYS B 1 256 ? 15.943 6.424 56.112 1.00 22.10 256 LYS B CA 1
ATOM 5357 C C . LYS B 1 256 ? 16.154 6.529 54.607 1.00 21.79 256 LYS B C 1
ATOM 5358 O O . LYS B 1 256 ? 15.224 6.290 53.835 1.00 21.60 256 LYS B O 1
ATOM 5364 N N . LEU B 1 257 ? 17.357 6.899 54.181 1.00 21.42 257 LEU B N 1
ATOM 5365 C CA . LEU B 1 257 ? 17.602 7.125 52.754 1.00 21.38 257 LEU B CA 1
ATOM 5366 C C . LEU B 1 257 ? 17.281 5.872 51.944 1.00 20.90 257 LEU B C 1
ATOM 5367 O O . LEU B 1 257 ? 16.638 5.948 50.901 1.00 20.35 257 LEU B O 1
ATOM 5372 N N . PHE B 1 258 ? 17.765 4.731 52.415 1.00 20.53 258 PHE B N 1
ATOM 5373 C CA . PHE B 1 258 ? 17.414 3.440 51.845 1.00 20.28 258 PHE B CA 1
ATOM 5374 C C . PHE B 1 258 ? 16.937 2.570 52.995 1.00 20.40 258 PHE B C 1
ATOM 5375 O O . PHE B 1 258 ? 17.487 2.640 54.101 1.00 20.72 258 PHE B O 1
ATOM 5383 N N . ALA B 1 259 ? 15.899 1.774 52.752 1.00 20.33 259 ALA B N 1
ATOM 5384 C CA . ALA B 1 259 ? 15.313 0.965 53.815 1.00 20.36 259 ALA B CA 1
ATOM 5385 C C . ALA B 1 259 ? 16.304 -0.038 54.403 1.00 20.26 259 ALA B C 1
ATOM 5386 O O . ALA B 1 259 ? 16.159 -0.444 55.559 1.00 20.32 259 ALA B O 1
ATOM 5388 N N . CYS B 1 260 ? 17.304 -0.446 53.622 1.00 20.33 260 CYS B N 1
ATOM 5389 C CA . CYS B 1 260 ? 18.327 -1.356 54.128 1.00 20.72 260 CYS B CA 1
ATOM 5390 C C . CYS B 1 260 ? 19.024 -0.761 55.350 1.00 21.14 260 CYS B C 1
ATOM 5391 O O . CYS B 1 260 ? 19.512 -1.489 56.216 1.00 21.34 260 CYS B O 1
ATOM 5394 N N . GLU B 1 261 ? 19.075 0.562 55.417 1.00 21.71 261 GLU B N 1
ATOM 5395 C CA . GLU B 1 261 ? 19.737 1.238 56.534 1.00 22.12 261 GLU B CA 1
ATOM 5396 C C . GLU B 1 261 ? 19.089 0.934 57.878 1.00 22.58 261 GLU B C 1
ATOM 5397 O O . GLU B 1 261 ? 19.739 1.059 58.917 1.00 22.88 261 GLU B O 1
ATOM 5403 N N . HIS B 1 262 ? 17.814 0.563 57.870 1.00 22.73 262 HIS B N 1
ATOM 5404 C CA . HIS B 1 262 ? 17.116 0.218 59.104 1.00 23.11 262 HIS B CA 1
ATOM 5405 C C . HIS B 1 262 ? 17.764 -0.978 59.805 1.00 23.63 262 HIS B C 1
ATOM 5406 O O . HIS B 1 262 ? 17.670 -1.120 61.031 1.00 23.85 262 HIS B O 1
ATOM 5413 N N . ALA B 1 263 ? 18.414 -1.830 59.018 1.00 23.85 263 ALA B N 1
ATOM 5414 C CA . ALA B 1 263 ? 19.061 -3.027 59.531 1.00 24.55 263 ALA B CA 1
ATOM 5415 C C . ALA B 1 263 ? 20.560 -2.863 59.450 1.00 24.84 263 ALA B C 1
ATOM 5416 O O . ALA B 1 263 ? 21.314 -3.755 59.816 1.00 25.60 263 ALA B O 1
ATOM 5418 N N . GLU B 1 264 ? 20.989 -1.725 58.941 1.00 25.79 264 GLU B N 1
ATOM 5419 C CA . GLU B 1 264 ? 22.402 -1.447 58.801 1.00 26.30 264 GLU B CA 1
ATOM 5420 C C . GLU B 1 264 ? 23.077 -2.597 58.047 1.00 26.03 264 GLU B C 1
ATOM 5421 O O . GLU B 1 264 ? 24.080 -3.156 58.499 1.00 26.02 264 GLU B O 1
ATOM 5427 N N . ILE B 1 265 ? 22.480 -2.981 56.916 1.00 25.15 265 ILE B N 1
ATOM 5428 C CA . ILE B 1 265 ? 23.046 -4.000 56.042 1.00 24.56 265 ILE B CA 1
ATOM 5429 C C . ILE B 1 265 ? 23.098 -3.462 54.616 1.00 23.74 265 ILE B C 1
ATOM 5430 O O . ILE B 1 265 ? 22.429 -2.477 54.283 1.00 23.91 265 ILE B O 1
ATOM 5435 N N . ALA B 1 266 ? 23.916 -4.107 53.799 1.00 23.14 266 ALA B N 1
ATOM 5436 C CA . ALA B 1 266 ? 24.039 -3.784 52.379 1.00 22.39 266 ALA B CA 1
ATOM 5437 C C . ALA B 1 266 ? 23.825 -5.056 51.574 1.00 21.49 266 ALA B C 1
ATOM 5438 O O . ALA B 1 266 ? 24.359 -6.117 51.908 1.00 22.03 266 ALA B O 1
ATOM 5440 N N . PRO B 1 267 ? 23.055 -4.960 50.501 1.00 19.88 267 PRO B N 1
ATOM 5441 C CA . PRO B 1 267 ? 22.867 -6.104 49.613 1.00 19.18 267 PRO B CA 1
ATOM 5442 C C . PRO B 1 267 ? 24.023 -6.227 48.629 1.00 18.41 267 PRO B C 1
ATOM 5443 O O . PRO B 1 267 ? 24.835 -5.303 48.563 1.00 18.47 267 PRO B O 1
ATOM 5447 N N . ASP B 1 268 ? 24.096 -7.343 47.901 1.00 17.90 268 ASP B N 1
ATOM 5448 C CA . ASP B 1 268 ? 25.074 -7.524 46.824 1.00 17.19 268 ASP B CA 1
ATOM 5449 C C . ASP B 1 268 ? 24.582 -6.806 45.565 1.00 16.71 268 ASP B C 1
ATOM 5450 O O . ASP B 1 268 ? 25.375 -6.325 44.753 1.00 16.31 268 ASP B O 1
ATOM 5455 N N . ILE B 1 269 ? 23.264 -6.762 45.416 1.00 15.98 269 ILE B N 1
ATOM 5456 C CA . ILE B 1 269 ? 22.624 -6.123 44.261 1.00 15.37 269 ILE B CA 1
ATOM 5457 C C . ILE B 1 269 ? 21.465 -5.271 44.774 1.00 15.15 269 ILE B C 1
ATOM 5458 O O . ILE B 1 269 ? 20.659 -5.733 45.587 1.00 15.39 269 ILE B O 1
ATOM 5463 N N . LEU B 1 270 ? 21.386 -4.030 44.300 1.00 14.57 270 LEU B N 1
ATOM 5464 C CA . LEU B 1 270 ? 20.361 -3.089 44.732 1.00 14.27 270 LEU B CA 1
ATOM 5465 C C . LEU B 1 270 ? 19.588 -2.544 43.536 1.00 14.38 270 LEU B C 1
ATOM 5466 O O . LEU B 1 270 ? 20.196 -2.005 42.598 1.00 14.68 270 LEU B O 1
ATOM 5471 N N . CYS B 1 271 ? 18.264 -2.675 43.578 1.00 13.91 271 CYS B N 1
ATOM 5472 C CA . CYS B 1 271 ? 17.399 -2.163 42.520 1.00 14.21 271 CYS B CA 1
ATOM 5473 C C . CYS B 1 271 ? 16.709 -0.872 42.957 1.00 13.76 271 CYS B C 1
ATOM 5474 O O . CYS B 1 271 ? 16.144 -0.799 44.060 1.00 13.95 271 CYS B O 1
ATOM 5477 N N . LEU B 1 272 ? 16.734 0.124 42.071 1.00 13.96 272 LEU B N 1
ATOM 5478 C CA . LEU B 1 272 ? 16.121 1.429 42.304 1.00 14.19 272 LEU B CA 1
ATOM 5479 C C . LEU B 1 272 ? 15.253 1.869 41.119 1.00 14.54 272 LEU B C 1
ATOM 5480 O O . LEU B 1 272 ? 15.513 1.506 39.978 1.00 13.58 272 LEU B O 1
ATOM 5485 N N . GLY B 1 273 ? 14.230 2.665 41.409 1.00 15.30 273 GLY B N 1
ATOM 5486 C CA . GLY B 1 273 ? 13.331 3.181 40.385 1.00 15.83 273 GLY B CA 1
ATOM 5487 C C . GLY B 1 273 ? 12.406 4.233 40.978 1.00 16.61 273 GLY B C 1
ATOM 5488 O O . GLY B 1 273 ? 12.826 5.008 41.836 1.00 17.12 273 GLY B O 1
ATOM 5513 N N . ALA B 1 275 ? 10.963 6.796 42.619 1.00 16.73 275 ALA B N 1
ATOM 5514 C CA . ALA B 1 275 ? 11.378 8.132 43.052 1.00 17.02 275 ALA B CA 1
ATOM 5515 C C . ALA B 1 275 ? 12.759 8.586 42.549 1.00 16.55 275 ALA B C 1
ATOM 5516 O O . ALA B 1 275 ? 13.151 9.730 42.765 1.00 15.93 275 ALA B O 1
ATOM 5518 N N . LEU B 1 276 ? 13.471 7.701 41.860 1.00 16.13 276 LEU B N 1
ATOM 5519 C CA . LEU B 1 276 ? 14.779 8.023 41.283 1.00 15.85 276 LEU B CA 1
ATOM 5520 C C . LEU B 1 276 ? 14.771 9.335 40.478 1.00 16.00 276 LEU B C 1
ATOM 5521 O O . LEU B 1 276 ? 15.664 10.165 40.642 1.00 15.31 276 LEU B O 1
ATOM 5526 N N . THR B 1 277 ? 13.765 9.531 39.622 1.00 16.35 277 THR B N 1
ATOM 5527 C CA . THR B 1 277 ? 13.636 10.763 38.830 1.00 16.64 277 THR B CA 1
ATOM 5528 C C . THR B 1 277 ? 12.716 11.824 39.442 1.00 17.20 277 THR B C 1
ATOM 5529 O O . THR B 1 277 ? 12.319 12.771 38.750 1.00 16.62 277 THR B O 1
ATOM 5533 N N . GLY B 1 278 ? 12.339 11.654 40.703 1.00 17.84 278 GLY B N 1
ATOM 5534 C CA . GLY B 1 278 ? 11.368 12.544 41.316 1.00 18.35 278 GLY B CA 1
ATOM 5535 C C . GLY B 1 278 ? 9.997 12.357 40.675 1.00 18.41 278 GLY B C 1
ATOM 5536 O O . GLY B 1 278 ? 9.157 13.267 40.672 1.00 19.61 278 GLY B O 1
ATOM 5537 N N . GLY B 1 279 ? 9.769 11.180 40.102 1.00 18.27 279 GLY B N 1
ATOM 5538 C CA . GLY B 1 279 ? 8.502 10.883 39.459 1.00 18.25 279 GLY B CA 1
ATOM 5539 C C . GLY B 1 279 ? 8.164 11.784 38.282 1.00 18.10 279 GLY B C 1
ATOM 5540 O O . GLY B 1 279 ? 7.018 12.187 38.113 1.00 18.35 279 GLY B O 1
ATOM 5541 N N . THR B 1 280 ? 9.161 12.110 37.472 1.00 17.54 280 THR B N 1
ATOM 5542 C CA . THR B 1 280 ? 8.940 12.935 36.287 1.00 17.69 280 THR B CA 1
ATOM 5543 C C . THR B 1 280 ? 8.808 12.093 35.030 1.00 17.22 280 THR B C 1
ATOM 5544 O O . THR B 1 280 ? 8.105 12.452 34.078 1.00 17.12 280 THR B O 1
ATOM 5548 N N . MET B 1 281 ? 9.514 10.971 35.029 1.00 16.71 281 MET B N 1
ATOM 5549 C CA . MET B 1 281 ? 9.576 10.080 33.881 1.00 16.66 281 MET B CA 1
ATOM 5550 C C . MET B 1 281 ? 10.251 8.785 34.312 1.00 16.44 281 MET B C 1
ATOM 5551 O O . MET B 1 281 ? 10.838 8.708 35.389 1.00 15.96 281 MET B O 1
ATOM 5556 N N . THR B 1 282 ? 10.181 7.761 33.478 1.00 16.17 282 THR B N 1
ATOM 5557 C CA . THR B 1 282 ? 10.708 6.466 33.885 1.00 16.15 282 THR B CA 1
ATOM 5558 C C . THR B 1 282 ? 12.228 6.370 33.772 1.00 15.17 282 THR B C 1
ATOM 5559 O O . THR B 1 282 ? 12.828 6.870 32.828 1.00 14.95 282 THR B O 1
ATOM 5563 N N . LEU B 1 283 ? 12.830 5.729 34.770 1.00 14.28 283 LEU B N 1
ATOM 5564 C CA . LEU B 1 283 ? 14.253 5.421 34.797 1.00 14.17 283 LEU B CA 1
ATOM 5565 C C . LEU B 1 283 ? 14.448 4.447 35.944 1.00 14.20 283 LEU B C 1
ATOM 5566 O O . LEU B 1 283 ? 13.696 4.473 36.918 1.00 14.80 283 LEU B O 1
ATOM 5571 N N . SER B 1 284 ? 15.455 3.594 35.838 1.00 13.82 284 SER B N 1
ATOM 5572 C CA . SER B 1 284 ? 15.767 2.672 36.920 1.00 13.53 284 SER B CA 1
ATOM 5573 C C . SER B 1 284 ? 17.267 2.481 36.982 1.00 13.65 284 SER B C 1
ATOM 5574 O O . SER B 1 284 ? 17.998 2.908 36.088 1.00 14.28 284 SER B O 1
ATOM 5577 N N . ALA B 1 285 ? 17.731 1.843 38.048 1.00 13.41 285 ALA B N 1
ATOM 5578 C CA . ALA B 1 285 ? 19.154 1.553 38.182 1.00 13.70 285 ALA B CA 1
ATOM 5579 C C . ALA B 1 285 ? 19.322 0.299 39.007 1.00 13.90 285 ALA B C 1
ATOM 5580 O O . ALA B 1 285 ? 18.580 0.061 39.958 1.00 13.98 285 ALA B O 1
ATOM 5582 N N . THR B 1 286 ? 20.304 -0.504 38.620 1.00 13.93 286 THR B N 1
ATOM 5583 C CA . THR B 1 286 ? 20.674 -1.672 39.380 1.00 14.00 286 THR B CA 1
ATOM 5584 C C . THR B 1 286 ? 22.149 -1.555 39.701 1.00 14.58 286 THR B C 1
ATOM 5585 O O . THR B 1 286 ? 22.984 -1.496 38.805 1.00 14.39 286 THR B O 1
ATOM 5589 N N . LEU B 1 287 ? 22.460 -1.487 40.990 1.00 14.66 287 LEU B N 1
ATOM 5590 C CA . LEU B 1 287 ? 23.846 -1.392 41.430 1.00 15.42 287 LEU B CA 1
ATOM 5591 C C . LEU B 1 287 ? 24.327 -2.725 41.960 1.00 15.94 287 LEU B C 1
ATOM 5592 O O . LEU B 1 287 ? 23.565 -3.488 42.557 1.00 15.48 287 LEU B O 1
ATOM 5597 N N . THR B 1 288 ? 25.597 -3.018 41.728 1.00 16.71 288 THR B N 1
ATOM 5598 C CA . THR B 1 288 ? 26.180 -4.210 42.304 1.00 17.37 288 THR B CA 1
ATOM 5599 C C . THR B 1 288 ? 27.631 -3.980 42.709 1.00 17.97 288 THR B C 1
ATOM 5600 O O . THR B 1 288 ? 28.139 -2.866 42.629 1.00 17.05 288 THR B O 1
ATOM 5604 N N . THR B 1 289 ? 28.275 -5.048 43.152 1.00 19.18 289 THR B N 1
ATOM 5605 C CA . THR B 1 289 ? 29.659 -4.983 43.584 1.00 20.24 289 THR B CA 1
ATOM 5606 C C . THR B 1 289 ? 30.626 -5.256 42.454 1.00 21.14 289 THR B C 1
ATOM 5607 O O . THR B 1 289 ? 30.272 -5.789 41.404 1.00 20.69 289 THR B O 1
ATOM 5611 N N . ARG B 1 290 ? 31.877 -4.909 42.712 1.00 22.56 290 ARG B N 1
ATOM 5612 C CA . ARG B 1 290 ? 32.941 -5.164 41.778 1.00 23.60 290 ARG B CA 1
ATOM 5613 C C . ARG B 1 290 ? 33.096 -6.665 41.596 1.00 23.47 290 ARG B C 1
ATOM 5614 O O . ARG B 1 290 ? 33.315 -7.128 40.484 1.00 23.78 290 ARG B O 1
ATOM 5622 N N . GLU B 1 291 ? 32.964 -7.421 42.688 1.00 23.87 291 GLU B N 1
ATOM 5623 C CA . GLU B 1 291 ? 33.081 -8.884 42.635 1.00 24.41 291 GLU B CA 1
ATOM 5624 C C . GLU B 1 291 ? 32.082 -9.444 41.626 1.00 23.67 291 GLU B C 1
ATOM 5625 O O . GLU B 1 291 ? 32.440 -10.238 40.761 1.00 23.59 291 GLU B O 1
ATOM 5631 N N . VAL B 1 292 ? 30.829 -9.008 41.721 1.00 22.89 292 VAL B N 1
ATOM 5632 C CA . VAL B 1 292 ? 29.804 -9.472 40.787 1.00 22.51 292 VAL B CA 1
ATOM 5633 C C . VAL B 1 292 ? 30.058 -8.996 39.344 1.00 22.44 292 VAL B C 1
ATOM 5634 O O . VAL B 1 292 ? 30.033 -9.794 38.403 1.00 21.92 292 VAL B O 1
ATOM 5638 N N . ALA B 1 293 ? 30.301 -7.703 39.172 1.00 22.35 293 ALA B N 1
ATOM 5639 C CA . ALA B 1 293 ? 30.455 -7.128 37.836 1.00 23.13 293 ALA B CA 1
ATOM 5640 C C . ALA B 1 293 ? 31.645 -7.722 37.084 1.00 23.67 293 ALA B C 1
ATOM 5641 O O . ALA B 1 293 ? 31.546 -8.029 35.893 1.00 23.73 293 ALA B O 1
ATOM 5643 N N . GLU B 1 294 ? 32.758 -7.910 37.786 1.00 24.50 294 GLU B N 1
ATOM 5644 C CA . GLU B 1 294 ? 33.960 -8.475 37.167 1.00 25.26 294 GLU B CA 1
ATOM 5645 C C . GLU B 1 294 ? 33.814 -9.967 36.879 1.00 25.13 294 GLU B C 1
ATOM 5646 O O . GLU B 1 294 ? 34.214 -10.440 35.821 1.00 25.07 294 GLU B O 1
ATOM 5652 N N . THR B 1 295 ? 33.232 -10.712 37.812 1.00 25.06 295 THR B N 1
ATOM 5653 C CA . THR B 1 295 ? 33.051 -12.139 37.606 1.00 25.23 295 THR B CA 1
ATOM 5654 C C . THR B 1 295 ? 32.240 -12.391 36.336 1.00 25.14 295 THR B C 1
ATOM 5655 O O . THR B 1 295 ? 32.595 -13.235 35.521 1.00 24.75 295 THR B O 1
ATOM 5659 N N . ILE B 1 296 ? 31.152 -11.649 36.162 1.00 25.32 296 ILE B N 1
ATOM 5660 C CA . ILE B 1 296 ? 30.320 -11.829 34.980 1.00 25.78 296 ILE B CA 1
ATOM 5661 C C . ILE B 1 296 ? 31.128 -11.565 33.699 1.00 26.44 296 ILE B C 1
ATOM 5662 O O . ILE B 1 296 ? 31.074 -12.349 32.761 1.00 26.55 296 ILE B O 1
ATOM 5667 N N . SER B 1 297 ? 31.882 -10.470 33.677 1.00 27.48 297 SER B N 1
ATOM 5668 C CA . SER B 1 297 ? 32.652 -10.090 32.488 1.00 28.55 297 SER B CA 1
ATOM 5669 C C . SER B 1 297 ? 33.783 -11.069 32.168 1.00 29.34 297 SER B C 1
ATOM 5670 O O . SER B 1 297 ? 34.259 -11.120 31.032 1.00 29.19 297 SER B O 1
ATOM 5673 N N . ASN B 1 298 ? 34.210 -11.841 33.165 1.00 30.29 298 ASN B N 1
ATOM 5674 C CA . ASN B 1 298 ? 35.288 -12.811 32.971 1.00 31.14 298 ASN B CA 1
ATOM 5675 C C . ASN B 1 298 ? 34.773 -14.170 32.513 1.00 31.71 298 ASN B C 1
ATOM 5676 O O . ASN B 1 298 ? 35.551 -15.033 32.101 1.00 32.31 298 ASN B O 1
ATOM 5681 N N . GLY B 1 299 ? 33.461 -14.358 32.587 1.00 32.01 299 GLY B N 1
ATOM 5682 C CA . GLY B 1 299 ? 32.847 -15.588 32.132 1.00 32.25 299 GLY B CA 1
ATOM 5683 C C . GLY B 1 299 ? 32.771 -15.640 30.618 1.00 32.45 299 GLY B C 1
ATOM 5684 O O . GLY B 1 299 ? 33.246 -14.737 29.927 1.00 32.18 299 GLY B O 1
ATOM 5685 N N . GLU B 1 300 ? 32.173 -16.718 30.123 1.00 32.66 300 GLU B N 1
ATOM 5686 C CA . GLU B 1 300 ? 31.972 -16.976 28.701 1.00 33.03 300 GLU B CA 1
ATOM 5687 C C . GLU B 1 300 ? 31.647 -15.790 27.827 1.00 32.46 300 GLU B C 1
ATOM 5688 O O . GLU B 1 300 ? 32.351 -15.490 26.865 1.00 32.74 300 GLU B O 1
ATOM 5694 N N . ALA B 1 301 ? 30.517 -15.170 28.141 1.00 31.59 301 ALA B N 1
ATOM 5695 C CA . ALA B 1 301 ? 29.967 -14.086 27.340 1.00 30.82 301 ALA B CA 1
ATOM 5696 C C . ALA B 1 301 ? 30.914 -12.898 27.197 1.00 30.13 301 ALA B C 1
ATOM 5697 O O . ALA B 1 301 ? 30.816 -12.133 26.237 1.00 30.04 301 ALA B O 1
ATOM 5699 N N . GLY B 1 302 ? 31.818 -12.730 28.157 1.00 28.98 302 GLY B N 1
ATOM 5700 C CA . GLY B 1 302 ? 32.761 -11.626 28.123 1.00 28.35 302 GLY B CA 1
ATOM 5701 C C . GLY B 1 302 ? 32.151 -10.306 28.565 1.00 27.72 302 GLY B C 1
ATOM 5702 O O . GLY B 1 302 ? 32.818 -9.271 28.542 1.00 28.12 302 GLY B O 1
ATOM 5703 N N . CYS B 1 303 ? 30.889 -10.335 28.987 1.00 26.44 303 CYS B N 1
ATOM 5704 C CA . CYS B 1 303 ? 30.208 -9.119 29.418 1.00 25.98 303 CYS B CA 1
ATOM 5705 C C . CYS B 1 303 ? 28.887 -9.461 30.086 1.00 24.94 303 CYS B C 1
ATOM 5706 O O . CYS B 1 303 ? 28.451 -10.611 30.049 1.00 24.62 303 CYS B O 1
ATOM 5709 N N . PHE B 1 304 ? 28.260 -8.464 30.707 1.00 24.01 304 PHE B N 1
ATOM 5710 C CA . PHE B 1 304 ? 26.917 -8.637 31.240 1.00 23.63 304 PHE B CA 1
ATOM 5711 C C . PHE B 1 304 ? 25.963 -8.461 30.059 1.00 23.36 304 PHE B C 1
ATOM 5712 O O . PHE B 1 304 ? 25.931 -7.413 29.415 1.00 22.96 304 PHE B O 1
ATOM 5720 N N . MET B 1 305 ? 25.185 -9.492 29.786 1.00 23.01 305 MET B N 1
ATOM 5721 C CA . MET B 1 305 ? 24.384 -9.544 28.573 1.00 22.89 305 MET B CA 1
ATOM 5722 C C . MET B 1 305 ? 23.053 -8.803 28.644 1.00 22.15 305 MET B C 1
ATOM 5723 O O . MET B 1 305 ? 21.995 -9.413 28.583 1.00 22.19 305 MET B O 1
ATOM 5728 N N . HIS B 1 306 ? 23.119 -7.482 28.741 1.00 21.34 306 HIS B N 1
ATOM 5729 C CA . HIS B 1 306 ? 21.918 -6.648 28.737 1.00 20.86 306 HIS B CA 1
ATOM 5730 C C . HIS B 1 306 ? 22.292 -5.273 28.225 1.00 20.20 306 HIS B C 1
ATOM 5731 O O . HIS B 1 306 ? 23.443 -4.859 28.347 1.00 20.48 306 HIS B O 1
ATOM 5738 N N . GLY B 1 307 ? 21.326 -4.563 27.651 1.00 19.57 307 GLY B N 1
ATOM 5739 C CA . GLY B 1 307 ? 21.577 -3.225 27.143 1.00 19.28 307 GLY B CA 1
ATOM 5740 C C . GLY B 1 307 ? 20.374 -2.650 26.424 1.00 18.63 307 GLY B C 1
ATOM 5741 O O . GLY B 1 307 ? 20.279 -2.748 25.196 1.00 18.87 307 GLY B O 1
ATOM 5742 N N . PRO B 1 308 ? 19.457 -2.041 27.170 1.00 17.97 308 PRO B N 1
ATOM 5743 C CA . PRO B 1 308 ? 18.241 -1.468 26.580 1.00 17.36 308 PRO B CA 1
ATOM 5744 C C . PRO B 1 308 ? 18.543 -0.291 25.648 1.00 15.90 308 PRO B C 1
ATOM 5745 O O . PRO B 1 308 ? 19.508 0.445 25.846 1.00 15.49 308 PRO B O 1
ATOM 5749 N N . THR B 1 309 ? 17.713 -0.130 24.623 1.00 15.36 309 THR B N 1
ATOM 5750 C CA . THR B 1 309 ? 17.906 0.937 23.651 1.00 14.82 309 THR B CA 1
ATOM 5751 C C . THR B 1 309 ? 18.151 2.304 24.262 1.00 14.57 309 THR B C 1
ATOM 5752 O O . THR B 1 309 ? 19.054 3.031 23.836 1.00 14.02 309 THR B O 1
ATOM 5756 N N . PHE B 1 310 ? 17.323 2.677 25.232 1.00 13.33 310 PHE B N 1
ATOM 5757 C CA . PHE B 1 310 ? 17.397 4.003 25.827 1.00 13.39 310 PHE B CA 1
ATOM 5758 C C . PHE B 1 310 ? 18.237 4.050 27.098 1.00 13.09 310 PHE B C 1
ATOM 5759 O O . PHE B 1 310 ? 18.094 4.965 27.907 1.00 13.18 310 PHE B O 1
ATOM 5767 N N . MET B 1 311 ? 19.107 3.064 27.262 1.00 13.34 311 MET B N 1
ATOM 5768 C CA . MET B 1 311 ? 19.981 3.006 28.419 1.00 13.52 311 MET B CA 1
ATOM 5769 C C . MET B 1 311 ? 20.695 4.341 28.604 1.00 13.55 311 MET B C 1
ATOM 5770 O O . MET B 1 311 ? 21.228 4.907 27.650 1.00 13.03 311 MET B O 1
ATOM 5775 N N . GLY B 1 312 ? 20.712 4.847 29.831 1.00 13.94 312 GLY B N 1
ATOM 5776 C CA . GLY B 1 312 ? 21.410 6.079 30.133 1.00 14.09 312 GLY B CA 1
ATOM 5777 C C . GLY B 1 312 ? 20.765 7.353 29.615 1.00 14.70 312 GLY B C 1
ATOM 5778 O O . GLY B 1 312 ? 21.393 8.411 29.633 1.00 14.53 312 GLY B O 1
ATOM 5779 N N . ASN B 1 313 ? 19.506 7.274 29.194 1.00 14.36 313 ASN B N 1
ATOM 5780 C CA . ASN B 1 313 ? 18.813 8.429 28.636 1.00 14.76 313 ASN B CA 1
ATOM 5781 C C . ASN B 1 313 ? 19.183 9.745 29.315 1.00 15.05 313 ASN B C 1
ATOM 5782 O O . ASN B 1 313 ? 18.865 9.943 30.485 1.00 15.18 313 ASN B O 1
ATOM 5787 N N . PRO B 1 314 ? 19.878 10.629 28.599 1.00 15.51 314 PRO B N 1
ATOM 5788 C CA . PRO B 1 314 ? 20.266 11.930 29.144 1.00 15.67 314 PRO B CA 1
ATOM 5789 C C . PRO B 1 314 ? 19.141 12.695 29.843 1.00 15.72 314 PRO B C 1
ATOM 5790 O O . PRO B 1 314 ? 19.376 13.190 30.933 1.00 15.92 314 PRO B O 1
ATOM 5794 N N . LEU B 1 315 ? 17.955 12.766 29.253 1.00 15.35 315 LEU B N 1
ATOM 5795 C CA . LEU B 1 315 ? 16.883 13.537 29.867 1.00 15.46 315 LEU B CA 1
ATOM 5796 C C . LEU B 1 315 ? 16.488 12.971 31.231 1.00 15.15 315 LEU B C 1
ATOM 5797 O O . LEU B 1 315 ? 16.416 13.710 32.205 1.00 15.23 315 LEU B O 1
ATOM 5802 N N . ALA B 1 316 ? 16.259 11.669 31.308 1.00 15.27 316 ALA B N 1
ATOM 5803 C CA . ALA B 1 316 ? 15.850 11.042 32.566 1.00 15.35 316 ALA B CA 1
ATOM 5804 C C . ALA B 1 316 ? 16.965 11.147 33.600 1.00 15.29 316 ALA B C 1
ATOM 5805 O O . ALA B 1 316 ? 16.707 11.352 34.785 1.00 15.72 316 ALA B O 1
ATOM 5807 N N . CYS B 1 317 ? 18.212 11.008 33.154 1.00 15.56 317 CYS B N 1
ATOM 5808 C CA . CYS B 1 317 ? 19.350 11.134 34.063 1.00 15.82 317 CYS B CA 1
ATOM 5809 C C . CYS B 1 317 ? 19.450 12.548 34.643 1.00 15.89 317 CYS B C 1
ATOM 5810 O O . CYS B 1 317 ? 19.784 12.717 35.815 1.00 16.37 317 CYS B O 1
ATOM 5813 N N . ALA B 1 318 ? 19.145 13.558 33.832 1.00 15.76 318 ALA B N 1
ATOM 5814 C CA . ALA B 1 318 ? 19.177 14.947 34.290 1.00 15.96 318 ALA B CA 1
ATOM 5815 C C . ALA B 1 318 ? 18.098 15.190 35.353 1.00 15.99 318 ALA B C 1
ATOM 5816 O O . ALA B 1 318 ? 18.327 15.871 36.348 1.00 15.96 318 ALA B O 1
ATOM 5818 N N . ALA B 1 319 ? 16.923 14.617 35.130 1.00 15.95 319 ALA B N 1
ATOM 5819 C CA . ALA B 1 319 ? 15.828 14.726 36.087 1.00 16.38 319 ALA B CA 1
ATOM 5820 C C . ALA B 1 319 ? 16.210 14.044 37.401 1.00 16.71 319 ALA B C 1
ATOM 5821 O O . ALA B 1 319 ? 16.031 14.620 38.484 1.00 17.84 319 ALA B O 1
ATOM 5823 N N . ALA B 1 320 ? 16.747 12.830 37.318 1.00 16.73 320 ALA B N 1
ATOM 5824 C CA . ALA B 1 320 ? 17.161 12.096 38.508 1.00 16.92 320 ALA B CA 1
ATOM 5825 C C . ALA B 1 320 ? 18.238 12.863 39.277 1.00 17.42 320 ALA B C 1
ATOM 5826 O O . ALA B 1 320 ? 18.198 12.946 40.503 1.00 16.99 320 ALA B O 1
ATOM 5828 N N . ASN B 1 321 ? 19.197 13.434 38.555 1.00 18.21 321 ASN B N 1
ATOM 5829 C CA . ASN B 1 321 ? 20.231 14.245 39.190 1.00 19.02 321 ASN B CA 1
ATOM 5830 C C . ASN B 1 321 ? 19.638 15.414 39.985 1.00 19.24 321 ASN B C 1
ATOM 5831 O O . ASN B 1 321 ? 20.080 15.675 41.111 1.00 20.14 321 ASN B O 1
ATOM 5836 N N . ALA B 1 322 ? 18.635 16.091 39.421 1.00 19.85 322 ALA B N 1
ATOM 5837 C CA . ALA B 1 322 ? 18.009 17.254 40.068 1.00 20.17 322 ALA B CA 1
ATOM 5838 C C . ALA B 1 322 ? 17.261 16.795 41.310 1.00 20.31 322 ALA B C 1
ATOM 5839 O O . ALA B 1 322 ? 17.236 17.488 42.335 1.00 20.36 322 ALA B O 1
ATOM 5841 N N . SER B 1 323 ? 16.689 15.600 41.223 1.00 19.90 323 SER B N 1
ATOM 5842 C CA . SER B 1 323 ? 15.936 15.051 42.331 1.00 19.81 323 SER B CA 1
ATOM 5843 C C . SER B 1 323 ? 16.884 14.710 43.477 1.00 20.07 323 SER B C 1
ATOM 5844 O O . SER B 1 323 ? 16.634 15.084 44.629 1.00 19.94 323 SER B O 1
ATOM 5847 N N . LEU B 1 324 ? 17.994 14.046 43.159 1.00 20.27 324 LEU B N 1
ATOM 5848 C CA . LEU B 1 324 ? 18.969 13.664 44.173 1.00 21.18 324 LEU B CA 1
ATOM 5849 C C . LEU B 1 324 ? 19.589 14.914 44.806 1.00 21.70 324 LEU B C 1
ATOM 5850 O O . LEU B 1 324 ? 19.861 14.931 46.001 1.00 22.21 324 LEU B O 1
ATOM 5855 N N . ALA B 1 325 ? 19.805 15.955 44.004 1.00 22.51 325 ALA B N 1
ATOM 5856 C CA . ALA B 1 325 ? 20.370 17.202 44.510 1.00 22.95 325 ALA B CA 1
ATOM 5857 C C . ALA B 1 325 ? 19.460 17.809 45.583 1.00 23.38 325 ALA B C 1
ATOM 5858 O O . ALA B 1 325 ? 19.949 18.368 46.570 1.00 23.39 325 ALA B O 1
ATOM 5860 N N . ILE B 1 326 ? 18.145 17.699 45.398 1.00 23.17 326 ILE B N 1
ATOM 5861 C CA . ILE B 1 326 ? 17.206 18.195 46.402 1.00 23.61 326 ILE B CA 1
ATOM 5862 C C . ILE B 1 326 ? 17.382 17.395 47.693 1.00 23.90 326 ILE B C 1
ATOM 5863 O O . ILE B 1 326 ? 17.431 17.969 48.786 1.00 23.91 326 ILE B O 1
ATOM 5868 N N . LEU B 1 327 ? 17.491 16.073 47.563 1.00 24.21 327 LEU B N 1
ATOM 5869 C CA . LEU B 1 327 ? 17.677 15.195 48.719 1.00 24.75 327 LEU B CA 1
ATOM 5870 C C . LEU B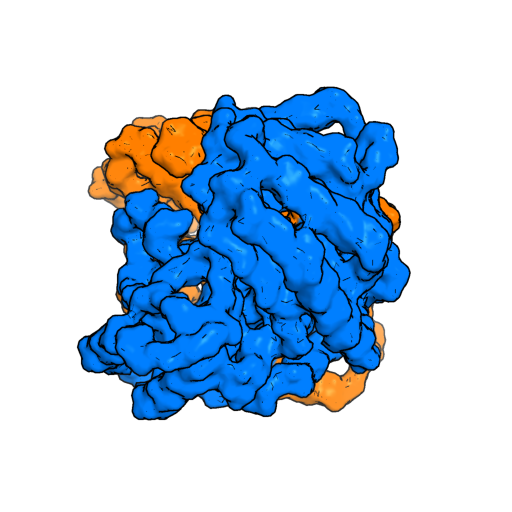 1 327 ? 19.008 15.443 49.447 1.00 25.93 327 LEU B C 1
ATOM 5871 O O . LEU B 1 327 ? 19.087 15.239 50.661 1.00 25.64 327 LEU B O 1
ATOM 5876 N N . GLU B 1 328 ? 20.038 15.873 48.714 1.00 27.45 328 GLU B N 1
ATOM 5877 C CA . GLU B 1 328 ? 21.356 16.166 49.301 1.00 29.07 328 GLU B CA 1
ATOM 5878 C C . GLU B 1 328 ? 21.291 17.201 50.434 1.00 29.64 328 GLU B C 1
ATOM 5879 O O . GLU B 1 328 ? 22.125 17.183 51.331 1.00 30.40 328 GLU B O 1
ATOM 5885 N N . SER B 1 329 ? 20.305 18.092 50.398 1.00 30.43 329 SER B N 1
ATOM 5886 C CA . SER B 1 329 ? 20.120 19.071 51.476 1.00 30.96 329 SER B CA 1
ATOM 5887 C C . SER B 1 329 ? 19.862 18.422 52.845 1.00 30.77 329 SER B C 1
ATOM 5888 O O . SER B 1 329 ? 20.060 19.055 53.888 1.00 31.10 329 SER B O 1
ATOM 5891 N N . GLY B 1 330 ? 19.415 17.167 52.852 1.00 30.14 330 GLY B N 1
ATOM 5892 C CA . GLY B 1 330 ? 19.060 16.495 54.093 1.00 29.39 330 GLY B CA 1
ATOM 5893 C C . GLY B 1 330 ? 17.679 16.890 54.621 1.00 28.78 330 GLY B C 1
ATOM 5894 O O . GLY B 1 330 ? 17.175 16.294 55.576 1.00 28.59 330 GLY B O 1
ATOM 5895 N N . ASP B 1 331 ? 17.046 17.878 53.997 1.00 27.97 331 ASP B N 1
ATOM 5896 C CA . ASP B 1 331 ? 15.747 18.359 54.462 1.00 27.64 331 ASP B CA 1
ATOM 5897 C C . ASP B 1 331 ? 14.674 17.261 54.523 1.00 26.68 331 ASP B C 1
ATOM 5898 O O . ASP B 1 331 ? 13.817 17.266 55.407 1.00 26.40 331 ASP B O 1
ATOM 5903 N N . TRP B 1 332 ? 14.695 16.340 53.566 1.00 25.76 332 TRP B N 1
ATOM 5904 C CA . TRP B 1 332 ? 13.717 15.246 53.544 1.00 24.97 332 TRP B CA 1
ATOM 5905 C C . TRP B 1 332 ? 13.573 14.510 54.887 1.00 25.09 332 TRP B C 1
ATOM 5906 O O . TRP B 1 332 ? 12.489 14.006 55.200 1.00 24.64 332 TRP B O 1
ATOM 5917 N N . GLN B 1 333 ? 14.645 14.444 55.679 1.00 25.15 333 GLN B N 1
ATOM 5918 C CA . GLN B 1 333 ? 14.604 13.718 56.955 1.00 25.42 333 GLN B CA 1
ATOM 5919 C C . GLN B 1 333 ? 13.582 14.311 57.907 1.00 25.27 333 GLN B C 1
ATOM 5920 O O . GLN B 1 333 ? 12.784 13.591 58.513 1.00 24.86 333 GLN B O 1
ATOM 5926 N N . GLN B 1 334 ? 13.639 15.631 58.053 1.00 25.51 334 GLN B N 1
ATOM 5927 C CA . GLN B 1 334 ? 12.724 16.342 58.937 1.00 25.75 334 GLN B CA 1
ATOM 5928 C C . GLN B 1 334 ? 11.308 16.295 58.371 1.00 25.00 334 GLN B C 1
ATOM 5929 O O . GLN B 1 334 ? 10.341 16.112 59.115 1.00 24.78 334 GLN B O 1
ATOM 5935 N N . GLN B 1 335 ? 11.201 16.412 57.049 1.00 23.98 335 GLN B N 1
ATOM 5936 C CA . GLN B 1 335 ? 9.914 16.408 56.368 1.00 23.51 335 GLN B CA 1
ATOM 5937 C C . GLN B 1 335 ? 9.217 15.073 56.578 1.00 22.53 335 GLN B C 1
ATOM 5938 O O . GLN B 1 335 ? 8.047 15.020 56.951 1.00 21.84 335 GLN B O 1
ATOM 5944 N N . VAL B 1 336 ? 9.955 13.997 56.345 1.00 22.06 336 VAL B N 1
ATOM 5945 C CA . VAL B 1 336 ? 9.426 12.648 56.507 1.00 22.11 336 VAL B CA 1
ATOM 5946 C C . VAL B 1 336 ? 9.121 12.353 57.984 1.00 22.32 336 VAL B C 1
ATOM 5947 O O . VAL B 1 336 ? 8.088 11.765 58.300 1.00 22.01 336 VAL B O 1
ATOM 5951 N N . ALA B 1 337 ? 10.008 12.777 58.882 1.00 22.37 337 ALA B N 1
ATOM 5952 C CA . ALA B 1 337 ? 9.792 12.587 60.316 1.00 22.61 337 ALA B CA 1
ATOM 5953 C C . ALA B 1 337 ? 8.489 13.261 60.761 1.00 22.60 337 ALA B C 1
ATOM 5954 O O . ALA B 1 337 ? 7.708 12.684 61.512 1.00 22.79 337 ALA B O 1
ATOM 5956 N N . ASP B 1 338 ? 8.260 14.484 60.294 1.00 22.84 338 ASP B N 1
ATOM 5957 C CA . ASP B 1 338 ? 7.047 15.218 60.649 1.00 22.97 338 ASP B CA 1
ATOM 5958 C C . ASP B 1 338 ? 5.805 14.546 60.080 1.00 22.64 338 ASP B C 1
ATOM 5959 O O . ASP B 1 338 ? 4.767 14.485 60.737 1.00 22.48 338 ASP B O 1
ATOM 5964 N N . ILE B 1 339 ? 5.906 14.061 58.847 1.00 22.12 339 ILE B N 1
ATOM 5965 C CA . ILE B 1 339 ? 4.785 13.381 58.209 1.00 21.99 339 ILE B CA 1
ATOM 5966 C C . ILE B 1 339 ? 4.454 12.117 58.995 1.00 21.71 339 ILE B C 1
ATOM 5967 O O . ILE B 1 339 ? 3.291 11.846 59.278 1.00 21.57 339 ILE B O 1
ATOM 5972 N N . GLU B 1 340 ? 5.491 11.382 59.373 1.00 22.09 340 GLU B N 1
ATOM 5973 C CA . GLU B 1 340 ? 5.328 10.197 60.188 1.00 22.49 340 GLU B CA 1
ATOM 5974 C C . GLU B 1 340 ? 4.538 10.501 61.489 1.00 22.79 340 GLU B C 1
ATOM 5975 O O . GLU B 1 340 ? 3.562 9.827 61.768 1.00 22.45 340 GLU B O 1
ATOM 5981 N N . VAL B 1 341 ? 4.942 11.511 62.267 1.00 23.40 341 VAL B N 1
ATOM 5982 C CA . VAL B 1 341 ? 4.233 11.850 63.517 1.00 23.69 341 VAL B CA 1
ATOM 5983 C C . VAL B 1 341 ? 2.764 12.222 63.252 1.00 23.57 341 VAL B C 1
ATOM 5984 O O . VAL B 1 341 ? 1.865 11.786 63.985 1.00 23.40 341 VAL B O 1
ATOM 5988 N N . GLN B 1 342 ? 2.513 12.999 62.198 1.00 23.30 342 GLN B N 1
ATOM 5989 C CA . GLN B 1 342 ? 1.150 13.416 61.869 1.00 23.42 342 GLN B CA 1
ATOM 5990 C C . GLN B 1 342 ? 0.304 12.205 61.424 1.00 23.25 342 GLN B C 1
ATOM 5991 O O . GLN B 1 342 ? -0.880 12.115 61.750 1.00 22.02 342 GLN B O 1
ATOM 5997 N N . LEU B 1 343 ? 0.914 11.279 60.681 1.00 23.12 343 LEU B N 1
ATOM 5998 C CA . LEU B 1 343 ? 0.186 10.099 60.219 1.00 23.34 343 LEU B CA 1
ATOM 5999 C C . LEU B 1 343 ? -0.212 9.229 61.411 1.00 23.50 343 LEU B C 1
ATOM 6000 O O . LEU B 1 343 ? -1.354 8.799 61.507 1.00 23.06 343 LEU B O 1
ATOM 6005 N N . ARG B 1 344 ? 0.726 8.986 62.323 1.00 24.27 344 ARG B N 1
ATOM 6006 C CA . ARG B 1 344 ? 0.435 8.179 63.512 1.00 25.24 344 ARG B CA 1
ATOM 6007 C C . ARG B 1 344 ? -0.706 8.811 64.328 1.00 24.93 344 ARG B C 1
ATOM 6008 O O . ARG B 1 344 ? -1.670 8.142 64.698 1.00 25.14 344 ARG B O 1
ATOM 6016 N N . GLU B 1 345 ? -0.597 10.111 64.585 1.00 24.92 345 GLU B N 1
ATOM 6017 C CA . GLU B 1 345 ? -1.583 10.819 65.404 1.00 24.38 345 GLU B CA 1
ATOM 6018 C C . GLU B 1 345 ? -2.971 10.877 64.768 1.00 24.38 345 GLU B C 1
ATOM 6019 O O . GLU B 1 345 ? -3.978 10.642 65.439 1.00 24.46 345 GLU B O 1
ATOM 6025 N N . GLN B 1 346 ? -3.023 11.160 63.469 1.00 24.03 346 GLN B N 1
ATOM 6026 C CA . GLN B 1 346 ? -4.301 11.373 62.784 1.00 23.78 346 GLN B CA 1
ATOM 6027 C C . GLN B 1 346 ? -4.982 10.104 62.230 1.00 23.71 346 GLN B C 1
ATOM 6028 O O . GLN B 1 346 ? -6.191 10.111 62.003 1.00 23.75 346 GLN B O 1
ATOM 6034 N N . LEU B 1 347 ? -4.230 9.024 62.031 1.00 23.44 347 LEU B N 1
ATOM 6035 C CA . LEU B 1 347 ? -4.841 7.769 61.593 1.00 23.34 347 LEU B CA 1
ATOM 6036 C C . LEU B 1 347 ? -5.217 6.937 62.809 1.00 23.66 347 LEU B C 1
ATOM 6037 O O . LEU B 1 347 ? -5.977 5.984 62.709 1.00 23.60 347 LEU B O 1
ATOM 6042 N N . ALA B 1 348 ? -4.719 7.334 63.972 1.00 24.50 348 ALA B N 1
ATOM 6043 C CA . ALA B 1 348 ? -4.995 6.570 65.186 1.00 24.86 348 ALA B CA 1
ATOM 6044 C C . ALA B 1 348 ? -6.489 6.358 65.453 1.00 25.31 348 ALA B C 1
ATOM 6045 O O . ALA B 1 348 ? -6.884 5.250 65.817 1.00 25.43 348 ALA B O 1
ATOM 6047 N N . PRO B 1 349 ? -7.322 7.388 65.291 1.00 26.22 349 PRO B N 1
ATOM 6048 C CA . PRO B 1 349 ? -8.765 7.251 65.535 1.00 26.35 349 PRO B CA 1
ATOM 6049 C C . PRO B 1 349 ? -9.423 6.204 64.654 1.00 26.75 349 PRO B C 1
ATOM 6050 O O . PRO B 1 349 ? -10.425 5.612 65.056 1.00 26.52 349 PRO B O 1
ATOM 6054 N N . ALA B 1 350 ? -8.871 5.977 63.465 1.00 26.89 350 ALA B N 1
ATOM 6055 C CA . ALA B 1 350 ? -9.403 4.950 62.580 1.00 27.18 350 ALA B CA 1
ATOM 6056 C C . ALA B 1 350 ? -9.385 3.535 63.233 1.00 27.67 350 ALA B C 1
ATOM 6057 O O . ALA B 1 350 ? -10.181 2.685 62.852 1.00 27.01 350 ALA B O 1
ATOM 6059 N N . ARG B 1 351 ? -8.506 3.281 64.212 1.00 28.54 351 ARG B N 1
ATOM 6060 C CA . ARG B 1 351 ? -8.441 1.962 64.870 1.00 29.60 351 ARG B CA 1
ATOM 6061 C C . ARG B 1 351 ? -9.739 1.590 65.577 1.00 30.04 351 ARG B C 1
ATOM 6062 O O . ARG B 1 351 ? -9.954 0.425 65.907 1.00 30.36 351 ARG B O 1
ATOM 6070 N N . ASP B 1 352 ? -10.607 2.571 65.795 1.00 30.63 352 ASP B N 1
ATOM 6071 C CA . ASP B 1 352 ? -11.861 2.323 66.494 1.00 31.01 352 ASP B CA 1
ATOM 6072 C C . ASP B 1 352 ? -13.034 2.233 65.542 1.00 30.71 352 ASP B C 1
ATOM 6073 O O . ASP B 1 352 ? -14.159 2.001 65.974 1.00 30.45 352 ASP B O 1
ATOM 6078 N N . ALA B 1 353 ? -12.781 2.421 64.250 1.00 30.38 353 ALA B N 1
ATOM 6079 C CA . ALA B 1 353 ? -13.848 2.352 63.258 1.00 30.13 353 ALA B CA 1
ATOM 6080 C C . ALA B 1 353 ? -14.231 0.887 63.022 1.00 30.12 353 ALA B C 1
ATOM 6081 O O . ALA B 1 353 ? -13.348 0.034 62.946 1.00 29.54 353 ALA B O 1
ATOM 6083 N N . GLU B 1 354 ? -15.544 0.615 62.934 1.00 30.46 354 GLU B N 1
ATOM 6084 C CA . GLU B 1 354 ? -16.096 -0.748 62.717 1.00 30.85 354 GLU B CA 1
ATOM 6085 C C . GLU B 1 354 ? -15.348 -1.400 61.504 1.00 30.09 354 GLU B C 1
ATOM 6086 O O . GLU B 1 354 ? -14.958 -2.560 61.592 1.00 30.07 354 GLU B O 1
ATOM 6097 N N . MET B 1 355 ? -15.126 -0.661 60.402 1.00 29.18 355 MET B N 1
ATOM 6098 C CA . MET B 1 355 ? -14.553 -1.219 59.147 1.00 28.14 355 MET B CA 1
ATOM 6099 C C . MET B 1 355 ? -13.030 -1.394 59.085 1.00 27.31 355 MET B C 1
ATOM 6100 O O . MET B 1 355 ? -12.505 -1.804 58.050 1.00 26.93 355 MET B O 1
ATOM 6105 N N . VAL B 1 356 ? -12.318 -1.078 60.160 1.00 26.38 356 VAL B N 1
ATOM 6106 C CA . VAL B 1 356 ? -10.856 -1.112 60.137 1.00 25.85 356 VAL B CA 1
ATOM 6107 C C . VAL B 1 356 ? -10.278 -2.318 60.862 1.00 25.54 356 VAL B C 1
ATOM 6108 O O . VAL B 1 356 ? -10.664 -2.606 61.999 1.00 25.42 356 VAL B O 1
ATOM 6112 N N . ALA B 1 357 ? -9.340 -2.999 60.203 1.00 25.22 357 ALA B N 1
ATOM 6113 C CA . ALA B 1 357 ? -8.653 -4.162 60.758 1.00 24.93 357 ALA B CA 1
ATOM 6114 C C . ALA B 1 357 ? -7.312 -3.803 61.414 1.00 24.75 357 ALA B C 1
ATOM 6115 O O . ALA B 1 357 ? -6.937 -4.387 62.431 1.00 24.79 357 ALA B O 1
ATOM 6117 N N . ASP B 1 358 ? -6.591 -2.842 60.838 1.00 24.42 358 ASP B N 1
ATOM 6118 C CA . ASP B 1 358 ? -5.269 -2.472 61.333 1.00 24.08 358 ASP B CA 1
ATOM 6119 C C . ASP B 1 358 ? -4.836 -1.104 60.802 1.00 23.74 358 ASP B C 1
ATOM 6120 O O . ASP B 1 358 ? -5.232 -0.711 59.711 1.00 23.17 358 ASP B O 1
ATOM 6125 N N . VAL B 1 359 ? -4.032 -0.394 61.586 1.00 23.19 359 VAL B N 1
ATOM 6126 C CA . VAL B 1 359 ? -3.435 0.871 61.165 1.00 22.90 359 VAL B CA 1
ATOM 6127 C C . VAL B 1 359 ? -1.939 0.774 61.409 1.00 22.16 359 VAL B C 1
ATOM 6128 O O . VAL B 1 359 ? -1.503 0.402 62.504 1.00 22.78 359 VAL B O 1
ATOM 6132 N N . ARG B 1 360 ? -1.141 1.103 60.398 1.00 21.02 360 ARG B N 1
ATOM 6133 C CA . ARG B 1 360 ? 0.314 1.051 60.537 1.00 20.35 360 ARG B CA 1
ATOM 6134 C C . ARG B 1 360 ? 0.954 2.212 59.776 1.00 20.06 360 ARG B C 1
ATOM 6135 O O . ARG B 1 360 ? 0.504 2.583 58.691 1.00 19.65 360 ARG B O 1
ATOM 6143 N N . VAL B 1 361 ? 2.007 2.772 60.360 1.00 19.15 361 VAL B N 1
ATOM 6144 C CA . VAL B 1 361 ? 2.692 3.918 59.791 1.00 18.97 361 VAL B CA 1
ATOM 6145 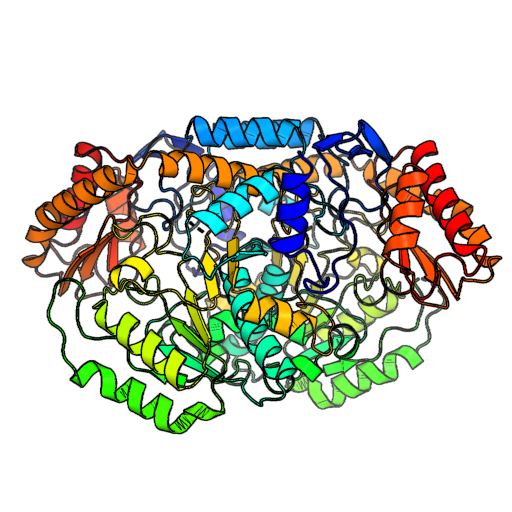C C . VAL B 1 361 ? 4.205 3.735 59.829 1.00 19.03 361 VAL B C 1
ATOM 6146 O O . VAL B 1 361 ? 4.747 3.211 60.792 1.00 19.73 361 VAL B O 1
ATOM 6150 N N . LEU B 1 362 ? 4.878 4.135 58.758 1.00 18.94 362 LEU B N 1
ATOM 6151 C CA . LEU B 1 362 ? 6.335 4.149 58.724 1.00 19.20 362 LEU B CA 1
ATOM 6152 C C . LEU B 1 362 ? 6.764 5.233 57.751 1.00 18.86 362 LEU B C 1
ATOM 6153 O O . LEU B 1 362 ? 6.379 5.213 56.582 1.00 18.26 362 LEU B O 1
ATOM 6158 N N . GLY B 1 363 ? 7.554 6.183 58.245 1.00 18.33 363 GLY B N 1
ATOM 6159 C CA . GLY B 1 363 ? 8.004 7.295 57.430 1.00 18.29 363 GLY B CA 1
ATOM 6160 C C . GLY B 1 363 ? 6.828 8.038 56.833 1.00 17.93 363 GLY B C 1
ATOM 6161 O O . GLY B 1 363 ? 5.863 8.383 57.525 1.00 18.82 363 GLY B O 1
ATOM 6162 N N . ALA B 1 364 ? 6.879 8.280 55.530 1.00 17.73 364 ALA B N 1
ATOM 6163 C CA . ALA B 1 364 ? 5.772 8.935 54.858 1.00 17.70 364 ALA B CA 1
ATOM 6164 C C . ALA B 1 364 ? 4.854 7.909 54.185 1.00 17.64 364 ALA B C 1
ATOM 6165 O O . ALA B 1 364 ? 4.470 8.077 53.028 1.00 17.69 364 ALA B O 1
ATOM 6167 N N . ILE B 1 365 ? 4.517 6.854 54.931 1.00 17.45 365 ILE B N 1
ATOM 6168 C CA . ILE B 1 365 ? 3.576 5.819 54.503 1.00 17.44 365 ILE B CA 1
ATOM 6169 C C . ILE B 1 365 ? 2.565 5.610 55.623 1.00 17.56 365 ILE B C 1
ATOM 6170 O O . ILE B 1 365 ? 2.964 5.281 56.735 1.00 17.85 365 ILE B O 1
ATOM 6175 N N . GLY B 1 366 ? 1.280 5.812 55.334 1.00 17.76 366 GLY B N 1
ATOM 6176 C CA . GLY B 1 366 ? 0.216 5.621 56.307 1.00 18.08 366 GLY B CA 1
ATOM 6177 C C . GLY B 1 366 ? -0.820 4.657 55.740 1.00 18.77 366 GLY B C 1
ATOM 6178 O O . GLY B 1 366 ? -1.373 4.888 54.661 1.00 19.07 366 GLY B O 1
ATOM 6179 N N . VAL B 1 367 ? -1.088 3.571 56.457 1.00 18.95 367 VAL B N 1
ATOM 6180 C CA . VAL B 1 367 ? -1.997 2.549 55.950 1.00 19.29 367 VAL B CA 1
ATOM 6181 C C . VAL B 1 367 ? -3.134 2.216 56.888 1.00 19.63 367 VAL B C 1
ATOM 6182 O O . VAL B 1 367 ? -2.935 2.039 58.074 1.00 19.70 367 VAL B O 1
ATOM 6186 N N . VAL B 1 368 ? -4.327 2.116 56.325 1.00 19.92 368 VAL B N 1
ATOM 6187 C CA . VAL B 1 368 ? -5.480 1.663 57.065 1.00 20.31 368 VAL B CA 1
ATOM 6188 C C . VAL B 1 368 ? -5.987 0.445 56.321 1.00 20.84 368 VAL B C 1
ATOM 6189 O O . VAL B 1 368 ? -6.475 0.555 55.190 1.00 21.25 368 VAL B O 1
ATOM 6193 N N . GLU B 1 369 ? -5.830 -0.715 56.944 1.00 21.23 369 GLU B N 1
ATOM 6194 C CA . GLU B 1 369 ? -6.292 -1.957 56.363 1.00 21.60 369 GLU B CA 1
ATOM 6195 C C . GLU B 1 369 ? -7.701 -2.198 56.882 1.00 21.68 369 GLU B C 1
ATOM 6196 O O . GLU B 1 369 ? -7.946 -2.124 58.085 1.00 21.85 369 GLU B O 1
ATOM 6202 N N . THR B 1 370 ? -8.624 -2.483 55.975 1.00 22.22 370 THR B N 1
ATOM 6203 C CA . THR B 1 370 ? -10.023 -2.665 56.348 1.00 22.50 370 THR B CA 1
ATOM 6204 C C . THR B 1 370 ? -10.402 -4.144 56.421 1.00 23.57 370 THR B C 1
ATOM 6205 O O . THR B 1 370 ? -9.641 -5.016 56.006 1.00 23.33 370 THR B O 1
ATOM 6209 N N . THR B 1 371 ? -11.577 -4.423 56.974 1.00 24.69 371 THR B N 1
ATOM 6210 C CA . THR B 1 371 ? -12.022 -5.801 57.142 1.00 25.63 371 THR B CA 1
ATOM 6211 C C . THR B 1 371 ? -12.660 -6.359 55.879 1.00 26.38 371 THR B C 1
ATOM 6212 O O . THR B 1 371 ? -12.690 -7.576 55.692 1.00 26.83 371 THR B O 1
ATOM 6216 N N . HIS B 1 372 ? -13.178 -5.474 55.028 1.00 27.15 372 HIS B N 1
ATOM 6217 C CA . HIS B 1 372 ? -13.805 -5.867 53.765 1.00 28.02 372 HIS B CA 1
ATOM 6218 C C . HIS B 1 372 ? -13.195 -5.066 52.622 1.00 27.92 372 HIS B C 1
ATOM 6219 O O . HIS B 1 372 ? -12.647 -3.982 52.850 1.00 27.77 372 HIS B O 1
ATOM 6226 N N . PRO B 1 373 ? -13.286 -5.591 51.399 1.00 27.62 373 PRO B N 1
ATOM 6227 C CA . PRO B 1 373 ? -12.762 -4.896 50.227 1.00 27.26 373 PRO B CA 1
ATOM 6228 C C . PRO B 1 373 ? -13.544 -3.635 49.986 1.00 26.87 373 PRO B C 1
ATOM 6229 O O . PRO B 1 373 ? -14.754 -3.579 50.225 1.00 26.18 373 PRO B O 1
ATOM 6233 N N . VAL B 1 374 ? -12.837 -2.618 49.529 1.00 26.40 374 VAL B N 1
ATOM 6234 C CA . VAL B 1 374 ? -13.469 -1.349 49.221 1.00 26.31 374 VAL B CA 1
ATOM 6235 C C . VAL B 1 374 ? -14.256 -1.417 47.891 1.00 26.22 374 VAL B C 1
ATOM 6236 O O . VAL B 1 374 ? -13.945 -2.228 47.015 1.00 26.15 374 VAL B O 1
ATOM 6240 N N . ASN B 1 375 ? -15.274 -0.562 47.763 1.00 26.26 375 ASN B N 1
ATOM 6241 C CA . ASN B 1 375 ? -16.048 -0.395 46.533 1.00 26.35 375 ASN B CA 1
ATOM 6242 C C . ASN B 1 375 ? -15.321 0.676 45.707 1.00 26.19 375 ASN B C 1
ATOM 6243 O O . ASN B 1 375 ? -15.505 1.870 45.929 1.00 26.52 375 ASN B O 1
ATOM 6248 N N . MET B 1 376 ? -14.489 0.231 44.766 1.00 26.43 376 MET B N 1
ATOM 6249 C CA . MET B 1 376 ? -13.600 1.110 43.993 1.00 26.26 376 MET B CA 1
ATOM 6250 C C . MET B 1 376 ? -14.256 2.351 43.374 1.00 26.25 376 MET B C 1
ATOM 6251 O O . MET B 1 376 ? -13.780 3.468 43.573 1.00 26.07 376 MET B O 1
ATOM 6256 N N . ALA B 1 377 ? -15.331 2.172 42.613 1.00 25.98 377 ALA B N 1
ATOM 6257 C CA . ALA B 1 377 ? -15.968 3.315 41.970 1.00 25.74 377 ALA B CA 1
ATOM 6258 C C . ALA B 1 377 ? -16.536 4.295 43.002 1.00 25.34 377 ALA B C 1
ATOM 6259 O O . ALA B 1 377 ? -16.323 5.497 42.901 1.00 25.47 377 ALA B O 1
ATOM 6261 N N . ALA B 1 378 ? -17.241 3.772 44.003 1.00 24.84 378 ALA B N 1
ATOM 6262 C CA . ALA B 1 378 ? -17.886 4.609 45.012 1.00 24.49 378 ALA B CA 1
ATOM 6263 C C . ALA B 1 378 ? -16.900 5.357 45.900 1.00 23.76 378 ALA B C 1
ATOM 6264 O O . ALA B 1 378 ? -17.058 6.552 46.123 1.00 23.63 378 ALA B O 1
ATOM 6266 N N . LEU B 1 379 ? -15.883 4.655 46.392 1.00 23.59 379 LEU B N 1
ATOM 6267 C CA . LEU B 1 379 ? -14.881 5.258 47.272 1.00 22.92 379 LEU B CA 1
ATOM 6268 C C . LEU B 1 379 ? -14.020 6.286 46.536 1.00 22.72 379 LEU B C 1
ATOM 6269 O O . LEU B 1 379 ? -13.649 7.310 47.106 1.00 22.84 379 LEU B O 1
ATOM 6274 N N . GLN B 1 380 ? -13.691 6.004 45.277 1.00 22.62 380 GLN B N 1
ATOM 6275 C CA . GLN B 1 380 ? -12.888 6.936 44.487 1.00 22.66 380 GLN B CA 1
ATOM 6276 C C . GLN B 1 380 ? -13.656 8.239 44.281 1.00 22.74 380 GLN B C 1
ATOM 6277 O O . GLN B 1 380 ? -13.102 9.324 44.394 1.00 23.08 380 GLN B O 1
ATOM 6283 N N . LYS B 1 381 ? -14.945 8.119 43.991 1.00 23.28 381 LYS B N 1
ATOM 6284 C CA . LYS B 1 381 ? -15.800 9.280 43.804 1.00 23.60 381 LYS B CA 1
ATOM 6285 C C . LYS B 1 381 ? -15.856 10.084 45.099 1.00 23.17 381 LYS B C 1
ATOM 6286 O O . LYS B 1 381 ? -15.777 11.310 45.067 1.00 23.42 381 LYS B O 1
ATOM 6292 N N . PHE B 1 382 ? -15.968 9.384 46.228 1.00 22.88 382 PHE B N 1
ATOM 6293 C CA . PHE B 1 382 ? -16.010 10.024 47.541 1.00 22.82 382 PHE B CA 1
ATOM 6294 C C . PHE B 1 382 ? -14.762 10.855 47.763 1.00 22.18 382 PHE B C 1
ATOM 6295 O O . PHE B 1 382 ? -14.840 12.015 48.138 1.00 22.16 382 PHE B O 1
ATOM 6303 N N . PHE B 1 383 ? -13.600 10.249 47.535 1.00 21.42 383 PHE B N 1
ATOM 6304 C CA . PHE B 1 383 ? -12.345 10.955 47.741 1.00 20.79 383 PHE B CA 1
ATOM 6305 C C . PHE B 1 383 ? -12.256 12.194 46.845 1.00 20.64 383 PHE B C 1
ATOM 6306 O O . PHE B 1 383 ? -11.944 13.283 47.318 1.00 20.01 383 PHE B O 1
ATOM 6314 N N . VAL B 1 384 ? -12.568 12.046 45.561 1.00 21.18 384 VAL B N 1
ATOM 6315 C CA . VAL B 1 384 ? -12.502 13.185 44.649 1.00 21.96 384 VAL B CA 1
ATOM 6316 C C . VAL B 1 384 ? -13.421 14.306 45.161 1.00 22.88 384 VAL B C 1
ATOM 6317 O O . VAL B 1 384 ? -13.061 15.480 45.123 1.00 23.21 384 VAL B O 1
ATOM 6321 N N . GLU B 1 385 ? -14.583 13.923 45.678 1.00 24.02 385 GLU B N 1
ATOM 6322 C CA . GLU B 1 385 ? -15.562 14.880 46.214 1.00 24.58 385 GLU B CA 1
ATOM 6323 C C . GLU B 1 385 ? -15.063 15.608 47.453 1.00 24.39 385 GLU B C 1
ATOM 6324 O O . GLU B 1 385 ? -15.503 16.727 47.736 1.00 25.35 385 GLU B O 1
ATOM 6330 N N . GLN B 1 386 ? -14.164 14.967 48.196 1.00 24.16 386 GLN B N 1
ATOM 6331 C CA . GLN B 1 386 ? -13.541 15.567 49.369 1.00 24.13 386 GLN B CA 1
ATOM 6332 C C . GLN B 1 386 ? -12.318 16.401 48.970 1.00 23.17 386 GLN B C 1
ATOM 6333 O O . GLN B 1 386 ? -11.658 17.000 49.817 1.00 23.28 386 GLN B O 1
ATOM 6339 N N . GLY B 1 387 ? -12.019 16.436 47.673 1.00 22.51 387 GLY B N 1
ATOM 6340 C CA . GLY B 1 387 ? -10.900 17.212 47.167 1.00 21.65 387 GLY B CA 1
ATOM 6341 C C . GLY B 1 387 ? -9.548 16.558 47.387 1.00 20.94 387 GLY B C 1
ATOM 6342 O O . GLY B 1 387 ? -8.531 17.245 47.526 1.00 20.81 387 GLY B O 1
ATOM 6343 N N . VAL B 1 388 ? -9.532 15.230 47.439 1.00 20.05 388 VAL B N 1
ATOM 6344 C CA . VAL B 1 388 ? -8.293 14.496 47.630 1.00 19.04 388 VAL B CA 1
ATOM 6345 C C . VAL B 1 388 ? -8.126 13.389 46.586 1.00 18.77 388 VAL B C 1
ATOM 6346 O O . VAL B 1 388 ? -9.101 12.852 46.057 1.00 18.51 388 VAL B O 1
ATOM 6350 N N . TRP B 1 389 ? -6.879 13.091 46.247 1.00 18.14 389 TRP B N 1
ATOM 6351 C CA . TRP B 1 389 ? -6.615 11.967 45.370 1.00 18.00 389 TRP B CA 1
ATOM 6352 C C . TRP B 1 389 ? -5.989 10.865 46.204 1.00 17.76 389 TRP B C 1
ATOM 6353 O O . TRP B 1 389 ? -4.807 10.915 46.540 1.00 17.60 389 TRP B O 1
ATOM 6364 N N . ILE B 1 390 ? -6.813 9.895 46.558 1.00 18.15 390 ILE B N 1
ATOM 6365 C CA . ILE B 1 390 ? -6.395 8.708 47.288 1.00 18.47 390 ILE B CA 1
ATOM 6366 C C . ILE B 1 390 ? -6.897 7.537 46.449 1.00 18.98 390 ILE B C 1
ATOM 6367 O O . ILE B 1 390 ? -8.082 7.477 46.101 1.00 19.37 390 ILE B O 1
ATOM 6372 N N . ARG B 1 391 ? -5.980 6.645 46.080 1.00 18.99 391 ARG B N 1
ATOM 6373 C CA . ARG B 1 391 ? -6.283 5.498 45.234 1.00 19.79 391 ARG B CA 1
ATOM 6374 C C . ARG B 1 391 ? -6.180 4.203 46.032 1.00 19.74 391 ARG B C 1
ATOM 6375 O O . ARG B 1 391 ? -5.104 3.631 46.173 1.00 18.74 391 ARG B O 1
ATOM 6383 N N . PRO B 1 392 ? -7.305 3.732 46.550 1.00 20.23 392 PRO B N 1
ATOM 6384 C CA . PRO B 1 392 ? -7.319 2.522 47.370 1.00 20.94 392 PRO B CA 1
ATOM 6385 C C . PRO B 1 392 ? -7.232 1.246 46.530 1.00 21.83 392 PRO B C 1
ATOM 6386 O O . PRO B 1 392 ? -7.375 1.323 45.308 1.00 21.31 392 PRO B O 1
ATOM 6390 N N . PHE B 1 393 ? -6.984 0.109 47.189 1.00 22.90 393 PHE B N 1
ATOM 6391 C CA . PHE B 1 393 ? -6.822 -1.194 46.523 1.00 24.03 393 PHE B CA 1
ATOM 6392 C C . PHE B 1 393 ? -7.135 -2.306 47.465 1.00 23.46 393 PHE B C 1
ATOM 6393 O O . PHE B 1 393 ? -6.505 -2.436 48.509 1.00 23.37 393 PHE B O 1
ATOM 6408 N N . GLY B 1 394 ? -8.089 -3.138 47.081 1.00 23.12 394 GLY B N 1
ATOM 6409 C CA . GLY B 1 394 ? -8.440 -4.271 47.911 1.00 22.80 394 GLY B CA 1
ATOM 6410 C C . GLY B 1 394 ? -8.926 -3.791 49.272 1.00 22.44 394 GLY B C 1
ATOM 6411 O O . GLY B 1 394 ? -9.881 -3.018 49.371 1.00 22.66 394 GLY B O 1
ATOM 6412 N N . LYS B 1 395 ? -8.256 -4.240 50.326 1.00 21.47 395 LYS B N 1
ATOM 6413 C CA . LYS B 1 395 ? -8.612 -3.857 51.679 1.00 21.42 395 LYS B CA 1
ATOM 6414 C C . LYS B 1 395 ? -7.646 -2.803 52.217 1.00 20.69 395 LYS B C 1
ATOM 6415 O O . LYS B 1 395 ? -7.481 -2.653 53.423 1.00 20.86 395 LYS B O 1
ATOM 6421 N N . LEU B 1 396 ? -7.004 -2.068 51.319 1.00 19.51 396 LEU B N 1
ATOM 6422 C CA . LEU B 1 396 ? -6.012 -1.092 51.744 1.00 19.19 396 LEU B CA 1
ATOM 6423 C C . LEU B 1 396 ? -6.350 0.328 51.306 1.00 18.68 396 LEU B C 1
ATOM 6424 O O . LEU B 1 396 ? -6.539 0.607 50.115 1.00 17.81 396 LEU B O 1
ATOM 6429 N N . ILE B 1 397 ? -6.445 1.220 52.289 1.00 17.99 397 ILE B N 1
ATOM 6430 C CA . ILE B 1 397 ? -6.595 2.637 52.030 1.00 18.29 397 ILE B CA 1
ATOM 6431 C C . ILE B 1 397 ? -5.309 3.237 52.574 1.00 18.21 397 ILE B C 1
ATOM 6432 O O . ILE B 1 397 ? -5.119 3.321 53.798 1.00 18.43 397 ILE B O 1
ATOM 6437 N N . TYR B 1 398 ? -4.408 3.621 51.680 1.00 18.27 398 TYR B N 1
ATOM 6438 C CA . TYR B 1 398 ? -3.089 4.077 52.109 1.00 18.27 398 TYR B CA 1
ATOM 6439 C C . TYR B 1 398 ? -2.671 5.429 51.539 1.00 18.17 398 TYR B C 1
ATOM 6440 O O . TYR B 1 398 ? -3.161 5.867 50.497 1.00 17.73 398 TYR B O 1
ATOM 6449 N N . LEU B 1 399 ? -1.752 6.071 52.252 1.00 17.84 399 LEU B N 1
ATOM 6450 C CA . LEU B 1 399 ? -1.239 7.385 51.900 1.00 18.00 399 LEU B CA 1
ATOM 6451 C C . LEU B 1 399 ? 0.269 7.335 51.799 1.00 18.03 399 LEU B C 1
ATOM 6452 O O . LEU B 1 399 ? 0.940 6.703 52.619 1.00 17.97 399 LEU B O 1
ATOM 6457 N N . MET B 1 400 ? 0.802 8.021 50.798 1.00 18.84 400 MET B N 1
ATOM 6458 C CA . MET B 1 400 ? 2.239 8.119 50.589 1.00 18.98 400 MET B CA 1
ATOM 6459 C C . MET B 1 400 ? 2.440 9.457 49.898 1.00 18.57 400 MET B C 1
ATOM 6460 O O . MET B 1 400 ? 2.735 9.511 48.713 1.00 18.33 400 MET B O 1
ATOM 6465 N N . PRO B 1 401 ? 2.243 10.542 50.638 1.00 17.72 401 PRO B N 1
ATOM 6466 C CA . PRO B 1 401 ? 2.229 11.878 50.048 1.00 17.44 401 PRO B CA 1
ATOM 6467 C C . PRO B 1 401 ? 3.614 12.370 49.690 1.00 16.84 401 PRO B C 1
ATOM 6468 O O . PRO B 1 401 ? 4.585 11.810 50.175 1.00 17.36 401 PRO B O 1
ATOM 6472 N N . PRO B 1 402 ? 3.706 13.375 48.826 1.00 16.75 402 PRO B N 1
ATOM 6473 C CA . PRO B 1 402 ? 4.985 14.030 48.552 1.00 16.74 402 PRO B CA 1
ATOM 6474 C C . PRO B 1 402 ? 5.554 14.596 49.837 1.00 16.61 402 PRO B C 1
ATOM 6475 O O . PRO B 1 402 ? 4.786 15.008 50.702 1.00 16.66 402 PRO B O 1
ATOM 6479 N N . TYR B 1 403 ? 6.872 14.613 49.961 1.00 16.91 403 TYR B N 1
ATOM 6480 C CA . TYR B 1 403 ? 7.521 15.068 51.193 1.00 17.59 403 TYR B CA 1
ATOM 6481 C C . TYR B 1 403 ? 7.230 16.539 51.483 1.00 18.21 403 TYR B C 1
ATOM 6482 O O . TYR B 1 403 ? 7.336 1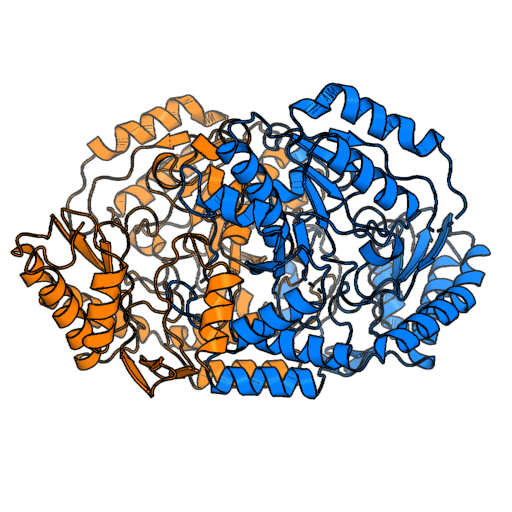6.996 52.626 1.00 18.41 403 TYR B O 1
ATOM 6491 N N . ILE B 1 404 ? 6.873 17.271 50.444 1.00 18.86 404 ILE B N 1
ATOM 6492 C CA . ILE B 1 404 ? 6.600 18.695 50.567 1.00 19.95 404 ILE B CA 1
ATOM 6493 C C . ILE B 1 404 ? 5.177 19.023 51.030 1.00 19.88 404 ILE B C 1
ATOM 6494 O O . ILE B 1 404 ? 4.810 20.192 51.121 1.00 19.96 404 ILE B O 1
ATOM 6499 N N . ILE B 1 405 ? 4.372 18.008 51.305 1.00 19.82 405 ILE B N 1
ATOM 6500 C CA . ILE B 1 405 ? 2.981 18.241 51.667 1.00 20.43 405 ILE B CA 1
ATOM 6501 C C . ILE B 1 405 ? 2.887 19.105 52.924 1.00 20.62 405 ILE B C 1
ATOM 6502 O O . ILE B 1 405 ? 3.666 18.933 53.862 1.00 21.08 405 ILE B O 1
ATOM 6507 N N . LEU B 1 406 ? 1.940 20.040 52.925 1.00 21.48 406 LEU B N 1
ATOM 6508 C CA . LEU B 1 406 ? 1.724 20.919 54.082 1.00 21.86 406 LEU B CA 1
ATOM 6509 C C . LEU B 1 406 ? 0.878 20.193 55.134 1.00 21.80 406 LEU B C 1
ATOM 6510 O O . LEU B 1 406 ? 0.076 19.325 54.808 1.00 21.57 406 LEU B O 1
ATOM 6515 N N . PRO B 1 407 ? 1.049 20.538 56.406 1.00 21.88 407 PRO B N 1
ATOM 6516 C CA . PRO B 1 407 ? 0.270 19.884 57.464 1.00 21.92 407 PRO B CA 1
ATOM 6517 C C . PRO B 1 407 ? -1.231 19.976 57.223 1.00 21.93 407 PRO B C 1
ATOM 6518 O O . PRO B 1 407 ? -1.952 19.023 57.494 1.00 21.93 407 PRO B O 1
ATOM 6522 N N . GLN B 1 408 ? -1.698 21.105 56.706 1.00 22.21 408 GLN B N 1
ATOM 6523 C CA . GLN B 1 408 ? -3.120 21.267 56.442 1.00 22.26 408 GLN B CA 1
ATOM 6524 C C . GLN B 1 408 ? -3.564 20.305 55.335 1.00 21.66 408 GLN B C 1
ATOM 6525 O O . GLN B 1 408 ? -4.646 19.718 55.401 1.00 21.02 408 GLN B O 1
ATOM 6531 N N . GLN B 1 409 ? -2.718 20.156 54.319 1.00 21.07 409 GLN B N 1
ATOM 6532 C CA . GLN B 1 409 ? -3.001 19.256 53.208 1.00 20.78 409 GLN B CA 1
ATOM 6533 C C . GLN B 1 409 ? -3.035 17.814 53.697 1.00 20.22 409 GLN B C 1
ATOM 6534 O O . GLN B 1 409 ? -3.919 17.048 53.323 1.00 20.35 409 GLN B O 1
ATOM 6540 N N . LEU B 1 410 ? -2.064 17.445 54.524 1.00 20.59 410 LEU B N 1
ATOM 6541 C CA . LEU B 1 410 ? -2.000 16.097 55.086 1.00 20.47 410 LEU B CA 1
ATOM 6542 C C . LEU B 1 410 ? -3.232 15.835 55.958 1.00 20.72 410 LEU B C 1
ATOM 6543 O O . LEU B 1 410 ? -3.764 14.710 55.991 1.00 20.35 410 LEU B O 1
ATOM 6548 N N . GLN B 1 411 ? -3.695 16.875 56.657 1.00 20.40 411 GLN B N 1
ATOM 6549 C CA . GLN B 1 411 ? -4.886 16.751 57.498 1.00 20.73 411 GLN B CA 1
ATOM 6550 C C . GLN B 1 411 ? -6.127 16.452 56.662 1.00 20.45 411 GLN B C 1
ATOM 6551 O O . GLN B 1 411 ? -6.996 15.683 57.082 1.00 20.92 411 GLN B O 1
ATOM 6557 N N . ARG B 1 412 ? -6.226 17.046 55.479 1.00 20.31 412 ARG B N 1
ATOM 6558 C CA . ARG B 1 412 ? -7.360 16.771 54.625 1.00 20.24 412 ARG B CA 1
ATOM 6559 C C . ARG B 1 412 ? -7.356 15.309 54.212 1.00 19.96 412 ARG B C 1
ATOM 6560 O O . ARG B 1 412 ? -8.410 14.683 54.129 1.00 19.89 412 ARG B O 1
ATOM 6568 N N . LEU B 1 413 ? -6.167 14.778 53.942 1.00 19.46 413 LEU B N 1
ATOM 6569 C CA . LEU B 1 413 ? -6.046 13.377 53.551 1.00 19.37 413 LEU B CA 1
ATOM 6570 C C . LEU B 1 413 ? -6.485 12.456 54.676 1.00 19.15 413 LEU B C 1
ATOM 6571 O O . LEU B 1 413 ? -7.309 11.571 54.462 1.00 18.76 413 LEU B O 1
ATOM 6576 N N . THR B 1 414 ? -5.942 12.663 55.874 1.00 19.15 414 THR B N 1
ATOM 6577 C CA . THR B 1 414 ? -6.257 11.784 56.999 1.00 19.52 414 THR B CA 1
ATOM 6578 C C . THR B 1 414 ? -7.724 11.911 57.388 1.00 20.10 414 THR B C 1
ATOM 6579 O O . THR B 1 414 ? -8.366 10.912 57.682 1.00 20.22 414 THR B O 1
ATOM 6583 N N . ALA B 1 415 ? -8.254 13.134 57.357 1.00 20.60 415 ALA B N 1
ATOM 6584 C CA . ALA B 1 415 ? -9.673 13.366 57.647 1.00 20.76 415 ALA B CA 1
ATOM 6585 C C . ALA B 1 415 ? -10.548 12.545 56.700 1.00 20.61 415 ALA B C 1
ATOM 6586 O O . ALA B 1 415 ? -11.504 11.887 57.123 1.00 20.70 415 ALA B O 1
ATOM 6588 N N . ALA B 1 416 ? -10.203 12.572 55.415 1.00 20.16 416 ALA B N 1
ATOM 6589 C CA . ALA B 1 416 ? -10.939 11.838 54.399 1.00 20.12 416 ALA B CA 1
ATOM 6590 C C . ALA B 1 416 ? -10.865 10.326 54.632 1.00 19.75 416 ALA B C 1
ATOM 6591 O O . ALA B 1 416 ? -11.867 9.633 54.488 1.00 20.60 416 ALA B O 1
ATOM 6593 N N . VAL B 1 417 ? -9.680 9.813 54.960 1.00 19.88 417 VAL B N 1
ATOM 6594 C CA . VAL B 1 417 ? -9.531 8.379 55.225 1.00 19.86 417 VAL B CA 1
ATOM 6595 C C . VAL B 1 417 ? -10.430 7.997 56.400 1.00 20.69 417 VAL B C 1
ATOM 6596 O O . VAL B 1 417 ? -11.217 7.062 56.313 1.00 20.16 417 VAL B O 1
ATOM 6600 N N . ASN B 1 418 ? -10.321 8.734 57.496 1.00 21.44 418 ASN B N 1
ATOM 6601 C CA . ASN B 1 418 ? -11.139 8.436 58.672 1.00 22.41 418 ASN B CA 1
ATOM 6602 C C . ASN B 1 418 ? -12.639 8.438 58.366 1.00 22.90 418 ASN B C 1
ATOM 6603 O O . ASN B 1 418 ? -13.369 7.567 58.841 1.00 23.24 418 ASN B O 1
ATOM 6608 N N . ARG B 1 419 ? -13.088 9.399 57.566 1.00 23.73 419 ARG B N 1
ATOM 6609 C CA . ARG B 1 419 ? -14.494 9.509 57.187 1.00 24.46 419 ARG B CA 1
ATOM 6610 C C . ARG B 1 419 ? -14.929 8.344 56.294 1.00 24.52 419 ARG B C 1
ATOM 6611 O O . ARG B 1 419 ? -16.057 7.847 56.401 1.00 24.63 419 ARG B O 1
ATOM 6619 N N . ALA B 1 420 ? -14.032 7.894 55.421 1.00 24.36 420 ALA B N 1
ATOM 6620 C CA . ALA B 1 420 ? -14.350 6.808 54.502 1.00 24.54 420 ALA B CA 1
ATOM 6621 C C . ALA B 1 420 ? -14.627 5.501 55.228 1.00 24.94 420 ALA B C 1
ATOM 6622 O O . ALA B 1 420 ? -15.400 4.679 54.746 1.00 25.37 420 ALA B O 1
ATOM 6624 N N . VAL B 1 421 ? -13.979 5.298 56.370 1.00 25.86 421 VAL B N 1
ATOM 6625 C CA . VAL B 1 421 ? -14.094 4.026 57.086 1.00 26.32 421 VAL B CA 1
ATOM 6626 C C . VAL B 1 421 ? -15.056 4.021 58.277 1.00 27.72 421 VAL B C 1
ATOM 6627 O O . VAL B 1 421 ? -15.068 3.055 59.037 1.00 27.59 421 VAL B O 1
ATOM 6631 N N . GLN B 1 422 ? -15.871 5.060 58.453 1.00 29.27 422 GLN B N 1
ATOM 6632 C CA . GLN B 1 422 ? -16.739 5.082 59.634 1.00 30.84 422 GLN B CA 1
ATOM 6633 C C . GLN B 1 422 ? -17.977 4.221 59.469 1.00 31.53 422 GLN B C 1
ATOM 6634 O O . GLN B 1 422 ? -18.622 3.888 60.459 1.00 32.35 422 GLN B O 1
ATOM 6640 N N . ASP B 1 423 ? -18.305 3.840 58.236 1.00 32.49 423 ASP B N 1
ATOM 6641 C CA . ASP B 1 423 ? -19.391 2.878 58.009 1.00 33.11 423 ASP B CA 1
ATOM 6642 C C . ASP B 1 423 ? -19.177 2.059 56.723 1.00 33.33 423 ASP B C 1
ATOM 6643 O O . ASP B 1 423 ? -18.205 2.281 56.003 1.00 32.94 423 ASP B O 1
ATOM 6648 N N . GLU B 1 424 ? -20.083 1.121 56.450 1.00 33.84 424 GLU B N 1
ATOM 6649 C CA . GLU B 1 424 ? -19.937 0.194 55.320 1.00 34.28 424 GLU B CA 1
ATOM 6650 C C . GLU B 1 424 ? -20.368 0.772 53.954 1.00 33.97 424 GLU B C 1
ATOM 6651 O O . GLU B 1 424 ? -20.341 0.074 52.944 1.00 34.02 424 GLU B O 1
ATOM 6662 N N . THR B 1 425 ? -20.738 2.046 53.920 1.00 33.84 425 THR B N 1
ATOM 6663 C CA . THR B 1 425 ? -21.182 2.692 52.681 1.00 33.79 425 THR B CA 1
ATOM 6664 C C . THR B 1 425 ? -20.307 2.409 51.448 1.00 33.74 425 THR B C 1
ATOM 6665 O O . THR B 1 425 ? -20.816 2.064 50.379 1.00 33.53 425 THR B O 1
ATOM 6669 N N . PHE B 1 426 ? -18.997 2.571 51.595 1.00 33.37 426 PHE B N 1
ATOM 6670 C CA . PHE B 1 426 ? -18.077 2.426 50.468 1.00 33.34 426 PHE B CA 1
ATOM 6671 C C . PHE B 1 426 ? -17.371 1.077 50.446 1.00 33.74 426 PHE B C 1
ATOM 6672 O O . PHE B 1 426 ? -16.283 0.945 49.873 1.00 33.16 426 PHE B O 1
ATOM 6680 N N . PHE B 1 427 ? -18.004 0.070 51.039 1.00 34.27 427 PHE B N 1
ATOM 6681 C CA . PHE B 1 427 ? -17.389 -1.250 51.149 1.00 34.81 427 PHE B CA 1
ATOM 6682 C C . PHE B 1 427 ? -18.097 -2.395 50.411 1.00 36.13 427 PHE B C 1
ATOM 6683 O O . PHE B 1 427 ? -19.314 -2.364 50.197 1.00 36.26 427 PHE B O 1
ATOM 6691 N N . CYS B 1 428 ? -17.280 -3.382 50.029 1.00 37.52 428 CYS B N 1
ATOM 6692 C CA . CYS B 1 428 ? -17.659 -4.562 49.237 1.00 38.72 428 CYS B CA 1
ATOM 6693 C C . CYS B 1 428 ? -17.592 -4.283 47.736 1.00 38.53 428 CYS B C 1
ATOM 6694 O O . CYS B 1 428 ? -16.585 -4.564 47.090 1.00 38.59 428 CYS B O 1
#

InterPro domains:
  IPR005814 Aminotransferase class-III [PF00202] (26-420)
  IPR005814 Aminotransferase class-III [PIRSF000521] (38-414)
  IPR005814 Aminotransferase class-III [cd00610] (6-421)
  IPR005815 Adenosylmethionine--8-amino-7-oxononanoate aminotransferase BioA [MF_00834] (5-421)
  IPR005815 Adenosylmethionine--8-amino-7-oxononanoate aminotransferase BioA [TIGR00508] (13-421)
  IPR015421 Pyridoxal phosphate-dependent transferase, major domain [G3DSA:3.40.640.10] (61-330)
  IPR015422 Pyridoxal phosphate-dependent transferase, small domain [G3DSA:3.90.1150.10] (11-416)
  IPR015424 Pyridoxal phosphate-dependent transferase [SSF53383] (1-422)
  IPR049704 Aminotransferases class-III pyridoxal-phosphate attachment site [PS00600] (242-279)